Protein 4MW0 (pdb70)

GO terms:
  GO:0005737 cytoplasm (C, HTP)
  GO:0097014 ciliary plasm (C, IDA)
  GO:0005737 cytoplasm (C, IDA)

Sequence (1063 aa):
VEKVFFVTSPIYYVNAAPHIGHVYSTLITDVIGRYHRVKGERVFALTGTDEHGQKVAEAAKQKQVSPYDFTTAVAGEFKKCFEQMDYSIDYFIRTTNEQHKAVVKELWTKLEQKGDIYLGRYEGWYSISDESFLTPQNITDGVDKDGNPCKVSLESGHVVTWVSEENYMFRLSAFRERLLEWYHHANPGCIVPEFRRREVIRAVEKGLPDLSVSRARATLHNWAIPVPGNPDHVYVWLDALTNYLTGSRLRVDESGKEVSLVDDFNELERFPADVHVIGKDILKFHAIYWPAFLLSAGLPLPKKIVAHGWWTKDRKKISKSLGNVFDPVEKAEEFGYDALKYFLLRESGFSDDGDYSDKNMIARLNGELADTLGNLVMRCTSAKINVNGEWPSPAAYTEEDESLIQLIKDLPGTADHYYLIPDIQKAIIAVFDVLRAINAYVTDMAPWKLVKTDPERLRTVLYITLEGVRVTTLLLSPILPRKSVVIFDMLGVPEEVHRKGIENFEFGAVPPGTRLGPAVEGEVLFSKRRSTEGPGSMKVEKVFFVTSPIYYVNAAPHIGHVYSTLITDVIGRYHRVKGERVFALTGTDEHGQKVAEAAKQKQVSPYDFTTAVAGEFKKCFEQMDYSIDYFIRTTNEQHKAVVKELWTKLEEQKGDIYLGRYEGWYSISDESFLTPQNITDGVDKNPCKVSLESGHVVTWVSEENYMFRLSAFRERLLEWYHHANPGCIVPEFRRREVIRAVEKGLPDLSVSRARATLHNWAIPVPGNPDHVYVWLDALTNYLTGSRLRVDESGKEVSLVDDFNELERFPADVHVIGKDILKFHAIYWPAFLLSAGLPLPKKIVAHGWWTKDRKKISKSLGNVFDPVEKAEEFGYDALKYFLLRESGFSDDGDYSDKNMIARLNGELADTLGNLVMRCTSAKINVNGEWPSPAAYTEEDESLIQLIKDLPGTADHYYLIPDIQKAIIAVFDVLRAINAYVTDMAPWKLVKTDPERLRTVLYITLEGVRVTTLLLSPILPRKSVVIFDMLGVPEVHRKGIENFEFGAVPPGTRLGPAVEGEVLFSKRST

Structure (mmCIF, N/CA/C/O backbone):
data_4MW0
#
_entry.id   4MW0
#
_cell.length_a   88.665
_cell.length_b   105.884
_cell.length_c   206.480
_cell.angle_alpha   90.000
_cell.angle_beta   90.000
_cell.angle_gamma   90.000
#
_symmetry.space_group_name_H-M   'P 21 21 21'
#
loop_
_entity.id
_entity.type
_entity.pdbx_description
1 polymer 'Methionyl-tRNA synthetase'
2 non-polymer GLYCEROL
3 non-polymer 'DIMETHYL SULFOXIDE'
4 non-polymer METHIONINE
5 non-polymer 1-{3-[(3,5-dichlorobenzyl)amino]propyl}-3-(2-hydroxyphenyl)urea
6 water water
#
loop_
_atom_site.group_PDB
_atom_site.id
_atom_site.type_symbol
_atom_site.label_atom_id
_atom_site.label_alt_id
_atom_site.label_comp_id
_atom_site.label_asym_id
_atom_site.label_entity_id
_atom_site.label_seq_id
_atom_site.pdbx_PDB_ins_code
_atom_site.Cartn_x
_atom_site.Cartn_y
_atom_site.Cartn_z
_atom_site.occupancy
_atom_site.B_iso_or_equiv
_atom_site.auth_seq_id
_atom_site.auth_comp_id
_atom_site.auth_asym_id
_atom_site.auth_atom_id
_atom_site.pdbx_PDB_model_num
ATOM 1 N N . VAL A 1 7 ? 4.551 -10.356 40.105 1.00 63.37 238 VAL A N 1
ATOM 2 C CA . VAL A 1 7 ? 4.706 -9.878 41.518 1.00 62.21 238 VAL A CA 1
ATOM 3 C C . VAL A 1 7 ? 3.397 -10.094 42.293 1.00 58.01 238 VAL A C 1
ATOM 4 O O . VAL A 1 7 ? 2.484 -9.256 42.237 1.00 57.82 238 VAL A O 1
ATOM 8 N N . GLU A 1 8 ? 3.307 -11.230 42.992 1.00 53.49 239 GLU A N 1
ATOM 9 C CA . GLU A 1 8 ? 2.145 -11.533 43.822 1.00 49.53 239 GLU A CA 1
ATOM 10 C C . GLU A 1 8 ? 2.312 -10.806 45.156 1.00 43.39 239 GLU A C 1
ATOM 11 O O . GLU A 1 8 ? 3.370 -10.817 45.774 1.00 42.06 239 GLU A O 1
ATOM 17 N N . LYS A 1 9 ? 1.226 -10.197 45.593 1.00 37.88 240 LYS A N 1
ATOM 18 C CA . LYS A 1 9 ? 1.275 -9.122 46.529 1.00 35.48 240 LYS A CA 1
ATOM 19 C C . LYS A 1 9 ? -0.147 -8.952 47.027 1.00 32.67 240 LYS A C 1
ATOM 20 O O . LYS A 1 9 ? -1.063 -9.403 46.366 1.00 30.98 240 LYS A O 1
ATOM 26 N N . VAL A 1 10 ? -0.345 -8.298 48.168 1.00 30.22 241 VAL A N 1
ATOM 27 C CA . VAL A 1 10 ? -1.694 -7.953 48.583 1.00 28.94 241 VAL A CA 1
ATOM 28 C C . VAL A 1 10 ? -2.085 -6.709 47.794 1.00 28.07 241 VAL A C 1
ATOM 29 O O . VAL A 1 10 ? -1.358 -5.727 47.807 1.00 27.37 241 VAL A O 1
ATOM 33 N N . PHE A 1 11 ? -3.212 -6.753 47.092 1.00 27.50 242 PHE A N 1
ATOM 34 C CA . PHE A 1 11 ? -3.666 -5.578 46.358 1.00 26.81 242 PHE A CA 1
ATOM 35 C C . PHE A 1 11 ? -4.088 -4.523 47.369 1.00 25.85 242 PHE A C 1
ATOM 36 O O . PHE A 1 11 ? -4.998 -4.758 48.175 1.00 26.01 242 PHE A O 1
ATOM 44 N N . PHE A 1 12 ? -3.426 -3.373 47.335 1.00 24.88 243 PHE A N 1
ATOM 45 C CA . PHE A 1 12 ? -3.588 -2.355 48.372 1.00 24.09 243 PHE A CA 1
ATOM 46 C C . PHE A 1 12 ? -4.286 -1.129 47.782 1.00 23.27 243 PHE A C 1
ATOM 47 O O . PHE A 1 12 ? -3.753 -0.479 46.894 1.00 22.33 243 PHE A O 1
ATOM 55 N N . VAL A 1 13 ? -5.499 -0.846 48.260 1.00 22.96 244 VAL A N 1
ATOM 56 C CA . VAL A 1 13 ? -6.275 0.272 47.765 1.00 22.65 244 VAL A CA 1
ATOM 57 C C . VAL A 1 13 ? -6.691 1.164 48.931 1.00 22.79 244 VAL A C 1
ATOM 58 O O . VAL A 1 13 ? -7.102 0.663 49.983 1.00 23.12 244 VAL A O 1
ATOM 62 N N . THR A 1 14 ? -6.550 2.484 48.743 1.00 22.60 245 THR A N 1
ATOM 63 C CA . THR A 1 14 ? -6.807 3.468 49.804 1.00 22.57 245 THR A CA 1
ATOM 64 C C . THR A 1 14 ? -7.789 4.557 49.386 1.00 22.66 245 THR A C 1
ATOM 65 O O . THR A 1 14 ? -7.936 4.876 48.196 1.00 22.50 245 THR A O 1
ATOM 69 N N . SER A 1 15 ? -8.475 5.110 50.382 1.00 23.18 246 SER A N 1
ATOM 70 C CA . SER A 1 15 ? -9.218 6.360 50.237 1.00 23.13 246 SER A CA 1
ATOM 71 C C . SER A 1 15 ? -8.396 7.436 50.951 1.00 23.20 246 SER A C 1
ATOM 72 O O . SER A 1 15 ? -7.463 7.116 51.673 1.00 23.00 246 SER A O 1
ATOM 75 N N . PRO A 1 16 ? -8.738 8.719 50.753 1.00 23.71 247 PRO A N 1
ATOM 76 C CA . PRO A 1 16 ? -8.169 9.734 51.621 1.00 23.88 247 PRO A CA 1
ATOM 77 C C . PRO A 1 16 ? -8.574 9.474 53.067 1.00 24.21 247 PRO A C 1
ATOM 78 O O . PRO A 1 16 ? -9.578 8.782 53.317 1.00 24.66 247 PRO A O 1
ATOM 82 N N . ILE A 1 17 ? -7.817 10.030 54.005 1.00 23.66 248 ILE A N 1
ATOM 83 C CA . ILE A 1 17 ? -8.272 10.095 55.376 1.00 23.78 248 ILE A CA 1
ATOM 84 C C . ILE A 1 17 ? -8.844 11.499 55.579 1.00 24.14 248 ILE A C 1
ATOM 85 O O . ILE A 1 17 ? -8.214 12.480 55.231 1.00 24.24 248 ILE A O 1
ATOM 90 N N . TYR A 1 18 ? -10.055 11.576 56.124 1.00 24.43 249 TYR A N 1
ATOM 91 C CA . TYR A 1 18 ? -10.853 12.801 56.078 1.00 24.75 249 TYR A CA 1
ATOM 92 C C . TYR A 1 18 ? -10.669 13.664 57.304 1.00 25.71 249 TYR A C 1
ATOM 93 O O . TYR A 1 18 ? -10.561 13.151 58.420 1.00 26.10 249 TYR A O 1
ATOM 102 N N . TYR A 1 19 ? -10.634 14.979 57.103 1.00 26.71 250 TYR A N 1
ATOM 103 C CA . TYR A 1 19 ? -10.607 15.911 58.231 1.00 27.30 250 TYR A CA 1
ATOM 104 C C . TYR A 1 19 ? -11.842 15.699 59.075 1.00 28.07 250 TYR A C 1
ATOM 105 O O . TYR A 1 19 ? -12.918 15.437 58.545 1.00 28.00 250 TYR A O 1
ATOM 114 N N . VAL A 1 20 ? -11.685 15.802 60.393 1.00 28.92 251 VAL A N 1
ATOM 115 C CA . VAL A 1 20 ? -12.814 15.601 61.303 1.00 30.30 251 VAL A CA 1
ATOM 116 C C . VAL A 1 20 ? -13.323 16.910 61.910 1.00 31.82 251 VAL A C 1
ATOM 117 O O . VAL A 1 20 ? -13.761 16.931 63.068 1.00 31.79 251 VAL A O 1
ATOM 121 N N . ASN A 1 21 ? -13.274 17.986 61.115 1.00 32.37 252 ASN A N 1
ATOM 122 C CA . ASN A 1 21 ? -13.816 19.297 61.507 1.00 34.28 252 ASN A CA 1
ATOM 123 C C . ASN A 1 21 ? -15.342 19.312 61.508 1.00 36.04 252 ASN A C 1
ATOM 124 O O . ASN A 1 21 ? -15.953 20.188 62.123 1.00 36.68 252 ASN A O 1
ATOM 129 N N . ALA A 1 22 ? -15.948 18.374 60.783 1.00 35.95 253 ALA A N 1
ATOM 130 C CA . ALA A 1 22 ? -17.402 18.324 60.662 1.00 37.86 253 ALA A CA 1
ATOM 131 C C . ALA A 1 22 ? -17.850 16.919 60.316 1.00 37.06 253 ALA A C 1
ATOM 132 O O . ALA A 1 22 ? -17.031 16.055 60.011 1.00 35.93 253 ALA A O 1
ATOM 134 N N . ALA A 1 23 ? -19.161 16.719 60.361 1.00 38.10 254 ALA A N 1
ATOM 135 C CA . ALA A 1 23 ? -19.774 15.423 60.116 1.00 38.47 254 ALA A CA 1
ATOM 136 C C . ALA A 1 23 ? -19.464 14.899 58.714 1.00 37.70 254 ALA A C 1
ATOM 137 O O . ALA A 1 23 ? -19.180 15.672 57.798 1.00 36.83 254 ALA A O 1
ATOM 139 N N . PRO A 1 24 ? -19.522 13.571 58.541 1.00 38.38 255 PRO A N 1
ATOM 140 C CA . PRO A 1 24 ? -19.262 13.023 57.214 1.00 38.07 255 PRO A CA 1
ATOM 141 C C . PRO A 1 24 ? -20.387 13.380 56.241 1.00 38.76 255 PRO A C 1
ATOM 142 O O . PRO A 1 24 ? -21.529 13.504 56.651 1.00 40.43 255 PRO A O 1
ATOM 146 N N . HIS A 1 25 ? -20.048 13.575 54.976 1.00 38.74 256 HIS A N 1
ATOM 147 C CA . HIS A 1 25 ? -20.998 13.958 53.950 1.00 40.21 256 HIS A CA 1
ATOM 148 C C . HIS A 1 25 ? -20.672 13.228 52.636 1.00 39.57 256 HIS A C 1
ATOM 149 O O . HIS A 1 25 ? -19.744 12.406 52.575 1.00 37.95 256 HIS A O 1
ATOM 156 N N . ILE A 1 26 ? -21.436 13.541 51.597 1.00 39.82 257 ILE A N 1
ATOM 157 C CA . ILE A 1 26 ? -21.385 12.824 50.323 1.00 39.19 257 ILE A CA 1
ATOM 158 C C . ILE A 1 26 ? -19.985 12.619 49.737 1.00 37.18 257 ILE A C 1
ATOM 159 O O . ILE A 1 26 ? -19.684 11.544 49.242 1.00 37.95 257 ILE A O 1
ATOM 164 N N . GLY A 1 27 ? -19.142 13.638 49.780 1.00 35.95 258 GLY A N 1
ATOM 165 C CA . GLY A 1 27 ? -17.773 13.536 49.263 1.00 34.36 258 GLY A CA 1
ATOM 166 C C . GLY A 1 27 ? -16.937 12.426 49.888 1.00 33.42 258 GLY A C 1
ATOM 167 O O . GLY A 1 27 ? -16.190 11.719 49.192 1.00 33.29 258 GLY A O 1
ATOM 168 N N . HIS A 1 28 ? -17.058 12.275 51.201 1.00 32.32 259 HIS A N 1
ATOM 169 C CA . HIS A 1 28 ? -16.351 11.218 51.928 1.00 31.10 259 HIS A CA 1
ATOM 170 C C . HIS A 1 28 ? -16.920 9.847 51.571 1.00 29.84 259 HIS A C 1
ATOM 171 O O . HIS A 1 28 ? -16.183 8.879 51.350 1.00 28.66 259 HIS A O 1
ATOM 178 N N . VAL A 1 29 ? -18.244 9.776 51.529 1.00 29.63 260 VAL A N 1
ATOM 179 C CA . VAL A 1 29 ? -18.939 8.532 51.228 1.00 29.57 260 VAL A CA 1
ATOM 180 C C . VAL A 1 29 ? -18.588 8.066 49.810 1.00 28.56 260 VAL A C 1
ATOM 181 O O . VAL A 1 29 ? -18.346 6.889 49.584 1.00 27.52 260 VAL A O 1
ATOM 185 N N . TYR A 1 30 ? -18.531 9.013 48.875 1.00 28.00 261 TYR A N 1
ATOM 186 C CA . TYR A 1 30 ? -18.206 8.736 47.479 1.00 27.52 261 TYR A CA 1
ATOM 187 C C . TYR A 1 30 ? -16.771 8.242 47.308 1.00 26.63 261 TYR A C 1
ATOM 188 O O . TYR A 1 30 ? -16.535 7.249 46.642 1.00 25.40 261 TYR A O 1
ATOM 197 N N . SER A 1 31 ? -15.816 8.939 47.910 1.00 27.08 262 SER A N 1
ATOM 198 C CA . SER A 1 31 ? -14.415 8.517 47.828 1.00 26.81 262 SER A CA 1
ATOM 199 C C . SER A 1 31 ? -14.246 7.112 48.394 1.00 26.40 262 SER A C 1
ATOM 200 O O . SER A 1 31 ? -13.600 6.264 47.792 1.00 26.36 262 SER A O 1
ATOM 203 N N . THR A 1 32 ? -14.864 6.864 49.540 1.00 26.01 263 THR A N 1
ATOM 204 C CA . THR A 1 32 ? -14.725 5.574 50.192 1.00 25.46 263 THR A CA 1
ATOM 205 C C . THR A 1 32 ? -15.452 4.497 49.386 1.00 25.68 263 THR A C 1
ATOM 206 O O . THR A 1 32 ? -14.986 3.360 49.307 1.00 25.55 263 THR A O 1
ATOM 210 N N . LEU A 1 33 ? -16.565 4.859 48.759 1.00 25.52 264 LEU A N 1
ATOM 211 C CA . LEU A 1 33 ? -17.275 3.926 47.891 1.00 25.74 264 LEU A CA 1
ATOM 212 C C . LEU A 1 33 ? -16.396 3.433 46.742 1.00 24.89 264 LEU A C 1
ATOM 213 O O . LEU A 1 33 ? -16.353 2.236 46.445 1.00 24.75 264 LEU A O 1
ATOM 218 N N . ILE A 1 34 ? -15.723 4.363 46.082 1.00 24.47 265 ILE A N 1
ATOM 219 C CA . ILE A 1 34 ? -14.825 4.023 44.978 1.00 23.96 265 ILE A CA 1
ATOM 220 C C . ILE A 1 34 ? -13.727 3.087 45.460 1.00 23.61 265 ILE A C 1
ATOM 221 O O . ILE A 1 34 ? -13.426 2.073 44.826 1.00 22.80 265 ILE A O 1
ATOM 226 N N . THR A 1 35 ? -13.129 3.423 46.596 1.00 23.91 266 THR A N 1
ATOM 227 C CA . THR A 1 35 ? -12.136 2.550 47.207 1.00 23.79 266 THR A CA 1
ATOM 228 C C . THR A 1 35 ? -12.735 1.163 47.440 1.00 23.77 266 THR A C 1
ATOM 229 O O . THR A 1 35 ? -12.144 0.152 47.097 1.00 23.77 266 THR A O 1
ATOM 233 N N . ASP A 1 36 ? -13.937 1.132 47.992 1.00 24.07 267 ASP A N 1
ATOM 234 C CA . ASP A 1 36 ? -14.591 -0.120 48.324 1.00 24.74 267 ASP A CA 1
ATOM 235 C C . ASP A 1 36 ? -14.828 -1.005 47.093 1.00 24.91 267 ASP A C 1
ATOM 236 O O . ASP A 1 36 ? -14.560 -2.218 47.127 1.00 24.95 267 ASP A O 1
ATOM 241 N N . VAL A 1 37 ? -15.328 -0.387 46.023 1.00 24.22 268 VAL A N 1
ATOM 242 C CA . VAL A 1 37 ? -15.620 -1.079 44.780 1.00 24.43 268 VAL A CA 1
ATOM 243 C C . VAL A 1 37 ? -14.379 -1.705 44.142 1.00 24.06 268 VAL A C 1
ATOM 244 O O . VAL A 1 37 ? -14.412 -2.865 43.709 1.00 23.21 268 VAL A O 1
ATOM 248 N N . ILE A 1 38 ? -13.297 -0.930 44.083 1.00 23.62 269 ILE A N 1
ATOM 249 C CA . ILE A 1 38 ? -12.053 -1.429 43.528 1.00 23.42 269 ILE A CA 1
ATOM 250 C C . ILE A 1 38 ? -11.612 -2.626 44.365 1.00 23.56 269 ILE A C 1
ATOM 251 O O . ILE A 1 38 ? -11.295 -3.664 43.826 1.00 24.21 269 ILE A O 1
ATOM 256 N N . GLY A 1 39 ? -11.629 -2.489 45.685 1.00 23.36 270 GLY A N 1
ATOM 257 C CA . GLY A 1 39 ? -11.299 -3.604 46.560 1.00 23.49 270 GLY A CA 1
ATOM 258 C C . GLY A 1 39 ? -12.160 -4.826 46.306 1.00 23.68 270 GLY A C 1
ATOM 259 O O . GLY A 1 39 ? -11.662 -5.939 46.174 1.00 24.04 270 GLY A O 1
ATOM 260 N N . ARG A 1 40 ? -13.464 -4.621 46.216 1.00 23.59 271 ARG A N 1
ATOM 261 C CA . ARG A 1 40 ? -14.379 -5.735 46.000 1.00 23.49 271 ARG A CA 1
ATOM 262 C C . ARG A 1 40 ? -14.107 -6.443 44.687 1.00 23.11 271 ARG A C 1
ATOM 263 O O . ARG A 1 40 ? -14.187 -7.666 44.619 1.00 22.92 271 ARG A O 1
ATOM 271 N N . TYR A 1 41 ? -13.799 -5.693 43.632 1.00 22.66 272 TYR A N 1
ATOM 272 C CA . TYR A 1 41 ? -13.554 -6.335 42.341 1.00 22.69 272 TYR A CA 1
ATOM 273 C C . TYR A 1 41 ? -12.319 -7.253 42.437 1.00 23.29 272 TYR A C 1
ATOM 274 O O . TYR A 1 41 ? -12.347 -8.381 41.973 1.00 23.38 272 TYR A O 1
ATOM 283 N N . HIS A 1 42 ? -11.245 -6.780 43.063 1.00 23.37 273 HIS A N 1
ATOM 284 C CA . HIS A 1 42 ? -10.067 -7.624 43.189 1.00 24.23 273 HIS A CA 1
ATOM 285 C C . HIS A 1 42 ? -10.288 -8.847 44.084 1.00 24.35 273 HIS A C 1
ATOM 286 O O . HIS A 1 42 ? -9.716 -9.892 43.811 1.00 24.44 273 HIS A O 1
ATOM 293 N N . ARG A 1 43 ? -11.145 -8.743 45.098 1.00 24.58 274 ARG A N 1
ATOM 294 C CA . ARG A 1 43 ? -11.524 -9.932 45.878 1.00 25.80 274 ARG A CA 1
ATOM 295 C C . ARG A 1 43 ? -12.310 -10.921 45.019 1.00 26.59 274 ARG A C 1
ATOM 296 O O . ARG A 1 43 ? -12.109 -12.132 45.122 1.00 26.57 274 ARG A O 1
ATOM 304 N N . VAL A 1 44 ? -13.187 -10.398 44.161 1.00 26.93 275 VAL A N 1
ATOM 305 C CA . VAL A 1 44 ? -13.961 -11.240 43.251 1.00 27.71 275 VAL A CA 1
ATOM 306 C C . VAL A 1 44 ? -13.048 -12.022 42.301 1.00 27.75 275 VAL A C 1
ATOM 307 O O . VAL A 1 44 ? -13.322 -13.173 41.968 1.00 28.35 275 VAL A O 1
ATOM 311 N N . LYS A 1 45 ? -11.954 -11.409 41.883 1.00 27.22 276 LYS A N 1
ATOM 312 C CA . LYS A 1 45 ? -10.973 -12.117 41.080 1.00 27.97 276 LYS A CA 1
ATOM 313 C C . LYS A 1 45 ? -10.160 -13.147 41.870 1.00 28.30 276 LYS A C 1
ATOM 314 O O . LYS A 1 45 ? -9.318 -13.794 41.294 1.00 29.32 276 LYS A O 1
ATOM 320 N N . GLY A 1 46 ? -10.393 -13.273 43.173 1.00 28.35 277 GLY A N 1
ATOM 321 C CA . GLY A 1 46 ? -9.664 -14.207 44.018 1.00 29.00 277 GLY A CA 1
ATOM 322 C C . GLY A 1 46 ? -8.334 -13.689 44.545 1.00 28.86 277 GLY A C 1
ATOM 323 O O . GLY A 1 46 ? -7.524 -14.467 45.026 1.00 28.77 277 GLY A O 1
ATOM 324 N N . GLU A 1 47 ? -8.105 -12.380 44.475 1.00 28.62 278 GLU A N 1
ATOM 325 C CA . GLU A 1 47 ? -6.839 -11.802 44.951 1.00 28.63 278 GLU A CA 1
ATOM 326 C C . GLU A 1 47 ? -6.906 -11.447 46.439 1.00 28.37 278 GLU A C 1
ATOM 327 O O . GLU A 1 47 ? -7.984 -11.253 46.987 1.00 28.04 278 GLU A O 1
ATOM 333 N N . ARG A 1 48 ? -5.746 -11.370 47.084 1.00 28.31 279 ARG A N 1
ATOM 334 C CA . ARG A 1 48 ? -5.638 -10.803 48.412 1.00 28.34 279 ARG A CA 1
ATOM 335 C C . ARG A 1 48 ? -5.803 -9.290 48.322 1.00 27.90 279 ARG A C 1
ATOM 336 O O . ARG A 1 48 ? -5.149 -8.639 47.508 1.00 27.14 279 ARG A O 1
ATOM 344 N N . VAL A 1 49 ? -6.662 -8.731 49.173 1.00 27.48 280 VAL A N 1
ATOM 345 C CA . VAL A 1 49 ? -6.927 -7.305 49.154 1.00 26.54 280 VAL A CA 1
ATOM 346 C C . VAL A 1 49 ? -6.848 -6.717 50.560 1.00 26.19 280 VAL A C 1
ATOM 347 O O . VAL A 1 49 ? -7.299 -7.344 51.521 1.00 26.39 280 VAL A O 1
ATOM 351 N N . PHE A 1 50 ? -6.265 -5.518 50.654 1.00 25.26 281 PHE A N 1
ATOM 352 C CA . PHE A 1 50 ? -6.353 -4.690 51.840 1.00 25.06 281 PHE A CA 1
ATOM 353 C C . PHE A 1 50 ? -6.851 -3.306 51.449 1.00 24.57 281 PHE A C 1
ATOM 354 O O . PHE A 1 50 ? -6.159 -2.566 50.762 1.00 24.13 281 PHE A O 1
ATOM 362 N N . ALA A 1 51 ? -8.059 -2.965 51.899 1.00 24.80 282 ALA A N 1
ATOM 363 C CA . ALA A 1 51 ? -8.684 -1.684 51.605 1.00 24.24 282 ALA A CA 1
ATOM 364 C C . ALA A 1 51 ? -8.716 -0.828 52.860 1.00 24.23 282 ALA A C 1
ATOM 365 O O . ALA A 1 51 ? -9.162 -1.284 53.919 1.00 25.14 282 ALA A O 1
ATOM 367 N N . LEU A 1 52 ? -8.257 0.413 52.724 1.00 23.39 283 LEU A N 1
ATOM 368 C CA . LEU A 1 52 ? -7.980 1.289 53.850 1.00 23.13 283 LEU A CA 1
ATOM 369 C C . LEU A 1 52 ? -8.731 2.591 53.702 1.00 23.18 283 LEU A C 1
ATOM 370 O O . LEU A 1 52 ? -8.774 3.159 52.602 1.00 22.88 283 LEU A O 1
ATOM 375 N N . THR A 1 53 ? -9.310 3.059 54.812 1.00 23.51 284 THR A N 1
ATOM 376 C CA . THR A 1 53 ? -9.911 4.389 54.900 1.00 24.16 284 THR A CA 1
ATOM 377 C C . THR A 1 53 ? -9.619 4.964 56.283 1.00 24.60 284 THR A C 1
ATOM 378 O O . THR A 1 53 ? -8.977 4.304 57.089 1.00 24.64 284 THR A O 1
ATOM 382 N N . GLY A 1 54 ? -10.057 6.185 56.569 1.00 25.01 285 GLY A N 1
ATOM 383 C CA . GLY A 1 54 ? -9.801 6.743 57.901 1.00 25.61 285 GLY A CA 1
ATOM 384 C C . GLY A 1 54 ? -10.005 8.234 58.095 1.00 25.77 285 GLY A C 1
ATOM 385 O O . GLY A 1 54 ? -10.648 8.904 57.270 1.00 25.40 285 GLY A O 1
ATOM 386 N N . THR A 1 55 ? -9.460 8.745 59.204 1.00 25.87 286 THR A N 1
ATOM 387 C CA . THR A 1 55 ? -9.631 10.151 59.579 1.00 26.54 286 THR A CA 1
ATOM 388 C C . THR A 1 55 ? -8.295 10.854 59.858 1.00 26.29 286 THR A C 1
ATOM 389 O O . THR A 1 55 ? -7.371 10.261 60.393 1.00 26.36 286 THR A O 1
ATOM 393 N N . ASP A 1 56 ? -8.245 12.131 59.484 1.00 26.09 287 ASP A N 1
ATOM 394 C CA . ASP A 1 56 ? -7.075 12.993 59.552 1.00 26.10 287 ASP A CA 1
ATOM 395 C C . ASP A 1 56 ? -7.409 13.982 60.666 1.00 26.62 287 ASP A C 1
ATOM 396 O O . ASP A 1 56 ? -8.242 14.873 60.486 1.00 26.45 287 ASP A O 1
ATOM 401 N N . GLU A 1 57 ? -6.781 13.793 61.821 1.00 27.02 288 GLU A N 1
ATOM 402 C CA . GLU A 1 57 ? -7.288 14.322 63.085 1.00 27.92 288 GLU A CA 1
ATOM 403 C C . GLU A 1 57 ? -6.461 15.421 63.736 1.00 28.47 288 GLU A C 1
ATOM 404 O O . GLU A 1 57 ? -6.916 16.015 64.709 1.00 29.06 288 GLU A O 1
ATOM 410 N N . HIS A 1 58 ? -5.253 15.680 63.227 1.00 28.63 289 HIS A N 1
ATOM 411 C CA . HIS A 1 58 ? -4.415 16.768 63.738 1.00 28.99 289 HIS A CA 1
ATOM 412 C C . HIS A 1 58 ? -4.576 18.034 62.908 1.00 29.26 289 HIS A C 1
ATOM 413 O O . HIS A 1 58 ? -5.354 18.070 61.952 1.00 29.52 289 HIS A O 1
ATOM 420 N N . GLY A 1 59 ? -3.847 19.075 63.307 1.00 29.72 290 GLY A N 1
ATOM 421 C CA . GLY A 1 59 ? -3.765 20.314 62.547 1.00 30.47 290 GLY A CA 1
ATOM 422 C C . GLY A 1 59 ? -4.591 21.452 63.118 1.00 32.03 290 GLY A C 1
ATOM 423 O O . GLY A 1 59 ? -5.477 21.254 63.948 1.00 32.22 290 GLY A O 1
ATOM 424 N N . GLN A 1 60 ? -4.279 22.655 62.648 1.00 32.79 291 GLN A N 1
ATOM 425 C CA . GLN A 1 60 ? -4.964 23.867 63.060 1.00 33.47 291 GLN A CA 1
ATOM 426 C C . GLN A 1 60 ? -6.451 23.832 62.693 1.00 33.95 291 GLN A C 1
ATOM 427 O O . GLN A 1 60 ? -7.309 24.225 63.487 1.00 34.95 291 GLN A O 1
ATOM 433 N N . LYS A 1 61 ? -6.753 23.357 61.491 1.00 33.99 292 LYS A N 1
ATOM 434 C CA . LYS A 1 61 ? -8.144 23.271 61.028 1.00 34.61 292 LYS A CA 1
ATOM 435 C C . LYS A 1 61 ? -8.992 22.517 62.053 1.00 34.97 292 LYS A C 1
ATOM 436 O O . LYS A 1 61 ? -9.940 23.059 62.605 1.00 35.80 292 LYS A O 1
ATOM 442 N N . VAL A 1 62 ? -8.610 21.275 62.329 1.00 34.50 293 VAL A N 1
ATOM 443 C CA . VAL A 1 62 ? -9.338 20.433 63.279 1.00 34.59 293 VAL A CA 1
ATOM 444 C C . VAL A 1 62 ? -9.330 21.034 64.687 1.00 35.48 293 VAL A C 1
ATOM 445 O O . VAL A 1 62 ? -10.358 21.057 65.356 1.00 35.24 293 VAL A O 1
ATOM 449 N N . ALA A 1 63 ? -8.180 21.537 65.124 1.00 36.30 294 ALA A N 1
ATOM 450 C CA . ALA A 1 63 ? -8.065 22.132 66.463 1.00 38.15 294 ALA A CA 1
ATOM 451 C C . ALA A 1 63 ? -9.005 23.323 66.671 1.00 40.36 294 ALA A C 1
ATOM 452 O O . ALA A 1 63 ? -9.601 23.478 67.744 1.00 41.08 294 ALA A O 1
ATOM 454 N N . GLU A 1 64 ? -9.138 24.166 65.649 1.00 41.86 295 GLU A N 1
ATOM 455 C CA . GLU A 1 64 ? -10.018 25.331 65.750 1.00 44.15 295 GLU A CA 1
ATOM 456 C C . GLU A 1 64 ? -11.495 24.945 65.612 1.00 45.05 295 GLU A C 1
ATOM 457 O O . GLU A 1 64 ? -12.365 25.602 66.174 1.00 45.72 295 GLU A O 1
ATOM 463 N N . ALA A 1 65 ? -11.783 23.861 64.901 1.00 45.12 296 ALA A N 1
ATOM 464 C CA . ALA A 1 65 ? -13.160 23.369 64.845 1.00 46.37 296 ALA A CA 1
ATOM 465 C C . ALA A 1 65 ? -13.609 22.880 66.229 1.00 47.76 296 ALA A C 1
ATOM 466 O O . ALA A 1 65 ? -14.772 23.029 66.592 1.00 48.37 296 ALA A O 1
ATOM 468 N N . ALA A 1 66 ? -12.678 22.299 66.988 1.00 47.81 297 ALA A N 1
ATOM 469 C CA . ALA A 1 66 ? -12.955 21.808 68.340 1.00 49.82 297 ALA A CA 1
ATOM 470 C C . ALA A 1 66 ? -13.177 22.969 69.294 1.00 51.34 297 ALA A C 1
ATOM 471 O O . ALA A 1 66 ? -14.081 22.931 70.129 1.00 50.14 297 ALA A O 1
ATOM 473 N N . LYS A 1 67 ? -12.341 23.994 69.164 1.00 53.34 298 LYS A N 1
ATOM 474 C CA . LYS A 1 67 ? -12.445 25.177 70.009 1.00 57.23 298 LYS A CA 1
ATOM 475 C C . LYS A 1 67 ? -13.768 25.917 69.772 1.00 58.49 298 LYS A C 1
ATOM 476 O O . LYS A 1 67 ? -14.376 26.415 70.721 1.00 57.49 298 LYS A O 1
ATOM 482 N N . GLN A 1 68 ? -14.214 25.964 68.516 1.00 59.61 299 GLN A N 1
ATOM 483 C CA . GLN A 1 68 ? -15.483 26.609 68.168 1.00 62.53 299 GLN A CA 1
ATOM 484 C C . GLN A 1 68 ? -16.690 25.867 68.749 1.00 61.52 299 GLN A C 1
ATOM 485 O O . GLN A 1 68 ? -17.671 26.497 69.129 1.00 60.92 299 GLN A O 1
ATOM 491 N N . LYS A 1 69 ? -16.613 24.539 68.827 1.00 60.12 300 LYS A N 1
ATOM 492 C CA . LYS A 1 69 ? -17.616 23.748 69.558 1.00 59.91 300 LYS A CA 1
ATOM 493 C C . LYS A 1 69 ? -17.358 23.720 71.070 1.00 58.81 300 LYS A C 1
ATOM 494 O O . LYS A 1 69 ? -18.125 23.119 71.814 1.00 59.59 300 LYS A O 1
ATOM 500 N N . GLN A 1 70 ? -16.277 24.358 71.512 1.00 56.90 301 GLN A N 1
ATOM 501 C CA . GLN A 1 70 ? -15.908 24.427 72.925 1.00 58.48 301 GLN A CA 1
ATOM 502 C C . GLN A 1 70 ? -15.786 23.062 73.594 1.00 57.27 301 GLN A C 1
ATOM 503 O O . GLN A 1 70 ? -16.350 22.832 74.654 1.00 59.04 301 GLN A O 1
ATOM 509 N N . VAL A 1 71 ? -15.050 22.155 72.962 1.00 55.64 302 VAL A N 1
ATOM 510 C CA . VAL A 1 71 ? -14.660 20.901 73.606 1.00 53.78 302 VAL A CA 1
ATOM 511 C C . VAL A 1 71 ? -13.189 20.589 73.367 1.00 49.76 302 VAL A C 1
ATOM 512 O O . VAL A 1 71 ? -12.548 21.145 72.477 1.00 49.27 302 VAL A O 1
ATOM 516 N N . SER A 1 72 ? -12.675 19.698 74.199 1.00 47.73 303 SER A N 1
ATOM 517 C CA . SER A 1 72 ? -11.347 19.129 74.049 1.00 46.25 303 SER A CA 1
ATOM 518 C C . SER A 1 72 ? -11.130 18.538 72.645 1.00 43.54 303 SER A C 1
ATOM 519 O O . SER A 1 72 ? -12.016 17.869 72.107 1.00 41.78 303 SER A O 1
ATOM 522 N N . PRO A 1 73 ? -9.955 18.784 72.043 1.00 41.83 304 PRO A N 1
ATOM 523 C CA . PRO A 1 73 ? -9.661 18.162 70.746 1.00 40.09 304 PRO A CA 1
ATOM 524 C C . PRO A 1 73 ? -9.721 16.637 70.785 1.00 39.68 304 PRO A C 1
ATOM 525 O O . PRO A 1 73 ? -10.124 16.022 69.801 1.00 38.98 304 PRO A O 1
ATOM 529 N N . TYR A 1 74 ? -9.325 16.038 71.904 1.00 40.20 305 TYR A N 1
ATOM 530 C CA . TYR A 1 74 ? -9.402 14.580 72.058 1.00 41.41 305 TYR A CA 1
ATOM 531 C C . TYR A 1 74 ? -10.851 14.096 72.030 1.00 39.52 305 TYR A C 1
ATOM 532 O O . TYR A 1 74 ? -11.169 13.140 71.333 1.00 38.68 305 TYR A O 1
ATOM 541 N N . ASP A 1 75 ? -11.726 14.755 72.780 1.00 39.32 306 ASP A N 1
ATOM 542 C CA . ASP A 1 75 ? -13.141 14.384 72.796 1.00 39.50 306 ASP A CA 1
ATOM 543 C C . ASP A 1 75 ? -13.793 14.708 71.453 1.00 38.07 306 ASP A C 1
ATOM 544 O O . ASP A 1 75 ? -14.618 13.938 70.963 1.00 36.90 306 ASP A O 1
ATOM 549 N N . PHE A 1 76 ? -13.416 15.846 70.869 1.00 36.61 307 PHE A N 1
ATOM 550 C CA . PHE A 1 76 ? -13.970 16.264 69.592 1.00 36.18 307 PHE A CA 1
ATOM 551 C C . PHE A 1 76 ? -13.613 15.268 68.483 1.00 34.69 307 PHE A C 1
ATOM 552 O O . PHE A 1 76 ? -14.489 14.776 67.777 1.00 34.56 307 PHE A O 1
ATOM 560 N N . THR A 1 77 ? -12.330 14.965 68.336 1.00 33.43 308 THR A N 1
ATOM 561 C CA . THR A 1 77 ? -11.893 14.067 67.270 1.00 32.71 308 THR A CA 1
ATOM 562 C C . THR A 1 77 ? -12.461 12.662 67.473 1.00 33.45 308 THR A C 1
ATOM 563 O O . THR A 1 77 ? -12.891 12.017 66.523 1.00 34.29 308 THR A O 1
ATOM 567 N N . THR A 1 78 ? -12.473 12.192 68.711 1.00 34.55 309 THR A N 1
ATOM 568 C CA . THR A 1 78 ? -13.063 10.888 69.028 1.00 35.29 309 THR A CA 1
ATOM 569 C C . THR A 1 78 ? -14.535 10.838 68.600 1.00 35.42 309 THR A C 1
ATOM 570 O O . THR A 1 78 ? -14.960 9.891 67.942 1.00 35.72 309 THR A O 1
ATOM 574 N N . ALA A 1 79 ? -15.297 11.869 68.944 1.00 35.30 310 ALA A N 1
ATOM 575 C CA . ALA A 1 79 ? -16.716 11.909 68.608 1.00 36.18 310 ALA A CA 1
ATOM 576 C C . ALA A 1 79 ? -16.938 11.960 67.088 1.00 35.29 310 ALA A C 1
ATOM 577 O O . ALA A 1 79 ? -17.750 11.217 66.552 1.00 34.95 310 ALA A O 1
ATOM 579 N N . VAL A 1 80 ? -16.198 12.814 66.387 1.00 34.05 311 VAL A N 1
ATOM 580 C CA . VAL A 1 80 ? -16.410 12.936 64.948 1.00 33.11 311 VAL A CA 1
ATOM 581 C C . VAL A 1 80 ? -15.894 11.695 64.225 1.00 32.63 311 VAL A C 1
ATOM 582 O O . VAL A 1 80 ? -16.528 11.222 63.298 1.00 32.91 311 VAL A O 1
ATOM 586 N N . ALA A 1 81 ? -14.776 11.131 64.673 1.00 32.59 312 ALA A N 1
ATOM 587 C CA . ALA A 1 81 ? -14.295 9.875 64.096 1.00 32.32 312 ALA A CA 1
ATOM 588 C C . ALA A 1 81 ? -15.345 8.771 64.226 1.00 33.21 312 ALA A C 1
ATOM 589 O O . ALA A 1 81 ? -15.547 7.983 63.297 1.00 32.95 312 ALA A O 1
ATOM 591 N N . GLY A 1 82 ? -16.013 8.725 65.375 1.00 35.00 313 GLY A N 1
ATOM 592 C CA . GLY A 1 82 ? -17.126 7.798 65.590 1.00 36.60 313 GLY A CA 1
ATOM 593 C C . GLY A 1 82 ? -18.279 8.000 64.619 1.00 37.13 313 GLY A C 1
ATOM 594 O O . GLY A 1 82 ? -18.941 7.043 64.237 1.00 38.01 313 GLY A O 1
ATOM 595 N N . GLU A 1 83 ? -18.529 9.246 64.233 1.00 37.88 314 GLU A N 1
ATOM 596 C CA . GLU A 1 83 ? -19.573 9.552 63.258 1.00 39.18 314 GLU A CA 1
ATOM 597 C C . GLU A 1 83 ? -19.194 9.014 61.883 1.00 36.92 314 GLU A C 1
ATOM 598 O O . GLU A 1 83 ? -20.037 8.480 61.184 1.00 35.63 314 GLU A O 1
ATOM 604 N N . PHE A 1 84 ? -17.922 9.155 61.514 1.00 34.97 315 PHE A N 1
ATOM 605 C CA . PHE A 1 84 ? -17.416 8.587 60.264 1.00 33.94 315 PHE A CA 1
ATOM 606 C C . PHE A 1 84 ? -17.525 7.061 60.273 1.00 35.06 315 PHE A C 1
ATOM 607 O O . PHE A 1 84 ? -17.979 6.467 59.300 1.00 34.47 315 PHE A O 1
ATOM 615 N N . LYS A 1 85 ? -17.122 6.430 61.373 1.00 36.48 316 LYS A N 1
ATOM 616 C CA . LYS A 1 85 ? -17.189 4.972 61.466 1.00 37.95 316 LYS A CA 1
ATOM 617 C C . LYS A 1 85 ? -18.621 4.481 61.327 1.00 39.20 316 LYS A C 1
ATOM 618 O O . LYS A 1 85 ? -18.885 3.534 60.599 1.00 39.52 316 LYS A O 1
ATOM 624 N N . LYS A 1 86 ? -19.540 5.140 62.018 1.00 40.52 317 LYS A N 1
ATOM 625 C CA . LYS A 1 86 ? -20.951 4.761 61.982 1.00 42.53 317 LYS A CA 1
ATOM 626 C C . LYS A 1 86 ? -21.530 4.913 60.574 1.00 40.60 317 LYS A C 1
ATOM 627 O O . LYS A 1 86 ? -22.288 4.060 60.104 1.00 41.37 317 LYS A O 1
ATOM 633 N N . CYS A 1 87 ? -21.184 6.008 59.911 1.00 38.73 318 CYS A N 1
ATOM 634 C CA . CYS A 1 87 ? -21.675 6.277 58.568 1.00 37.97 318 CYS A CA 1
ATOM 635 C C . CYS A 1 87 ? -21.178 5.206 57.598 1.00 36.53 318 CYS A C 1
ATOM 636 O O . CYS A 1 87 ? -21.956 4.660 56.822 1.00 35.79 318 CYS A O 1
ATOM 639 N N . PHE A 1 88 ? -19.891 4.885 57.666 1.00 35.45 319 PHE A N 1
ATOM 640 C CA . PHE A 1 88 ? -19.324 3.863 56.796 1.00 35.15 319 PHE A CA 1
ATOM 641 C C . PHE A 1 88 ? -19.881 2.479 57.104 1.00 36.24 319 PHE A C 1
ATOM 642 O O . PHE A 1 88 ? -20.094 1.695 56.188 1.00 35.74 319 PHE A O 1
ATOM 650 N N . GLU A 1 89 ? -20.127 2.181 58.377 1.00 39.30 320 GLU A N 1
ATOM 651 C CA . GLU A 1 89 ? -20.794 0.930 58.752 1.00 41.83 320 GLU A CA 1
ATOM 652 C C . GLU A 1 89 ? -22.171 0.867 58.103 1.00 41.16 320 GLU A C 1
ATOM 653 O O . GLU A 1 89 ? -22.548 -0.134 57.484 1.00 39.70 320 GLU A O 1
ATOM 659 N N . GLN A 1 90 ? -22.915 1.955 58.236 1.00 40.78 321 GLN A N 1
ATOM 660 C CA . GLN A 1 90 ? -24.249 2.028 57.675 1.00 41.57 321 GLN A CA 1
ATOM 661 C C . GLN A 1 90 ? -24.224 1.890 56.150 1.00 39.75 321 GLN A C 1
ATOM 662 O O . GLN A 1 90 ? -25.141 1.315 55.577 1.00 39.30 321 GLN A O 1
ATOM 668 N N . MET A 1 91 ? -23.175 2.403 55.505 1.00 37.30 322 MET A N 1
ATOM 669 C CA . MET A 1 91 ? -23.071 2.354 54.047 1.00 36.78 322 MET A CA 1
ATOM 670 C C . MET A 1 91 ? -22.756 0.959 53.522 1.00 36.24 322 MET A C 1
ATOM 671 O O . MET A 1 91 ? -22.859 0.720 52.321 1.00 35.95 322 MET A O 1
ATOM 676 N N . ASP A 1 92 ? -22.354 0.052 54.406 1.00 35.77 323 ASP A N 1
ATOM 677 C CA . ASP A 1 92 ? -22.209 -1.356 54.045 1.00 35.85 323 ASP A CA 1
ATOM 678 C C . ASP A 1 92 ? -21.044 -1.550 53.067 1.00 34.04 323 ASP A C 1
ATOM 679 O O . ASP A 1 92 ? -21.168 -2.211 52.036 1.00 31.95 323 ASP A O 1
ATOM 684 N N . TYR A 1 93 ? -19.919 -0.939 53.415 1.00 33.31 324 TYR A N 1
ATOM 685 C CA . TYR A 1 93 ? -18.664 -1.158 52.726 1.00 32.85 324 TYR A CA 1
ATOM 686 C C . TYR A 1 93 ? -17.991 -2.415 53.242 1.00 33.56 324 TYR A C 1
ATOM 687 O O . TYR A 1 93 ? -18.416 -2.988 54.237 1.00 33.65 324 TYR A O 1
ATOM 696 N N . SER A 1 94 ? -16.953 -2.850 52.534 1.00 33.44 325 SER A N 1
ATOM 697 C CA . SER A 1 94 ? -16.114 -3.954 52.976 1.00 34.02 325 SER A CA 1
ATOM 698 C C . SER A 1 94 ? -14.675 -3.444 53.065 1.00 32.64 325 SER A C 1
ATOM 699 O O . SER A 1 94 ? -13.782 -3.928 52.375 1.00 33.62 325 SER A O 1
ATOM 702 N N . ILE A 1 95 ? -14.470 -2.441 53.905 1.00 31.36 326 ILE A N 1
ATOM 703 C CA . ILE A 1 95 ? -13.150 -1.853 54.128 1.00 31.17 326 ILE A CA 1
ATOM 704 C C . ILE A 1 95 ? -12.435 -2.654 55.218 1.00 30.11 326 ILE A C 1
ATOM 705 O O . ILE A 1 95 ? -13.030 -3.002 56.219 1.00 31.03 326 ILE A O 1
ATOM 710 N N . ASP A 1 96 ? -11.160 -2.948 55.030 1.00 29.25 327 ASP A N 1
ATOM 711 C CA . ASP A 1 96 ? -10.430 -3.819 55.962 1.00 28.87 327 ASP A CA 1
ATOM 712 C C . ASP A 1 96 ? -9.916 -3.120 57.221 1.00 29.28 327 ASP A C 1
ATOM 713 O O . ASP A 1 96 ? -9.731 -3.762 58.247 1.00 30.07 327 ASP A O 1
ATOM 718 N N . TYR A 1 97 ? -9.667 -1.818 57.156 1.00 28.29 328 TYR A N 1
ATOM 719 C CA . TYR A 1 97 ? -9.231 -1.099 58.337 1.00 28.27 328 TYR A CA 1
ATOM 720 C C . TYR A 1 97 ? -9.563 0.378 58.273 1.00 28.05 328 TYR A C 1
ATOM 721 O O . TYR A 1 97 ? -9.517 0.995 57.208 1.00 28.18 328 TYR A O 1
ATOM 730 N N . PHE A 1 98 ? -9.895 0.935 59.431 1.00 27.76 329 PHE A N 1
ATOM 731 C CA . PHE A 1 98 ? -10.201 2.346 59.565 1.00 27.39 329 PHE A CA 1
ATOM 732 C C . PHE A 1 98 ? -9.127 2.985 60.442 1.00 27.39 329 PHE A C 1
ATOM 733 O O . PHE A 1 98 ? -9.089 2.742 61.653 1.00 26.92 329 PHE A O 1
ATOM 741 N N . ILE A 1 99 ? -8.259 3.796 59.830 1.00 26.80 330 ILE A N 1
ATOM 742 C CA . ILE A 1 99 ? -7.112 4.361 60.533 1.00 26.67 330 ILE A CA 1
ATOM 743 C C . ILE A 1 99 ? -7.380 5.787 61.031 1.00 27.12 330 ILE A C 1
ATOM 744 O O . ILE A 1 99 ? -8.042 6.580 60.367 1.00 26.68 330 ILE A O 1
ATOM 749 N N . ARG A 1 100 ? -6.856 6.090 62.212 1.00 27.70 331 ARG A N 1
ATOM 750 C CA . ARG A 1 100 ? -6.971 7.419 62.811 1.00 28.34 331 ARG A CA 1
ATOM 751 C C . ARG A 1 100 ? -5.568 7.978 63.064 1.00 28.37 331 ARG A C 1
ATOM 752 O O . ARG A 1 100 ? -4.718 7.284 63.633 1.00 28.76 331 ARG A O 1
ATOM 760 N N . THR A 1 101 ? -5.298 9.214 62.652 1.00 27.98 332 THR A N 1
ATOM 761 C CA . THR A 1 101 ? -3.932 9.751 62.822 1.00 27.91 332 THR A CA 1
ATOM 762 C C . THR A 1 101 ? -3.522 10.025 64.281 1.00 28.45 332 THR A C 1
ATOM 763 O O . THR A 1 101 ? -2.358 10.267 64.549 1.00 28.16 332 THR A O 1
ATOM 767 N N . THR A 1 102 ? -4.468 9.983 65.214 1.00 29.78 333 THR A N 1
ATOM 768 C CA . THR A 1 102 ? -4.153 10.040 66.648 1.00 30.40 333 THR A CA 1
ATOM 769 C C . THR A 1 102 ? -3.640 8.703 67.177 1.00 31.20 333 THR A C 1
ATOM 770 O O . THR A 1 102 ? -3.224 8.608 68.324 1.00 31.81 333 THR A O 1
ATOM 774 N N . ASN A 1 103 ? -3.694 7.667 66.356 1.00 31.56 334 ASN A N 1
ATOM 775 C CA . ASN A 1 103 ? -3.151 6.371 66.728 1.00 32.61 334 ASN A CA 1
ATOM 776 C C . ASN A 1 103 ? -1.656 6.462 67.054 1.00 32.47 334 ASN A C 1
ATOM 777 O O . ASN A 1 103 ? -0.864 7.046 66.308 1.00 31.35 334 ASN A O 1
ATOM 782 N N . GLU A 1 104 ? -1.287 5.840 68.164 1.00 33.01 335 GLU A N 1
ATOM 783 C CA . GLU A 1 104 ? 0.061 5.919 68.701 1.00 33.59 335 GLU A CA 1
ATOM 784 C C . GLU A 1 104 ? 1.080 5.234 67.780 1.00 32.18 335 GLU A C 1
ATOM 785 O O . GLU A 1 104 ? 2.209 5.679 67.687 1.00 31.20 335 GLU A O 1
ATOM 791 N N . GLN A 1 105 ? 0.675 4.166 67.090 1.00 31.94 336 GLN A N 1
ATOM 792 C CA . GLN A 1 105 ? 1.563 3.487 66.127 1.00 31.26 336 GLN A CA 1
ATOM 793 C C . GLN A 1 105 ? 1.757 4.319 64.844 1.00 29.58 336 GLN A C 1
ATOM 794 O O . GLN A 1 105 ? 2.836 4.334 64.259 1.00 29.05 336 GLN A O 1
ATOM 800 N N . HIS A 1 106 ? 0.726 5.030 64.414 1.00 28.60 337 HIS A N 1
ATOM 801 C CA . HIS A 1 106 ? 0.882 5.986 63.309 1.00 27.80 337 HIS A CA 1
ATOM 802 C C . HIS A 1 106 ? 1.928 7.051 63.646 1.00 28.25 337 HIS A C 1
ATOM 803 O O . HIS A 1 106 ? 2.805 7.362 62.834 1.00 27.27 337 HIS A O 1
ATOM 810 N N . LYS A 1 107 ? 1.846 7.591 64.856 1.00 29.76 338 LYS A N 1
ATOM 811 C CA . LYS A 1 107 ? 2.803 8.589 65.295 1.00 30.96 338 LYS A CA 1
ATOM 812 C C . LYS A 1 107 ? 4.233 8.076 65.202 1.00 29.92 338 LYS A C 1
ATOM 813 O O . LYS A 1 107 ? 5.113 8.808 64.767 1.00 29.01 338 LYS A O 1
ATOM 819 N N . ALA A 1 108 ? 4.455 6.825 65.605 1.00 29.47 339 ALA A N 1
ATOM 820 C CA . ALA A 1 108 ? 5.792 6.224 65.514 1.00 29.44 339 ALA A CA 1
ATOM 821 C C . ALA A 1 108 ? 6.275 6.143 64.062 1.00 27.89 339 ALA A C 1
ATOM 822 O O . ALA A 1 108 ? 7.431 6.431 63.771 1.00 27.67 339 ALA A O 1
ATOM 824 N N . VAL A 1 109 ? 5.386 5.774 63.151 1.00 27.39 340 VAL A N 1
ATOM 825 C CA . VAL A 1 109 ? 5.762 5.682 61.727 1.00 26.94 340 VAL A CA 1
ATOM 826 C C . VAL A 1 109 ? 6.084 7.068 61.148 1.00 26.59 340 VAL A C 1
ATOM 827 O O . VAL A 1 109 ? 7.035 7.213 60.391 1.00 26.19 340 VAL A O 1
ATOM 831 N N . VAL A 1 110 ? 5.325 8.085 61.546 1.00 26.92 341 VAL A N 1
ATOM 832 C CA . VAL A 1 110 ? 5.602 9.464 61.130 1.00 27.25 341 VAL A CA 1
ATOM 833 C C . VAL A 1 110 ? 6.992 9.922 61.592 1.00 28.69 341 VAL A C 1
ATOM 834 O O . VAL A 1 110 ? 7.762 10.477 60.801 1.00 27.75 341 VAL A O 1
ATOM 838 N N . LYS A 1 111 ? 7.314 9.683 62.862 1.00 30.71 342 LYS A N 1
ATOM 839 C CA . LYS A 1 111 ? 8.625 10.061 63.400 1.00 33.09 342 LYS A CA 1
ATOM 840 C C . LYS A 1 111 ? 9.756 9.340 62.674 1.00 33.07 342 LYS A C 1
ATOM 841 O O . LYS A 1 111 ? 10.796 9.928 62.380 1.00 31.72 342 LYS A O 1
ATOM 847 N N . GLU A 1 112 ? 9.532 8.062 62.396 1.00 33.28 343 GLU A N 1
ATOM 848 C CA . GLU A 1 112 ? 10.468 7.239 61.639 1.00 34.23 343 GLU A CA 1
ATOM 849 C C . GLU A 1 112 ? 10.695 7.791 60.222 1.00 32.27 343 GLU A C 1
ATOM 850 O O . GLU A 1 112 ? 11.833 7.931 59.776 1.00 32.63 343 GLU A O 1
ATOM 856 N N . LEU A 1 113 ? 9.618 8.111 59.521 1.00 30.26 344 LEU A N 1
ATOM 857 C CA . LEU A 1 113 ? 9.730 8.662 58.169 1.00 29.48 344 LEU A CA 1
ATOM 858 C C . LEU A 1 113 ? 10.435 10.020 58.178 1.00 28.65 344 LEU A C 1
ATOM 859 O O . LEU A 1 113 ? 11.341 10.262 57.374 1.00 28.76 344 LEU A O 1
ATOM 864 N N . TRP A 1 114 ? 10.017 10.899 59.086 1.00 27.52 345 TRP A N 1
ATOM 865 C CA . TRP A 1 114 ? 10.681 12.183 59.259 1.00 27.60 345 TRP A CA 1
ATOM 866 C C . TRP A 1 114 ? 12.196 12.018 59.375 1.00 28.51 345 TRP A C 1
ATOM 867 O O . TRP A 1 114 ? 12.970 12.739 58.737 1.00 27.91 345 TRP A O 1
ATOM 878 N N . THR A 1 115 ? 12.606 11.066 60.207 1.00 29.98 346 THR A N 1
ATOM 879 C CA . THR A 1 115 ? 14.017 10.860 60.516 1.00 31.60 346 THR A CA 1
ATOM 880 C C . THR A 1 115 ? 14.778 10.352 59.295 1.00 32.08 346 THR A C 1
ATOM 881 O O . THR A 1 115 ? 15.919 10.762 59.069 1.00 32.56 346 THR A O 1
ATOM 885 N N . LYS A 1 116 ? 14.143 9.494 58.498 1.00 32.06 347 LYS A N 1
ATOM 886 C CA . LYS A 1 116 ? 14.707 9.093 57.210 1.00 33.49 347 LYS A CA 1
ATOM 887 C C . LYS A 1 116 ? 14.904 10.287 56.284 1.00 32.15 347 LYS A C 1
ATOM 888 O O . LYS A 1 116 ? 15.937 10.413 55.654 1.00 33.14 347 LYS A O 1
ATOM 894 N N . LEU A 1 117 ? 13.909 11.155 56.187 1.00 31.68 348 LEU A N 1
ATOM 895 C CA . LEU A 1 117 ? 14.030 12.329 55.323 1.00 31.62 348 LEU A CA 1
ATOM 896 C C . LEU A 1 117 ? 15.197 13.203 55.773 1.00 32.14 348 LEU A C 1
ATOM 897 O O . LEU A 1 117 ? 15.987 13.679 54.959 1.00 31.22 348 LEU A O 1
ATOM 902 N N . GLU A 1 118 ? 15.297 13.385 57.083 1.00 33.46 349 GLU A N 1
ATOM 903 C CA . GLU A 1 118 ? 16.323 14.226 57.668 1.00 35.44 349 GLU A CA 1
ATOM 904 C C . GLU A 1 118 ? 17.709 13.613 57.464 1.00 36.57 349 GLU A C 1
ATOM 905 O O . GLU A 1 118 ? 18.627 14.301 57.038 1.00 35.01 349 GLU A O 1
ATOM 911 N N . GLN A 1 119 ? 17.851 12.321 57.759 1.00 38.45 350 GLN A N 1
ATOM 912 C CA . GLN A 1 119 ? 19.129 11.614 57.583 1.00 40.87 350 GLN A CA 1
ATOM 913 C C . GLN A 1 119 ? 19.589 11.577 56.123 1.00 39.99 350 GLN A C 1
ATOM 914 O O . GLN A 1 119 ? 20.773 11.488 55.845 1.00 39.72 350 GLN A O 1
ATOM 920 N N . LYS A 1 120 ? 18.638 11.625 55.201 1.00 39.07 351 LYS A N 1
ATOM 921 C CA . LYS A 1 120 ? 18.940 11.681 53.783 1.00 39.42 351 LYS A CA 1
ATOM 922 C C . LYS A 1 120 ? 19.494 13.059 53.387 1.00 38.02 351 LYS A C 1
ATOM 923 O O . LYS A 1 120 ? 20.069 13.207 52.311 1.00 38.81 351 LYS A O 1
ATOM 929 N N . GLY A 1 121 ? 19.321 14.058 54.251 1.00 34.98 352 GLY A N 1
ATOM 930 C CA . GLY A 1 121 ? 19.791 15.406 53.967 1.00 34.48 352 GLY A CA 1
ATOM 931 C C . GLY A 1 121 ? 18.733 16.277 53.300 1.00 33.32 352 GLY A C 1
ATOM 932 O O . GLY A 1 121 ? 19.048 17.368 52.840 1.00 32.82 352 GLY A O 1
ATOM 933 N N . ASP A 1 122 ? 17.482 15.816 53.257 1.00 31.48 353 ASP A N 1
ATOM 934 C CA . ASP A 1 122 ? 16.431 16.559 52.554 1.00 31.27 353 ASP A CA 1
ATOM 935 C C . ASP A 1 122 ? 15.544 17.435 53.447 1.00 30.04 353 ASP A C 1
ATOM 936 O O . ASP A 1 122 ? 14.528 17.928 52.990 1.00 29.08 353 ASP A O 1
ATOM 941 N N . ILE A 1 123 ? 15.921 17.634 54.707 1.00 30.02 354 ILE A N 1
ATOM 942 C CA . ILE A 1 123 ? 15.192 18.557 55.572 1.00 29.74 354 ILE A CA 1
ATOM 943 C C . ILE A 1 123 ? 16.158 19.541 56.219 1.00 29.37 354 ILE A C 1
ATOM 944 O O . ILE A 1 123 ? 17.139 19.135 56.800 1.00 30.08 354 ILE A O 1
ATOM 949 N N . TYR A 1 124 ? 15.876 20.837 56.105 1.00 28.55 355 TYR A N 1
ATOM 950 C CA . TYR A 1 124 ? 16.746 21.871 56.665 1.00 28.63 355 TYR A CA 1
ATOM 951 C C . TYR A 1 124 ? 15.890 22.929 57.342 1.00 28.01 355 TYR A C 1
ATOM 952 O O . TYR A 1 124 ? 14.690 23.029 57.078 1.00 26.63 355 TYR A O 1
ATOM 961 N N . LEU A 1 125 ? 16.510 23.710 58.220 1.00 28.09 356 LEU A N 1
ATOM 962 C CA . LEU A 1 125 ? 15.794 24.755 58.925 1.00 27.94 356 LEU A CA 1
ATOM 963 C C . LEU A 1 125 ? 15.785 25.994 58.035 1.00 27.68 356 LEU A C 1
ATOM 964 O O . LEU A 1 125 ? 16.838 26.482 57.655 1.00 28.27 356 LEU A O 1
ATOM 969 N N . GLY A 1 126 ? 14.592 26.468 57.682 1.00 26.94 357 GLY A N 1
ATOM 970 C CA . GLY A 1 126 ? 14.429 27.650 56.839 1.00 27.25 357 GLY A CA 1
ATOM 971 C C . GLY A 1 126 ? 13.255 28.490 57.286 1.00 27.45 357 GLY A C 1
ATOM 972 O O . GLY A 1 126 ? 12.914 28.503 58.470 1.00 27.16 357 GLY A O 1
ATOM 973 N N . ARG A 1 127 ? 12.645 29.206 56.338 1.00 27.90 358 ARG A N 1
ATOM 974 C CA . ARG A 1 127 ? 11.490 30.076 56.610 1.00 28.20 358 ARG A CA 1
ATOM 975 C C . ARG A 1 127 ? 10.449 29.914 55.524 1.00 27.97 358 ARG A C 1
ATOM 976 O O . ARG A 1 127 ? 10.802 29.765 54.365 1.00 28.26 358 ARG A O 1
ATOM 984 N N . TYR A 1 128 ? 9.175 29.941 55.906 1.00 27.73 359 TYR A N 1
ATOM 985 C CA . TYR A 1 128 ? 8.102 30.169 54.961 1.00 27.61 359 TYR A CA 1
ATOM 986 C C . TYR A 1 128 ? 7.515 31.537 55.245 1.00 28.31 359 TYR A C 1
ATOM 987 O O . TYR A 1 128 ? 7.170 31.846 56.386 1.00 28.31 359 TYR A O 1
ATOM 996 N N . GLU A 1 129 ? 7.434 32.355 54.203 1.00 28.89 360 GLU A N 1
ATOM 997 C CA . GLU A 1 129 ? 6.740 33.630 54.252 1.00 29.42 360 GLU A CA 1
ATOM 998 C C . GLU A 1 129 ? 5.801 33.656 53.056 1.00 29.33 360 GLU A C 1
ATOM 999 O O . GLU A 1 129 ? 6.241 33.745 51.911 1.00 29.54 360 GLU A O 1
ATOM 1005 N N . GLY A 1 130 ? 4.506 33.558 53.310 1.00 28.82 361 GLY A N 1
ATOM 1006 C CA . GLY A 1 130 ? 3.557 33.456 52.224 1.00 28.54 361 GLY A CA 1
ATOM 1007 C C . GLY A 1 130 ? 2.159 33.100 52.671 1.00 28.55 361 GLY A C 1
ATOM 1008 O O . GLY A 1 130 ? 1.865 33.016 53.871 1.00 28.41 361 GLY A O 1
ATOM 1009 N N . TRP A 1 131 ? 1.297 32.885 51.682 1.00 28.29 362 TRP A N 1
ATOM 1010 C CA . TRP A 1 131 ? -0.092 32.595 51.929 1.00 28.01 362 TRP A CA 1
ATOM 1011 C C . TRP A 1 131 ? -0.284 31.137 52.320 1.00 27.36 362 TRP A C 1
ATOM 1012 O O . TRP A 1 131 ? 0.457 30.259 51.873 1.00 26.54 362 TRP A O 1
ATOM 1023 N N . TYR A 1 132 ? -1.274 30.916 53.182 1.00 27.36 363 TYR A N 1
ATOM 1024 C CA . TYR A 1 132 ? -1.657 29.602 53.646 1.00 26.95 363 TYR A CA 1
ATOM 1025 C C . TYR A 1 132 ? -3.170 29.546 53.792 1.00 27.61 363 TYR A C 1
ATOM 1026 O O . TYR A 1 132 ? -3.782 30.487 54.298 1.00 27.54 363 TYR A O 1
ATOM 1035 N N . SER A 1 133 ? -3.760 28.435 53.366 1.00 27.58 364 SER A N 1
ATOM 1036 C CA . SER A 1 133 ? -5.175 28.192 53.565 1.00 28.55 364 SER A CA 1
ATOM 1037 C C . SER A 1 133 ? -5.333 27.195 54.697 1.00 28.86 364 SER A C 1
ATOM 1038 O O . SER A 1 133 ? -5.015 26.016 54.542 1.00 27.85 364 SER A O 1
ATOM 1041 N N . ILE A 1 134 ? -5.829 27.662 55.837 1.00 30.42 365 ILE A N 1
ATOM 1042 C CA . ILE A 1 134 ? -5.981 26.787 57.000 1.00 30.69 365 ILE A CA 1
ATOM 1043 C C . ILE A 1 134 ? -6.980 25.670 56.677 1.00 30.73 365 ILE A C 1
ATOM 1044 O O . ILE A 1 134 ? -6.772 24.514 57.040 1.00 30.13 365 ILE A O 1
ATOM 1049 N N . SER A 1 135 ? -8.038 26.016 55.956 1.00 31.28 366 SER A N 1
ATOM 1050 C CA . SER A 1 135 ? -9.103 25.071 55.649 1.00 32.02 366 SER A CA 1
ATOM 1051 C C . SER A 1 135 ? -8.663 23.927 54.731 1.00 30.84 366 SER A C 1
ATOM 1052 O O . SER A 1 135 ? -9.193 22.813 54.826 1.00 30.77 366 SER A O 1
ATOM 1055 N N . ASP A 1 136 ? -7.697 24.213 53.862 1.00 29.36 367 ASP A N 1
ATOM 1056 C CA . ASP A 1 136 ? -7.097 23.219 52.970 1.00 28.16 367 ASP A CA 1
ATOM 1057 C C . ASP A 1 136 ? -5.743 22.720 53.488 1.00 27.11 367 ASP A C 1
ATOM 1058 O O . ASP A 1 136 ? -5.142 21.809 52.908 1.00 26.08 367 ASP A O 1
ATOM 1063 N N . GLU A 1 137 ? -5.282 23.313 54.587 1.00 26.62 368 GLU A N 1
ATOM 1064 C CA . GLU A 1 137 ? -3.934 23.112 55.117 1.00 26.57 368 GLU A CA 1
ATOM 1065 C C . GLU A 1 137 ? -2.903 23.166 53.996 1.00 25.98 368 GLU A C 1
ATOM 1066 O O . GLU A 1 137 ? -2.022 22.309 53.887 1.00 25.30 368 GLU A O 1
ATOM 1072 N N . SER A 1 138 ? -3.027 24.196 53.160 1.00 26.01 369 SER A N 1
ATOM 1073 C CA . SER A 1 138 ? -2.294 24.272 51.907 1.00 25.76 369 SER A CA 1
ATOM 1074 C C . SER A 1 138 ? -1.529 25.580 51.759 1.00 25.91 369 SER A C 1
ATOM 1075 O O . SER A 1 138 ? -2.064 26.657 51.992 1.00 25.80 369 SER A O 1
ATOM 1078 N N . PHE A 1 139 ? -0.266 25.466 51.363 1.00 26.21 370 PHE A N 1
ATOM 1079 C CA . PHE A 1 139 ? 0.560 26.621 51.035 1.00 26.57 370 PHE A CA 1
ATOM 1080 C C . PHE A 1 139 ? 0.211 27.100 49.644 1.00 27.03 370 PHE A C 1
ATOM 1081 O O . PHE A 1 139 ? 0.077 26.296 48.736 1.00 27.48 370 PHE A O 1
ATOM 1089 N N . LEU A 1 140 ? 0.059 28.408 49.475 1.00 28.48 371 LEU A N 1
ATOM 1090 C CA . LEU A 1 140 ? -0.341 28.984 48.187 1.00 29.41 371 LEU A CA 1
ATOM 1091 C C . LEU A 1 140 ? 0.573 30.134 47.759 1.00 30.11 371 LEU A C 1
ATOM 1092 O O . LEU A 1 140 ? 0.987 30.919 48.586 1.00 30.33 371 LEU A O 1
ATOM 1097 N N . THR A 1 141 ? 0.864 30.225 46.466 1.00 31.21 372 THR A N 1
ATOM 1098 C CA . THR A 1 141 ? 1.582 31.367 45.888 1.00 33.25 372 THR A CA 1
ATOM 1099 C C . THR A 1 141 ? 0.607 32.527 45.633 1.00 34.24 372 THR A C 1
ATOM 1100 O O . THR A 1 141 ? -0.610 32.318 45.583 1.00 33.52 372 THR A O 1
ATOM 1104 N N . PRO A 1 142 ? 1.127 33.755 45.447 1.00 35.66 373 PRO A N 1
ATOM 1105 C CA . PRO A 1 142 ? 0.230 34.883 45.165 1.00 37.85 373 PRO A CA 1
ATOM 1106 C C . PRO A 1 142 ? -0.660 34.714 43.924 1.00 39.59 373 PRO A C 1
ATOM 1107 O O . PRO A 1 142 ? -1.719 35.335 43.843 1.00 40.40 373 PRO A O 1
ATOM 1111 N N . GLN A 1 143 ? -0.257 33.857 42.988 1.00 41.07 374 GLN A N 1
ATOM 1112 C CA . GLN A 1 143 ? -1.046 33.608 41.778 1.00 42.87 374 GLN A CA 1
ATOM 1113 C C . GLN A 1 143 ? -2.260 32.741 42.088 1.00 42.13 374 GLN A C 1
ATOM 1114 O O . GLN A 1 143 ? -3.183 32.654 41.284 1.00 42.33 374 GLN A O 1
ATOM 1120 N N . ASN A 1 144 ? -2.258 32.088 43.251 1.00 41.41 375 ASN A N 1
ATOM 1121 C CA . ASN A 1 144 ? -3.344 31.190 43.620 1.00 39.73 375 ASN A CA 1
ATOM 1122 C C . ASN A 1 144 ? -4.295 31.732 44.675 1.00 38.06 375 ASN A C 1
ATOM 1123 O O . ASN A 1 144 ? -5.059 30.970 45.255 1.00 36.53 375 ASN A O 1
ATOM 1128 N N . ILE A 1 145 ? -4.261 33.049 44.891 1.00 37.70 376 ILE A N 1
ATOM 1129 C CA . ILE A 1 145 ? -5.232 33.738 45.740 1.00 37.79 376 ILE A CA 1
ATOM 1130 C C . ILE A 1 145 ? -5.860 34.904 44.990 1.00 39.06 376 ILE A C 1
ATOM 1131 O O . ILE A 1 145 ? -5.331 35.369 43.990 1.00 39.37 376 ILE A O 1
ATOM 1136 N N . THR A 1 146 ? -6.980 35.385 45.506 1.00 39.24 377 THR A N 1
ATOM 1137 C CA . THR A 1 146 ? -7.647 36.536 44.950 1.00 40.84 377 THR A CA 1
ATOM 1138 C C . THR A 1 146 ? -8.433 37.215 46.054 1.00 41.53 377 THR A C 1
ATOM 1139 O O . THR A 1 146 ? -8.401 36.776 47.203 1.00 40.66 377 THR A O 1
ATOM 1143 N N . ASP A 1 147 ? -9.123 38.289 45.704 1.00 43.45 378 ASP A N 1
ATOM 1144 C CA . ASP A 1 147 ? -9.905 39.042 46.667 1.00 45.81 378 ASP A CA 1
ATOM 1145 C C . ASP A 1 147 ? -11.236 38.368 46.934 1.00 46.78 378 ASP A C 1
ATOM 1146 O O . ASP A 1 147 ? -11.822 37.745 46.055 1.00 46.06 378 ASP A O 1
ATOM 1151 N N . GLY A 1 148 ? -11.706 38.506 48.161 1.00 48.75 379 GLY A N 1
ATOM 1152 C CA . GLY A 1 148 ? -13.003 37.987 48.536 1.00 50.52 379 GLY A CA 1
ATOM 1153 C C . GLY A 1 148 ? -13.440 38.588 49.847 1.00 53.44 379 GLY A C 1
ATOM 1154 O O . GLY A 1 148 ? -12.903 39.608 50.292 1.00 54.08 379 GLY A O 1
ATOM 1155 N N . VAL A 1 149 ? -14.410 37.938 50.472 1.00 57.25 380 VAL A N 1
ATOM 1156 C CA . VAL A 1 149 ? -15.046 38.463 51.665 1.00 62.71 380 VAL A CA 1
ATOM 1157 C C . VAL A 1 149 ? -14.942 37.431 52.788 1.00 64.79 380 VAL A C 1
ATOM 1158 O O . VAL A 1 149 ? -15.106 36.231 52.547 1.00 64.40 380 VAL A O 1
ATOM 1162 N N . ASP A 1 150 ? -14.642 37.895 54.001 1.00 68.12 381 ASP A N 1
ATOM 1163 C CA . ASP A 1 150 ? -14.607 37.006 55.172 1.00 71.07 381 ASP A CA 1
ATOM 1164 C C . ASP A 1 150 ? -16.009 36.876 55.776 1.00 74.82 381 ASP A C 1
ATOM 1165 O O . ASP A 1 150 ? -16.949 37.534 55.322 1.00 75.44 381 ASP A O 1
ATOM 1170 N N . LYS A 1 151 ? -16.141 36.037 56.802 1.00 78.45 382 LYS A N 1
ATOM 1171 C CA . LYS A 1 151 ? -17.452 35.728 57.390 1.00 82.05 382 LYS A CA 1
ATOM 1172 C C . LYS A 1 151 ? -18.119 36.899 58.123 1.00 82.21 382 LYS A C 1
ATOM 1173 O O . LYS A 1 151 ? -19.300 36.816 58.459 1.00 81.70 382 LYS A O 1
ATOM 1179 N N . ASP A 1 152 ? -17.368 37.976 58.364 1.00 83.17 383 ASP A N 1
ATOM 1180 C CA . ASP A 1 152 ? -17.933 39.239 58.869 1.00 84.72 383 ASP A CA 1
ATOM 1181 C C . ASP A 1 152 ? -18.307 40.219 57.747 1.00 85.28 383 ASP A C 1
ATOM 1182 O O . ASP A 1 152 ? -18.739 41.342 58.022 1.00 86.69 383 ASP A O 1
ATOM 1187 N N . GLY A 1 153 ? -18.139 39.800 56.491 1.00 83.24 384 GLY A N 1
ATOM 1188 C CA . GLY A 1 153 ? -18.434 40.658 55.343 1.00 82.12 384 GLY A CA 1
ATOM 1189 C C . GLY A 1 153 ? -17.307 41.607 54.947 1.00 80.17 384 GLY A C 1
ATOM 1190 O O . GLY A 1 153 ? -17.468 42.404 54.022 1.00 82.12 384 GLY A O 1
ATOM 1191 N N . ASN A 1 154 ? -16.169 41.528 55.634 1.00 75.96 385 ASN A N 1
ATOM 1192 C CA . ASN A 1 154 ? -15.035 42.410 55.357 1.00 73.28 385 ASN A CA 1
ATOM 1193 C C . ASN A 1 154 ? -14.155 41.872 54.230 1.00 68.51 385 ASN A C 1
ATOM 1194 O O . ASN A 1 154 ? -14.108 40.665 54.004 1.00 66.68 385 ASN A O 1
ATOM 1199 N N . PRO A 1 155 ? -13.443 42.773 53.525 1.00 65.56 386 PRO A N 1
ATOM 1200 C CA . PRO A 1 155 ? -12.547 42.351 52.447 1.00 62.10 386 PRO A CA 1
ATOM 1201 C C . PRO A 1 155 ? -11.345 41.567 52.965 1.00 57.15 386 PRO A C 1
ATOM 1202 O O . PRO A 1 155 ? -10.721 41.968 53.938 1.00 56.73 386 PRO A O 1
ATOM 1206 N N . CYS A 1 156 ? -11.036 40.457 52.304 1.00 52.63 387 CYS A N 1
ATOM 1207 C CA . CYS A 1 156 ? -9.919 39.596 52.686 1.00 48.55 387 CYS A CA 1
ATOM 1208 C C . CYS A 1 156 ? -9.360 38.948 51.427 1.00 45.44 387 CYS A C 1
ATOM 1209 O O . CYS A 1 156 ? -9.785 39.259 50.313 1.00 45.05 387 CYS A O 1
ATOM 1212 N N . LYS A 1 157 ? -8.401 38.048 51.604 1.00 42.23 388 LYS A N 1
ATOM 1213 C CA . LYS A 1 157 ? -7.929 37.234 50.504 1.00 39.93 388 LYS A CA 1
ATOM 1214 C C . LYS A 1 157 ? -8.483 35.830 50.644 1.00 38.33 388 LYS A C 1
ATOM 1215 O O . LYS A 1 157 ? -8.734 35.356 51.751 1.00 37.36 388 LYS A O 1
ATOM 1221 N N . VAL A 1 158 ? -8.693 35.174 49.507 1.00 37.76 389 VAL A N 1
ATOM 1222 C CA . VAL A 1 158 ? -9.199 33.808 49.485 1.00 36.97 389 VAL A CA 1
ATOM 1223 C C . VAL A 1 158 ? -8.452 32.966 48.458 1.00 36.44 389 VAL A C 1
ATOM 1224 O O . VAL A 1 158 ? -7.844 33.488 47.519 1.00 36.17 389 VAL A O 1
ATOM 1228 N N . SER A 1 159 ? -8.519 31.656 48.643 1.00 36.00 390 SER A N 1
ATOM 1229 C CA . SER A 1 159 ? -7.921 30.719 47.709 1.00 36.64 390 SER A CA 1
ATOM 1230 C C . SER A 1 159 ? -8.682 30.758 46.399 1.00 38.46 390 SER A C 1
ATOM 1231 O O . SER A 1 159 ? -9.899 30.766 46.414 1.00 38.63 390 SER A O 1
ATOM 1234 N N . LEU A 1 160 ? -7.978 30.790 45.270 1.00 41.70 391 LEU A N 1
ATOM 1235 C CA . LEU A 1 160 ? -8.649 30.626 43.962 1.00 45.61 391 LEU A CA 1
ATOM 1236 C C . LEU A 1 160 ? -9.163 29.190 43.782 1.00 45.52 391 LEU A C 1
ATOM 1237 O O . LEU A 1 160 ? -10.119 28.968 43.065 1.00 46.66 391 LEU A O 1
ATOM 1242 N N . GLU A 1 161 ? -8.531 28.232 44.447 1.00 45.86 392 GLU A N 1
ATOM 1243 C CA . GLU A 1 161 ? -8.906 26.822 44.318 1.00 46.33 392 GLU A CA 1
ATOM 1244 C C . GLU A 1 161 ? -10.178 26.506 45.092 1.00 45.40 392 GLU A C 1
ATOM 1245 O O . GLU A 1 161 ? -11.096 25.894 44.566 1.00 46.20 392 GLU A O 1
ATOM 1251 N N . SER A 1 162 ? -10.225 26.922 46.348 1.00 42.56 393 SER A N 1
ATOM 1252 C CA . SER A 1 162 ? -11.289 26.506 47.243 1.00 40.59 393 SER A CA 1
ATOM 1253 C C . SER A 1 162 ? -12.198 27.643 47.682 1.00 39.83 393 SER A C 1
ATOM 1254 O O . SER A 1 162 ? -13.273 27.401 48.220 1.00 39.40 393 SER A O 1
ATOM 1257 N N . GLY A 1 163 ? -11.758 28.882 47.506 1.00 39.72 394 GLY A N 1
ATOM 1258 C CA . GLY A 1 163 ? -12.526 30.031 47.997 1.00 39.64 394 GLY A CA 1
ATOM 1259 C C . GLY A 1 163 ? -12.464 30.274 49.500 1.00 38.97 394 GLY A C 1
ATOM 1260 O O . GLY A 1 163 ? -13.047 31.234 49.991 1.00 39.03 394 GLY A O 1
ATOM 1261 N N . HIS A 1 164 ? -11.761 29.427 50.247 1.00 38.54 395 HIS A N 1
ATOM 1262 C CA . HIS A 1 164 ? -11.613 29.654 51.692 1.00 38.77 395 HIS A CA 1
ATOM 1263 C C . HIS A 1 164 ? -10.623 30.785 51.969 1.00 37.17 395 HIS A C 1
ATOM 1264 O O . HIS A 1 164 ? -9.817 31.145 51.116 1.00 35.78 395 HIS A O 1
ATOM 1271 N N . VAL A 1 165 ? -10.692 31.332 53.175 1.00 36.60 396 VAL A N 1
ATOM 1272 C CA . VAL A 1 165 ? -9.899 32.490 53.541 1.00 36.52 396 VAL A CA 1
ATOM 1273 C C . VAL A 1 165 ? -8.423 32.098 53.670 1.00 35.21 396 VAL A C 1
ATOM 1274 O O . VAL A 1 165 ? -8.104 31.041 54.200 1.00 34.49 396 VAL A O 1
ATOM 1278 N N . VAL A 1 166 ? -7.528 32.939 53.169 1.00 34.62 397 VAL A N 1
ATOM 1279 C CA . VAL A 1 166 ? -6.089 32.693 53.342 1.00 34.34 397 VAL A CA 1
ATOM 1280 C C . VAL A 1 166 ? -5.482 33.700 54.298 1.00 34.50 397 VAL A C 1
ATOM 1281 O O . VAL A 1 166 ? -5.989 34.808 54.459 1.00 35.53 397 VAL A O 1
ATOM 1285 N N . THR A 1 167 ? -4.419 33.287 54.968 1.00 34.66 398 THR A N 1
ATOM 1286 C CA . THR A 1 167 ? -3.710 34.151 55.899 1.00 35.97 398 THR A CA 1
ATOM 1287 C C . THR A 1 167 ? -2.247 34.125 55.535 1.00 33.92 398 THR A C 1
ATOM 1288 O O . THR A 1 167 ? -1.757 33.145 54.973 1.00 32.73 398 THR A O 1
ATOM 1292 N N . TRP A 1 168 ? -1.560 35.214 55.846 1.00 33.06 399 TRP A N 1
ATOM 1293 C CA . TRP A 1 168 ? -0.155 35.327 55.561 1.00 32.12 399 TRP A CA 1
ATOM 1294 C C . TRP A 1 168 ? 0.619 34.739 56.737 1.00 31.38 399 TRP A C 1
ATOM 1295 O O . TRP A 1 168 ? 0.417 35.128 57.872 1.00 32.25 399 TRP A O 1
ATOM 1306 N N . VAL A 1 169 ? 1.511 33.807 56.443 1.00 30.26 400 VAL A N 1
ATOM 1307 C CA . VAL A 1 169 ? 2.309 33.130 57.452 1.00 29.92 400 VAL A CA 1
ATOM 1308 C C . VAL A 1 169 ? 3.766 33.553 57.298 1.00 29.70 400 VAL A C 1
ATOM 1309 O O . VAL A 1 169 ? 4.283 33.623 56.182 1.00 29.99 400 VAL A O 1
ATOM 1313 N N . SER A 1 170 ? 4.424 33.832 58.418 1.00 29.30 401 SER A N 1
ATOM 1314 C CA . SER A 1 170 ? 5.843 34.157 58.404 1.00 29.15 401 SER A CA 1
ATOM 1315 C C . SER A 1 170 ? 6.478 33.482 59.604 1.00 28.79 401 SER A C 1
ATOM 1316 O O . SER A 1 170 ? 6.330 33.951 60.730 1.00 28.44 401 SER A O 1
ATOM 1319 N N . GLU A 1 171 ? 7.165 32.370 59.353 1.00 28.67 402 GLU A N 1
ATOM 1320 C CA . GLU A 1 171 ? 7.607 31.465 60.410 1.00 28.82 402 GLU A CA 1
ATOM 1321 C C . GLU A 1 171 ? 8.876 30.751 60.022 1.00 28.31 402 GLU A C 1
ATOM 1322 O O . GLU A 1 171 ? 9.015 30.288 58.883 1.00 28.02 402 GLU A O 1
ATOM 1328 N N . GLU A 1 172 ? 9.767 30.599 60.993 1.00 27.98 403 GLU A N 1
ATOM 1329 C CA . GLU A 1 172 ? 10.901 29.690 60.863 1.00 27.77 403 GLU A CA 1
ATOM 1330 C C . GLU A 1 172 ? 10.355 28.255 60.896 1.00 26.72 403 GLU A C 1
ATOM 1331 O O . GLU A 1 172 ? 9.740 27.862 61.875 1.00 26.37 403 GLU A O 1
ATOM 1337 N N . ASN A 1 173 ? 10.538 27.511 59.803 1.00 25.93 404 ASN A N 1
ATOM 1338 C CA . ASN A 1 173 ? 9.989 26.162 59.639 1.00 25.25 404 ASN A CA 1
ATOM 1339 C C . ASN A 1 173 ? 11.067 25.230 59.119 1.00 25.07 404 ASN A C 1
ATOM 1340 O O . ASN A 1 173 ? 11.963 25.662 58.391 1.00 24.80 404 ASN A O 1
ATOM 1345 N N . TYR A 1 174 ? 10.953 23.944 59.450 1.00 24.58 405 TYR A N 1
ATOM 1346 C CA . TYR A 1 174 ? 11.714 22.917 58.746 1.00 24.61 405 TYR A CA 1
ATOM 1347 C C . TYR A 1 174 ? 11.167 22.806 57.324 1.00 24.53 405 TYR A C 1
ATOM 1348 O O . TYR A 1 174 ? 9.947 22.792 57.119 1.00 24.17 405 TYR A O 1
ATOM 1357 N N . MET A 1 175 ? 12.078 22.764 56.360 1.00 24.57 406 MET A N 1
ATOM 1358 C CA . MET A 1 175 ? 11.736 22.724 54.959 1.00 25.26 406 MET A CA 1
ATOM 1359 C C . MET A 1 175 ? 12.256 21.434 54.335 1.00 25.48 406 MET A C 1
ATOM 1360 O O . MET A 1 175 ? 13.376 20.985 54.619 1.00 25.60 406 MET A O 1
ATOM 1365 N N . PHE A 1 176 ? 11.424 20.842 53.487 1.00 25.57 407 PHE A N 1
ATOM 1366 C CA . PHE A 1 176 ? 11.785 19.661 52.717 1.00 25.79 407 PHE A CA 1
ATOM 1367 C C . PHE A 1 176 ? 12.214 20.128 51.328 1.00 26.18 407 PHE A C 1
ATOM 1368 O O . PHE A 1 176 ? 11.533 20.958 50.708 1.00 26.34 407 PHE A O 1
ATOM 1376 N N . ARG A 1 177 ? 13.322 19.578 50.836 1.00 26.48 408 ARG A N 1
ATOM 1377 C CA . ARG A 1 177 ? 13.920 20.000 49.559 1.00 27.05 408 ARG A CA 1
ATOM 1378 C C . ARG A 1 177 ? 13.149 19.538 48.320 1.00 26.92 408 ARG A C 1
ATOM 1379 O O . ARG A 1 177 ? 13.713 18.898 47.436 1.00 27.21 408 ARG A O 1
ATOM 1387 N N . LEU A 1 178 ? 11.869 19.886 48.237 1.00 26.58 409 LEU A N 1
ATOM 1388 C CA . LEU A 1 178 ? 11.032 19.477 47.113 1.00 26.57 409 LEU A CA 1
ATOM 1389 C C . LEU A 1 178 ? 11.599 19.909 45.751 1.00 28.01 409 LEU A C 1
ATOM 1390 O O . LEU A 1 178 ? 11.442 19.203 44.750 1.00 28.34 409 LEU A O 1
ATOM 1395 N N . SER A 1 179 ? 12.247 21.069 45.729 1.00 29.17 410 SER A N 1
ATOM 1396 C CA . SER A 1 179 ? 12.868 21.613 44.520 1.00 30.30 410 SER A CA 1
ATOM 1397 C C . SER A 1 179 ? 13.839 20.637 43.869 1.00 31.21 410 SER A C 1
ATOM 1398 O O . SER A 1 179 ? 13.987 20.642 42.662 1.00 33.26 410 SER A O 1
ATOM 1401 N N . ALA A 1 180 ? 14.470 19.782 44.664 1.00 31.61 411 ALA A N 1
ATOM 1402 C CA . ALA A 1 180 ? 15.479 18.839 44.161 1.00 32.03 411 ALA A CA 1
ATOM 1403 C C . ALA A 1 180 ? 14.893 17.573 43.513 1.00 31.96 411 ALA A C 1
ATOM 1404 O O . ALA A 1 180 ? 15.632 16.784 42.931 1.00 32.25 411 ALA A O 1
ATOM 1406 N N . PHE A 1 181 ? 13.581 17.370 43.620 1.00 31.27 412 PHE A N 1
ATOM 1407 C CA . PHE A 1 181 ? 12.936 16.163 43.089 1.00 31.40 412 PHE A CA 1
ATOM 1408 C C . PHE A 1 181 ? 12.214 16.370 41.757 1.00 31.87 412 PHE A C 1
ATOM 1409 O O . PHE A 1 181 ? 11.632 15.435 41.229 1.00 31.90 412 PHE A O 1
ATOM 1417 N N . ARG A 1 182 ? 12.260 17.584 41.221 1.00 33.01 413 ARG A N 1
ATOM 1418 C CA . ARG A 1 182 ? 11.609 17.908 39.956 1.00 34.69 413 ARG A CA 1
ATOM 1419 C C . ARG A 1 182 ? 11.867 16.870 38.875 1.00 35.05 413 ARG A C 1
ATOM 1420 O O . ARG A 1 182 ? 10.939 16.298 38.312 1.00 33.26 413 ARG A O 1
ATOM 1428 N N . GLU A 1 183 ? 13.141 16.626 38.611 1.00 36.42 414 GLU A N 1
ATOM 1429 C CA . GLU A 1 183 ? 13.556 15.768 37.506 1.00 38.77 414 GLU A CA 1
ATOM 1430 C C . GLU A 1 183 ? 13.114 14.316 37.713 1.00 37.07 414 GLU A C 1
ATOM 1431 O O . GLU A 1 183 ? 12.616 13.664 36.787 1.00 36.71 414 GLU A O 1
ATOM 1437 N N . ARG A 1 184 ? 13.287 13.819 38.934 1.00 35.55 415 ARG A N 1
ATOM 1438 C CA . ARG A 1 184 ? 12.905 12.453 39.257 1.00 35.09 415 ARG A CA 1
ATOM 1439 C C . ARG A 1 184 ? 11.393 12.272 39.179 1.00 33.05 415 ARG A C 1
ATOM 1440 O O . ARG A 1 184 ? 10.915 11.240 38.729 1.00 32.57 415 ARG A O 1
ATOM 1448 N N . LEU A 1 185 ? 10.646 13.288 39.586 1.00 31.38 416 LEU A N 1
ATOM 1449 C CA . LEU A 1 185 ? 9.198 13.246 39.464 1.00 31.03 416 LEU A CA 1
ATOM 1450 C C . LEU A 1 185 ? 8.777 13.202 38.000 1.00 31.41 416 LEU A C 1
ATOM 1451 O O . LEU A 1 185 ? 7.971 12.355 37.625 1.00 30.59 416 LEU A O 1
ATOM 1456 N N . LEU A 1 186 ? 9.331 14.087 37.169 1.00 32.55 417 LEU A N 1
ATOM 1457 C CA . LEU A 1 186 ? 8.998 14.063 35.732 1.00 33.72 417 LEU A CA 1
ATOM 1458 C C . LEU A 1 186 ? 9.332 12.709 35.101 1.00 34.70 417 LEU A C 1
ATOM 1459 O O . LEU A 1 186 ? 8.541 12.176 34.312 1.00 35.50 417 LEU A O 1
ATOM 1464 N N . GLU A 1 187 ? 10.484 12.152 35.463 1.00 35.70 418 GLU A N 1
ATOM 1465 C CA . GLU A 1 187 ? 10.876 10.834 34.973 1.00 37.18 418 GLU A CA 1
ATOM 1466 C C . GLU A 1 187 ? 9.878 9.767 35.390 1.00 34.56 418 GLU A C 1
ATOM 1467 O O . GLU A 1 187 ? 9.605 8.855 34.628 1.00 34.75 418 GLU A O 1
ATOM 1473 N N . TRP A 1 188 ? 9.338 9.886 36.597 1.00 32.31 419 TRP A N 1
ATOM 1474 C CA . TRP A 1 188 ? 8.346 8.948 37.084 1.00 31.10 419 TRP A CA 1
ATOM 1475 C C . TRP A 1 188 ? 7.021 9.052 36.299 1.00 30.50 419 TRP A C 1
ATOM 1476 O O . TRP A 1 188 ? 6.472 8.036 35.892 1.00 30.25 419 TRP A O 1
ATOM 1487 N N . TYR A 1 189 ? 6.527 10.269 36.079 1.00 29.77 420 TYR A N 1
ATOM 1488 C CA . TYR A 1 189 ? 5.292 10.462 35.299 1.00 29.53 420 TYR A CA 1
ATOM 1489 C C . TYR A 1 189 ? 5.439 9.922 33.880 1.00 30.57 420 TYR A C 1
ATOM 1490 O O . TYR A 1 189 ? 4.531 9.274 33.365 1.00 31.35 420 TYR A O 1
ATOM 1499 N N . HIS A 1 190 ? 6.588 10.178 33.258 1.00 31.63 421 HIS A N 1
ATOM 1500 C CA A HIS A 1 190 ? 6.776 9.775 31.871 0.50 32.50 421 HIS A CA 1
ATOM 1501 C CA B HIS A 1 190 ? 6.849 9.785 31.866 0.50 32.64 421 HIS A CA 1
ATOM 1502 C C . HIS A 1 190 ? 7.038 8.278 31.721 1.00 32.53 421 HIS A C 1
ATOM 1503 O O . HIS A 1 190 ? 6.652 7.692 30.721 1.00 32.78 421 HIS A O 1
ATOM 1516 N N . ALA A 1 191 ? 7.651 7.654 32.719 1.00 32.04 422 ALA A N 1
ATOM 1517 C CA . ALA A 1 191 ? 7.894 6.212 32.658 1.00 32.20 422 ALA A CA 1
ATOM 1518 C C . ALA A 1 191 ? 6.630 5.436 32.975 1.00 31.25 422 ALA A C 1
ATOM 1519 O O . ALA A 1 191 ? 6.515 4.272 32.602 1.00 31.58 422 ALA A O 1
ATOM 1521 N N . ASN A 1 192 ? 5.683 6.068 33.666 1.00 29.91 423 ASN A N 1
ATOM 1522 C CA . ASN A 1 192 ? 4.435 5.400 34.051 1.00 29.03 423 ASN A CA 1
ATOM 1523 C C . ASN A 1 192 ? 3.213 6.213 33.637 1.00 28.37 423 ASN A C 1
ATOM 1524 O O . ASN A 1 192 ? 2.514 6.773 34.473 1.00 27.72 423 ASN A O 1
ATOM 1529 N N . PRO A 1 193 ? 2.940 6.272 32.336 1.00 29.08 424 PRO A N 1
ATOM 1530 C CA . PRO A 1 193 ? 1.923 7.198 31.832 1.00 29.71 424 PRO A CA 1
ATOM 1531 C C . PRO A 1 193 ? 0.468 6.822 32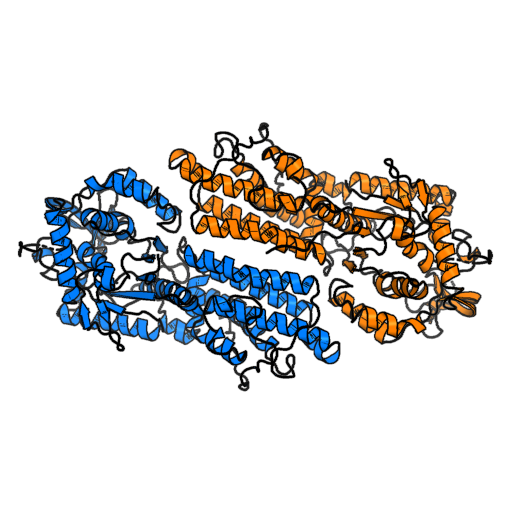.173 1.00 29.88 424 PRO A C 1
ATOM 1532 O O . PRO A 1 193 ? -0.463 7.514 31.735 1.00 30.37 424 PRO A O 1
ATOM 1536 N N . GLY A 1 194 ? 0.279 5.742 32.931 1.00 29.33 425 GLY A N 1
ATOM 1537 C CA . GLY A 1 194 ? -1.014 5.424 33.503 1.00 29.13 425 GLY A CA 1
ATOM 1538 C C . GLY A 1 194 ? -1.098 5.691 34.999 1.00 28.89 425 GLY A C 1
ATOM 1539 O O . GLY A 1 194 ? -2.124 5.396 35.609 1.00 28.31 425 GLY A O 1
ATOM 1540 N N . CYS A 1 195 ? -0.051 6.276 35.590 1.00 28.82 426 CYS A N 1
ATOM 1541 C CA . CYS A 1 195 ? 0.025 6.390 37.041 1.00 28.75 426 CYS A CA 1
ATOM 1542 C C . CYS A 1 195 ? -0.893 7.460 37.652 1.00 28.30 426 CYS A C 1
ATOM 1543 O O . CYS A 1 195 ? -1.092 7.482 38.871 1.00 28.29 426 CYS A O 1
ATOM 1546 N N . ILE A 1 196 ? -1.438 8.350 36.826 1.00 27.60 427 ILE A N 1
ATOM 1547 C CA . ILE A 1 196 ? -2.448 9.304 37.289 1.00 26.87 427 ILE A CA 1
ATOM 1548 C C . ILE A 1 196 ? -3.637 9.273 36.328 1.00 26.43 427 ILE A C 1
ATOM 1549 O O . ILE A 1 196 ? -3.461 9.350 35.126 1.00 26.62 427 ILE A O 1
ATOM 1554 N N . VAL A 1 197 ? -4.832 9.147 36.883 1.00 25.65 428 VAL A N 1
ATOM 1555 C CA . VAL A 1 197 ? -6.070 8.990 36.126 1.00 26.16 428 VAL A CA 1
ATOM 1556 C C . VAL A 1 197 ? -7.100 9.964 36.681 1.00 25.82 428 VAL A C 1
ATOM 1557 O O . VAL A 1 197 ? -7.164 10.133 37.901 1.00 25.51 428 VAL A O 1
ATOM 1561 N N . PRO A 1 198 ? -7.896 10.625 35.810 1.00 26.15 429 PRO A N 1
ATOM 1562 C CA . PRO A 1 198 ? -7.893 10.618 34.331 1.00 26.87 429 PRO A CA 1
ATOM 1563 C C . PRO A 1 198 ? -6.721 11.352 33.737 1.00 27.26 429 PRO A C 1
ATOM 1564 O O . PRO A 1 198 ? -6.017 12.078 34.435 1.00 26.86 429 PRO A O 1
ATOM 1568 N N . GLU A 1 199 ? -6.544 11.180 32.435 1.00 28.35 430 GLU A N 1
ATOM 1569 C CA . GLU A 1 199 ? -5.374 11.670 31.739 1.00 29.42 430 GLU A CA 1
ATOM 1570 C C . GLU A 1 199 ? -5.205 13.177 31.847 1.00 29.84 430 GLU A C 1
ATOM 1571 O O . GLU A 1 199 ? -4.086 13.656 31.989 1.00 29.05 430 GLU A O 1
ATOM 1577 N N . PHE A 1 200 ? -6.290 13.937 31.789 1.00 30.87 431 PHE A N 1
ATOM 1578 C CA . PHE A 1 200 ? -6.115 15.390 31.839 1.00 32.40 431 PHE A CA 1
ATOM 1579 C C . PHE A 1 200 ? -5.521 15.837 33.177 1.00 31.60 431 PHE A C 1
ATOM 1580 O O . PHE A 1 200 ? -4.740 16.775 33.206 1.00 31.16 431 PHE A O 1
ATOM 1588 N N . ARG A 1 201 ? -5.834 15.124 34.263 1.00 31.02 432 ARG A N 1
ATOM 1589 C CA . ARG A 1 201 ? -5.241 15.434 35.570 1.00 31.17 432 ARG A CA 1
ATOM 1590 C C . ARG A 1 201 ? -3.761 15.067 35.647 1.00 30.60 432 ARG A C 1
ATOM 1591 O O . ARG A 1 201 ? -2.982 15.749 36.295 1.00 30.60 432 ARG A O 1
ATOM 1599 N N . ARG A 1 202 ? -3.371 14.000 34.972 1.00 30.25 433 ARG A N 1
ATOM 1600 C CA . ARG A 1 202 ? -1.967 13.696 34.799 1.00 31.21 433 ARG A CA 1
ATOM 1601 C C . ARG A 1 202 ? -1.230 14.821 34.069 1.00 31.74 433 ARG A C 1
ATOM 1602 O O . ARG A 1 202 ? -0.135 15.226 34.471 1.00 30.19 433 ARG A O 1
ATOM 1610 N N . ARG A 1 203 ? -1.825 15.318 32.986 1.00 32.78 434 ARG A N 1
ATOM 1611 C CA . ARG A 1 203 ? -1.230 16.432 32.246 1.00 34.20 434 ARG A CA 1
ATOM 1612 C C . ARG A 1 203 ? -1.062 17.676 33.119 1.00 33.79 434 ARG A C 1
ATOM 1613 O O . ARG A 1 203 ? -0.022 18.327 33.059 1.00 33.93 434 ARG A O 1
ATOM 1621 N N . GLU A 1 204 ? -2.074 17.999 33.921 1.00 34.00 435 GLU A N 1
ATOM 1622 C CA . GLU A 1 204 ? -1.988 19.120 34.874 1.00 35.56 435 GLU A CA 1
ATOM 1623 C C . GLU A 1 204 ? -0.798 18.993 35.835 1.00 33.20 435 GLU A C 1
ATOM 1624 O O . GLU A 1 204 ? -0.080 19.956 36.066 1.00 33.18 435 GLU A O 1
ATOM 1630 N N . VAL A 1 205 ? -0.599 17.804 36.387 1.00 31.21 436 VAL A N 1
ATOM 1631 C CA . VAL A 1 205 ? 0.501 17.584 37.318 1.00 30.09 436 VAL A CA 1
ATOM 1632 C C . VAL A 1 205 ? 1.831 17.808 36.625 1.00 30.45 436 VAL A C 1
ATOM 1633 O O . VAL A 1 205 ? 2.672 18.542 37.126 1.00 30.69 436 VAL A O 1
ATOM 1637 N N . ILE A 1 206 ? 2.010 17.192 35.465 1.00 31.32 437 ILE A N 1
ATOM 1638 C CA . ILE A 1 206 ? 3.247 17.335 34.706 1.00 32.32 437 ILE A CA 1
ATOM 1639 C C . ILE A 1 206 ? 3.522 18.811 34.396 1.00 33.83 437 ILE A C 1
ATOM 1640 O O . ILE A 1 206 ? 4.638 19.277 34.611 1.00 33.59 437 ILE A O 1
ATOM 1645 N N . ARG A 1 207 ? 2.517 19.538 33.907 1.00 35.34 438 ARG A N 1
ATOM 1646 C CA . ARG A 1 207 ? 2.682 20.973 33.631 1.00 37.73 438 ARG A CA 1
ATOM 1647 C C . ARG A 1 207 ? 3.167 21.698 34.876 1.00 35.50 438 ARG A C 1
ATOM 1648 O O . ARG A 1 207 ? 4.111 22.461 34.813 1.00 34.74 438 ARG A O 1
ATOM 1656 N N . ALA A 1 208 ? 2.501 21.461 36.002 1.00 33.42 439 ALA A N 1
ATOM 1657 C CA . ALA A 1 208 ? 2.860 22.141 37.246 1.00 32.90 439 ALA A CA 1
ATOM 1658 C C . ALA A 1 208 ? 4.307 21.853 37.654 1.00 32.29 439 ALA A C 1
ATOM 1659 O O . ALA A 1 208 ? 5.034 22.765 38.023 1.00 33.59 439 ALA A O 1
ATOM 1661 N N . VAL A 1 209 ? 4.730 20.598 37.569 1.00 31.49 440 VAL A N 1
ATOM 1662 C CA . VAL A 1 209 ? 6.088 20.225 37.980 1.00 31.72 440 VAL A CA 1
ATOM 1663 C C . VAL A 1 209 ? 7.137 20.737 36.985 1.00 33.66 440 VAL A C 1
ATOM 1664 O O . VAL A 1 209 ? 8.248 21.114 37.388 1.00 33.72 440 VAL A O 1
ATOM 1668 N N . GLU A 1 210 ? 6.786 20.762 35.702 1.00 35.47 441 GLU A N 1
ATOM 1669 C CA . GLU A 1 210 ? 7.646 21.361 34.670 1.00 39.04 441 GLU A CA 1
ATOM 1670 C C . GLU A 1 210 ? 8.069 22.778 35.008 1.00 39.04 441 GLU A C 1
ATOM 1671 O O . GLU A 1 210 ? 9.219 23.144 34.804 1.00 37.02 441 GLU A O 1
ATOM 1677 N N . LYS A 1 211 ? 7.116 23.570 35.500 1.00 40.57 442 LYS A N 1
ATOM 1678 C CA . LYS A 1 211 ? 7.350 24.981 35.830 1.00 42.54 442 LYS A CA 1
ATOM 1679 C C . LYS A 1 211 ? 8.392 25.196 36.924 1.00 41.14 442 LYS A C 1
ATOM 1680 O O . LYS A 1 211 ? 8.990 26.252 36.993 1.00 42.85 442 LYS A O 1
ATOM 1686 N N . GLY A 1 212 ? 8.596 24.204 37.783 1.00 39.14 443 GLY A N 1
ATOM 1687 C CA . GLY A 1 212 ? 9.539 24.319 38.891 1.00 37.37 443 GLY A CA 1
ATOM 1688 C C . GLY A 1 212 ? 8.787 24.127 40.191 1.00 35.62 443 GLY A C 1
ATOM 1689 O O . GLY A 1 212 ? 7.600 24.418 40.264 1.00 35.19 443 GLY A O 1
ATOM 1690 N N . LEU A 1 213 ? 9.479 23.615 41.204 1.00 34.54 444 LEU A N 1
ATOM 1691 C CA . LEU A 1 213 ? 8.893 23.369 42.517 1.00 32.92 444 LEU A CA 1
ATOM 1692 C C . LEU A 1 213 ? 9.692 24.112 43.589 1.00 32.27 444 LEU A C 1
ATOM 1693 O O . LEU A 1 213 ? 10.901 23.989 43.637 1.00 32.43 444 LEU A O 1
ATOM 1698 N N . PRO A 1 214 ? 9.019 24.869 44.464 1.00 31.57 445 PRO A N 1
ATOM 1699 C CA . PRO A 1 214 ? 9.749 25.455 45.578 1.00 30.89 445 PRO A CA 1
ATOM 1700 C C . PRO A 1 214 ? 9.877 24.413 46.688 1.00 29.92 445 PRO A C 1
ATOM 1701 O O . PRO A 1 214 ? 9.189 23.393 46.657 1.00 29.59 445 PRO A O 1
ATOM 1705 N N . ASP A 1 215 ? 10.755 24.659 47.650 1.00 28.61 446 ASP A N 1
ATOM 1706 C CA . ASP A 1 215 ? 10.856 23.797 48.808 1.00 27.84 446 ASP A CA 1
ATOM 1707 C C . ASP A 1 215 ? 9.578 23.931 49.622 1.00 26.91 446 ASP A C 1
ATOM 1708 O O . ASP A 1 215 ? 8.852 24.899 49.465 1.00 27.55 446 ASP A O 1
ATOM 1713 N N . LEU A 1 216 ? 9.296 22.935 50.449 1.00 25.86 447 LEU A N 1
ATOM 1714 C CA . LEU A 1 216 ? 8.019 22.821 51.138 1.00 25.21 447 LEU A CA 1
ATOM 1715 C C . LEU A 1 216 ? 8.205 22.810 52.662 1.00 25.10 447 LEU A C 1
ATOM 1716 O O . LEU A 1 216 ? 9.036 22.053 53.200 1.00 24.73 447 LEU A O 1
ATOM 1721 N N . SER A 1 217 ? 7.416 23.631 53.352 1.00 24.49 448 SER A N 1
ATOM 1722 C CA . SER A 1 217 ? 7.455 23.683 54.799 1.00 24.45 448 SER A CA 1
ATOM 1723 C C . SER A 1 217 ? 6.824 22.416 55.339 1.00 24.03 448 SER A C 1
ATOM 1724 O O . SER A 1 217 ? 5.683 22.101 54.999 1.00 24.35 448 SER A O 1
ATOM 1727 N N . VAL A 1 218 ? 7.576 21.685 56.152 1.00 23.53 449 VAL A N 1
ATOM 1728 C CA . VAL A 1 218 ? 7.100 20.436 56.715 1.00 23.42 449 VAL A CA 1
ATOM 1729 C C . VAL A 1 218 ? 6.997 20.483 58.241 1.00 23.80 449 VAL A C 1
ATOM 1730 O O . VAL A 1 218 ? 6.720 19.470 58.873 1.00 24.17 449 VAL A O 1
ATOM 1734 N N . SER A 1 219 ? 7.178 21.665 58.828 1.00 24.68 450 SER A N 1
ATOM 1735 C CA . SER A 1 219 ? 6.850 21.883 60.231 1.00 24.95 450 SER A CA 1
ATOM 1736 C C . SER A 1 219 ? 6.213 23.253 60.427 1.00 25.41 450 SER A C 1
ATOM 1737 O O . SER A 1 219 ? 6.257 24.088 59.534 1.00 25.38 450 SER A O 1
ATOM 1740 N N . ARG A 1 220 ? 5.621 23.451 61.605 1.00 25.52 451 ARG A N 1
ATOM 1741 C CA . ARG A 1 220 ? 5.092 24.730 62.037 1.00 25.78 451 ARG A CA 1
ATOM 1742 C C . ARG A 1 220 ? 5.450 24.952 63.495 1.00 26.70 451 ARG A C 1
ATOM 1743 O O . ARG A 1 220 ? 5.696 23.989 64.234 1.00 26.97 451 ARG A O 1
ATOM 1751 N N . ALA A 1 221 ? 5.499 26.218 63.909 1.00 27.40 452 ALA A N 1
ATOM 1752 C CA . ALA A 1 221 ? 5.659 26.561 65.322 1.00 28.50 452 ALA A CA 1
ATOM 1753 C C . ALA A 1 221 ? 4.487 25.972 66.094 1.00 29.58 452 ALA A C 1
ATOM 1754 O O . ALA A 1 221 ? 3.345 26.029 65.629 1.00 29.19 452 ALA A O 1
ATOM 1756 N N . ARG A 1 222 ? 4.763 25.421 67.272 1.00 31.51 453 ARG A N 1
ATOM 1757 C CA . ARG A 1 222 ? 3.757 24.643 68.000 1.00 33.63 453 ARG A CA 1
ATOM 1758 C C . ARG A 1 222 ? 2.513 25.433 68.404 1.00 35.06 453 ARG A C 1
ATOM 1759 O O . ARG A 1 222 ? 1.406 24.894 68.367 1.00 35.52 453 ARG A O 1
ATOM 1767 N N . ALA A 1 223 ? 2.691 26.703 68.755 1.00 36.47 454 ALA A N 1
ATOM 1768 C CA . ALA A 1 223 ? 1.576 27.555 69.168 1.00 38.52 454 ALA A CA 1
ATOM 1769 C C . ALA A 1 223 ? 0.544 27.726 68.056 1.00 39.50 454 ALA A C 1
ATOM 1770 O O . ALA A 1 223 ? -0.659 27.703 68.306 1.00 39.70 454 ALA A O 1
ATOM 1772 N N . THR A 1 224 ? 1.014 27.873 66.822 1.00 40.85 455 THR A N 1
ATOM 1773 C CA . THR A 1 224 ? 0.117 28.071 65.694 1.00 42.00 455 THR A CA 1
ATOM 1774 C C . THR A 1 224 ? -0.883 26.940 65.574 1.00 43.08 455 THR A C 1
ATOM 1775 O O . THR A 1 224 ? -2.032 27.168 65.209 1.00 44.75 455 THR A O 1
ATOM 1779 N N . LEU A 1 225 ? -0.429 25.720 65.866 1.00 44.99 456 LEU A N 1
ATOM 1780 C CA . LEU A 1 225 ? -1.261 24.520 65.769 1.00 45.51 456 LEU A CA 1
ATOM 1781 C C . LEU A 1 225 ? -2.003 24.201 67.059 1.00 44.54 456 LEU A C 1
ATOM 1782 O O . LEU A 1 225 ? -2.677 23.169 67.140 1.00 44.10 456 LEU A O 1
ATOM 1787 N N . HIS A 1 226 ? -1.894 25.081 68.056 1.00 45.03 457 HIS A N 1
ATOM 1788 C CA . HIS A 1 226 ? -2.486 24.858 69.380 1.00 45.60 457 HIS A CA 1
ATOM 1789 C C . HIS A 1 226 ? -2.056 23.505 69.942 1.00 44.31 457 HIS A C 1
ATOM 1790 O O . HIS A 1 226 ? -2.843 22.787 70.568 1.00 44.09 457 HIS A O 1
ATOM 1797 N N . ASN A 1 227 ? -0.794 23.161 69.698 1.00 43.08 458 ASN A N 1
ATOM 1798 C CA . ASN A 1 227 ? -0.224 21.917 70.186 1.00 42.24 458 ASN A CA 1
ATOM 1799 C C . ASN A 1 227 ? -1.059 20.653 69.890 1.00 41.28 458 ASN A C 1
ATOM 1800 O O . ASN A 1 227 ? -1.101 19.706 70.683 1.00 43.27 458 ASN A O 1
ATOM 1805 N N . TRP A 1 228 ? -1.713 20.644 68.735 1.00 38.50 459 TRP A N 1
ATOM 1806 C CA . TRP A 1 228 ? -2.522 19.505 68.329 1.00 36.97 459 TRP A CA 1
ATOM 1807 C C . TRP A 1 228 ? -1.909 18.904 67.063 1.00 34.45 459 TRP A C 1
ATOM 1808 O O . TRP A 1 228 ? -2.391 19.113 65.960 1.00 33.60 459 TRP A O 1
ATOM 1819 N N . ALA A 1 229 ? -0.819 18.171 67.259 1.00 33.01 460 ALA A N 1
ATOM 1820 C CA . ALA A 1 229 ? 0.002 17.681 66.165 1.00 32.07 460 ALA A CA 1
ATOM 1821 C C . ALA A 1 229 ? 1.153 16.834 66.713 1.00 31.48 460 ALA A C 1
ATOM 1822 O O . ALA A 1 229 ? 1.316 16.711 67.922 1.00 32.63 460 ALA A O 1
ATOM 1824 N N . ILE A 1 230 ? 1.941 16.249 65.820 1.00 30.23 461 ILE A N 1
ATOM 1825 C CA . ILE A 1 230 ? 3.020 15.353 66.197 1.00 29.83 461 ILE A CA 1
ATOM 1826 C C . ILE A 1 230 ? 4.313 16.157 66.316 1.00 29.77 461 ILE A C 1
ATOM 1827 O O . ILE A 1 230 ? 4.701 16.827 65.370 1.00 29.35 461 ILE A O 1
ATOM 1832 N N . PRO A 1 231 ? 4.979 16.102 67.479 1.00 29.66 462 PRO A N 1
ATOM 1833 C CA . PRO A 1 231 ? 6.223 16.843 67.600 1.00 30.05 462 PRO A CA 1
ATOM 1834 C C . PRO A 1 231 ? 7.296 16.374 66.627 1.00 29.32 462 PRO A C 1
ATOM 1835 O O . PRO A 1 231 ? 7.388 15.180 66.346 1.00 29.58 462 PRO A O 1
ATOM 1839 N N . VAL A 1 232 ? 8.077 17.323 66.119 1.00 28.47 463 VAL A N 1
ATOM 1840 C CA . VAL A 1 232 ? 9.246 17.044 65.292 1.00 28.27 463 VAL A CA 1
ATOM 1841 C C . VAL A 1 232 ? 10.299 16.343 66.141 1.00 28.81 463 VAL A C 1
ATOM 1842 O O . VAL A 1 232 ? 10.678 16.869 67.185 1.00 29.23 463 VAL A O 1
ATOM 1846 N N . PRO A 1 233 ? 10.766 15.152 65.711 1.00 29.28 464 PRO A N 1
ATOM 1847 C CA . PRO A 1 233 ? 11.835 14.451 66.457 1.00 30.66 464 PRO A CA 1
ATOM 1848 C C . PRO A 1 233 ? 13.020 15.356 66.689 1.00 30.91 464 PRO A C 1
ATOM 1849 O O . PRO A 1 233 ? 13.503 15.980 65.746 1.00 30.88 464 PRO A O 1
ATOM 1853 N N . GLY A 1 234 ? 13.441 15.463 67.941 1.00 32.25 465 GLY A N 1
ATOM 1854 C CA . GLY A 1 234 ? 14.565 16.318 68.305 1.00 33.09 465 GLY A CA 1
ATOM 1855 C C . GLY A 1 234 ? 14.295 17.816 68.384 1.00 33.37 465 GLY A C 1
ATOM 1856 O O . GLY A 1 234 ? 15.217 18.583 68.674 1.00 33.18 465 GLY A O 1
ATOM 1857 N N . ASN A 1 235 ? 13.062 18.257 68.124 1.00 33.27 466 ASN A N 1
ATOM 1858 C CA . ASN A 1 235 ? 12.732 19.675 68.291 1.00 33.43 466 ASN A CA 1
ATOM 1859 C C . ASN A 1 235 ? 11.304 19.912 68.789 1.00 33.93 466 ASN A C 1
ATOM 1860 O O . ASN A 1 235 ? 10.379 20.075 67.987 1.00 33.61 466 ASN A O 1
ATOM 1865 N N . PRO A 1 236 ? 11.136 19.980 70.121 1.00 34.87 467 PRO A N 1
ATOM 1866 C CA . PRO A 1 236 ? 9.824 20.141 70.762 1.00 35.49 467 PRO A CA 1
ATOM 1867 C C . PRO A 1 236 ? 9.078 21.438 70.446 1.00 34.99 467 PRO A C 1
ATOM 1868 O O . PRO A 1 236 ? 7.899 21.530 70.754 1.00 35.87 467 PRO A O 1
ATOM 1872 N N . ASP A 1 237 ? 9.740 22.432 69.863 1.00 34.45 468 ASP A N 1
ATOM 1873 C CA . ASP A 1 237 ? 9.067 23.681 69.507 1.00 34.50 468 ASP A CA 1
ATOM 1874 C C . ASP A 1 237 ? 8.356 23.630 68.141 1.00 32.67 468 ASP A C 1
ATOM 1875 O O . ASP A 1 237 ? 7.632 24.562 67.780 1.00 32.31 468 ASP A O 1
ATOM 1880 N N . HIS A 1 238 ? 8.574 22.553 67.397 1.00 30.76 469 HIS A N 1
ATOM 1881 C CA . HIS A 1 238 ? 7.961 22.368 66.089 1.00 29.90 469 HIS A CA 1
ATOM 1882 C C . HIS A 1 238 ? 7.035 21.166 66.053 1.00 29.52 469 HIS A C 1
ATOM 1883 O O . HIS A 1 238 ? 7.266 20.171 66.748 1.00 29.88 469 HIS A O 1
ATOM 1899 N N . VAL A 1 240 ? 4.972 18.490 63.217 1.00 25.83 471 VAL A N 1
ATOM 1900 C CA . VAL A 1 240 ? 5.027 17.995 61.845 1.00 25.30 471 VAL A CA 1
ATOM 1901 C C . VAL A 1 240 ? 3.819 18.511 61.041 1.00 24.47 471 VAL A C 1
ATOM 1902 O O . VAL A 1 240 ? 2.685 18.439 61.499 1.00 24.43 471 VAL A O 1
ATOM 1906 N N . TYR A 1 241 ? 4.083 19.029 59.847 1.00 23.79 472 TYR A N 1
ATOM 1907 C CA . TYR A 1 241 ? 3.030 19.440 58.909 1.00 23.33 472 TYR A CA 1
ATOM 1908 C C . TYR A 1 241 ? 1.919 18.383 58.835 1.00 23.31 472 TYR A C 1
ATOM 1909 O O . TYR A 1 241 ? 2.183 17.212 58.575 1.00 22.89 472 TYR A O 1
ATOM 1918 N N . VAL A 1 242 ? 0.679 18.801 59.047 1.00 23.72 473 VAL A N 1
ATOM 1919 C CA . VAL A 1 242 ? -0.442 17.866 59.058 1.00 24.12 473 VAL A CA 1
ATOM 1920 C C . VAL A 1 242 ? -0.507 16.985 57.800 1.00 24.00 473 VAL A C 1
ATOM 1921 O O . VAL A 1 242 ? -0.871 15.812 57.891 1.00 24.02 473 VAL A O 1
ATOM 1925 N N . TRP A 1 243 ? -0.116 17.519 56.644 1.00 24.02 474 TRP A N 1
ATOM 1926 C CA . TRP A 1 243 ? -0.106 16.717 55.408 1.00 23.86 474 TRP A CA 1
ATOM 1927 C C . TRP A 1 243 ? 0.969 15.643 55.351 1.00 23.99 474 TRP A C 1
ATOM 1928 O O . TRP A 1 243 ? 0.751 14.597 54.742 1.00 23.68 474 TRP A O 1
ATOM 1939 N N . LEU A 1 244 ? 2.131 15.888 55.949 1.00 23.92 475 LEU A N 1
ATOM 1940 C CA . LEU A 1 244 ? 3.166 14.852 55.979 1.00 24.17 475 LEU A CA 1
ATOM 1941 C C . LEU A 1 244 ? 2.730 13.734 56.942 1.00 24.13 475 LEU A C 1
ATOM 1942 O O . LEU A 1 244 ? 2.830 12.542 56.633 1.00 24.57 475 LEU A O 1
ATOM 1947 N N . ASP A 1 245 ? 2.238 14.142 58.106 1.00 23.83 476 ASP A N 1
ATOM 1948 C CA . ASP A 1 245 ? 1.531 13.269 59.054 1.00 23.88 476 ASP A CA 1
ATOM 1949 C C . ASP A 1 245 ? 0.414 12.468 58.331 1.00 23.31 476 ASP A C 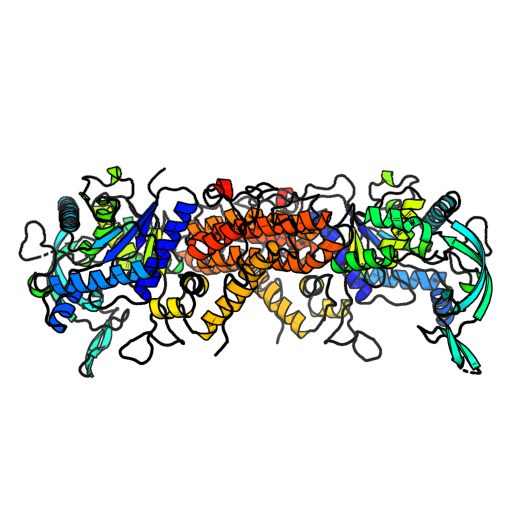1
ATOM 1950 O O . ASP A 1 245 ? 0.379 11.245 58.404 1.00 23.49 476 ASP A O 1
ATOM 1955 N N . ALA A 1 246 ? -0.452 13.147 57.586 1.00 22.59 477 ALA A N 1
ATOM 1956 C CA . ALA A 1 246 ? -1.604 12.498 56.963 1.00 22.25 477 ALA A CA 1
ATOM 1957 C C . ALA A 1 246 ? -1.222 11.507 55.855 1.00 22.16 477 ALA A C 1
ATOM 1958 O O . ALA A 1 246 ? -1.734 10.394 55.814 1.00 21.71 477 ALA A O 1
ATOM 1960 N N . LEU A 1 247 ? -0.311 11.900 54.972 1.00 21.84 478 LEU A N 1
ATOM 1961 C CA . LEU A 1 247 ? 0.061 11.036 53.861 1.00 22.45 478 LEU A CA 1
ATOM 1962 C C . LEU A 1 247 ? 0.680 9.747 54.378 1.00 23.02 478 LEU A C 1
ATOM 1963 O O . LEU A 1 247 ? 0.509 8.677 53.787 1.00 22.91 478 LEU A O 1
ATOM 1968 N N . THR A 1 248 ? 1.385 9.862 55.497 1.00 23.16 479 THR A N 1
ATOM 1969 C CA . THR A 1 248 ? 2.003 8.715 56.128 1.00 23.92 479 THR A CA 1
ATOM 1970 C C . THR A 1 248 ? 1.001 7.634 56.543 1.00 23.77 479 THR A C 1
ATOM 1971 O O . THR A 1 248 ? 1.401 6.488 56.725 1.00 25.37 479 THR A O 1
ATOM 1975 N N . ASN A 1 249 ? -0.285 7.964 56.668 1.00 23.57 480 ASN A N 1
ATOM 1976 C CA . ASN A 1 249 ? -1.289 6.958 57.034 1.00 23.73 480 ASN A CA 1
ATOM 1977 C C . ASN A 1 249 ? -1.234 5.747 56.100 1.00 23.72 480 ASN A C 1
ATOM 1978 O O . ASN A 1 249 ? -1.452 4.611 56.531 1.00 23.51 480 ASN A O 1
ATOM 1983 N N . TYR A 1 250 ? -0.934 5.993 54.822 1.00 23.35 481 TYR A N 1
ATOM 1984 C CA . TYR A 1 250 ? -0.856 4.907 53.844 1.00 23.01 481 TYR A CA 1
ATOM 1985 C C . TYR A 1 250 ? 0.240 3.897 54.200 1.00 23.27 481 TYR A C 1
ATOM 1986 O O . TYR A 1 250 ? 0.056 2.682 54.039 1.00 23.33 481 TYR A O 1
ATOM 1995 N N . LEU A 1 251 ? 1.363 4.403 54.689 1.00 23.22 482 LEU A N 1
ATOM 1996 C CA . LEU A 1 251 ? 2.483 3.557 55.120 1.00 23.79 482 LEU A CA 1
ATOM 1997 C C . LEU A 1 251 ? 2.149 2.841 56.439 1.00 24.13 482 LEU A C 1
ATOM 1998 O O . LEU A 1 251 ? 2.304 1.627 56.552 1.00 23.95 482 LEU A O 1
ATOM 2003 N N . THR A 1 252 ? 1.663 3.595 57.421 1.00 24.52 483 THR A N 1
ATOM 2004 C CA . THR A 1 252 ? 1.219 3.010 58.689 1.00 25.55 483 THR A CA 1
ATOM 2005 C C . THR A 1 252 ? 0.237 1.862 58.456 1.00 26.07 483 THR A C 1
ATOM 2006 O O . THR A 1 252 ? 0.442 0.743 58.943 1.00 27.27 483 THR A O 1
ATOM 2010 N N . GLY A 1 253 ? -0.810 2.128 57.687 1.00 25.85 484 GLY A N 1
ATOM 2011 C CA . GLY A 1 253 ? -1.820 1.108 57.395 1.00 26.36 484 GLY A CA 1
ATOM 2012 C C . GLY A 1 253 ? -1.249 -0.128 56.727 1.00 26.52 484 GLY A C 1
ATOM 2013 O O . GLY A 1 253 ? -1.676 -1.256 57.014 1.00 27.09 484 GLY A O 1
ATOM 2014 N N . SER A 1 254 ? -0.271 0.079 55.847 1.00 25.80 485 SER A N 1
ATOM 2015 C CA . SER A 1 254 ? 0.410 -1.031 55.202 1.00 25.97 485 SER A CA 1
ATOM 2016 C C . SER A 1 254 ? 1.208 -1.917 56.189 1.00 27.22 485 SER A C 1
ATOM 2017 O O . SER A 1 254 ? 1.604 -3.032 55.833 1.00 27.62 485 SER A O 1
ATOM 2020 N N . ARG A 1 255 ? 1.431 -1.419 57.406 1.00 27.71 486 ARG A N 1
ATOM 2021 C CA . ARG A 1 255 ? 2.238 -2.094 58.417 1.00 29.51 486 ARG A CA 1
ATOM 2022 C C . ARG A 1 255 ? 1.472 -2.496 59.686 1.00 30.35 486 ARG A C 1
ATOM 2023 O O . ARG A 1 255 ? 2.084 -2.900 60.658 1.00 31.22 486 ARG A O 1
ATOM 2031 N N . LEU A 1 256 ? 0.148 -2.382 59.678 1.00 30.62 487 LEU A N 1
ATOM 2032 C CA . LEU A 1 256 ? -0.655 -2.773 60.830 1.00 31.73 487 LEU A CA 1
ATOM 2033 C C . LEU A 1 256 ? -1.285 -4.146 60.658 1.00 33.49 487 LEU A C 1
ATOM 2034 O O . LEU A 1 256 ? -1.988 -4.396 59.673 1.00 32.48 487 LEU A O 1
ATOM 2039 N N . ARG A 1 257 ? -1.020 -5.032 61.620 1.00 37.24 488 ARG A N 1
ATOM 2040 C CA . ARG A 1 257 ? -1.733 -6.303 61.731 1.00 40.05 488 ARG A CA 1
ATOM 2041 C C . ARG A 1 257 ? -3.036 -6.066 62.458 1.00 42.15 488 ARG A C 1
ATOM 2042 O O . ARG A 1 257 ? -3.038 -5.541 63.580 1.00 42.32 488 ARG A O 1
ATOM 2050 N N . VAL A 1 258 ? -4.128 -6.490 61.827 1.00 43.60 489 VAL A N 1
ATOM 2051 C CA . VAL A 1 258 ? -5.488 -6.222 62.295 1.00 46.30 489 VAL A CA 1
ATOM 2052 C C . VAL A 1 258 ? -6.186 -7.535 62.658 1.00 49.15 489 VAL A C 1
ATOM 2053 O O . VAL A 1 258 ? -6.063 -8.522 61.926 1.00 48.38 489 VAL A O 1
ATOM 2057 N N . ASP A 1 259 ? -6.919 -7.531 63.778 1.00 53.26 490 ASP A N 1
ATOM 2058 C CA . ASP A 1 259 ? -7.664 -8.715 64.254 1.00 56.58 490 ASP A CA 1
ATOM 2059 C C . ASP A 1 259 ? -9.079 -8.765 63.660 1.00 58.64 490 ASP A C 1
ATOM 2060 O O . ASP A 1 259 ? -9.487 -7.855 62.931 1.00 59.98 490 ASP A O 1
ATOM 2065 N N . GLU A 1 260 ? -9.815 -9.828 63.983 1.00 61.34 491 GLU A N 1
ATOM 2066 C CA . GLU A 1 260 ? -11.141 -10.083 63.402 1.00 62.11 491 GLU A CA 1
ATOM 2067 C C . GLU A 1 260 ? -12.121 -8.925 63.612 1.00 60.97 491 GLU A C 1
ATOM 2068 O O . GLU A 1 260 ? -12.955 -8.655 62.752 1.00 60.39 491 GLU A O 1
ATOM 2070 N N . SER A 1 261 ? -12.005 -8.233 64.743 1.00 62.09 492 SER A N 1
ATOM 2071 C CA . SER A 1 261 ? -12.874 -7.093 65.049 1.00 61.23 492 SER A CA 1
ATOM 2072 C C . SER A 1 261 ? -12.467 -5.780 64.348 1.00 59.56 492 SER A C 1
ATOM 2073 O O . SER A 1 261 ? -13.088 -4.741 64.584 1.00 60.00 492 SER A O 1
ATOM 2076 N N . GLY A 1 262 ? -11.434 -5.813 63.506 1.00 57.06 493 GLY A N 1
ATOM 2077 C CA . GLY A 1 262 ? -10.967 -4.600 62.820 1.00 56.00 493 GLY A CA 1
ATOM 2078 C C . GLY A 1 262 ? -10.123 -3.692 63.700 1.00 55.26 493 GLY A C 1
ATOM 2079 O O . GLY A 1 262 ? -9.895 -2.534 63.369 1.00 53.48 493 GLY A O 1
ATOM 2080 N N . LYS A 1 263 ? -9.654 -4.226 64.823 1.00 56.45 494 LYS A N 1
ATOM 2081 C CA . LYS A 1 263 ? -8.821 -3.488 65.760 1.00 57.19 494 LYS A CA 1
ATOM 2082 C C . LYS A 1 263 ? -7.341 -3.785 65.477 1.00 55.21 494 LYS A C 1
ATOM 2083 O O . LYS A 1 263 ? -6.945 -4.943 65.305 1.00 54.24 494 LYS A O 1
ATOM 2089 N N . GLU A 1 264 ? -6.536 -2.728 65.422 1.00 52.76 495 GLU A N 1
ATOM 2090 C CA . GLU A 1 264 ? -5.096 -2.849 65.218 1.00 51.54 495 GLU A CA 1
ATOM 2091 C C . GLU A 1 264 ? -4.468 -3.495 66.443 1.00 51.12 495 GLU A C 1
ATOM 2092 O O . GLU A 1 264 ? -4.692 -3.040 67.563 1.00 50.53 495 GLU A O 1
ATOM 2098 N N . VAL A 1 265 ? -3.700 -4.560 66.230 1.00 50.46 496 VAL A N 1
ATOM 2099 C CA . VAL A 1 265 ? -3.039 -5.239 67.340 1.00 52.14 496 VAL A CA 1
ATOM 2100 C C . VAL A 1 265 ? -1.511 -5.184 67.280 1.00 49.96 496 VAL A C 1
ATOM 2101 O O . VAL A 1 265 ? -0.852 -5.588 68.243 1.00 50.83 496 VAL A O 1
ATOM 2105 N N . SER A 1 266 ? -0.935 -4.674 66.191 1.00 45.34 497 SER A N 1
ATOM 2106 C CA . SER A 1 266 ? 0.520 -4.707 66.074 1.00 43.65 497 SER A CA 1
ATOM 2107 C C . SER A 1 266 ? 1.037 -3.909 64.889 1.00 39.95 497 SER A C 1
ATOM 2108 O O . SER A 1 266 ? 0.468 -3.963 63.805 1.00 38.79 497 SER A O 1
ATOM 2111 N N . LEU A 1 267 ? 2.125 -3.178 65.107 1.00 37.92 498 LEU A N 1
ATOM 2112 C CA . LEU A 1 267 ? 2.826 -2.484 64.037 1.00 36.41 498 LEU A CA 1
ATOM 2113 C C . LEU A 1 267 ? 4.069 -3.267 63.670 1.00 36.45 498 LEU A C 1
ATOM 2114 O O . LEU A 1 267 ? 4.950 -3.422 64.497 1.00 36.71 498 LEU A O 1
ATOM 2119 N N . VAL A 1 268 ? 4.158 -3.754 62.434 1.00 35.81 499 VAL A N 1
ATOM 2120 C CA . VAL A 1 268 ? 5.373 -4.472 61.994 1.00 36.24 499 VAL A CA 1
ATOM 2121 C C . VAL A 1 268 ? 6.493 -3.482 61.653 1.00 36.15 499 VAL A C 1
ATOM 2122 O O . VAL A 1 268 ? 6.226 -2.321 61.346 1.00 34.12 499 VAL A O 1
ATOM 2126 N N . ASP A 1 269 ? 7.736 -3.959 61.690 1.00 38.28 500 ASP A N 1
ATOM 2127 C CA . ASP A 1 269 ? 8.933 -3.113 61.505 1.00 39.86 500 ASP A CA 1
ATOM 2128 C C . ASP A 1 269 ? 9.165 -2.627 60.083 1.00 39.12 500 ASP A C 1
ATOM 2129 O O . ASP A 1 269 ? 9.754 -1.578 59.871 1.00 37.79 500 ASP A O 1
ATOM 2134 N N . ASP A 1 270 ? 8.752 -3.422 59.113 1.00 39.94 501 ASP A N 1
ATOM 2135 C CA . ASP A 1 270 ? 9.090 -3.176 57.719 1.00 41.15 501 ASP A CA 1
ATOM 2136 C C . ASP A 1 270 ? 7.874 -3.545 56.856 1.00 39.39 501 ASP A C 1
ATOM 2137 O O . ASP A 1 270 ? 7.262 -4.590 57.076 1.00 39.58 501 ASP A O 1
ATOM 2142 N N . PHE A 1 271 ? 7.538 -2.694 55.883 1.00 37.14 502 PHE A N 1
ATOM 2143 C CA . PHE A 1 271 ? 6.350 -2.900 55.041 1.00 36.27 502 PHE A CA 1
ATOM 2144 C C . PHE A 1 271 ? 6.327 -4.250 54.298 1.00 36.65 502 PHE A C 1
ATOM 2145 O O . PHE A 1 271 ? 5.271 -4.821 54.124 1.00 36.72 502 PHE A O 1
ATOM 2153 N N . ASN A 1 272 ? 7.484 -4.762 53.890 1.00 37.15 503 ASN A N 1
ATOM 2154 C CA . ASN A 1 272 ? 7.554 -6.049 53.193 1.00 38.46 503 ASN A CA 1
ATOM 2155 C C . ASN A 1 272 ? 6.873 -7.176 53.940 1.00 38.12 503 ASN A C 1
ATOM 2156 O O . ASN A 1 272 ? 6.365 -8.093 53.329 1.00 38.53 503 ASN A O 1
ATOM 2161 N N . GLU A 1 273 ? 6.856 -7.106 55.264 1.00 38.10 504 GLU A N 1
ATOM 2162 C CA . GLU A 1 273 ? 6.268 -8.168 56.073 1.00 38.54 504 GLU A CA 1
ATOM 2163 C C . GLU A 1 273 ? 4.788 -8.433 55.761 1.00 36.22 504 GLU A C 1
ATOM 2164 O O . GLU A 1 273 ? 4.351 -9.576 55.825 1.00 36.37 504 GLU A O 1
ATOM 2170 N N . LEU A 1 274 ? 4.027 -7.395 55.428 1.00 33.28 505 LEU A N 1
ATOM 2171 C CA . LEU A 1 274 ? 2.599 -7.554 55.117 1.00 32.26 505 LEU A CA 1
ATOM 2172 C C . LEU A 1 274 ? 2.263 -7.482 53.618 1.00 31.38 505 LEU A C 1
ATOM 2173 O O . LEU A 1 274 ? 1.107 -7.729 53.229 1.00 29.98 505 LEU A O 1
ATOM 2178 N N . GLU A 1 275 ? 3.262 -7.151 52.788 1.00 30.82 506 GLU A N 1
ATOM 2179 C CA . GLU A 1 275 ? 3.139 -7.228 51.326 1.00 30.32 506 GLU A CA 1
ATOM 2180 C C . GLU A 1 275 ? 2.054 -6.312 50.746 1.00 29.00 506 GLU A C 1
ATOM 2181 O O . GLU A 1 275 ? 1.497 -6.598 49.688 1.00 28.39 506 GLU A O 1
ATOM 2187 N N . ARG A 1 276 ? 1.765 -5.208 51.431 1.00 28.25 507 ARG A N 1
ATOM 2188 C CA . ARG A 1 276 ? 0.763 -4.249 50.975 1.00 27.41 507 ARG A CA 1
ATOM 2189 C C . ARG A 1 276 ? 1.399 -3.049 50.295 1.00 27.05 507 ARG A C 1
ATOM 2190 O O . ARG A 1 276 ? 0.969 -2.650 49.216 1.00 26.57 507 ARG A O 1
ATOM 2198 N N . PHE A 1 277 ? 2.407 -2.449 50.936 1.00 27.48 508 PHE A N 1
ATOM 2199 C CA . PHE A 1 277 ? 3.004 -1.217 50.409 1.00 26.92 508 PHE A CA 1
ATOM 2200 C C . PHE A 1 277 ? 3.793 -1.528 49.143 1.00 27.30 508 PHE A C 1
ATOM 2201 O O . PHE A 1 277 ? 4.390 -2.584 49.061 1.00 29.35 508 PHE A O 1
ATOM 2209 N N . PRO A 1 278 ? 3.776 -0.632 48.138 1.00 26.81 509 PRO A N 1
ATOM 2210 C CA . PRO A 1 278 ? 3.044 0.630 48.007 1.00 25.98 509 PRO A CA 1
ATOM 2211 C C . PRO A 1 278 ? 1.616 0.424 47.499 1.00 25.89 509 PRO A C 1
ATOM 2212 O O . PRO A 1 278 ? 1.287 -0.642 46.953 1.00 25.78 509 PRO A O 1
ATOM 2216 N N . ALA A 1 279 ? 0.779 1.449 47.630 1.00 25.30 510 ALA A N 1
ATOM 2217 C CA . ALA A 1 279 ? -0.593 1.327 47.172 1.00 25.26 510 ALA A CA 1
ATOM 2218 C C . ALA A 1 279 ? -0.641 1.038 45.675 1.00 25.68 510 ALA A C 1
ATOM 2219 O O . ALA A 1 279 ? 0.131 1.598 44.897 1.00 25.59 510 ALA A O 1
ATOM 2221 N N . ASP A 1 280 ? -1.545 0.142 45.298 1.00 25.08 511 ASP A N 1
ATOM 2222 C CA . ASP A 1 280 ? -1.821 -0.135 43.912 1.00 25.59 511 ASP A CA 1
ATOM 2223 C C . ASP A 1 280 ? -2.737 0.962 43.356 1.00 25.21 511 ASP A C 1
ATOM 2224 O O . ASP A 1 280 ? -2.590 1.392 42.203 1.00 25.29 511 ASP A O 1
ATOM 2229 N N . VAL A 1 281 ? -3.663 1.420 44.192 1.00 23.97 512 VAL A N 1
ATOM 2230 C CA . VAL A 1 281 ? -4.507 2.558 43.873 1.00 23.78 512 VAL A CA 1
ATOM 2231 C C . VAL A 1 281 ? -4.748 3.442 45.099 1.00 22.70 512 VAL A C 1
ATOM 2232 O O . VAL A 1 281 ? -5.252 2.963 46.109 1.00 22.52 512 VAL A O 1
ATOM 2236 N N . HIS A 1 282 ? -4.403 4.721 44.986 1.00 22.36 513 HIS A N 1
ATOM 2237 C CA . HIS A 1 282 ? -4.857 5.766 45.918 1.00 21.95 513 HIS A CA 1
ATOM 2238 C C . HIS A 1 282 ? -6.051 6.466 45.292 1.00 22.04 513 HIS A C 1
ATOM 2239 O O . HIS A 1 282 ? -5.911 7.088 44.236 1.00 21.82 513 HIS A O 1
ATOM 2246 N N . VAL A 1 283 ? -7.217 6.366 45.928 1.00 22.03 514 VAL A N 1
ATOM 2247 C CA . VAL A 1 283 ? -8.410 7.086 45.486 1.00 22.23 514 VAL A CA 1
ATOM 2248 C C . VAL A 1 283 ? -8.445 8.433 46.201 1.00 22.96 514 VAL A C 1
ATOM 2249 O O . VAL A 1 283 ? -8.299 8.490 47.436 1.00 22.66 514 VAL A O 1
ATOM 2253 N N . ILE A 1 284 ? -8.608 9.510 45.425 1.00 23.27 515 ILE A N 1
ATOM 2254 C CA . ILE A 1 284 ? -8.665 10.864 45.967 1.00 23.89 515 ILE A CA 1
ATOM 2255 C C . ILE A 1 284 ? -9.592 11.753 45.175 1.00 24.66 515 ILE A C 1
ATOM 2256 O O . ILE A 1 284 ? -9.946 11.447 44.046 1.00 24.96 515 ILE A O 1
ATOM 2261 N N . GLY A 1 285 ? -9.984 12.858 45.789 1.00 25.68 516 GLY A N 1
ATOM 2262 C CA . GLY A 1 285 ? -10.659 13.937 45.085 1.00 26.30 516 GLY A CA 1
ATOM 2263 C C . GLY A 1 285 ? -9.649 14.853 44.423 1.00 26.98 516 GLY A C 1
ATOM 2264 O O . GLY A 1 285 ? -8.493 14.961 44.870 1.00 26.57 516 GLY A O 1
ATOM 2265 N N . LYS A 1 286 ? -10.094 15.530 43.366 1.00 28.65 517 LYS A N 1
ATOM 2266 C CA . LYS A 1 286 ? -9.231 16.413 42.575 1.00 30.10 517 LYS A CA 1
ATOM 2267 C C . LYS A 1 286 ? -8.598 17.518 43.418 1.00 30.31 517 LYS A C 1
ATOM 2268 O O . LYS A 1 286 ? -7.515 17.990 43.095 1.00 31.14 517 LYS A O 1
ATOM 2274 N N . ASP A 1 287 ? -9.259 17.899 44.509 1.00 30.83 518 ASP A N 1
ATOM 2275 C CA . ASP A 1 287 ? -8.742 18.943 45.407 1.00 31.80 518 ASP A CA 1
ATOM 2276 C C . ASP A 1 287 ? -7.419 18.600 46.102 1.00 30.22 518 ASP A C 1
ATOM 2277 O O . ASP A 1 287 ? -6.682 19.512 46.493 1.00 30.66 518 ASP A O 1
ATOM 2282 N N . ILE A 1 288 ? -7.102 17.314 46.258 1.00 27.05 519 ILE A N 1
ATOM 2283 C CA . ILE A 1 288 ? -5.881 16.939 46.983 1.00 25.46 519 ILE A CA 1
ATOM 2284 C C . ILE A 1 288 ? -4.850 16.239 46.095 1.00 24.60 519 ILE A C 1
ATOM 2285 O O . ILE A 1 288 ? -4.011 15.475 46.571 1.00 23.99 519 ILE A O 1
ATOM 2290 N N . LEU A 1 289 ? -4.890 16.559 44.812 1.00 24.65 520 LEU A N 1
ATOM 2291 C CA . LEU A 1 289 ? -3.992 15.963 43.833 1.00 25.23 520 LEU A CA 1
ATOM 2292 C C . LEU A 1 289 ? -2.513 16.317 44.038 1.00 24.71 520 LEU A C 1
ATOM 2293 O O . LEU A 1 289 ? -1.668 15.432 43.949 1.00 23.89 520 LEU A O 1
ATOM 2298 N N . LYS A 1 290 ? -2.185 17.583 44.301 1.00 24.59 521 LYS A N 1
ATOM 2299 C CA . LYS A 1 290 ? -0.769 17.955 44.468 1.00 25.18 521 LYS A CA 1
ATOM 2300 C C . LYS A 1 290 ? -0.103 17.211 45.618 1.00 24.28 521 LYS A C 1
ATOM 2301 O O . LYS A 1 290 ? 1.046 16.805 45.502 1.00 23.55 521 LYS A O 1
ATOM 2307 N N . PHE A 1 291 ? -0.839 17.006 46.710 1.00 24.12 522 PHE A N 1
ATOM 2308 C CA . PHE A 1 291 ? -0.299 16.289 47.886 1.00 23.72 522 PHE A CA 1
ATOM 2309 C C . PHE A 1 291 ? 0.082 14.851 47.536 1.00 23.79 522 PHE A C 1
ATOM 2310 O O . PHE A 1 291 ? 1.135 14.352 47.957 1.00 23.91 522 PHE A O 1
ATOM 2318 N N . HIS A 1 292 ? -0.762 14.211 46.730 1.00 23.90 523 HIS A N 1
ATOM 2319 C CA . HIS A 1 292 ? -0.604 12.797 46.388 1.00 24.09 523 HIS A CA 1
ATOM 2320 C C . HIS A 1 292 ? 0.296 12.509 45.193 1.00 24.63 523 HIS A C 1
ATOM 2321 O O . HIS A 1 292 ? 0.957 11.469 45.167 1.00 24.63 523 HIS A O 1
ATOM 2328 N N . ALA A 1 293 ? 0.299 13.416 44.214 1.00 24.72 524 ALA A N 1
ATOM 2329 C CA . ALA A 1 293 ? 1.013 13.237 42.955 1.00 24.99 524 ALA A CA 1
ATOM 2330 C C . ALA A 1 293 ? 2.351 13.980 42.892 1.00 25.17 524 ALA A C 1
ATOM 2331 O O . ALA A 1 293 ? 3.181 13.687 42.021 1.00 25.57 524 ALA A O 1
ATOM 2333 N N . ILE A 1 294 ? 2.571 14.924 43.807 1.00 25.25 525 ILE A N 1
ATOM 2334 C CA . ILE A 1 294 ? 3.834 15.664 43.872 1.00 25.56 525 ILE A CA 1
ATOM 2335 C C . ILE A 1 294 ? 4.559 15.446 45.210 1.00 25.58 525 ILE A C 1
ATOM 2336 O O . ILE A 1 294 ? 5.675 14.944 45.212 1.00 25.40 525 ILE A O 1
ATOM 2341 N N . TYR A 1 295 ? 3.948 15.820 46.336 1.00 25.17 526 TYR A N 1
ATOM 2342 C CA . TYR A 1 295 ? 4.647 15.744 47.631 1.00 25.38 526 TYR A CA 1
ATOM 2343 C C . TYR A 1 295 ? 4.964 14.297 48.045 1.00 24.81 526 TYR A C 1
ATOM 2344 O O . TYR A 1 295 ? 6.102 13.969 48.392 1.00 24.98 526 TYR A O 1
ATOM 2353 N N . TRP A 1 296 ? 3.935 13.465 48.018 1.00 23.76 527 TRP A N 1
ATOM 2354 C CA . TRP A 1 296 ? 4.009 12.067 48.439 1.00 24.07 527 TRP A CA 1
ATOM 2355 C C . TRP A 1 296 ? 5.098 11.297 47.694 1.00 24.58 527 TRP A C 1
ATOM 2356 O O . TRP A 1 296 ? 5.970 10.725 48.348 1.00 25.29 527 TRP A O 1
ATOM 2367 N N . PRO A 1 297 ? 5.103 11.325 46.345 1.00 24.59 528 PRO A N 1
ATOM 2368 C CA . PRO A 1 297 ? 6.174 10.583 45.682 1.00 25.03 528 PRO A CA 1
ATOM 2369 C C . PRO A 1 297 ? 7.551 11.150 46.011 1.00 25.40 528 PRO A C 1
ATOM 2370 O O . PRO A 1 297 ? 8.495 10.385 46.138 1.00 26.08 528 PRO A O 1
ATOM 2374 N N . ALA A 1 298 ? 7.649 12.462 46.206 1.00 25.12 529 ALA A N 1
ATOM 2375 C CA . ALA A 1 298 ? 8.933 13.080 46.572 1.00 25.73 529 ALA A CA 1
ATOM 2376 C C . ALA A 1 298 ? 9.432 12.609 47.937 1.00 25.59 529 ALA A C 1
ATOM 2377 O O . ALA A 1 298 ? 10.616 12.298 48.086 1.00 26.88 529 ALA A O 1
ATOM 2379 N N . PHE A 1 299 ? 8.536 12.580 48.923 1.00 25.24 530 PHE A N 1
ATOM 2380 C CA . PHE A 1 299 ? 8.841 12.038 50.255 1.00 25.38 530 PHE A CA 1
ATOM 2381 C C . PHE A 1 299 ? 9.303 10.585 50.156 1.00 25.65 530 PHE A C 1
ATOM 2382 O O . PHE A 1 299 ? 10.279 10.203 50.787 1.00 25.79 530 PHE A O 1
ATOM 2390 N N . LEU A 1 300 ? 8.589 9.786 49.367 1.00 25.46 531 LEU A N 1
ATOM 2391 C CA . LEU A 1 300 ? 8.925 8.384 49.182 1.00 26.04 531 LEU A CA 1
ATOM 2392 C C . LEU A 1 300 ? 10.289 8.219 48.494 1.00 26.92 531 LEU A C 1
ATOM 2393 O O . LEU A 1 300 ? 11.104 7.402 48.920 1.00 27.65 531 LEU A O 1
ATOM 2398 N N . LEU A 1 301 ? 10.559 9.014 47.462 1.00 27.06 532 LEU A N 1
ATOM 2399 C CA . LEU A 1 301 ? 11.855 8.952 46.795 1.00 27.78 532 LEU A CA 1
ATOM 2400 C C . LEU A 1 301 ? 12.969 9.320 47.762 1.00 27.95 532 LEU A C 1
ATOM 2401 O O . LEU A 1 301 ? 14.001 8.674 47.781 1.00 28.86 532 LEU A O 1
ATOM 2406 N N . SER A 1 302 ? 12.753 10.352 48.566 1.00 27.49 533 SER A N 1
ATOM 2407 C CA . SER A 1 302 ? 13.744 10.776 49.539 1.00 27.88 533 SER A CA 1
ATOM 2408 C C . SER A 1 302 ? 14.035 9.641 50.516 1.00 28.36 533 SER A C 1
ATOM 2409 O O . SER A 1 302 ? 15.193 9.333 50.801 1.00 28.63 533 SER A O 1
ATOM 2412 N N . ALA A 1 303 ? 12.975 9.019 51.019 1.00 27.80 534 ALA A N 1
ATOM 2413 C CA . ALA A 1 303 ? 13.107 7.980 52.028 1.00 28.17 534 ALA A CA 1
ATOM 2414 C C . ALA A 1 303 ? 13.527 6.623 51.458 1.00 28.85 534 ALA A C 1
ATOM 2415 O O . ALA A 1 303 ? 13.757 5.704 52.217 1.00 29.58 534 ALA A O 1
ATOM 2417 N N . GLY A 1 304 ? 13.618 6.489 50.139 1.00 28.79 535 GLY A N 1
ATOM 2418 C CA . GLY A 1 304 ? 13.945 5.210 49.527 1.00 29.63 535 GLY A CA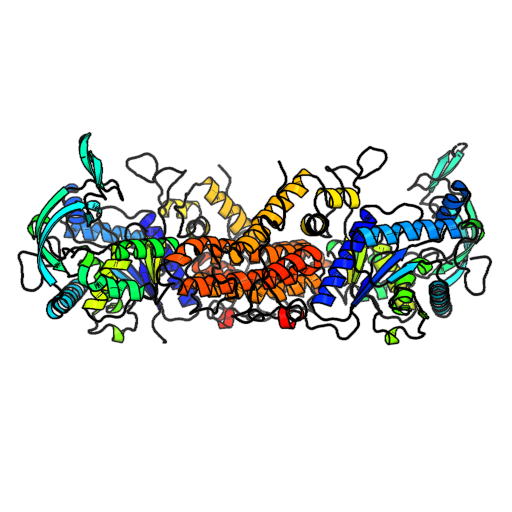 1
ATOM 2419 C C . GLY A 1 304 ? 12.801 4.200 49.536 1.00 29.60 535 GLY A C 1
ATOM 2420 O O . GLY A 1 304 ? 13.050 3.007 49.513 1.00 30.00 535 GLY A O 1
ATOM 2421 N N . LEU A 1 305 ? 11.552 4.667 49.575 1.00 28.76 536 LEU A N 1
ATOM 2422 C CA . LEU A 1 305 ? 10.388 3.771 49.602 1.00 28.49 536 LEU A CA 1
ATOM 2423 C C . LEU A 1 305 ? 9.802 3.667 48.206 1.00 28.48 536 LEU A C 1
ATOM 2424 O O . LEU A 1 305 ? 9.929 4.602 47.420 1.00 28.30 536 LEU A O 1
ATOM 2429 N N . PRO A 1 306 ? 9.149 2.537 47.885 1.00 28.64 537 PRO A N 1
ATOM 2430 C CA . PRO A 1 306 ? 8.578 2.393 46.541 1.00 29.05 537 PRO A CA 1
ATOM 2431 C C . PRO A 1 306 ? 7.368 3.310 46.322 1.00 28.63 537 PRO A C 1
ATOM 2432 O O . PRO A 1 306 ? 6.702 3.689 47.282 1.00 28.18 537 PRO A O 1
ATOM 2436 N N . LEU A 1 307 ? 7.107 3.666 45.070 1.00 28.78 538 LEU A N 1
ATOM 2437 C CA . LEU A 1 307 ? 6.056 4.621 44.744 1.00 28.70 538 LEU A CA 1
ATOM 2438 C C . LEU A 1 307 ? 4.731 3.935 44.422 1.00 27.45 538 LEU A C 1
ATOM 2439 O O . LEU A 1 307 ? 4.713 2.797 43.984 1.00 26.98 538 LEU A O 1
ATOM 2444 N N . PRO A 1 308 ? 3.611 4.639 44.626 1.00 26.64 539 PRO A N 1
ATOM 2445 C CA . PRO A 1 308 ? 2.315 4.028 44.325 1.00 26.93 539 PRO A CA 1
ATOM 2446 C C . PRO A 1 308 ? 2.160 3.764 42.830 1.00 27.75 539 PRO A C 1
ATOM 2447 O O . PRO A 1 308 ? 2.814 4.428 42.024 1.00 28.26 539 PRO A O 1
ATOM 2451 N N . LYS A 1 309 ? 1.317 2.804 42.468 1.00 28.47 540 LYS A N 1
ATOM 2452 C CA . LYS A 1 309 ? 1.135 2.430 41.059 1.00 29.60 540 LYS A CA 1
ATOM 2453 C C . LYS A 1 309 ? 0.206 3.373 40.317 1.00 28.43 540 LYS A C 1
ATOM 2454 O O . LYS A 1 309 ? 0.473 3.717 39.163 1.00 28.55 540 LYS A O 1
ATOM 2460 N N . LYS A 1 310 ? -0.909 3.727 40.956 1.00 26.90 541 LYS A N 1
ATOM 2461 C CA . LYS A 1 310 ? -1.908 4.604 40.365 1.00 26.91 541 LYS A CA 1
ATOM 2462 C C . LYS A 1 310 ? -2.547 5.535 41.409 1.00 25.91 541 LYS A C 1
ATOM 2463 O O . LYS A 1 310 ? -2.875 5.122 42.530 1.00 25.32 541 LYS A O 1
ATOM 2469 N N . ILE A 1 311 ? -2.738 6.783 41.004 1.00 25.28 542 ILE A N 1
ATOM 2470 C CA . ILE A 1 311 ? -3.573 7.729 41.71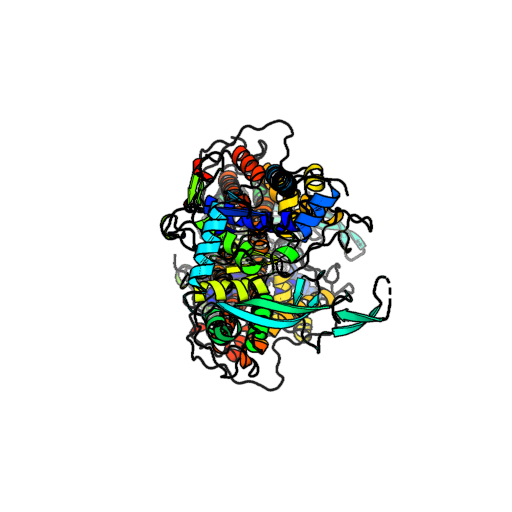9 1.00 24.95 542 ILE A CA 1
ATOM 2471 C C . ILE A 1 311 ? -4.770 8.062 40.823 1.00 24.36 542 ILE A C 1
ATOM 2472 O O . ILE A 1 311 ? -4.599 8.466 39.672 1.00 23.53 542 ILE A O 1
ATOM 2477 N N . VAL A 1 312 ? -5.974 7.886 41.352 1.00 24.01 543 VAL A N 1
ATOM 2478 C CA . VAL A 1 312 ? -7.188 8.207 40.613 1.00 24.59 543 VAL A CA 1
ATOM 2479 C C . VAL A 1 312 ? -7.908 9.334 41.346 1.00 25.31 543 VAL A C 1
ATOM 2480 O O . VAL A 1 312 ? -8.232 9.204 42.535 1.00 25.35 543 VAL A O 1
ATOM 2484 N N . ALA A 1 313 ? -8.121 10.447 40.637 1.00 25.40 544 ALA A N 1
ATOM 2485 C CA . ALA A 1 313 ? -8.713 11.643 41.198 1.00 25.81 544 ALA A CA 1
ATOM 2486 C C . ALA A 1 313 ? -10.059 11.949 40.561 1.00 27.23 544 ALA A C 1
ATOM 2487 O O . ALA A 1 313 ? -10.128 12.237 39.362 1.00 27.14 544 ALA A O 1
ATOM 2489 N N . HIS A 1 314 ? -11.122 11.916 41.368 1.00 27.62 545 HIS A N 1
ATOM 2490 C CA . HIS A 1 314 ? -12.484 12.160 40.875 1.00 28.93 545 HIS A CA 1
ATOM 2491 C C . HIS A 1 314 ? -12.917 13.607 41.072 1.00 30.27 545 HIS A C 1
ATOM 2492 O O . HIS A 1 314 ? -12.194 14.393 41.674 1.00 29.57 545 HIS A O 1
ATOM 2499 N N . GLY A 1 315 ? -14.119 13.937 40.595 1.00 32.29 546 GLY A N 1
ATOM 2500 C CA . GLY A 1 315 ? -14.680 15.291 40.729 1.00 34.42 546 GLY A CA 1
ATOM 2501 C C . GLY A 1 315 ? -15.511 15.475 41.989 1.00 36.01 546 GLY A C 1
ATOM 2502 O O . GLY A 1 315 ? -15.516 14.608 42.859 1.00 35.46 546 GLY A O 1
ATOM 2503 N N . TRP A 1 316 ? -16.201 16.611 42.076 1.00 43.60 547 TRP A N 1
ATOM 2504 C CA . TRP A 1 316 ? -17.064 16.956 43.217 1.00 46.62 547 TRP A CA 1
ATOM 2505 C C . TRP A 1 316 ? -18.536 16.941 42.813 1.00 45.57 547 TRP A C 1
ATOM 2506 O O . TRP A 1 316 ? -18.895 17.454 41.752 1.00 44.94 547 TRP A O 1
ATOM 2517 N N . TRP A 1 317 ? -19.387 16.426 43.696 1.00 44.58 548 TRP A N 1
ATOM 2518 C CA . TRP A 1 317 ? -20.828 16.358 43.451 1.00 44.62 548 TRP A CA 1
ATOM 2519 C C . TRP A 1 317 ? -21.583 17.673 43.712 1.00 45.89 548 TRP A C 1
ATOM 2520 O O . TRP A 1 317 ? -21.208 18.460 44.580 1.00 45.70 548 TRP A O 1
ATOM 2531 N N . THR A 1 318 ? -22.631 17.889 42.918 1.00 46.49 549 THR A N 1
ATOM 2532 C CA . THR A 1 318 ? -23.656 18.899 43.167 1.00 48.47 549 THR A CA 1
ATOM 2533 C C . THR A 1 318 ? -25.009 18.194 43.327 1.00 49.18 549 THR A C 1
ATOM 2534 O O . THR A 1 318 ? -25.121 16.999 43.051 1.00 47.70 549 THR A O 1
ATOM 2538 N N . LYS A 1 319 ? -26.020 18.926 43.791 1.00 51.04 550 LYS A N 1
ATOM 2539 C CA . LYS A 1 319 ? -27.389 18.417 43.845 1.00 52.78 550 LYS A CA 1
ATOM 2540 C C . LYS A 1 319 ? -28.343 19.441 43.229 1.00 55.02 550 LYS A C 1
ATOM 2541 O O . LYS A 1 319 ? -28.353 20.608 43.631 1.00 55.42 550 LYS A O 1
ATOM 2547 N N . ASP A 1 320 ? -29.137 18.990 42.257 1.00 56.32 551 ASP A N 1
ATOM 2548 C CA . ASP A 1 320 ? -30.000 19.866 41.469 1.00 58.93 551 ASP A CA 1
ATOM 2549 C C . ASP A 1 320 ? -29.208 21.042 40.896 1.00 60.87 551 ASP A C 1
ATOM 2550 O O . ASP A 1 320 ? -29.647 22.188 40.954 1.00 62.21 551 ASP A O 1
ATOM 2555 N N . ARG A 1 321 ? -28.025 20.731 40.366 1.00 61.47 552 ARG A N 1
ATOM 2556 C CA . ARG A 1 321 ? -27.130 21.701 39.724 1.00 64.20 552 ARG A CA 1
ATOM 2557 C C . ARG A 1 321 ? -26.616 22.820 40.642 1.00 64.27 552 ARG A C 1
ATOM 2558 O O . ARG A 1 321 ? -25.952 23.740 40.173 1.00 64.65 552 ARG A O 1
ATOM 2566 N N . LYS A 1 322 ? -26.889 22.727 41.943 1.00 63.89 553 LYS A N 1
ATOM 2567 C CA . LYS A 1 322 ? -26.417 23.719 42.911 1.00 64.67 553 LYS A CA 1
ATOM 2568 C C . LYS A 1 322 ? -25.453 23.075 43.903 1.00 62.06 553 LYS A C 1
ATOM 2569 O O . LYS A 1 322 ? -25.438 21.851 44.071 1.00 57.43 553 LYS A O 1
ATOM 2575 N N . LYS A 1 323 ? -24.653 23.905 44.564 1.00 63.11 554 LYS A N 1
ATOM 2576 C CA . LYS A 1 323 ? -23.695 23.398 45.541 1.00 65.00 554 LYS A CA 1
ATOM 2577 C C . LYS A 1 323 ? -24.421 22.748 46.709 1.00 65.19 554 LYS A C 1
ATOM 2578 O O . LYS A 1 323 ? -25.458 23.236 47.168 1.00 65.37 554 LYS A O 1
ATOM 2584 N N . ILE A 1 324 ? -23.869 21.639 47.180 1.00 64.15 555 ILE A N 1
ATOM 2585 C CA . ILE A 1 324 ? -24.395 20.970 48.354 1.00 65.35 555 ILE A CA 1
ATOM 2586 C C . ILE A 1 324 ? -23.904 21.739 49.578 1.00 68.77 555 ILE A C 1
ATOM 2587 O O . ILE A 1 324 ? -22.702 21.994 49.718 1.00 66.58 555 ILE A O 1
ATOM 2592 N N . SER A 1 325 ? -24.840 22.137 50.439 1.00 72.71 556 SER A N 1
ATOM 2593 C CA . SER A 1 325 ? -24.509 22.906 51.638 1.00 78.24 556 SER A CA 1
ATOM 2594 C C . SER A 1 325 ? -25.672 22.925 52.631 1.00 81.62 556 SER A C 1
ATOM 2595 O O . SER A 1 325 ? -26.835 23.055 52.237 1.00 81.42 556 SER A O 1
ATOM 2598 N N . LYS A 1 326 ? -25.342 22.796 53.916 1.00 84.56 557 LYS A N 1
ATOM 2599 C CA . LYS A 1 326 ? -26.324 22.895 54.996 1.00 86.65 557 LYS A CA 1
ATOM 2600 C C . LYS A 1 326 ? -26.701 24.356 55.246 1.00 87.33 557 LYS A C 1
ATOM 2601 O O . LYS A 1 326 ? -27.862 24.659 55.509 1.00 88.33 557 LYS A O 1
ATOM 2607 N N . SER A 1 327 ? -25.712 25.247 55.169 1.00 87.23 558 SER A N 1
ATOM 2608 C CA . SER A 1 327 ? -25.922 26.684 55.378 1.00 88.71 558 SER A CA 1
ATOM 2609 C C . SER A 1 327 ? -26.853 27.292 54.328 1.00 88.63 558 SER A C 1
ATOM 2610 O O . SER A 1 327 ? -27.616 28.209 54.630 1.00 89.99 558 SER A O 1
ATOM 2613 N N . LEU A 1 328 ? -26.773 26.783 53.098 1.00 86.48 559 LEU A N 1
ATOM 2614 C CA . LEU A 1 328 ? -27.743 27.107 52.047 1.00 85.12 559 LEU A CA 1
ATOM 2615 C C . LEU A 1 328 ? -28.848 26.050 52.072 1.00 81.92 559 LEU A C 1
ATOM 2616 O O . LEU A 1 328 ? -28.831 25.157 52.919 1.00 80.83 559 LEU A O 1
ATOM 2621 N N . GLY A 1 329 ? -29.811 26.145 51.160 1.00 79.91 560 GLY A N 1
ATOM 2622 C CA . GLY A 1 329 ? -30.952 25.228 51.163 1.00 78.66 560 GLY A CA 1
ATOM 2623 C C . GLY A 1 329 ? -30.796 24.034 50.238 1.00 75.46 560 GLY A C 1
ATOM 2624 O O . GLY A 1 329 ? -31.669 23.781 49.407 1.00 75.78 560 GLY A O 1
ATOM 2625 N N . ASN A 1 330 ? -29.701 23.289 50.379 1.00 72.46 561 ASN A N 1
ATOM 2626 C CA . ASN A 1 330 ? -29.438 22.160 49.479 1.00 69.62 561 ASN A CA 1
ATOM 2627 C C . ASN A 1 330 ? -28.568 21.060 50.096 1.00 67.25 561 ASN A C 1
ATOM 2628 O O . ASN A 1 330 ? -27.359 20.997 49.861 1.00 64.53 561 ASN A O 1
ATOM 2633 N N . VAL A 1 331 ? -29.204 20.184 50.872 1.00 67.10 562 VAL A N 1
ATOM 2634 C CA . VAL A 1 331 ? -28.509 19.083 51.531 1.00 65.93 562 VAL A CA 1
ATOM 2635 C C . VAL A 1 331 ? -28.611 17.827 50.683 1.00 63.79 562 VAL A C 1
ATOM 2636 O O . VAL A 1 331 ? -29.591 17.634 49.960 1.00 62.68 562 VAL A O 1
ATOM 2640 N N . PHE A 1 332 ? -27.586 16.982 50.778 1.00 62.04 563 PHE A N 1
ATOM 2641 C CA . PHE A 1 332 ? -27.584 15.682 50.120 1.00 60.30 563 PHE A CA 1
ATOM 2642 C C . PHE A 1 332 ? -27.028 14.623 51.069 1.00 58.04 563 PHE A C 1
ATOM 2643 O O . PHE A 1 332 ? -25.815 14.421 51.157 1.00 55.69 563 PHE A O 1
ATOM 2651 N N . ASP A 1 333 ? -27.939 13.965 51.782 1.00 56.95 564 ASP A N 1
ATOM 2652 C CA . ASP A 1 333 ? -27.589 12.972 52.782 1.00 55.85 564 ASP A CA 1
ATOM 2653 C C . ASP A 1 333 ? -27.641 11.560 52.174 1.00 53.37 564 ASP A C 1
ATOM 2654 O O . ASP A 1 333 ? -28.723 11.037 51.893 1.00 50.98 564 ASP A O 1
ATOM 2659 N N . PRO A 1 334 ? -26.465 10.935 51.978 1.00 51.35 565 PRO A N 1
ATOM 2660 C CA . PRO A 1 334 ? -26.438 9.622 51.336 1.00 49.62 565 PRO A CA 1
ATOM 2661 C C . PRO A 1 334 ? -27.222 8.533 52.079 1.00 48.85 565 PRO A C 1
ATOM 2662 O O . PRO A 1 334 ? -27.957 7.779 51.447 1.00 46.45 565 PRO A O 1
ATOM 2666 N N . VAL A 1 335 ? -27.080 8.460 53.398 1.00 49.82 566 VAL A N 1
ATOM 2667 C CA . VAL A 1 335 ? -27.795 7.447 54.183 1.00 51.30 566 VAL A CA 1
ATOM 2668 C C . VAL A 1 335 ? -29.309 7.585 54.007 1.00 52.70 566 VAL A C 1
ATOM 2669 O O . VAL A 1 335 ? -30.010 6.594 53.784 1.00 52.11 566 VAL A O 1
ATOM 2673 N N . GLU A 1 336 ? -29.798 8.817 54.119 1.00 53.45 567 GLU A N 1
ATOM 2674 C CA . GLU A 1 336 ? -31.214 9.110 53.948 1.00 55.44 567 GLU A CA 1
ATOM 2675 C C . GLU A 1 336 ? -31.684 8.676 52.563 1.00 52.97 567 GLU A C 1
ATOM 2676 O O . GLU A 1 336 ? -32.733 8.041 52.430 1.00 51.17 567 GLU A O 1
ATOM 2682 N N . LYS A 1 337 ? -30.913 9.026 51.536 1.00 49.77 568 LYS A N 1
ATOM 2683 C CA . LYS A 1 337 ? -31.285 8.667 50.168 1.00 48.89 568 LYS A CA 1
ATOM 2684 C C . LYS A 1 337 ? -31.192 7.163 49.932 1.00 46.84 568 LYS A C 1
ATOM 2685 O O . LYS A 1 337 ? -31.967 6.623 49.151 1.00 46.62 568 LYS A O 1
ATOM 2691 N N . ALA A 1 338 ? -30.259 6.494 50.613 1.00 45.42 569 ALA A N 1
ATOM 2692 C CA . ALA A 1 338 ? -30.153 5.035 50.543 1.00 44.86 569 ALA A CA 1
ATOM 2693 C C . ALA A 1 338 ? -31.351 4.344 51.209 1.00 45.89 569 ALA A C 1
ATOM 2694 O O . ALA A 1 338 ? -31.872 3.352 50.693 1.00 45.26 569 ALA A O 1
ATOM 2696 N N . GLU A 1 339 ? -31.784 4.870 52.351 1.00 47.15 570 GLU A N 1
ATOM 2697 C CA . GLU A 1 339 ? -33.011 4.396 52.988 1.00 48.98 570 GLU A CA 1
ATOM 2698 C C . GLU A 1 339 ? -34.214 4.588 52.055 1.00 49.24 570 GLU A C 1
ATOM 2699 O O . GLU A 1 339 ? -35.103 3.748 52.011 1.00 49.70 570 GLU A O 1
ATOM 2705 N N . GLU A 1 340 ? -34.217 5.684 51.299 1.00 49.77 571 GLU A N 1
ATOM 2706 C CA . GLU A 1 340 ? -35.317 6.021 50.389 1.00 50.78 571 GLU A CA 1
ATOM 2707 C C . GLU A 1 340 ? -35.324 5.141 49.137 1.00 48.97 571 GLU A C 1
ATOM 2708 O O . GLU A 1 340 ? -36.359 4.590 48.785 1.00 48.79 571 GLU A O 1
ATOM 2714 N N . PHE A 1 341 ? -34.174 5.006 48.472 1.00 45.85 572 PHE A N 1
ATOM 2715 C CA . PHE A 1 341 ? -34.118 4.319 47.175 1.00 44.31 572 PHE A CA 1
ATOM 2716 C C . PHE A 1 341 ? -33.391 2.966 47.183 1.00 41.72 572 PHE A C 1
ATOM 2717 O O . PHE A 1 341 ? -33.503 2.216 46.221 1.00 40.79 572 PHE A O 1
ATOM 2725 N N . GLY A 1 342 ? -32.650 2.663 48.248 1.00 40.66 573 GLY A N 1
ATOM 2726 C CA . GLY A 1 342 ? -31.870 1.425 48.345 1.00 39.17 573 GLY A CA 1
ATOM 2727 C C . GLY A 1 342 ? -30.376 1.713 48.360 1.00 38.21 573 GLY A C 1
ATOM 2728 O O . GLY A 1 342 ? -29.909 2.635 47.697 1.00 38.41 573 GLY A O 1
ATOM 2729 N N . TYR A 1 343 ? -29.621 0.921 49.113 1.00 37.69 574 TYR A N 1
ATOM 2730 C CA . TYR A 1 343 ? -28.179 1.114 49.215 1.00 36.85 574 TYR A CA 1
ATOM 2731 C C . TYR A 1 343 ? -27.462 0.773 47.911 1.00 35.53 574 TYR A C 1
ATOM 2732 O O . TYR A 1 343 ? -26.757 1.612 47.366 1.00 35.09 574 TYR A O 1
ATOM 2741 N N . ASP A 1 344 ? -27.653 -0.436 47.394 1.00 34.68 575 ASP A N 1
ATOM 2742 C CA . ASP A 1 344 ? -27.005 -0.814 46.136 1.00 33.89 575 ASP A CA 1
ATOM 2743 C C . ASP A 1 344 ? -27.428 0.121 44.996 1.00 33.15 575 ASP A C 1
ATOM 2744 O O . ASP A 1 344 ? -26.610 0.490 44.155 1.00 31.89 575 ASP A O 1
ATOM 2749 N N . ALA A 1 345 ? -28.695 0.518 44.987 1.00 32.74 576 ALA A N 1
ATOM 2750 C CA . ALA A 1 345 ? -29.207 1.413 43.947 1.00 32.95 576 ALA A CA 1
ATOM 2751 C C . ALA A 1 345 ? -28.534 2.777 43.997 1.00 33.45 576 ALA A C 1
ATOM 2752 O O . ALA A 1 345 ? -28.161 3.322 42.955 1.00 33.53 576 ALA A O 1
ATOM 2754 N N . LEU A 1 346 ? -28.376 3.332 45.203 1.00 33.69 577 LEU A N 1
ATOM 2755 C CA . LEU A 1 346 ? -27.703 4.623 45.348 1.00 33.59 577 LEU A CA 1
ATOM 2756 C C . LEU A 1 346 ? -26.231 4.527 44.942 1.00 31.51 577 LEU A C 1
ATOM 2757 O O . LEU A 1 346 ? -25.712 5.410 44.268 1.00 30.89 577 LEU A O 1
ATOM 2762 N N . LYS A 1 347 ? -25.568 3.452 45.347 1.00 30.51 578 LYS A N 1
ATOM 2763 C CA . LYS A 1 347 ? -24.188 3.213 44.935 1.00 29.36 578 LYS A CA 1
ATOM 2764 C C . LYS A 1 347 ? -24.071 3.136 43.418 1.00 29.18 578 LYS A C 1
ATOM 2765 O O . LYS A 1 347 ? -23.219 3.788 42.812 1.00 29.90 578 LYS A O 1
ATOM 2771 N N . TYR A 1 348 ? -24.932 2.336 42.808 1.00 29.48 579 TYR A N 1
ATOM 2772 C CA . TYR A 1 348 ? -24.983 2.233 41.358 1.00 29.59 579 TYR A CA 1
ATOM 2773 C C . TYR A 1 348 ? -25.079 3.616 40.731 1.00 30.11 579 TYR A C 1
ATOM 2774 O O . TYR A 1 348 ? -24.345 3.941 39.792 1.00 29.19 579 TYR A O 1
ATOM 2783 N N . PHE A 1 349 ? -26.001 4.425 41.242 1.00 30.88 580 PHE A N 1
ATOM 2784 C CA . PHE A 1 349 ? -26.241 5.721 40.628 1.00 31.67 580 PHE A CA 1
ATOM 2785 C C . PHE A 1 349 ? -24.988 6.584 40.694 1.00 31.31 580 PHE A C 1
ATOM 2786 O O . PHE A 1 349 ? -24.607 7.204 39.707 1.00 31.55 580 PHE A O 1
ATOM 2794 N N . LEU A 1 350 ? -24.352 6.623 41.859 1.00 31.21 581 LEU A N 1
ATOM 2795 C CA . LEU A 1 350 ? -23.173 7.458 42.048 1.00 30.98 581 LEU A CA 1
ATOM 2796 C C . LEU A 1 350 ? -22.030 7.014 41.144 1.00 29.94 581 LEU A C 1
ATOM 2797 O O . LEU A 1 350 ? -21.251 7.838 40.683 1.00 30.06 581 LEU A O 1
ATOM 2802 N N . LEU A 1 351 ? -21.932 5.713 40.890 1.00 29.08 582 LEU A N 1
ATOM 2803 C CA . LEU A 1 351 ? -20.841 5.171 40.070 1.00 28.51 582 LEU A CA 1
ATOM 2804 C C . LEU A 1 351 ? -21.142 5.182 38.573 1.00 28.63 582 LEU A C 1
ATOM 2805 O O . LEU A 1 351 ? -20.221 5.166 37.748 1.00 28.13 582 LEU A O 1
ATOM 2810 N N . ARG A 1 352 ? -22.427 5.209 38.229 1.00 29.33 583 ARG A N 1
ATOM 2811 C CA . ARG A 1 352 ? -22.858 5.214 36.837 1.00 29.89 583 ARG A CA 1
ATOM 2812 C C . ARG A 1 352 ? -23.051 6.634 36.312 1.00 31.01 583 ARG A C 1
ATOM 2813 O O . ARG A 1 352 ? -22.708 6.936 35.167 1.00 31.15 583 ARG A O 1
ATOM 2821 N N . GLU A 1 353 ? -23.620 7.499 37.140 1.00 31.93 584 GLU A N 1
ATOM 2822 C CA . GLU A 1 353 ? -24.037 8.826 36.681 1.00 33.89 584 GLU A CA 1
ATOM 2823 C C . GLU A 1 353 ? -22.882 9.682 36.171 1.00 35.07 584 GLU A C 1
ATOM 2824 O O . GLU A 1 353 ? -23.050 10.455 35.223 1.00 36.70 584 GLU A O 1
ATOM 2830 N N . SER A 1 354 ? -21.721 9.546 36.794 1.00 36.47 585 SER A N 1
ATOM 2831 C CA . SER A 1 354 ? -20.581 10.391 36.466 1.00 38.00 585 SER A CA 1
ATOM 2832 C C . SER A 1 354 ? -19.292 9.608 36.361 1.00 36.50 585 SER A C 1
ATOM 2833 O O . SER A 1 354 ? -19.115 8.607 37.045 1.00 35.30 585 SER A O 1
ATOM 2836 N N . GLY A 1 355 ? -18.391 10.079 35.502 1.00 36.77 586 GLY A N 1
ATOM 2837 C CA . GLY A 1 355 ? -17.039 9.542 35.430 1.00 36.41 586 GLY A CA 1
ATOM 2838 C C . GLY A 1 355 ? -16.128 10.341 36.339 1.00 37.53 586 GLY A C 1
ATOM 2839 O O . GLY A 1 355 ? -16.534 11.360 36.894 1.00 37.41 586 GLY A O 1
ATOM 2840 N N . PHE A 1 356 ? -14.885 9.887 36.485 1.00 38.24 587 PHE A N 1
ATOM 2841 C CA . PHE A 1 356 ? -13.941 10.543 37.392 1.00 38.97 587 PHE A CA 1
ATOM 2842 C C . PHE A 1 356 ? -13.478 11.894 36.854 1.00 41.14 587 PHE A C 1
ATOM 2843 O O . PHE A 1 356 ? -13.023 12.754 37.623 1.00 41.04 587 PHE A O 1
ATOM 2851 N N . SER A 1 357 ? -13.603 12.095 35.548 1.00 41.73 588 SER A N 1
ATOM 2852 C CA . SER A 1 357 ? -13.256 13.387 34.963 1.00 44.35 588 SER A CA 1
ATOM 2853 C C . SER A 1 357 ? -14.381 14.437 35.099 1.00 45.27 588 SER A C 1
ATOM 2854 O O . SER A 1 357 ? -14.193 15.586 34.714 1.00 48.46 588 SER A O 1
ATOM 2857 N N . ASP A 1 358 ? -15.535 14.060 35.649 1.00 45.29 589 ASP A N 1
ATOM 2858 C CA . ASP A 1 358 ? -16.691 14.971 35.723 1.00 46.30 589 ASP A CA 1
ATOM 2859 C C . ASP A 1 358 ? -17.087 15.309 37.165 1.00 44.98 589 ASP A C 1
ATOM 2860 O O . ASP A 1 358 ? -16.897 14.520 38.087 1.00 44.73 589 ASP A O 1
ATOM 2865 N N . ASP A 1 359 ? -17.681 16.480 37.330 1.00 45.46 590 ASP A N 1
ATOM 2866 C CA . ASP A 1 359 ? -18.390 16.842 38.545 1.00 45.68 590 ASP A CA 1
ATOM 2867 C C . ASP A 1 359 ? -19.846 16.402 38.400 1.00 45.70 590 ASP A C 1
ATOM 2868 O O . ASP A 1 359 ? -20.635 17.032 37.698 1.00 46.30 590 ASP A O 1
ATOM 2873 N N . GLY A 1 360 ? -20.187 15.305 39.062 1.00 45.19 591 GLY A N 1
ATOM 2874 C CA . GLY A 1 360 ? -21.503 14.702 38.924 1.00 46.02 591 GLY A CA 1
ATOM 2875 C C . GLY A 1 360 ? -22.602 15.549 39.539 1.00 47.36 591 GLY A C 1
ATOM 2876 O O . GLY A 1 360 ? -22.345 16.392 40.411 1.00 46.62 591 GLY A O 1
ATOM 2877 N N . ASP A 1 361 ? -23.829 15.315 39.083 1.00 47.75 592 ASP A N 1
ATOM 2878 C CA . ASP A 1 361 ? -25.003 15.986 39.633 1.00 49.95 592 ASP A CA 1
ATOM 2879 C C . ASP A 1 361 ? -26.095 14.991 40.020 1.00 49.56 592 ASP A C 1
ATOM 2880 O O . ASP A 1 361 ? -26.561 14.210 39.181 1.00 49.43 592 ASP A O 1
ATOM 2885 N N . TYR A 1 362 ? -26.502 15.032 41.288 1.00 49.62 593 TYR A N 1
ATOM 2886 C CA . TYR A 1 362 ? -27.648 14.251 41.753 1.00 50.68 593 TYR A CA 1
ATOM 2887 C C . TYR A 1 362 ? -28.971 15.014 41.611 1.00 50.99 593 TYR A C 1
ATOM 2888 O O . TYR A 1 362 ? -29.043 16.224 41.861 1.00 52.86 593 TYR A O 1
ATOM 2897 N N . SER A 1 363 ? -30.011 14.290 41.215 1.00 48.91 594 SER A N 1
ATOM 2898 C CA . SER A 1 363 ? -31.392 14.719 41.424 1.00 49.21 594 SER A CA 1
ATOM 2899 C C . SER A 1 363 ? -32.254 13.481 41.657 1.00 47.53 594 SER A C 1
ATOM 2900 O O . SER A 1 363 ? -31.938 12.398 41.164 1.00 44.40 594 SER A O 1
ATOM 2903 N N . ASP A 1 364 ? -33.325 13.637 42.422 1.00 47.97 595 ASP A N 1
ATOM 2904 C CA . ASP A 1 364 ? -34.299 12.557 42.607 1.00 48.85 595 ASP A CA 1
ATOM 2905 C C . ASP A 1 364 ? -34.836 12.065 41.264 1.00 48.44 595 ASP A C 1
ATOM 2906 O O . ASP A 1 364 ? -35.024 10.867 41.079 1.00 47.46 595 ASP A O 1
ATOM 2911 N N . LYS A 1 365 ? -35.052 12.988 40.330 1.00 49.58 596 LYS A N 1
ATOM 2912 C CA . LYS A 1 365 ? -35.549 12.652 38.994 1.00 50.49 596 LYS A CA 1
ATOM 2913 C C . LYS A 1 365 ? -34.617 11.683 38.270 1.00 48.46 596 LYS A C 1
ATOM 2914 O O . LYS A 1 365 ? -35.044 10.625 37.807 1.00 47.06 596 LYS A O 1
ATOM 2920 N N . ASN A 1 366 ? -33.341 12.043 38.183 1.00 47.45 597 ASN A N 1
ATOM 2921 C CA . ASN A 1 366 ? -32.376 11.217 37.462 1.00 46.71 597 ASN A CA 1
ATOM 2922 C C . ASN A 1 366 ? -32.105 9.909 38.207 1.00 43.91 597 ASN A C 1
ATOM 2923 O O . ASN A 1 366 ? -31.922 8.869 37.585 1.00 42.96 597 ASN A O 1
ATOM 2928 N N . MET A 1 367 ? -32.117 9.961 39.534 1.00 42.86 598 MET A N 1
ATOM 2929 C CA . MET A 1 367 ? -31.947 8.761 40.351 1.00 42.08 598 MET A CA 1
ATOM 2930 C C . MET A 1 367 ? -33.045 7.757 40.030 1.00 41.51 598 MET A C 1
ATOM 2931 O O . MET A 1 367 ? -32.767 6.585 39.803 1.00 39.99 598 MET A O 1
ATOM 2936 N N . ILE A 1 368 ? -34.287 8.235 39.998 1.00 41.84 599 ILE A N 1
ATOM 2937 C CA . ILE A 1 368 ? -35.444 7.391 39.734 1.00 41.83 599 ILE A CA 1
ATOM 2938 C C . ILE A 1 368 ? -35.419 6.833 38.312 1.00 40.93 599 ILE A C 1
ATOM 2939 O O . ILE A 1 368 ? -35.805 5.685 38.083 1.00 40.08 599 ILE A O 1
ATOM 2944 N N . ALA A 1 369 ? -34.980 7.647 37.359 1.00 40.67 600 ALA A N 1
ATOM 2945 C CA . ALA A 1 369 ? -34.913 7.215 35.966 1.00 40.08 600 ALA A CA 1
ATOM 2946 C C . ALA A 1 369 ? -33.893 6.101 35.764 1.00 38.42 600 ALA A C 1
ATOM 2947 O O . ALA A 1 369 ? -34.129 5.171 35.005 1.00 38.16 600 ALA A O 1
ATOM 2949 N N . ARG A 1 370 ? -32.753 6.189 36.435 1.00 38.07 601 ARG A N 1
ATOM 2950 C CA . ARG A 1 370 ? -31.761 5.112 36.362 1.00 37.51 601 ARG A CA 1
ATOM 2951 C C . ARG A 1 370 ? -32.219 3.842 37.088 1.00 37.39 601 ARG A C 1
ATOM 2952 O O . ARG A 1 370 ? -32.002 2.733 36.606 1.00 36.06 601 ARG A O 1
ATOM 2960 N N . LEU A 1 371 ? -32.827 4.011 38.255 1.00 37.87 602 LEU A N 1
ATOM 2961 C CA . LEU A 1 371 ? -33.337 2.888 39.023 1.00 38.70 602 LEU A CA 1
ATOM 2962 C C . LEU A 1 371 ? -34.444 2.151 38.246 1.00 38.34 602 LEU A C 1
ATOM 2963 O O . LEU A 1 371 ? -34.406 0.931 38.123 1.00 37.84 602 LEU A O 1
ATOM 2968 N N . ASN A 1 372 ? -35.402 2.892 37.700 1.00 38.37 603 ASN A N 1
ATOM 2969 C CA . ASN A 1 372 ? -36.476 2.294 36.891 1.00 38.75 603 ASN A CA 1
ATOM 2970 C C . ASN A 1 372 ? -36.006 1.727 35.555 1.00 38.52 603 ASN A C 1
ATOM 2971 O O . ASN A 1 372 ? -36.361 0.603 35.201 1.00 37.51 603 ASN A O 1
ATOM 2976 N N . GLY A 1 373 ? -35.215 2.515 34.823 1.00 38.88 604 GLY A N 1
ATOM 2977 C CA . GLY A 1 373 ? -34.745 2.152 33.486 1.00 38.46 604 GLY A CA 1
ATOM 2978 C C . GLY A 1 373 ? -33.697 1.052 33.471 1.00 38.30 604 GLY A C 1
ATOM 2979 O O . GLY A 1 373 ? -33.824 0.081 32.731 1.00 38.69 604 GLY A O 1
ATOM 2980 N N . GLU A 1 374 ? -32.662 1.187 34.293 1.00 37.36 605 GLU A N 1
ATOM 2981 C CA . GLU A 1 374 ? -31.549 0.245 34.258 1.00 36.69 605 GLU A CA 1
ATOM 2982 C C . GLU A 1 374 ? -31.709 -0.895 35.271 1.00 35.83 605 GLU A C 1
ATOM 2983 O O . GLU A 1 374 ? -31.641 -2.072 34.906 1.00 34.93 605 GLU A O 1
ATOM 2989 N N . LEU A 1 375 ? -31.945 -0.562 36.533 1.00 35.04 606 LEU A N 1
ATOM 2990 C CA . LEU A 1 375 ? -31.967 -1.585 37.561 1.00 34.38 606 LEU A CA 1
ATOM 2991 C C . LEU A 1 375 ? -33.246 -2.417 37.536 1.00 35.67 606 LEU A C 1
ATOM 2992 O O . LEU A 1 375 ? -33.169 -3.640 37.610 1.00 34.46 606 LEU A O 1
ATOM 2997 N N . ALA A 1 376 ? -34.409 -1.771 37.417 1.00 37.15 607 ALA A N 1
ATOM 2998 C CA . ALA A 1 376 ? -35.682 -2.499 37.356 1.00 38.87 607 ALA A CA 1
ATOM 2999 C C . ALA A 1 376 ? -36.010 -3.056 35.961 1.00 39.13 607 ALA A C 1
ATOM 3000 O O . ALA A 1 376 ? -36.256 -4.253 35.817 1.00 38.28 607 ALA A O 1
ATOM 3002 N N . ASP A 1 377 ? -36.032 -2.195 34.944 1.00 40.35 608 ASP A N 1
ATOM 3003 C CA . ASP A 1 377 ? -36.491 -2.612 33.612 1.00 40.89 608 ASP A CA 1
ATOM 3004 C C . ASP A 1 377 ? -35.472 -3.441 32.837 1.00 39.54 608 ASP A C 1
ATOM 3005 O O . ASP A 1 377 ? -35.860 -4.254 32.005 1.00 42.48 608 ASP A O 1
ATOM 3010 N N . THR A 1 378 ? -34.183 -3.225 33.061 1.00 36.92 609 THR A N 1
ATOM 3011 C CA . THR A 1 378 ? -33.173 -3.932 32.279 1.00 35.18 609 THR A CA 1
ATOM 3012 C C . THR A 1 378 ? -32.670 -5.145 33.040 1.00 35.25 609 THR A C 1
ATOM 3013 O O . THR A 1 378 ? -32.796 -6.268 32.550 1.00 36.72 609 THR A O 1
ATOM 3017 N N . LEU A 1 379 ? -32.126 -4.931 34.237 1.00 34.43 610 LEU A N 1
ATOM 3018 C CA . LEU A 1 379 ? -31.612 -6.028 35.056 1.00 33.18 610 LEU A CA 1
ATOM 3019 C C . LEU A 1 379 ? -32.721 -6.814 35.751 1.00 34.55 610 LEU A C 1
ATOM 3020 O O . LEU A 1 379 ? -32.827 -8.021 35.577 1.00 34.72 610 LEU A O 1
ATOM 3025 N N . GLY A 1 380 ? -33.542 -6.140 36.544 1.00 36.29 611 GLY A N 1
ATOM 3026 C CA . GLY A 1 380 ? -34.573 -6.821 37.329 1.00 38.10 611 GLY A CA 1
ATOM 3027 C C . GLY A 1 380 ? -35.541 -7.638 36.492 1.00 39.56 611 GLY A C 1
ATOM 3028 O O . GLY A 1 380 ? -35.792 -8.805 36.777 1.00 40.00 611 GLY A O 1
ATOM 3029 N N . ASN A 1 381 ? -36.076 -7.025 35.445 1.00 41.18 612 ASN A N 1
ATOM 3030 C CA . ASN A 1 381 ? -37.024 -7.692 34.548 1.00 42.37 612 ASN A CA 1
ATOM 3031 C C . ASN A 1 381 ? -36.447 -8.973 33.944 1.00 40.03 612 ASN A C 1
ATOM 3032 O O . ASN A 1 381 ? -37.131 -9.982 33.825 1.00 40.83 612 ASN A O 1
ATOM 3037 N N . LEU A 1 382 ? -35.180 -8.917 33.565 1.00 37.82 613 LEU A N 1
ATOM 3038 C CA . LEU A 1 382 ? -34.481 -10.057 32.986 1.00 36.83 613 LEU A CA 1
ATOM 3039 C C . LEU A 1 382 ? -34.318 -11.212 33.993 1.00 36.21 613 LEU A C 1
ATOM 3040 O O . LEU A 1 382 ? -34.517 -12.389 33.653 1.00 34.66 613 LEU A O 1
ATOM 3045 N N . VAL A 1 383 ? -33.964 -10.870 35.231 1.00 34.36 614 VAL A N 1
ATOM 3046 C CA . VAL A 1 383 ? -33.823 -11.868 36.276 1.00 34.59 614 VAL A CA 1
ATOM 3047 C C . VAL A 1 383 ? -35.161 -12.560 36.535 1.00 36.33 614 VAL A C 1
ATOM 3048 O O . VAL A 1 383 ? -35.215 -13.777 36.694 1.00 34.75 614 VAL A O 1
ATOM 3052 N N . MET A 1 384 ? -36.243 -11.790 36.551 1.00 39.10 615 MET A N 1
ATOM 3053 C CA . MET A 1 384 ? -37.554 -12.369 36.818 1.00 43.41 615 MET A CA 1
ATOM 3054 C C . MET A 1 384 ? -37.975 -13.282 35.664 1.00 42.32 615 MET A C 1
ATOM 3055 O O . MET A 1 384 ? -38.401 -14.396 35.900 1.00 41.92 615 MET A O 1
ATOM 3060 N N . ARG A 1 385 ? -37.786 -12.828 34.430 1.00 42.56 616 ARG A N 1
ATOM 3061 C CA . ARG A 1 385 ? -38.142 -13.611 33.240 1.00 43.59 616 ARG A CA 1
ATOM 3062 C C . ARG A 1 385 ? -37.483 -14.990 33.158 1.00 41.82 616 ARG A C 1
ATOM 3063 O O . ARG A 1 385 ? -38.167 -15.976 32.912 1.00 41.84 616 ARG A O 1
ATOM 3071 N N . CYS A 1 386 ? -36.166 -15.070 33.344 1.00 38.81 617 CYS A N 1
ATOM 3072 C CA . CYS A 1 386 ? -35.481 -16.351 33.198 1.00 37.54 617 CYS A CA 1
ATOM 3073 C C . CYS A 1 386 ? -35.657 -17.269 34.409 1.00 37.29 617 CYS A C 1
ATOM 3074 O O . CYS A 1 386 ? -35.343 -18.454 34.330 1.00 37.85 617 CYS A O 1
ATOM 3077 N N . THR A 1 387 ? -36.168 -16.741 35.515 1.00 36.58 618 THR A N 1
ATOM 3078 C CA . THR A 1 387 ? -36.474 -17.568 36.679 1.00 37.56 618 THR A CA 1
ATOM 3079 C C . THR A 1 387 ? -37.961 -17.896 36.874 1.00 38.84 618 THR A C 1
ATOM 3080 O O . THR A 1 387 ? -38.293 -18.654 37.779 1.00 39.96 618 THR A O 1
ATOM 3084 N N . SER A 1 388 ? -38.856 -17.338 36.060 1.00 39.29 619 SER A N 1
ATOM 3085 C CA . SER A 1 388 ? -40.296 -17.511 36.308 1.00 41.15 619 SER A CA 1
ATOM 3086 C C . SER A 1 388 ? -40.743 -18.923 35.962 1.00 41.53 619 SER A C 1
ATOM 3087 O O . SER A 1 388 ? -40.287 -19.495 34.982 1.00 39.24 619 SER A O 1
ATOM 3090 N N . ALA A 1 389 ? -41.645 -19.475 36.769 1.00 44.52 620 ALA A N 1
ATOM 3091 C CA . ALA A 1 389 ? -42.183 -20.820 36.537 1.00 46.97 620 ALA A CA 1
ATOM 3092 C C . ALA A 1 389 ? -42.951 -20.913 35.216 1.00 48.46 620 ALA A C 1
ATOM 3093 O O . ALA A 1 389 ? -43.081 -21.986 34.639 1.00 49.20 620 ALA A O 1
ATOM 3095 N N . LYS A 1 390 ? -43.452 -19.775 34.755 1.00 50.59 621 LYS A N 1
ATOM 3096 C CA . LYS A 1 390 ? -44.157 -19.660 33.481 1.00 52.94 621 LYS A CA 1
ATOM 3097 C C . LYS A 1 390 ? -43.236 -19.898 32.276 1.00 50.50 621 LYS A C 1
ATOM 3098 O O . LYS A 1 390 ? -43.661 -20.451 31.263 1.00 50.19 621 LYS A O 1
ATOM 3104 N N . ILE A 1 391 ? -41.983 -19.474 32.378 1.00 47.07 622 ILE A N 1
ATOM 3105 C CA . ILE A 1 391 ? -41.034 -19.641 31.283 1.00 46.02 622 ILE A CA 1
ATOM 3106 C C . ILE A 1 391 ? -40.086 -20.803 31.565 1.00 44.62 622 ILE A C 1
ATOM 3107 O O . ILE A 1 391 ? -39.876 -21.663 30.712 1.00 44.48 622 ILE A O 1
ATOM 3112 N N . ASN A 1 392 ? -39.519 -20.809 32.767 1.00 43.11 623 ASN A N 1
ATOM 3113 C CA . ASN A 1 392 ? -38.637 -21.868 33.224 1.00 42.25 623 ASN A CA 1
ATOM 3114 C C . ASN A 1 392 ? -39.459 -22.874 34.014 1.00 43.44 623 ASN A C 1
ATOM 3115 O O . ASN A 1 392 ? -39.450 -22.870 35.250 1.00 43.67 623 ASN A O 1
ATOM 3120 N N . VAL A 1 393 ? -40.165 -23.743 33.292 1.00 44.58 624 VAL A N 1
ATOM 3121 C CA . VAL A 1 393 ? -41.170 -24.605 33.909 1.00 46.22 624 VAL A CA 1
ATOM 3122 C C . VAL A 1 393 ? -40.565 -25.628 34.875 1.00 46.13 624 VAL A C 1
ATOM 3123 O O . VAL A 1 393 ? -41.164 -25.922 35.896 1.00 46.01 624 VAL A O 1
ATOM 3127 N N . ASN A 1 394 ? -39.376 -26.140 34.575 1.00 45.93 625 ASN A N 1
ATOM 3128 C CA . ASN A 1 394 ? -38.723 -27.109 35.462 1.00 46.90 625 ASN A CA 1
ATOM 3129 C C . ASN A 1 394 ? -37.932 -26.484 36.604 1.00 46.37 625 ASN A C 1
ATOM 3130 O O . ASN A 1 394 ? -37.386 -27.208 37.426 1.00 48.32 625 ASN A O 1
ATOM 3135 N N . GLY A 1 395 ? -37.850 -25.156 36.650 1.00 44.49 626 GLY A N 1
ATOM 3136 C CA . GLY A 1 395 ? -37.143 -24.468 37.734 1.00 43.53 626 GLY A CA 1
ATOM 3137 C C . GLY A 1 395 ? -35.659 -24.784 37.771 1.00 42.52 626 GLY A C 1
ATOM 3138 O O . GLY A 1 395 ? -35.090 -24.993 38.840 1.00 41.37 626 GLY A O 1
ATOM 3139 N N . GLU A 1 396 ? -35.017 -24.820 36.604 1.00 41.97 627 GLU A N 1
ATOM 3140 C CA . GLU A 1 396 ? -33.598 -25.158 36.553 1.00 41.87 627 GLU A CA 1
ATOM 3141 C C . GLU A 1 396 ? -32.886 -24.624 35.316 1.00 38.83 627 GLU A C 1
ATOM 3142 O O . GLU A 1 396 ? -33.494 -24.014 34.449 1.00 38.05 627 GLU A O 1
ATOM 3148 N N . TRP A 1 397 ? -31.581 -24.852 35.270 1.00 36.43 628 TRP A N 1
ATOM 3149 C CA . TRP A 1 397 ? -30.781 -24.537 34.106 1.00 34.80 628 TRP A CA 1
ATOM 3150 C C . TRP A 1 397 ? -30.960 -25.667 33.103 1.00 35.21 628 TRP A C 1
ATOM 3151 O O . TRP A 1 397 ? -30.517 -26.788 33.357 1.00 35.66 628 TRP A O 1
ATOM 3162 N N . PRO A 1 398 ? -31.590 -25.380 31.951 1.00 35.29 629 PRO A N 1
ATOM 3163 C CA . PRO A 1 398 ? -31.712 -26.451 30.981 1.00 35.59 629 PRO A CA 1
ATOM 3164 C C . PRO A 1 398 ? -30.406 -26.703 30.236 1.00 35.68 629 PRO A C 1
ATOM 3165 O O . PRO A 1 398 ? -29.507 -25.857 30.216 1.00 35.12 629 PRO A O 1
ATOM 3169 N N . SER A 1 399 ? -30.331 -27.877 29.633 1.00 36.04 630 SER A N 1
ATOM 3170 C CA . SER A 1 399 ? -29.253 -28.246 28.750 1.00 36.41 630 SER A CA 1
ATOM 3171 C C . SER A 1 399 ? -29.548 -27.672 27.357 1.00 35.21 630 SER A C 1
ATOM 3172 O O . SER A 1 399 ? -30.578 -27.986 26.767 1.00 34.98 630 SER A O 1
ATOM 3175 N N . PRO A 1 400 ? -28.654 -26.823 26.822 1.00 33.80 631 PRO A N 1
ATOM 3176 C CA . PRO A 1 400 ? -28.965 -26.180 25.538 1.00 33.24 631 PRO A CA 1
ATOM 3177 C C . PRO A 1 400 ? -28.906 -27.134 24.349 1.00 34.00 631 PRO A C 1
ATOM 3178 O O . PRO A 1 400 ? -28.120 -28.066 24.362 1.00 34.49 631 PRO A O 1
ATOM 3182 N N . ALA A 1 401 ? -29.729 -26.900 23.329 1.00 33.96 632 ALA A N 1
ATOM 3183 C CA . ALA A 1 401 ? -29.578 -27.621 22.061 1.00 34.53 632 ALA A CA 1
ATOM 3184 C C . ALA A 1 401 ? -28.678 -26.789 21.131 1.00 34.20 632 ALA A C 1
ATOM 3185 O O . ALA A 1 401 ? -27.967 -25.895 21.586 1.00 34.36 632 ALA A O 1
ATOM 3187 N N . ALA A 1 402 ? -28.689 -27.076 19.839 1.00 34.51 633 ALA A N 1
ATOM 3188 C CA . ALA A 1 402 ? -27.748 -26.419 18.925 1.00 33.99 633 ALA A CA 1
ATOM 3189 C C . ALA A 1 402 ? -28.009 -24.916 18.836 1.00 32.35 633 ALA A C 1
ATOM 3190 O O . ALA A 1 402 ? -29.161 -24.453 18.870 1.00 31.72 633 ALA A O 1
ATOM 3192 N N . TYR A 1 403 ? -26.920 -24.168 18.733 1.00 30.88 634 TYR A N 1
ATOM 3193 C CA . TYR A 1 403 ? -26.971 -22.721 18.737 1.00 30.19 634 TYR A CA 1
ATOM 3194 C C . TYR A 1 403 ? -27.103 -22.207 17.304 1.00 30.27 634 TYR A C 1
ATOM 3195 O O . TYR A 1 403 ? -26.393 -22.664 16.408 1.00 30.91 634 TYR A O 1
ATOM 3204 N N . THR A 1 404 ? -28.003 -21.250 17.101 1.00 29.26 635 THR A N 1
ATOM 3205 C CA . THR A 1 404 ? -28.089 -20.498 15.851 1.00 28.91 635 THR A CA 1
ATOM 3206 C C . THR A 1 404 ? -27.047 -19.401 15.829 1.00 29.08 635 THR A C 1
ATOM 3207 O O . THR A 1 404 ? -26.412 -19.128 16.858 1.00 27.91 635 THR A O 1
ATOM 3211 N N . GLU A 1 405 ? -26.895 -18.750 14.680 1.00 30.42 636 GLU A N 1
ATOM 3212 C CA . GLU A 1 405 ? -25.994 -17.596 14.571 1.00 32.31 636 GLU A CA 1
ATOM 3213 C C . GLU A 1 405 ? -26.387 -16.464 15.518 1.00 30.76 636 GLU A C 1
ATOM 3214 O O . GLU A 1 405 ? -25.525 -15.879 16.155 1.00 29.17 636 GLU A O 1
ATOM 3220 N N . GLU A 1 406 ? -27.681 -16.160 15.602 1.00 30.60 637 GLU A N 1
ATOM 3221 C CA . GLU A 1 406 ? -28.146 -15.157 16.543 1.00 30.93 637 GLU A CA 1
ATOM 3222 C C . GLU A 1 406 ? -27.746 -15.541 17.976 1.00 29.63 637 GLU A C 1
ATOM 3223 O O . GLU A 1 406 ? -27.193 -14.715 18.699 1.00 28.56 637 GLU A O 1
ATOM 3229 N N . ASP A 1 407 ? -27.991 -16.795 18.362 1.00 29.57 638 ASP A N 1
ATOM 3230 C CA . ASP A 1 407 ? -27.548 -17.301 19.673 1.00 29.62 638 ASP A CA 1
ATOM 3231 C C . ASP A 1 407 ? -26.071 -17.006 19.892 1.00 29.35 638 ASP A C 1
ATOM 3232 O O . ASP A 1 407 ? -25.691 -16.489 20.941 1.00 28.99 638 ASP A O 1
ATOM 3237 N N . GLU A 1 408 ? -25.249 -17.348 18.905 1.00 30.30 639 GLU A N 1
ATOM 3238 C CA . GLU A 1 408 ? -23.794 -17.233 19.039 1.00 31.41 639 GLU A CA 1
ATOM 3239 C C . GLU A 1 408 ? -23.313 -15.794 19.103 1.00 30.44 639 GLU A C 1
ATOM 3240 O O . GLU A 1 408 ? -22.340 -15.505 19.804 1.00 30.16 639 GLU A O 1
ATOM 3246 N N . SER A 1 409 ? -23.990 -14.895 18.392 1.00 29.86 640 SER A N 1
ATOM 3247 C CA . SER A 1 409 ? -23.631 -13.488 18.460 1.00 29.87 640 SER A CA 1
ATOM 3248 C C . SER A 1 409 ? -23.784 -12.973 19.895 1.00 28.69 640 SER A C 1
ATOM 3249 O O . SER A 1 409 ? -22.935 -12.220 20.366 1.00 27.58 640 SER A O 1
ATOM 3252 N N . LEU A 1 410 ? -24.831 -13.412 20.599 1.00 27.69 641 LEU A N 1
ATOM 3253 C CA . LEU A 1 410 ? -25.041 -12.989 21.985 1.00 27.76 641 LEU A CA 1
ATOM 3254 C C . LEU A 1 410 ? -24.023 -13.641 22.928 1.00 27.85 641 LEU A C 1
ATOM 3255 O O . LEU A 1 410 ? -23.452 -12.990 23.810 1.00 26.97 641 LEU A O 1
ATOM 3260 N N . ILE A 1 411 ? -23.806 -14.935 22.729 1.00 27.97 642 ILE A N 1
ATOM 3261 C CA . ILE A 1 411 ? -22.791 -15.663 23.457 1.00 27.77 642 ILE A CA 1
ATOM 3262 C C . ILE A 1 411 ? -21.430 -14.977 23.316 1.00 27.94 642 ILE A C 1
ATOM 3263 O O . ILE A 1 411 ? -20.673 -14.885 24.284 1.00 27.07 642 ILE A O 1
ATOM 3268 N N . GLN A 1 412 ? -21.128 -14.471 22.126 1.00 28.61 643 GLN A N 1
ATOM 3269 C CA . GLN A 1 412 ? -19.842 -13.809 21.912 1.00 28.95 643 GLN A CA 1
ATOM 3270 C C . GLN A 1 412 ? -19.717 -12.591 22.807 1.00 27.28 643 GLN A C 1
ATOM 3271 O O . GLN A 1 412 ? -18.658 -12.350 23.391 1.00 27.07 643 GLN A O 1
ATOM 3277 N N . LEU A 1 413 ? -20.793 -11.818 22.909 1.00 26.20 644 LEU A N 1
ATOM 3278 C CA . LEU A 1 413 ? -20.791 -10.639 23.773 1.00 25.54 644 LEU A CA 1
ATOM 3279 C C . LEU A 1 413 ? -20.572 -11.027 25.227 1.00 24.51 644 LEU A C 1
ATOM 3280 O O . LEU A 1 413 ? -19.818 -10.365 25.950 1.00 23.57 644 LEU A O 1
ATOM 3285 N N . ILE A 1 414 ? -21.231 -12.104 25.648 1.00 24.12 645 ILE A N 1
ATOM 3286 C CA . ILE A 1 414 ? -21.100 -12.577 27.016 1.00 24.23 645 ILE A CA 1
ATOM 3287 C C . ILE A 1 414 ? -19.662 -13.055 27.288 1.00 24.53 645 ILE A C 1
ATOM 3288 O O . ILE A 1 414 ? -19.113 -12.752 28.348 1.00 24.31 645 ILE A O 1
ATOM 3293 N N . LYS A 1 415 ? -19.049 -13.760 26.332 1.00 25.32 646 LYS A N 1
ATOM 3294 C CA . LYS A 1 415 ? -17.660 -14.239 26.486 1.00 26.17 646 LYS A CA 1
ATOM 3295 C C . LYS A 1 415 ? -16.641 -13.117 26.515 1.00 26.08 646 LYS A C 1
ATOM 3296 O O . LYS A 1 415 ? -15.606 -13.251 27.158 1.00 26.46 646 LYS A O 1
ATOM 3302 N N . ASP A 1 416 ? -16.891 -12.060 25.744 1.00 25.84 647 ASP A N 1
ATOM 3303 C CA . ASP A 1 416 ? -15.962 -10.936 25.624 1.00 26.02 647 ASP A CA 1
ATOM 3304 C C . ASP A 1 416 ? -16.049 -10.000 26.833 1.00 24.64 647 ASP A C 1
ATOM 3305 O O . ASP A 1 416 ? -15.106 -9.267 27.133 1.00 24.03 647 ASP A O 1
ATOM 3310 N N . LEU A 1 417 ? -17.188 -10.012 27.508 1.00 23.24 648 LEU A N 1
ATOM 3311 C CA . LEU A 1 417 ? -17.464 -9.030 28.540 1.00 22.80 648 LEU A CA 1
ATOM 3312 C C . LEU A 1 417 ? -16.439 -9.010 29.691 1.00 22.98 648 LEU A C 1
ATOM 3313 O O . LEU A 1 417 ? -15.967 -7.941 30.058 1.00 22.76 648 LEU A O 1
ATOM 3318 N N . PRO A 1 418 ? -16.089 -10.178 30.266 1.00 23.55 649 PRO A N 1
ATOM 3319 C CA . PRO A 1 418 ? -15.143 -10.151 31.397 1.00 23.81 649 PRO A CA 1
ATOM 3320 C C . PRO A 1 418 ? -13.837 -9.450 31.085 1.00 24.29 649 PRO A C 1
ATOM 3321 O O . PRO A 1 418 ? -13.380 -8.635 31.892 1.00 24.13 649 PRO A O 1
ATOM 3325 N N . GLY A 1 419 ? -13.256 -9.729 29.921 1.00 25.06 650 GLY A N 1
ATOM 3326 C CA . GLY A 1 419 ? -11.976 -9.105 29.538 1.00 25.90 650 GLY A CA 1
ATOM 3327 C C . GLY A 1 419 ? -12.100 -7.581 29.476 1.00 26.37 650 GLY A C 1
ATOM 3328 O O . GLY A 1 419 ? -11.209 -6.834 29.931 1.00 25.70 650 G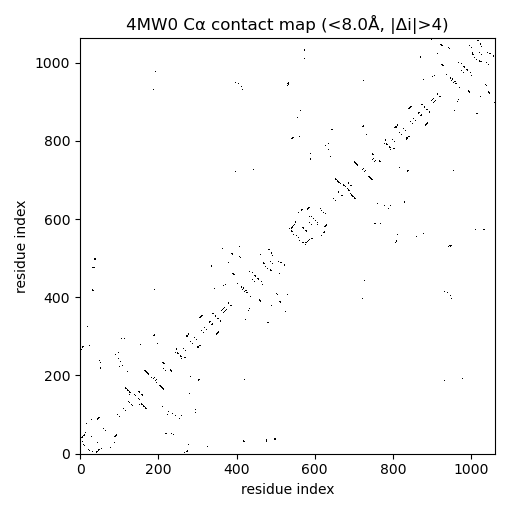LY A O 1
ATOM 3329 N N . THR A 1 420 ? -13.223 -7.131 28.926 1.00 26.06 651 THR A N 1
ATOM 3330 C CA . THR A 1 420 ? -13.491 -5.712 28.741 1.00 27.23 651 THR A CA 1
ATOM 3331 C C . THR A 1 420 ? -13.759 -5.028 30.070 1.00 25.65 651 THR A C 1
ATOM 3332 O O . THR A 1 420 ? -13.204 -3.973 30.331 1.00 25.68 651 THR A O 1
ATOM 3336 N N . ALA A 1 421 ? -14.617 -5.627 30.896 1.00 24.53 652 ALA A N 1
ATOM 3337 C CA . ALA A 1 421 ? -14.920 -5.069 32.217 1.00 24.11 652 ALA A CA 1
ATOM 3338 C C . ALA A 1 421 ? -13.663 -5.040 33.071 1.00 23.62 652 ALA A C 1
ATOM 3339 O O . ALA A 1 421 ? -13.410 -4.064 33.757 1.00 23.24 652 ALA A O 1
ATOM 3341 N N . ASP A 1 422 ? -12.869 -6.108 32.999 1.00 23.97 653 ASP A N 1
ATOM 3342 C CA . ASP A 1 422 ? -11.593 -6.175 33.718 1.00 24.08 653 ASP A CA 1
ATOM 3343 C C . ASP A 1 422 ? -10.700 -5.002 33.408 1.00 24.78 653 ASP A C 1
ATOM 3344 O O . ASP A 1 422 ? -10.213 -4.341 34.331 1.00 24.60 653 ASP A O 1
ATOM 3349 N N . HIS A 1 423 ? -10.468 -4.733 32.121 1.00 25.19 654 HIS A N 1
ATOM 3350 C CA . HIS A 1 423 ? -9.610 -3.610 31.753 1.00 25.85 654 HIS A CA 1
ATOM 3351 C C . HIS A 1 423 ? -10.116 -2.297 32.359 1.00 25.24 654 HIS A C 1
ATOM 3352 O O . HIS A 1 423 ? -9.333 -1.513 32.884 1.00 24.82 654 HIS A O 1
ATOM 3359 N N . TYR A 1 424 ? -11.425 -2.071 32.307 1.00 24.41 655 TYR A N 1
ATOM 3360 C CA . TYR A 1 424 ? -11.974 -0.832 32.832 1.00 24.50 655 TYR A CA 1
ATOM 3361 C C . TYR A 1 424 ? -11.836 -0.744 34.348 1.00 23.89 655 TYR A C 1
ATOM 3362 O O . TYR A 1 424 ? -11.533 0.310 34.867 1.00 23.81 655 TYR A O 1
ATOM 3371 N N . TYR A 1 425 ? -12.062 -1.843 35.059 1.00 23.02 656 TYR A N 1
ATOM 3372 C CA . TYR A 1 425 ? -11.845 -1.858 36.506 1.00 22.48 656 TYR A CA 1
ATOM 3373 C C . TYR A 1 425 ? -10.386 -1.568 36.871 1.00 22.96 656 TYR A C 1
ATOM 3374 O O . TYR A 1 425 ? -10.119 -1.018 37.930 1.00 23.16 656 TYR A O 1
ATOM 3383 N N . LEU A 1 426 ? -9.448 -1.934 36.001 1.00 23.25 657 LEU A N 1
ATOM 3384 C CA . LEU A 1 426 ? -8.034 -1.752 36.293 1.00 23.85 657 LEU A CA 1
ATOM 3385 C C . LEU A 1 426 ? -7.497 -0.361 35.994 1.00 23.93 657 LEU A C 1
ATOM 3386 O O . LEU A 1 426 ? -6.433 -0.020 36.484 1.00 24.14 657 LEU A O 1
ATOM 3391 N N . ILE A 1 427 ? -8.201 0.436 35.191 1.00 23.48 658 ILE A N 1
ATOM 3392 C CA . ILE A 1 427 ? -7.680 1.751 34.804 1.00 23.75 658 ILE A CA 1
ATOM 3393 C C . ILE A 1 427 ? -7.417 2.662 36.022 1.00 24.09 658 ILE A C 1
ATOM 3394 O O . ILE A 1 427 ? -6.343 3.229 36.136 1.00 24.73 658 ILE A O 1
ATOM 3399 N N . PRO A 1 428 ? -8.393 2.822 36.927 1.00 24.21 659 PRO A N 1
ATOM 3400 C CA . PRO A 1 428 ? -9.785 2.374 36.907 1.00 24.07 659 PRO A CA 1
ATOM 3401 C C . PRO A 1 428 ? -10.744 3.389 36.304 1.00 24.87 659 PRO A C 1
ATOM 3402 O O . PRO A 1 428 ? -10.543 4.604 36.426 1.00 25.30 659 PRO A O 1
ATOM 3406 N N . ASP A 1 429 ? -11.791 2.864 35.677 1.00 25.26 660 ASP A N 1
ATOM 3407 C CA . ASP A 1 429 ? -12.892 3.645 35.164 1.00 25.74 660 ASP A CA 1
ATOM 3408 C C . ASP A 1 429 ? -14.119 2.799 35.400 1.00 25.26 660 ASP A C 1
ATOM 3409 O O . ASP A 1 429 ? -14.495 1.978 34.557 1.00 25.23 660 ASP A O 1
ATOM 3414 N N . ILE A 1 430 ? -14.742 3.002 36.555 1.00 24.91 661 ILE A N 1
ATOM 3415 C CA . ILE A 1 430 ? -15.852 2.166 36.995 1.00 24.78 661 ILE A CA 1
ATOM 3416 C C . ILE A 1 430 ? -17.117 2.435 36.170 1.00 24.57 661 ILE A C 1
ATOM 3417 O O . ILE A 1 430 ? -17.870 1.516 35.856 1.00 23.69 661 ILE A O 1
ATOM 3422 N N . GLN A 1 431 ? -17.330 3.690 35.807 1.00 25.07 662 GLN A N 1
ATOM 3423 C CA . GLN A 1 431 ? -18.439 4.051 34.955 1.00 25.47 662 GLN A CA 1
ATOM 3424 C C . GLN A 1 431 ? -18.444 3.218 33.664 1.00 25.54 662 GLN A C 1
ATOM 3425 O O . GLN A 1 431 ? -19.464 2.624 33.291 1.00 24.33 662 GLN A O 1
ATOM 3431 N N . LYS A 1 432 ? -17.299 3.162 32.997 1.00 25.97 663 LYS A N 1
ATOM 3432 C CA . LYS A 1 432 ? -17.192 2.380 31.768 1.00 26.75 663 LYS A CA 1
ATOM 3433 C C . LYS A 1 432 ? -17.394 0.884 31.982 1.00 25.82 663 LYS A C 1
ATOM 3434 O O . LYS A 1 432 ? -18.026 0.225 31.143 1.00 25.81 663 LYS A O 1
ATOM 3440 N N . ALA A 1 433 ? -16.881 0.345 33.088 1.00 24.40 664 ALA A N 1
ATOM 3441 C CA . ALA A 1 433 ? -17.147 -1.055 33.424 1.00 24.00 664 ALA A CA 1
ATOM 3442 C C . ALA A 1 433 ? -18.655 -1.314 33.513 1.00 23.76 664 ALA A C 1
ATOM 3443 O O . ALA A 1 433 ? -19.166 -2.284 32.945 1.00 23.19 664 ALA A O 1
ATOM 3445 N N . ILE A 1 434 ? -19.360 -0.433 34.218 1.00 23.93 665 ILE A N 1
ATOM 3446 C CA . ILE A 1 434 ? -20.806 -0.565 34.389 1.00 24.10 665 ILE A CA 1
ATOM 3447 C C . ILE A 1 434 ? -21.531 -0.498 33.047 1.00 24.89 665 ILE A C 1
ATOM 3448 O O . ILE A 1 434 ? -22.423 -1.312 32.777 1.00 26.24 665 ILE A O 1
ATOM 3453 N N . ILE A 1 435 ? -21.153 0.466 32.216 1.00 25.15 666 ILE A N 1
ATOM 3454 C CA . ILE A 1 435 ? -21.772 0.642 30.907 1.00 25.69 666 ILE A CA 1
ATOM 3455 C C . ILE A 1 435 ? -21.514 -0.593 30.037 1.00 25.25 666 ILE A C 1
ATOM 3456 O O . ILE A 1 435 ? -22.420 -1.086 29.369 1.00 25.79 666 ILE A O 1
ATOM 3461 N N . ALA A 1 436 ? -20.297 -1.113 30.057 1.00 25.08 667 ALA A N 1
ATOM 3462 C CA . ALA A 1 436 ? -20.017 -2.332 29.300 1.00 24.98 667 ALA A CA 1
ATOM 3463 C C . ALA A 1 436 ? -20.964 -3.464 29.714 1.00 24.65 667 ALA A C 1
ATOM 3464 O O . ALA A 1 436 ? -21.516 -4.135 28.861 1.00 25.16 667 ALA A O 1
ATOM 3466 N N . VAL A 1 437 ? -21.165 -3.658 31.015 1.00 23.99 668 VAL A N 1
ATOM 3467 C CA . VAL A 1 437 ? -22.004 -4.745 31.494 1.00 23.63 668 VAL A CA 1
ATOM 3468 C C . VAL A 1 437 ? -23.438 -4.500 31.053 1.00 24.07 668 VAL A C 1
ATOM 3469 O O . VAL A 1 437 ? -24.095 -5.410 30.569 1.00 23.56 668 VAL A O 1
ATOM 3473 N N . PHE A 1 438 ? -23.917 -3.269 31.215 1.00 24.60 669 PHE A N 1
ATOM 3474 C CA . PHE A 1 438 ? -25.287 -2.955 30.833 1.00 25.09 669 PHE A CA 1
ATOM 3475 C C . PHE A 1 438 ? -25.517 -2.985 29.321 1.00 26.03 669 PHE A C 1
ATOM 3476 O O . PHE A 1 438 ? -26.633 -3.246 28.896 1.00 26.22 669 PHE A O 1
ATOM 3484 N N . ASP A 1 439 ? -24.481 -2.759 28.520 1.00 26.65 670 ASP A N 1
ATOM 3485 C CA . ASP A 1 439 ? -24.608 -2.978 27.069 1.00 28.44 670 ASP A CA 1
ATOM 3486 C C . ASP A 1 439 ? -24.929 -4.439 26.788 1.00 27.57 670 ASP A C 1
ATOM 3487 O O . ASP A 1 439 ? -25.741 -4.738 25.915 1.00 28.50 670 ASP A O 1
ATOM 3492 N N . VAL A 1 440 ? -24.303 -5.349 27.531 1.00 26.60 671 VAL A N 1
ATOM 3493 C CA . VAL A 1 440 ? -24.621 -6.771 27.391 1.00 26.24 671 VAL A CA 1
ATOM 3494 C C . VAL A 1 440 ? -26.021 -7.097 27.930 1.00 26.24 671 VAL A C 1
ATOM 3495 O O . VAL A 1 440 ? -26.775 -7.828 27.281 1.00 25.55 671 VAL A O 1
ATOM 3499 N N . LEU A 1 441 ? -26.394 -6.546 29.084 1.00 25.92 672 LEU A N 1
ATOM 3500 C CA . LEU A 1 441 ? -27.763 -6.762 29.580 1.00 26.50 672 LEU A CA 1
ATOM 3501 C C . LEU A 1 441 ? -28.829 -6.304 28.581 1.00 27.31 672 LEU A C 1
ATOM 3502 O O . LEU A 1 441 ? -29.833 -6.986 28.406 1.00 28.35 672 LEU A O 1
ATOM 3507 N N . ARG A 1 442 ? -28.619 -5.174 27.910 1.00 28.43 673 ARG A N 1
ATOM 3508 C CA . ARG A 1 442 ? -29.582 -4.722 26.891 1.00 29.88 673 ARG A CA 1
ATOM 3509 C C . ARG A 1 442 ? -29.639 -5.684 25.697 1.00 29.14 673 ARG A C 1
ATOM 3510 O O . ARG A 1 442 ? -30.708 -5.930 25.147 1.00 30.44 673 ARG A O 1
ATOM 3518 N N . ALA A 1 443 ? -28.490 -6.223 25.301 1.00 28.27 674 ALA A N 1
ATOM 3519 C CA . ALA A 1 443 ? -28.437 -7.207 24.221 1.00 28.01 674 ALA A CA 1
ATOM 3520 C C . ALA A 1 443 ? -29.155 -8.502 24.614 1.00 27.47 674 ALA A C 1
ATOM 3521 O O . ALA A 1 443 ? -29.885 -9.088 23.812 1.00 27.89 674 ALA A O 1
ATOM 3523 N N . ILE A 1 444 ? -28.980 -8.936 25.852 1.00 27.01 675 ILE A N 1
ATOM 3524 C CA . ILE A 1 444 ? -29.678 -10.134 26.313 1.00 27.76 675 ILE A CA 1
ATOM 3525 C C . ILE A 1 444 ? -31.182 -9.888 26.259 1.00 28.81 675 ILE A C 1
ATOM 3526 O O . ILE A 1 444 ? -31.927 -10.735 25.762 1.00 30.06 675 ILE A O 1
ATOM 3531 N N . ASN A 1 445 ? -31.625 -8.724 26.723 1.00 29.70 676 ASN A N 1
ATOM 3532 C CA . ASN A 1 445 ? -33.058 -8.381 26.683 1.00 31.18 676 ASN A CA 1
ATOM 3533 C C . ASN A 1 445 ? -33.663 -8.346 25.294 1.00 31.08 676 ASN A C 1
ATOM 3534 O O . ASN A 1 445 ? -34.793 -8.786 25.104 1.00 31.79 676 ASN A O 1
ATOM 3539 N N . ALA A 1 446 ? -32.940 -7.767 24.346 1.00 30.79 677 ALA A N 1
ATOM 3540 C CA . ALA A 1 446 ? -33.408 -7.717 22.965 1.00 31.42 677 ALA A CA 1
ATOM 3541 C C . ALA A 1 446 ? -33.430 -9.121 22.339 1.00 31.02 677 ALA A C 1
ATOM 3542 O O . ALA A 1 446 ? -34.312 -9.436 21.545 1.00 31.81 677 ALA A O 1
ATOM 3544 N N . TYR A 1 447 ? -32.476 -9.969 22.715 1.00 30.39 678 TYR A N 1
ATOM 3545 C CA . TYR A 1 447 ? -32.506 -11.387 22.318 1.00 29.88 678 TYR A CA 1
ATOM 3546 C C . TYR A 1 447 ? -33.753 -12.078 22.890 1.00 30.25 678 TYR A C 1
ATOM 3547 O O . TYR A 1 447 ? -34.496 -12.738 22.164 1.00 30.42 678 TYR A O 1
ATOM 3556 N N . VAL A 1 448 ? -34.014 -11.891 24.175 1.00 30.48 679 VAL A N 1
ATOM 3557 C CA . VAL A 1 448 ? -35.222 -12.478 24.791 1.00 31.48 679 VAL A CA 1
ATOM 3558 C C . VAL A 1 448 ? -36.498 -11.993 24.081 1.00 32.71 679 VAL A C 1
ATOM 3559 O O . VAL A 1 448 ? -37.371 -12.789 23.726 1.00 31.92 679 VAL A O 1
ATOM 3563 N N . THR A 1 449 ? -36.591 -10.688 23.863 1.00 33.80 680 THR A N 1
ATOM 3564 C CA . THR A 1 449 ? -37.750 -10.112 23.188 1.00 35.65 680 THR A CA 1
ATOM 3565 C C . THR A 1 449 ? -37.902 -10.698 21.789 1.00 36.55 680 THR A C 1
ATOM 3566 O O . THR A 1 449 ? -38.995 -11.017 21.350 1.00 36.66 680 THR A O 1
ATOM 3570 N N . ASP A 1 450 ? -36.788 -10.848 21.097 1.00 36.66 681 ASP A N 1
ATOM 3571 C CA . ASP A 1 450 ? -36.794 -11.395 19.756 1.00 37.76 681 ASP A CA 1
ATOM 3572 C C . ASP A 1 450 ? -37.185 -12.886 19.715 1.00 36.03 681 ASP A C 1
ATOM 3573 O O . ASP A 1 450 ? -37.831 -13.325 18.767 1.00 34.99 681 ASP A O 1
ATOM 3578 N N . MET A 1 451 ? -36.801 -13.655 20.739 1.00 34.23 682 MET A N 1
ATOM 3579 C CA . MET A 1 451 ? -37.107 -15.095 20.792 1.00 33.91 682 MET A CA 1
ATOM 3580 C C . MET A 1 451 ? -38.463 -15.446 21.426 1.00 34.04 682 MET A C 1
ATOM 3581 O O . MET A 1 451 ? -38.978 -16.540 21.207 1.00 33.29 682 MET A O 1
ATOM 3586 N N . ALA A 1 452 ? -39.029 -14.544 22.218 1.00 34.53 683 ALA A N 1
ATOM 3587 C CA . ALA A 1 452 ? -40.340 -14.773 22.860 1.00 36.03 683 ALA A CA 1
ATOM 3588 C C . ALA A 1 452 ? -40.448 -16.157 23.494 1.00 36.45 683 ALA A C 1
ATOM 3589 O O . ALA A 1 452 ? -41.246 -16.979 23.058 1.00 36.47 683 ALA A O 1
ATOM 3591 N N . PRO A 1 453 ? -39.627 -16.423 24.523 1.00 36.96 684 PRO A N 1
ATOM 3592 C CA . PRO A 1 453 ? -39.579 -17.757 25.125 1.00 37.71 684 PRO A CA 1
ATOM 3593 C C . PRO A 1 453 ? -40.908 -18.202 25.720 1.00 39.82 684 PRO A C 1
ATOM 3594 O O . PRO A 1 453 ? -41.152 -19.398 25.836 1.00 40.04 684 PRO A O 1
ATOM 3598 N N . TRP A 1 454 ? -41.745 -17.239 26.095 1.00 42.54 685 TRP A N 1
ATOM 3599 C CA . TRP A 1 454 ? -43.093 -17.518 26.595 1.00 45.70 685 TRP A CA 1
ATOM 3600 C C . TRP A 1 454 ? -43.957 -18.247 25.560 1.00 47.32 685 TRP A C 1
ATOM 3601 O O . TRP A 1 454 ? -44.721 -19.133 25.925 1.00 48.48 685 TRP A O 1
ATOM 3612 N N . LYS A 1 455 ? -43.828 -17.896 24.280 1.00 47.16 686 LYS A N 1
ATOM 3613 C CA . LYS A 1 455 ? -44.515 -18.642 23.217 1.00 47.36 686 LYS A CA 1
ATOM 3614 C C . LYS A 1 455 ? -43.870 -20.012 22.998 1.00 44.97 686 LYS A C 1
ATOM 3615 O O . LYS A 1 455 ? -44.566 -20.982 22.715 1.00 43.92 686 LYS A O 1
ATOM 3621 N N . LEU A 1 456 ? -42.542 -20.083 23.125 1.00 42.08 687 LEU A N 1
ATOM 3622 C CA . LEU A 1 456 ? -41.794 -21.334 22.891 1.00 41.19 687 LEU A CA 1
ATOM 3623 C C . LEU A 1 456 ? -42.128 -22.473 23.857 1.00 42.39 687 LEU A C 1
ATOM 3624 O O . LEU A 1 456 ? -41.899 -23.649 23.532 1.00 40.58 687 LEU A O 1
ATOM 3629 N N . VAL A 1 457 ? -42.638 -22.124 25.039 1.00 44.22 688 VAL A N 1
ATOM 3630 C CA . VAL A 1 457 ? -43.047 -23.129 26.025 1.00 46.80 688 VAL A CA 1
ATOM 3631 C C . VAL A 1 457 ? -44.010 -24.124 25.400 1.00 48.14 688 VAL A C 1
ATOM 3632 O O . VAL A 1 457 ? -43.830 -25.325 25.556 1.00 50.24 688 VAL A O 1
ATOM 3636 N N . LYS A 1 458 ? -45.022 -23.616 24.694 1.00 49.55 689 LYS A N 1
ATOM 3637 C CA . LYS A 1 458 ? -45.980 -24.464 23.970 1.00 50.61 689 LYS A CA 1
ATOM 3638 C C . LYS A 1 458 ? -45.395 -24.941 22.650 1.00 50.94 689 LYS A C 1
ATOM 3639 O O . LYS A 1 458 ? -45.492 -26.110 22.288 1.00 52.86 689 LYS A O 1
ATOM 3641 N N . THR A 1 459 ? -44.761 -24.017 21.951 1.00 49.68 690 THR A N 1
ATOM 3642 C CA . THR A 1 459 ? -44.441 -24.175 20.543 1.00 49.09 690 THR A CA 1
ATOM 3643 C C . THR A 1 459 ? -43.170 -24.995 20.238 1.00 46.56 690 THR A C 1
ATOM 3644 O O . THR A 1 459 ? -43.161 -25.792 19.298 1.00 44.79 690 THR A O 1
ATOM 3648 N N . ASP A 1 460 ? -42.096 -24.778 20.995 1.00 43.86 691 ASP A N 1
ATOM 3649 C CA . ASP A 1 460 ? -40.833 -25.469 20.736 1.00 42.46 691 ASP A CA 1
ATOM 3650 C C . ASP A 1 460 ? -39.991 -25.564 22.020 1.00 42.18 691 ASP A C 1
ATOM 3651 O O . ASP A 1 460 ? -39.063 -24.771 22.242 1.00 39.39 691 ASP A O 1
ATOM 3656 N N . PRO A 1 461 ? -40.322 -26.541 22.876 1.00 43.00 692 PRO A N 1
ATOM 3657 C CA . PRO A 1 461 ? -39.610 -26.704 24.143 1.00 42.29 692 PRO A CA 1
ATOM 3658 C C . PRO A 1 461 ? -38.108 -26.926 23.969 1.00 40.98 692 PRO A C 1
ATOM 3659 O O . PRO A 1 461 ? -37.327 -26.486 24.815 1.00 39.28 692 PRO A O 1
ATOM 3663 N N . GLU A 1 462 ? -37.697 -27.582 22.888 1.00 40.33 693 GLU A N 1
ATOM 3664 C CA . GLU A 1 462 ? -36.272 -27.796 22.657 1.00 41.30 693 GLU A CA 1
ATOM 3665 C C . GLU A 1 462 ? -35.561 -26.456 22.431 1.00 38.97 693 GLU A C 1
ATOM 3666 O O . GLU A 1 462 ? -34.496 -26.199 23.009 1.00 37.68 693 GLU A O 1
ATOM 3672 N N . ARG A 1 463 ? -36.161 -25.608 21.602 1.00 36.49 694 ARG A N 1
ATOM 3673 C CA . ARG A 1 463 ? -35.614 -24.281 21.344 1.00 35.23 694 ARG A CA 1
ATOM 3674 C C . ARG A 1 463 ? -35.548 -23.458 22.634 1.00 34.14 694 ARG A C 1
ATOM 3675 O O . ARG A 1 463 ? -34.562 -22.751 22.887 1.00 32.96 694 ARG A O 1
ATOM 3683 N N . LEU A 1 464 ? -36.586 -23.576 23.457 1.00 33.97 695 LEU A N 1
ATOM 3684 C CA . LEU A 1 464 ? -36.646 -22.864 24.719 1.00 33.61 695 LEU A CA 1
ATOM 3685 C C . LEU A 1 464 ? -35.459 -23.192 25.612 1.00 32.99 695 LEU A C 1
ATOM 3686 O O . LEU A 1 464 ? -34.921 -22.297 26.259 1.00 32.56 695 LEU A O 1
ATOM 3691 N N . ARG A 1 465 ? -35.028 -24.453 25.624 1.00 33.44 696 ARG A N 1
ATOM 3692 C CA . ARG A 1 465 ? -33.867 -24.865 26.427 1.00 33.52 696 ARG A CA 1
ATOM 3693 C C . ARG A 1 465 ? -32.626 -24.049 26.083 1.00 31.99 696 ARG A C 1
ATOM 3694 O O . ARG A 1 465 ? -31.851 -23.673 26.962 1.00 30.18 696 ARG A O 1
ATOM 3702 N N . THR A 1 466 ? -32.433 -23.804 24.795 1.00 31.17 697 THR A N 1
ATOM 3703 C CA . THR A 1 466 ? -31.286 -23.057 24.327 1.00 30.42 697 THR A CA 1
ATOM 3704 C C . THR A 1 466 ? -31.390 -21.590 24.749 1.00 29.88 697 THR A C 1
ATOM 3705 O O . THR A 1 466 ? -30.463 -21.033 25.367 1.00 29.64 697 THR A O 1
ATOM 3709 N N . VAL A 1 467 ? -32.536 -20.987 24.448 1.00 29.41 698 VAL A N 1
ATOM 3710 C CA . VAL A 1 467 ? -32.771 -19.580 24.737 1.00 29.57 698 VAL A CA 1
ATOM 3711 C C . VAL A 1 467 ? -32.647 -19.318 26.236 1.00 29.31 698 VAL A C 1
ATOM 3712 O O . VAL A 1 467 ? -32.040 -18.347 26.663 1.00 27.95 698 VAL A O 1
ATOM 3716 N N . LEU A 1 468 ? -33.205 -20.219 27.027 1.00 30.45 699 LEU A N 1
ATOM 3717 C CA . LEU A 1 468 ? -33.231 -20.065 28.467 1.00 31.03 699 LEU A CA 1
ATOM 3718 C C . LEU A 1 468 ? -31.834 -20.208 29.069 1.00 30.05 699 LEU A C 1
ATOM 3719 O O . LEU A 1 468 ? -31.442 -19.428 29.944 1.00 28.90 699 LEU A O 1
ATOM 3724 N N . TYR A 1 469 ? -31.071 -21.183 28.581 1.00 29.40 700 TYR A N 1
ATOM 3725 C CA . TYR A 1 469 ? -29.714 -21.382 29.067 1.00 28.86 700 TYR A CA 1
ATOM 3726 C C . TYR A 1 469 ? -28.834 -20.170 28.789 1.00 28.27 700 TYR A C 1
ATOM 3727 O O . TYR A 1 469 ? -28.080 -19.730 29.660 1.00 27.53 700 TYR A O 1
ATOM 3736 N N . ILE A 1 470 ? -28.912 -19.646 27.569 1.00 28.24 701 ILE A N 1
ATOM 3737 C CA . ILE A 1 470 ? -28.105 -18.487 27.187 1.00 27.80 701 ILE A CA 1
ATOM 3738 C C . ILE A 1 470 ? -28.448 -17.316 28.091 1.00 27.40 701 ILE A C 1
ATOM 3739 O O . ILE A 1 470 ? -27.548 -16.621 28.571 1.00 26.09 701 ILE A O 1
ATOM 3744 N N . THR A 1 471 ? -29.746 -17.128 28.342 1.00 27.11 702 THR A N 1
ATOM 3745 C CA . THR A 1 471 ? -30.205 -16.014 29.155 1.00 27.18 702 THR A CA 1
ATOM 3746 C C . THR A 1 471 ? -29.708 -16.117 30.600 1.00 27.09 702 THR A C 1
ATOM 3747 O O . THR A 1 471 ? -29.207 -15.133 31.167 1.00 26.55 702 THR A O 1
ATOM 3751 N N . LEU A 1 472 ? -29.836 -17.309 31.179 1.00 27.25 703 LEU A N 1
ATOM 3752 C CA . LEU A 1 472 ? -29.377 -17.552 32.545 1.00 27.37 703 LEU A CA 1
ATOM 3753 C C . LEU A 1 472 ? -27.902 -17.255 32.676 1.00 27.32 703 LEU A C 1
ATOM 3754 O O . LEU A 1 472 ? -27.475 -16.564 33.591 1.00 27.39 703 LEU A O 1
ATOM 3759 N N . GLU A 1 473 ? -27.129 -17.763 31.733 1.00 27.73 704 GLU A N 1
ATOM 3760 C CA . GLU A 1 473 ? -25.695 -17.631 31.788 1.00 28.04 704 GLU A CA 1
ATOM 3761 C C . GLU A 1 473 ? -25.281 -16.180 31.564 1.00 27.79 704 GLU A C 1
ATOM 3762 O O . GLU A 1 473 ? -24.347 -15.695 32.202 1.00 27.77 704 GLU A O 1
ATOM 3768 N N . GLY A 1 474 ? -25.979 -15.482 30.671 1.00 26.99 705 GLY A N 1
ATOM 3769 C CA . GLY A 1 474 ? -25.751 -14.057 30.500 1.00 26.04 705 GLY A CA 1
ATOM 3770 C C . GLY A 1 474 ? -26.023 -13.280 31.781 1.00 25.60 705 GLY A C 1
ATOM 3771 O O . GLY A 1 474 ? -25.250 -12.401 32.166 1.00 24.34 705 GLY A O 1
ATOM 3772 N N . VAL A 1 475 ? -27.137 -13.598 32.439 1.00 25.68 706 VAL A N 1
ATOM 3773 C CA . VAL A 1 475 ? -27.482 -12.935 33.699 1.00 25.39 706 VAL A CA 1
ATOM 3774 C C . VAL A 1 475 ? -26.439 -13.223 34.773 1.00 24.67 706 VAL A C 1
ATOM 3775 O O . VAL A 1 475 ? -26.062 -12.324 35.516 1.00 24.05 706 VAL A O 1
ATOM 3779 N N . ARG A 1 476 ? -25.958 -14.462 34.829 1.00 24.92 707 ARG A N 1
ATOM 3780 C CA . ARG A 1 476 ? -24.956 -14.851 35.815 1.00 24.66 707 ARG A CA 1
ATOM 3781 C C . ARG A 1 476 ? -23.638 -14.094 35.622 1.00 24.23 707 ARG A C 1
ATOM 3782 O O . ARG A 1 476 ? -23.083 -13.546 36.572 1.00 24.20 707 ARG A O 1
ATOM 3790 N N . VAL A 1 477 ? -23.129 -14.084 34.398 1.00 23.96 708 VAL A N 1
ATOM 3791 C CA . VAL A 1 477 ? -21.851 -13.438 34.120 1.00 23.68 708 VAL A CA 1
ATOM 3792 C C . VAL A 1 477 ? -21.918 -11.929 34.361 1.00 23.53 708 VAL A C 1
ATOM 3793 O O . VAL A 1 477 ? -21.014 -11.357 35.009 1.00 23.07 708 VAL A O 1
ATOM 3797 N N . THR A 1 478 ? -22.981 -11.289 33.865 1.00 23.55 709 THR A N 1
ATOM 3798 C CA . THR A 1 478 ? -23.167 -9.851 34.068 1.00 23.59 709 THR A CA 1
ATOM 3799 C C . THR A 1 478 ? -23.273 -9.524 35.559 1.00 23.75 709 THR A C 1
ATOM 3800 O O . THR A 1 478 ? -22.673 -8.560 36.030 1.00 23.89 709 THR A O 1
ATOM 3804 N N . THR A 1 479 ? -24.025 -10.333 36.297 1.00 23.95 710 THR A N 1
ATOM 3805 C CA . THR A 1 479 ? -24.212 -10.121 37.729 1.00 24.44 710 THR A CA 1
ATOM 3806 C C . THR A 1 479 ? -22.886 -10.284 38.495 1.00 24.81 710 THR A C 1
ATOM 3807 O O . THR A 1 479 ? -22.597 -9.542 39.439 1.00 24.77 710 THR A O 1
ATOM 3811 N N . LEU A 1 480 ? -22.069 -11.244 38.082 1.00 24.99 711 LEU A N 1
ATOM 3812 C CA . LEU A 1 480 ? -20.763 -11.434 38.707 1.00 25.57 711 LEU A CA 1
ATOM 3813 C C . LEU A 1 480 ? -19.903 -10.178 38.546 1.00 25.05 711 LEU A C 1
ATOM 3814 O O . LEU A 1 480 ? -19.310 -9.691 39.516 1.00 25.25 711 LEU A O 1
ATOM 3819 N N . LEU A 1 481 ? -19.875 -9.630 37.336 1.00 24.08 712 LEU A N 1
ATOM 3820 C CA . LEU A 1 481 ? -19.107 -8.430 37.064 1.00 24.29 712 LEU A CA 1
ATOM 3821 C C . LEU A 1 481 ? -19.693 -7.186 37.714 1.00 24.42 712 LEU A C 1
ATOM 3822 O O . LEU A 1 481 ? -18.971 -6.228 37.937 1.00 24.71 712 LEU A O 1
ATOM 3827 N N . LEU A 1 482 ? -20.986 -7.205 38.028 1.00 24.72 713 LEU A N 1
ATOM 3828 C CA . LEU A 1 482 ? -21.606 -6.111 38.753 1.00 25.57 713 LEU A CA 1
ATOM 3829 C C . LEU A 1 482 ? -21.556 -6.295 40.262 1.00 25.89 713 LEU A C 1
ATOM 3830 O O . LEU A 1 482 ? -21.963 -5.394 41.000 1.00 26.45 713 LEU A O 1
ATOM 3835 N N . SER A 1 483 ? -21.069 -7.445 40.731 1.00 25.31 714 SER A N 1
ATOM 3836 C CA . SER A 1 483 ? -21.143 -7.750 42.154 1.00 25.02 714 SER A CA 1
ATOM 3837 C C . SER A 1 483 ? -20.389 -6.744 43.029 1.00 25.49 714 SER A C 1
ATOM 3838 O O . SER A 1 483 ? -20.846 -6.467 44.142 1.00 26.32 714 SER A O 1
ATOM 3841 N N . PRO A 1 484 ? -19.285 -6.142 42.524 1.00 24.59 715 PRO A N 1
ATOM 3842 C CA . PRO A 1 484 ? -18.660 -5.061 43.285 1.00 25.22 715 PRO A CA 1
ATOM 3843 C C . PRO A 1 484 ? -19.505 -3.793 43.425 1.00 26.02 715 PRO A C 1
ATOM 3844 O O . PRO A 1 484 ? -19.286 -3.027 44.363 1.00 25.94 715 PRO A O 1
ATOM 3848 N N . ILE A 1 485 ? -20.439 -3.582 42.491 1.00 26.19 716 ILE A N 1
ATOM 3849 C CA . ILE A 1 485 ? -21.291 -2.394 42.434 1.00 26.48 716 ILE A CA 1
ATOM 3850 C C . ILE A 1 485 ? -22.576 -2.606 43.225 1.00 27.58 716 ILE A C 1
ATOM 3851 O O . ILE A 1 485 ? -23.026 -1.705 43.933 1.00 28.40 716 ILE A O 1
ATOM 3856 N N . LEU A 1 486 ? -23.163 -3.793 43.083 1.00 27.55 717 LEU A N 1
ATOM 3857 C CA . LEU A 1 486 ? -24.405 -4.154 43.742 1.00 28.75 717 LEU A CA 1
ATOM 3858 C C . LEU A 1 486 ? -24.155 -5.369 44.634 1.00 29.46 717 LEU A C 1
ATOM 3859 O O . LEU A 1 486 ? -24.628 -6.465 44.339 1.00 29.79 717 LEU A O 1
ATOM 3864 N N . PRO A 1 487 ? -23.414 -5.191 45.730 1.00 30.06 718 PRO A N 1
ATOM 3865 C CA . PRO A 1 487 ? -22.989 -6.360 46.487 1.00 30.68 718 PRO A CA 1
ATOM 3866 C C . PRO A 1 487 ? -24.100 -7.175 47.143 1.00 31.36 718 PRO A C 1
ATOM 3867 O O . PRO A 1 487 ? -23.988 -8.399 47.206 1.00 33.02 718 PRO A O 1
ATOM 3871 N N . ARG A 1 488 ? -25.152 -6.526 47.626 1.00 31.29 719 ARG A N 1
ATOM 3872 C CA . ARG A 1 488 ? -26.268 -7.256 48.241 1.00 31.83 719 ARG A CA 1
ATOM 3873 C C . ARG A 1 488 ? -27.217 -7.816 47.190 1.00 31.38 719 ARG A C 1
ATOM 3874 O O . ARG A 1 488 ? -27.667 -8.957 47.291 1.00 30.80 719 ARG A O 1
ATOM 3882 N N . LYS A 1 489 ? -27.533 -7.018 46.180 1.00 31.35 720 LYS A N 1
ATOM 3883 C CA . LYS A 1 489 ? -28.466 -7.465 45.147 1.00 31.56 720 LYS A CA 1
ATOM 3884 C C . LYS A 1 489 ? -27.898 -8.613 44.320 1.00 30.89 720 LYS A C 1
ATOM 3885 O O . LYS A 1 489 ? -28.641 -9.478 43.893 1.00 30.12 720 LYS A O 1
ATOM 3891 N N . SER A 1 490 ? -26.582 -8.639 44.122 1.00 30.70 721 SER A N 1
ATOM 3892 C CA . SER A 1 490 ? -25.981 -9.722 43.353 1.00 30.86 721 SER A CA 1
ATOM 3893 C C . SER A 1 490 ? -26.151 -11.071 44.069 1.00 30.95 721 SER A C 1
ATOM 3894 O O . SER A 1 490 ? -26.381 -12.096 43.419 1.00 29.85 721 SER A O 1
ATOM 3897 N N . VAL A 1 491 ? -26.070 -11.059 45.402 1.00 30.57 722 VAL A N 1
ATOM 3898 C CA . VAL A 1 491 ? -26.310 -12.267 46.195 1.00 31.05 722 VAL A CA 1
ATOM 3899 C C . VAL A 1 491 ? -27.740 -12.753 45.999 1.00 31.57 722 VAL A C 1
ATOM 3900 O O . VAL A 1 491 ? -27.965 -13.946 45.813 1.00 31.82 722 VAL A O 1
ATOM 3904 N N . VAL A 1 492 ? -28.698 -11.826 46.010 1.00 31.67 723 VAL A N 1
ATOM 3905 C CA . VAL A 1 492 ? -30.097 -12.174 45.788 1.00 31.55 723 VAL A CA 1
ATOM 3906 C C . VAL A 1 492 ? -30.281 -12.802 44.405 1.00 30.51 723 VAL A C 1
ATOM 3907 O O . VAL A 1 492 ? -31.034 -13.775 44.228 1.00 30.95 723 VAL A O 1
ATOM 3911 N N . ILE A 1 493 ? -29.602 -12.236 43.419 1.00 28.70 724 ILE A N 1
ATOM 3912 C CA . ILE A 1 493 ? -29.686 -12.744 42.066 1.00 28.04 724 ILE A CA 1
ATOM 3913 C C . ILE A 1 493 ? -29.109 -14.155 41.993 1.00 28.08 724 ILE A C 1
ATOM 3914 O O . ILE A 1 493 ? -29.754 -15.067 41.477 1.00 28.16 724 ILE A O 1
ATOM 3919 N N . PHE A 1 494 ? -27.911 -14.346 42.529 1.00 28.65 725 PHE A N 1
ATOM 3920 C CA . PHE A 1 494 ? -27.303 -15.668 42.503 1.00 29.17 725 PHE A CA 1
ATOM 3921 C C . PHE A 1 494 ? -28.167 -16.697 43.235 1.00 30.76 725 PHE A C 1
ATOM 3922 O O . PHE A 1 494 ? -28.281 -17.822 42.755 1.00 30.95 725 PHE A O 1
ATOM 3930 N N . ASP A 1 495 ? -28.784 -16.309 44.358 1.00 31.69 726 ASP A N 1
ATOM 3931 C CA . ASP A 1 495 ? -29.721 -17.193 45.078 1.00 33.99 726 ASP A CA 1
ATOM 3932 C C . ASP A 1 495 ? -30.931 -17.553 44.228 1.00 34.20 726 ASP A C 1
ATOM 3933 O O . ASP A 1 495 ? -31.313 -18.716 44.160 1.00 34.36 726 ASP A O 1
ATOM 3938 N N . MET A 1 496 ? -31.529 -16.557 43.578 1.00 34.39 727 MET A N 1
ATOM 3939 C CA . MET A 1 496 ? -32.660 -16.821 42.692 1.00 35.05 727 MET A CA 1
ATOM 3940 C C . MET A 1 496 ? -32.233 -17.781 41.601 1.00 33.60 727 MET A C 1
ATOM 3941 O O . MET A 1 496 ? -33.003 -18.636 41.198 1.00 34.47 727 MET A O 1
ATOM 3946 N N . LEU A 1 497 ? -31.009 -17.624 41.111 1.00 32.54 728 LEU A N 1
ATOM 3947 C CA . LEU A 1 497 ? -30.503 -18.471 40.028 1.00 31.99 728 LEU A CA 1
ATOM 3948 C C . LEU A 1 497 ? -30.017 -19.836 40.509 1.00 31.71 728 LEU A C 1
ATOM 3949 O O . LEU A 1 497 ? -29.861 -20.755 39.704 1.00 31.82 728 LEU A O 1
ATOM 3954 N N . GLY A 1 498 ? -29.793 -19.973 41.809 1.00 31.58 729 GLY A N 1
ATOM 3955 C CA . GLY A 1 498 ? -29.264 -21.210 42.366 1.00 31.94 729 GLY A CA 1
ATOM 3956 C C . GLY A 1 498 ? -27.799 -21.416 42.014 1.00 31.15 729 GLY A C 1
ATOM 3957 O O . GLY A 1 498 ? -27.339 -22.547 41.874 1.00 31.15 729 GLY A O 1
ATOM 3958 N N . VAL A 1 499 ? -27.058 -20.324 41.868 1.00 30.43 730 VAL A N 1
ATOM 3959 C CA . VAL A 1 499 ? -25.634 -20.426 41.584 1.00 29.89 730 VAL A CA 1
ATOM 3960 C C . VAL A 1 499 ? -24.894 -20.833 42.854 1.00 30.53 730 VAL A C 1
ATOM 3961 O O . VAL A 1 499 ? -24.978 -20.128 43.863 1.00 31.27 730 VAL A O 1
ATOM 3965 N N . PRO A 1 500 ? -24.177 -21.974 42.816 1.00 30.65 731 PRO A N 1
ATOM 3966 C CA . PRO A 1 500 ? -23.478 -22.399 44.029 1.00 31.38 731 PRO A CA 1
ATOM 3967 C C . PRO A 1 500 ? -22.425 -21.402 44.474 1.00 30.86 731 PRO A C 1
ATOM 3968 O O . PRO A 1 500 ? -21.852 -20.678 43.645 1.00 30.20 731 PRO A O 1
ATOM 3972 N N . GLU A 1 501 ? -22.187 -21.378 45.781 1.00 31.09 732 GLU A N 1
ATOM 3973 C CA A GLU A 1 501 ? -21.294 -20.404 46.401 0.50 30.77 732 GLU A CA 1
ATOM 3974 C CA B GLU A 1 501 ? -21.305 -20.400 46.390 0.50 31.01 732 GLU A CA 1
ATOM 3975 C C . GLU A 1 501 ? -19.951 -20.361 45.682 1.00 30.35 732 GLU A C 1
ATOM 3976 O O . GLU A 1 501 ? -19.442 -19.298 45.391 1.00 29.37 732 GLU A O 1
ATOM 3987 N N . VAL A 1 502 ? -19.382 -21.530 45.398 1.00 31.08 733 VAL A N 1
ATOM 3988 C CA . VAL A 1 502 ? -18.065 -21.612 44.758 1.00 30.91 733 VAL A CA 1
ATOM 3989 C C . VAL A 1 502 ? -18.005 -20.856 43.426 1.00 29.90 733 VAL A C 1
ATOM 3990 O O . VAL A 1 502 ? -16.964 -20.310 43.077 1.00 28.67 733 VAL A O 1
ATOM 3994 N N . HIS A 1 503 ? -19.121 -20.816 42.696 1.00 29.79 734 HIS A N 1
ATOM 3995 C CA . HIS A 1 503 ? -19.172 -20.134 41.397 1.00 29.43 734 HIS A CA 1
ATOM 3996 C C . HIS A 1 503 ? -19.472 -18.636 41.470 1.00 29.16 734 HIS A C 1
ATOM 3997 O O . HIS A 1 503 ? -19.638 -17.991 40.437 1.00 29.29 734 HIS A O 1
ATOM 4004 N N . ARG A 1 504 ? -19.521 -18.073 42.673 1.00 29.44 735 ARG A N 1
ATOM 4005 C CA . ARG A 1 504 ? -19.822 -16.647 42.843 1.00 29.05 735 ARG A CA 1
ATOM 4006 C C . ARG A 1 504 ? -18.575 -15.753 42.863 1.00 29.34 735 ARG A C 1
ATOM 4007 O O . ARG A 1 504 ? -18.682 -14.522 42.985 1.00 29.60 735 ARG A O 1
ATOM 4015 N N . LYS A 1 505 ? -17.396 -16.360 42.761 1.00 29.30 736 LYS A N 1
ATOM 4016 C CA . LYS A 1 505 ? -16.174 -15.590 42.598 1.00 29.18 736 LYS A CA 1
ATOM 4017 C C . LYS A 1 505 ? -15.109 -16.390 41.871 1.00 28.58 736 LYS A C 1
ATOM 4018 O O . LYS A 1 505 ? -15.312 -17.556 41.565 1.00 29.73 736 LYS A O 1
ATOM 4024 N N . GLY A 1 506 ? -13.986 -15.745 41.587 1.00 27.59 737 GLY A N 1
ATOM 4025 C CA . GLY A 1 506 ? -12.849 -16.394 40.951 1.00 27.80 737 GLY A CA 1
ATOM 4026 C C . GLY A 1 506 ? -12.896 -16.250 39.446 1.00 27.01 737 GLY A C 1
ATOM 4027 O O . GLY A 1 506 ? -13.973 -16.301 38.849 1.00 26.46 737 GLY A O 1
ATOM 4028 N N . ILE A 1 507 ? -11.732 -16.080 38.826 1.00 27.30 738 ILE A N 1
ATOM 4029 C CA . ILE A 1 507 ? -11.674 -15.870 37.379 1.00 27.53 738 ILE A CA 1
ATOM 4030 C C . ILE A 1 507 ? -12.122 -17.086 36.584 1.00 26.92 738 ILE A C 1
ATOM 4031 O O . ILE A 1 507 ? -12.591 -16.946 35.465 1.00 27.05 738 ILE A O 1
ATOM 4036 N N . GLU A 1 508 ? -12.018 -18.269 37.183 1.00 26.58 739 GLU A N 1
ATOM 4037 C CA . GLU A 1 508 ? -12.551 -19.484 36.589 1.00 26.57 739 GLU A CA 1
ATOM 4038 C C . GLU A 1 508 ? -14.010 -19.260 36.212 1.00 25.40 739 GLU A C 1
ATOM 4039 O O . GLU A 1 508 ? -14.476 -19.736 35.173 1.00 25.30 739 GLU A O 1
ATOM 4045 N N . ASN A 1 509 ? -14.718 -18.494 37.033 1.00 24.34 740 ASN A N 1
ATOM 4046 C CA . ASN A 1 509 ? -16.149 -18.263 36.800 1.00 24.03 740 ASN A CA 1
ATOM 4047 C C . ASN A 1 509 ? -16.522 -17.058 35.929 1.00 23.06 740 ASN A C 1
ATOM 4048 O O . ASN A 1 509 ? -17.691 -16.828 35.669 1.00 23.16 740 ASN A O 1
ATOM 4053 N N . PHE A 1 510 ? -15.520 -16.359 35.416 1.00 38.73 741 PHE A N 1
ATOM 4054 C CA . PHE A 1 510 ? -15.728 -15.426 34.308 1.00 38.22 741 PHE A CA 1
ATOM 4055 C C . PHE A 1 510 ? -16.049 -16.181 32.994 1.00 39.10 741 PHE A C 1
ATOM 4056 O O . PHE A 1 510 ? -16.543 -15.582 32.048 1.00 38.73 741 PHE A O 1
ATOM 4064 N N . GLU A 1 511 ? -15.747 -17.480 32.938 1.00 40.61 742 GLU A N 1
ATOM 4065 C CA . GLU A 1 511 ? -15.915 -18.267 31.718 1.00 42.22 742 GLU A CA 1
ATOM 4066 C C . GLU A 1 511 ? -17.379 -18.588 31.477 1.00 38.42 742 GLU A C 1
ATOM 4067 O O . GLU A 1 511 ? -18.126 -18.865 32.403 1.00 35.44 742 GLU A O 1
ATOM 4073 N N . PHE A 1 512 ? -17.772 -18.535 30.213 1.00 38.97 743 PHE A N 1
ATOM 4074 C CA . PHE A 1 512 ? -19.101 -18.927 29.790 1.00 37.04 743 PHE A CA 1
ATOM 4075 C C . PHE A 1 512 ? -19.250 -20.420 30.011 1.00 37.16 743 PHE A C 1
ATOM 4076 O O . PHE A 1 512 ? -18.409 -21.193 29.581 1.00 39.89 743 PHE A O 1
ATOM 4084 N N . GLY A 1 513 ? -20.305 -20.819 30.707 1.00 34.64 744 GLY A N 1
ATOM 4085 C CA . GLY A 1 513 ? -20.612 -22.236 30.907 1.00 35.41 744 GLY A CA 1
ATOM 4086 C C . GLY A 1 513 ? -20.189 -22.815 32.248 1.00 34.81 744 GLY A C 1
ATOM 4087 O O . GLY A 1 513 ? -20.157 -24.019 32.410 1.00 35.70 744 GLY A O 1
ATOM 4088 N N . ALA A 1 514 ? -19.892 -21.961 33.220 1.00 33.36 745 ALA A N 1
ATOM 4089 C CA . ALA A 1 514 ? -19.333 -22.425 34.499 1.00 33.89 745 ALA A CA 1
ATOM 4090 C C . ALA A 1 514 ? -20.361 -23.139 35.370 1.00 32.95 745 ALA A C 1
ATOM 4091 O O . ALA A 1 514 ? -20.012 -23.981 36.187 1.00 34.01 745 ALA A O 1
ATOM 4093 N N . VAL A 1 515 ? -21.632 -22.810 35.186 1.00 31.55 746 VAL A N 1
ATOM 4094 C CA . VAL A 1 515 ? -22.693 -23.447 35.946 1.00 31.41 746 VAL A CA 1
ATOM 4095 C C . VAL A 1 515 ? -23.370 -24.499 35.074 1.00 33.00 746 VAL A C 1
ATOM 4096 O O . VAL A 1 515 ? -23.886 -24.178 34.008 1.00 33.20 746 VAL A O 1
ATOM 4100 N N . PRO A 1 516 ? -23.363 -25.765 35.523 1.00 34.74 747 PRO A N 1
ATOM 4101 C CA . PRO A 1 516 ? -23.852 -26.841 34.661 1.00 36.71 747 PRO A CA 1
ATOM 4102 C C . PRO A 1 516 ? -25.383 -26.925 34.521 1.00 36.95 747 PRO A C 1
ATOM 4103 O O . PRO A 1 516 ? -26.117 -26.562 35.443 1.00 36.03 747 PRO A O 1
ATOM 4107 N N . PRO A 1 517 ? -25.861 -27.418 33.364 1.00 38.69 748 PRO A N 1
ATOM 4108 C CA . PRO A 1 517 ? -27.285 -27.719 33.216 1.00 39.86 748 PRO A CA 1
ATOM 4109 C C . PRO A 1 517 ? -27.747 -28.692 34.281 1.00 41.05 748 PRO A C 1
ATOM 4110 O O . PRO A 1 517 ? -26.989 -29.583 34.668 1.00 41.81 748 PRO A O 1
ATOM 4114 N N . GLY A 1 518 ? -28.981 -28.523 34.741 1.00 41.64 749 GLY A N 1
ATOM 4115 C CA . GLY A 1 518 ? -29.515 -29.350 35.815 1.00 43.50 749 GLY A CA 1
ATOM 4116 C C . GLY A 1 518 ? -29.369 -28.694 37.178 1.00 42.29 749 GLY A C 1
ATOM 4117 O O . GLY A 1 518 ? -29.932 -29.164 38.149 1.00 43.92 749 GLY A O 1
ATOM 4118 N N . THR A 1 519 ? -28.598 -27.616 37.260 1.00 40.36 750 THR A N 1
ATOM 4119 C CA . THR A 1 519 ? -28.549 -26.810 38.471 1.00 39.69 750 THR A CA 1
ATOM 4120 C C . THR A 1 519 ? -29.960 -26.278 38.763 1.00 40.93 750 THR A C 1
ATOM 4121 O O . THR A 1 519 ? -30.597 -25.687 37.890 1.00 40.31 750 THR A O 1
ATOM 4125 N N . ARG A 1 520 ? -30.449 -26.504 39.977 1.00 43.29 751 ARG A N 1
ATOM 4126 C CA . ARG A 1 520 ? -31.781 -26.047 40.357 1.00 45.74 751 ARG A CA 1
ATOM 4127 C C . ARG A 1 520 ? -31.780 -24.573 40.716 1.00 43.55 751 ARG A C 1
ATOM 4128 O O . ARG A 1 520 ? -30.835 -24.077 41.312 1.00 41.82 751 ARG A O 1
ATOM 4136 N N . LEU A 1 521 ? -32.842 -23.872 40.337 1.00 44.28 752 LEU A N 1
ATOM 4137 C CA . LEU A 1 521 ? -33.032 -22.488 40.750 1.00 43.34 752 LEU A CA 1
ATOM 4138 C C . LEU A 1 521 ? -33.332 -22.446 42.249 1.00 45.96 752 LEU A C 1
ATOM 4139 O O . LEU A 1 521 ? -33.764 -23.440 42.837 1.00 47.82 752 LEU A O 1
ATOM 4144 N N . GLY A 1 522 ? -33.107 -21.281 42.854 1.00 45.59 753 GLY A N 1
ATOM 4145 C CA . GLY A 1 522 ? -33.452 -21.073 44.251 1.00 49.42 753 GLY A CA 1
ATOM 4146 C C . GLY A 1 522 ? -34.958 -21.004 44.420 1.00 54.16 753 GLY A C 1
ATOM 4147 O O . GLY A 1 522 ? -35.677 -20.765 43.457 1.00 53.24 753 GLY A O 1
ATOM 4148 N N . PRO A 1 523 ? -35.451 -21.206 45.649 1.00 60.14 754 PRO A N 1
ATOM 4149 C CA . PRO A 1 523 ? -36.896 -21.123 45.831 1.00 66.11 754 PRO A CA 1
ATOM 4150 C C . PRO A 1 523 ? -37.461 -19.741 45.500 1.00 66.89 754 PRO A C 1
ATOM 4151 O O . PRO A 1 523 ? -36.731 -18.745 45.503 1.00 63.73 754 PRO A O 1
ATOM 4155 N N . ALA A 1 524 ? -38.752 -19.712 45.192 1.00 73.09 755 ALA A N 1
ATOM 4156 C CA . ALA A 1 524 ? -39.462 -18.483 44.862 1.00 75.42 755 ALA A CA 1
ATOM 4157 C C . ALA A 1 524 ? -40.174 -17.966 46.099 1.00 81.50 755 ALA A C 1
ATOM 4158 O O . ALA A 1 524 ? -40.736 -18.748 46.865 1.00 86.03 755 ALA A O 1
ATOM 4160 N N . VAL A 1 525 ? -40.147 -16.651 46.288 1.00 82.91 756 VAL A N 1
ATOM 4161 C CA . VAL A 1 525 ? -40.909 -16.000 47.352 1.00 89.64 756 VAL A CA 1
ATOM 4162 C C . VAL A 1 525 ? -42.015 -15.178 46.691 1.00 92.70 756 VAL A C 1
ATOM 4163 O O . VAL A 1 525 ? -41.733 -14.345 45.825 1.00 89.50 756 VAL A O 1
ATOM 4167 N N . GLU A 1 526 ? -43.261 -15.411 47.102 1.00 99.61 757 GLU A N 1
ATOM 4168 C CA . GLU A 1 526 ? -44.431 -14.795 46.462 1.00 103.92 757 GLU A CA 1
ATOM 4169 C C . GLU A 1 526 ? -44.342 -13.266 46.402 1.00 102.88 757 GLU A C 1
ATOM 4170 O O . GLU A 1 526 ? -44.230 -12.599 47.432 1.00 104.42 757 GLU A O 1
ATOM 4172 N N . GLY A 1 527 ? -44.369 -12.724 45.185 1.00 101.25 758 GLY A N 1
ATOM 4173 C CA . GLY A 1 527 ? -44.447 -11.278 44.968 1.00 100.74 758 GLY A CA 1
ATOM 4174 C C . GLY A 1 527 ? -43.178 -10.476 45.212 1.00 95.59 758 GLY A C 1
ATOM 4175 O O . GLY A 1 527 ? -43.203 -9.252 45.095 1.00 95.63 758 GLY A O 1
ATOM 4176 N N . GLU A 1 528 ? -42.070 -11.147 45.529 1.00 92.30 759 GLU A N 1
ATOM 4177 C CA . GLU A 1 528 ? -40.818 -10.463 45.881 1.00 87.63 759 GLU A CA 1
ATOM 4178 C C . GLU A 1 528 ? -39.999 -10.093 44.645 1.00 82.04 759 GLU A C 1
ATOM 4179 O O . GLU A 1 528 ? -39.308 -10.941 44.081 1.00 80.60 759 GLU A O 1
ATOM 4181 N N . VAL A 1 529 ? -40.076 -8.825 44.237 1.00 80.61 760 VAL A N 1
ATOM 4182 C CA . VAL A 1 529 ? -39.299 -8.323 43.093 1.00 75.08 760 VAL A CA 1
ATOM 4183 C C . VAL A 1 529 ? -37.919 -7.837 43.544 1.00 69.02 760 VAL A C 1
ATOM 4184 O O . VAL A 1 529 ? -37.689 -7.595 44.731 1.00 70.75 760 VAL A O 1
ATOM 4188 N N . LEU A 1 530 ? -37.013 -7.689 42.584 1.00 62.40 761 LEU A N 1
ATOM 4189 C CA . LEU A 1 530 ? -35.608 -7.402 42.875 1.00 56.49 761 LEU A CA 1
ATOM 4190 C C . LEU A 1 530 ? -35.347 -5.908 43.090 1.00 53.72 761 LEU A C 1
ATOM 4191 O O . LEU A 1 530 ? -34.706 -5.518 44.066 1.00 51.02 761 LEU A O 1
ATOM 4196 N N . PHE A 1 531 ? -35.822 -5.092 42.149 1.00 52.70 762 PHE A N 1
ATOM 4197 C CA . PHE A 1 531 ? -35.804 -3.631 42.250 1.00 51.60 762 PHE A CA 1
ATOM 4198 C C . PHE A 1 531 ? -37.212 -3.121 41.960 1.00 55.54 762 PHE A C 1
ATOM 4199 O O . PHE A 1 531 ? -37.689 -3.219 40.829 1.00 56.30 762 PHE A O 1
ATOM 4207 N N . SER A 1 532 ? -37.883 -2.574 42.965 1.00 58.61 763 SER A N 1
ATOM 4208 C CA . SER A 1 532 ? -39.244 -2.086 42.769 1.00 62.95 763 SER A CA 1
ATOM 4209 C C . SER A 1 532 ? -39.209 -0.681 42.164 1.00 62.70 763 SER A C 1
ATOM 4210 O O . SER A 1 532 ? -38.518 0.210 42.670 1.00 60.11 763 SER A O 1
ATOM 4213 N N . LYS A 1 533 ? -39.952 -0.501 41.073 1.00 65.09 764 LYS A N 1
ATOM 4214 C CA . LYS A 1 533 ? -40.016 0.781 40.385 1.00 66.19 764 LYS A CA 1
ATOM 4215 C C . LYS A 1 533 ? -40.685 1.796 41.293 1.00 69.64 764 LYS A C 1
ATOM 4216 O O . LYS A 1 533 ? -41.519 1.429 42.118 1.00 71.96 764 LYS A O 1
ATOM 4222 N N . ARG A 1 534 ? -40.289 3.060 41.157 1.00 69.33 765 ARG A N 1
ATOM 4223 C CA A ARG A 1 534 ? -40.799 4.128 42.011 0.50 73.48 765 ARG A CA 1
ATOM 4224 C CA B ARG A 1 534 ? -40.804 4.131 42.009 0.50 73.42 765 ARG A CA 1
ATOM 4225 C C . ARG A 1 534 ? -41.396 5.260 41.175 1.00 76.89 765 ARG A C 1
ATOM 4226 O O . ARG A 1 534 ? -40.864 5.615 40.124 1.00 74.82 765 ARG A O 1
ATOM 4241 N N . SER A 1 535 ? -42.505 5.816 41.653 1.00 83.24 766 SER A N 1
ATOM 4242 C CA . SER A 1 535 ? -43.210 6.873 40.938 1.00 88.47 766 SER A CA 1
ATOM 4243 C C . SER A 1 535 ? -42.323 8.092 40.691 1.00 87.06 766 SER A C 1
ATOM 4244 O O . SER A 1 535 ? -41.516 8.471 41.541 1.00 84.60 766 SER A O 1
ATOM 4247 N N . THR A 1 536 ? -42.494 8.699 39.520 1.00 90.09 767 THR A N 1
ATOM 4248 C CA . THR A 1 536 ? -41.764 9.907 39.146 1.00 89.74 767 THR A CA 1
ATOM 4249 C C . THR A 1 536 ? -42.504 11.143 39.681 1.00 95.78 767 THR A C 1
ATOM 4250 O O . THR A 1 536 ? -43.568 11.513 39.171 1.00 100.27 767 THR A O 1
ATOM 4254 N N . GLU A 1 537 ? -41.936 11.771 40.712 1.00 95.22 768 GLU A N 1
ATOM 4255 C CA . GLU A 1 537 ? -42.571 12.913 41.373 1.00 100.37 768 GLU A CA 1
ATOM 4256 C C . GLU A 1 537 ? -42.119 14.224 40.734 1.00 100.21 768 GLU A C 1
ATOM 4257 O O . GLU A 1 537 ? -42.518 15.305 41.164 1.00 103.79 768 GLU A O 1
ATOM 4263 N N . GLY B 1 1 ? -13.189 -12.701 20.722 1.00 32.23 -4 GLY B N 1
ATOM 4264 C CA . GLY B 1 1 ? -12.839 -14.073 20.268 1.00 32.00 -4 GLY B CA 1
ATOM 4265 C C . GLY B 1 1 ? -12.846 -14.195 18.755 1.00 31.90 -4 GLY B C 1
ATOM 4266 O O . GLY B 1 1 ? -13.117 -13.225 18.039 1.00 31.88 -4 GLY B O 1
ATOM 4267 N N . PRO B 1 2 ? -12.534 -15.394 18.249 1.00 32.22 -3 PRO B N 1
ATOM 4268 C CA . PRO B 1 2 ? -12.558 -15.608 16.805 1.00 31.61 -3 PRO B CA 1
ATOM 4269 C C . PRO B 1 2 ? -13.964 -15.596 16.243 1.00 30.92 -3 PRO B C 1
ATOM 4270 O O . PRO B 1 2 ? -14.925 -15.848 16.957 1.00 31.30 -3 PRO B O 1
ATOM 4274 N N . GLY B 1 3 ? -14.073 -15.305 14.961 1.00 30.68 -2 GLY B N 1
ATOM 4275 C CA . GLY B 1 3 ? -15.325 -15.449 14.265 1.00 30.12 -2 GLY B CA 1
ATOM 4276 C C . GLY B 1 3 ? -15.404 -16.821 13.640 1.00 30.32 -2 GLY B C 1
ATOM 4277 O O . GLY B 1 3 ? -14.583 -17.701 13.925 1.00 30.05 -2 GLY B O 1
ATOM 4278 N N . SER B 1 4 ? -16.404 -16.998 12.785 1.00 29.96 -1 SER B N 1
ATOM 4279 C CA . SER B 1 4 ? -16.586 -18.256 12.109 1.00 30.96 -1 SER B CA 1
ATOM 4280 C C . SER B 1 4 ? -15.476 -18.430 11.077 1.00 31.91 -1 SER B C 1
ATOM 4281 O O . SER B 1 4 ? -15.007 -17.474 10.459 1.00 30.93 -1 SER B O 1
ATOM 4284 N N . MET B 1 5 ? -15.065 -19.679 10.923 1.00 33.25 0 MET B N 1
ATOM 4285 C CA . MET B 1 5 ? -14.112 -20.087 9.909 1.00 34.26 0 MET B CA 1
ATOM 4286 C C . MET B 1 5 ? -14.681 -19.809 8.512 1.00 32.91 0 MET B C 1
ATOM 4287 O O . MET B 1 5 ? -15.902 -19.778 8.335 1.00 31.11 0 MET B O 1
ATOM 4292 N N . LYS B 1 6 ? -13.806 -19.619 7.528 1.00 32.39 237 LYS B N 1
ATOM 4293 C CA . LYS B 1 6 ? -14.254 -19.514 6.133 1.00 32.61 237 LYS B CA 1
ATOM 4294 C C . LYS B 1 6 ? -15.069 -20.739 5.715 1.00 31.63 237 LYS B C 1
ATOM 4295 O O . LYS B 1 6 ? -14.790 -21.849 6.148 1.00 31.84 237 LYS B O 1
ATOM 4301 N N . VAL B 1 7 ? -16.072 -20.535 4.872 1.00 31.04 238 VAL B N 1
ATOM 4302 C CA . VAL B 1 7 ? -16.762 -21.665 4.252 1.00 31.26 238 VAL B CA 1
ATOM 4303 C C . VAL B 1 7 ? -15.794 -22.336 3.280 1.00 32.80 238 VAL B C 1
ATOM 4304 O O . VAL B 1 7 ? -14.888 -21.679 2.765 1.00 33.13 238 VAL B O 1
ATOM 4308 N N . GLU B 1 8 ? -15.981 -23.636 3.052 1.00 34.59 239 GLU B N 1
ATOM 4309 C CA . GLU B 1 8 ? -15.163 -24.393 2.088 1.00 36.85 239 GLU B CA 1
ATOM 4310 C C . GLU B 1 8 ? -15.719 -24.252 0.656 1.00 33.99 239 GLU B C 1
ATOM 4311 O O . GLU B 1 8 ? -14.978 -24.226 -0.316 1.00 34.88 239 GLU B O 1
ATOM 4317 N N . LYS B 1 9 ? -17.030 -24.124 0.538 1.00 30.78 240 LYS B N 1
ATOM 4318 C CA . LYS B 1 9 ? -17.683 -23.985 -0.761 1.00 29.09 240 LYS B CA 1
ATOM 4319 C C . LYS B 1 9 ? -17.572 -22.560 -1.292 1.00 27.69 240 LYS B C 1
ATOM 4320 O O . LYS B 1 9 ? -16.890 -21.731 -0.716 1.00 26.79 240 LYS B O 1
ATOM 4326 N N . VAL B 1 10 ? -18.237 -22.283 -2.406 1.00 27.25 241 VAL B N 1
ATOM 4327 C CA . VAL B 1 10 ? -18.380 -20.915 -2.888 1.00 26.60 241 VAL B CA 1
ATOM 4328 C C . VAL B 1 10 ? -19.599 -20.339 -2.194 1.00 25.90 241 VAL B C 1
ATOM 4329 O O . VAL B 1 10 ? -20.688 -20.901 -2.297 1.00 25.88 241 VAL B O 1
ATOM 4333 N N . PHE B 1 11 ? -19.416 -19.224 -1.489 1.00 25.53 242 PHE B N 1
ATOM 4334 C CA . PHE B 1 11 ? -20.502 -18.598 -0.747 1.00 24.47 242 PHE B CA 1
ATOM 4335 C C . PHE B 1 11 ? -21.509 -18.048 -1.751 1.00 23.95 242 PHE B C 1
ATOM 4336 O O . PHE B 1 11 ? -21.166 -17.200 -2.580 1.00 24.13 242 PHE B O 1
ATOM 4344 N N . PHE B 1 12 ? -22.742 -18.542 -1.665 1.00 22.82 243 PHE B N 1
ATOM 4345 C CA . PHE B 1 12 ? -23.767 -18.307 -2.681 1.00 22.30 243 PHE B CA 1
ATOM 4346 C C . PHE B 1 12 ? -24.882 -17.460 -2.064 1.00 22.07 243 PHE B C 1
ATOM 4347 O O . PHE B 1 12 ? -25.565 -17.895 -1.129 1.00 21.71 243 PHE B O 1
ATOM 4355 N N . VAL B 1 13 ? -25.007 -16.227 -2.556 1.00 22.22 244 VAL B N 1
ATOM 4356 C CA . VAL B 1 13 ? -25.986 -15.277 -2.057 1.00 22.34 244 VAL B CA 1
ATOM 4357 C C . VAL B 1 13 ? -26.775 -14.720 -3.231 1.00 22.71 244 VAL B C 1
ATOM 4358 O O . VAL B 1 13 ? -26.212 -14.425 -4.291 1.00 23.29 244 VAL B O 1
ATOM 4362 N N . THR B 1 14 ? -28.081 -14.600 -3.038 1.00 22.51 245 THR B N 1
ATOM 4363 C CA . THR B 1 14 ? -28.998 -14.206 -4.098 1.00 22.81 245 THR B CA 1
ATOM 4364 C C . THR B 1 14 ? -29.915 -13.073 -3.669 1.00 22.60 245 THR B C 1
ATOM 4365 O O . THR B 1 14 ? -30.157 -12.861 -2.472 1.00 22.96 245 THR B O 1
ATOM 4369 N N . SER B 1 15 ? -30.398 -12.334 -4.656 1.00 22.32 246 SER B N 1
ATOM 4370 C CA . SER B 1 15 ? -31.543 -11.437 -4.485 1.00 22.37 246 SER B CA 1
ATOM 4371 C C . SER B 1 15 ? -32.716 -12.112 -5.183 1.00 22.50 246 SER B C 1
ATOM 4372 O O . SER B 1 15 ? -32.517 -13.077 -5.920 1.00 22.66 246 SER B O 1
ATOM 4375 N N . PRO B 1 16 ? -33.938 -11.597 -4.989 1.00 23.05 247 PRO B N 1
ATOM 4376 C CA . PRO B 1 16 ? -35.034 -12.088 -5.815 1.00 23.03 247 PRO B CA 1
ATOM 4377 C C . PRO B 1 16 ? -34.777 -11.682 -7.240 1.00 23.32 247 PRO B C 1
ATOM 4378 O O . PRO B 1 16 ? -33.939 -10.805 -7.479 1.00 23.53 247 PRO B O 1
ATOM 4382 N N . ILE B 1 17 ? -35.490 -12.291 -8.182 1.00 23.54 248 ILE B N 1
ATOM 4383 C CA . ILE B 1 17 ? -35.523 -11.760 -9.535 1.00 23.80 248 ILE B CA 1
ATOM 4384 C C . ILE B 1 17 ? -36.750 -10.868 -9.669 1.00 24.09 248 ILE B C 1
ATOM 4385 O O . ILE B 1 17 ? -37.802 -11.136 -9.088 1.00 23.60 248 ILE B O 1
ATOM 4390 N N . TYR B 1 18 ? -36.594 -9.788 -10.426 1.00 24.61 249 TYR B N 1
ATOM 4391 C CA . TYR B 1 18 ? -37.553 -8.701 -10.407 1.00 24.42 249 TYR B CA 1
ATOM 4392 C C . TYR B 1 18 ? -38.426 -8.720 -11.640 1.00 24.96 249 TYR B C 1
ATOM 4393 O O . TYR B 1 18 ? -37.943 -8.982 -12.746 1.00 24.81 249 TYR B O 1
ATOM 4402 N N . TYR B 1 19 ? -39.709 -8.409 -11.453 1.00 25.39 250 TYR B N 1
ATOM 4403 C CA . TYR B 1 19 ? -40.673 -8.480 -12.543 1.00 25.82 250 TYR B CA 1
ATOM 4404 C C . TYR B 1 19 ? -40.575 -7.272 -13.461 1.00 26.84 250 TYR B C 1
ATOM 4405 O O . TYR B 1 19 ? -40.569 -6.119 -13.010 1.00 27.08 250 TYR B O 1
ATOM 4414 N N . VAL B 1 20 ? -40.556 -7.538 -14.764 1.00 27.54 251 VAL B N 1
ATOM 4415 C CA . VAL B 1 20 ? -40.258 -6.494 -15.747 1.00 28.43 251 VAL B CA 1
ATOM 4416 C C . VAL B 1 20 ? -41.470 -5.697 -16.218 1.00 29.72 251 VAL B C 1
ATOM 4417 O O . VAL B 1 20 ? -41.358 -4.905 -17.157 1.00 29.81 251 VAL B O 1
ATOM 4421 N N . ASN B 1 21 ? -42.614 -5.864 -15.556 1.00 30.81 252 ASN B N 1
ATOM 4422 C CA . ASN B 1 21 ? -43.739 -4.970 -15.804 1.00 32.60 252 ASN B CA 1
ATOM 4423 C C . ASN B 1 21 ? -43.600 -3.668 -15.004 1.00 33.91 252 ASN B C 1
ATOM 4424 O O . ASN B 1 21 ? -44.536 -2.888 -14.924 1.00 34.60 252 ASN B O 1
ATOM 4429 N N . ALA B 1 22 ? -42.435 -3.446 -14.398 1.00 34.66 253 ALA B N 1
ATOM 4430 C CA . ALA B 1 22 ? -42.134 -2.174 -13.755 1.00 35.72 253 ALA B CA 1
ATOM 4431 C C . ALA B 1 22 ? -40.661 -1.834 -13.880 1.00 35.37 253 ALA B C 1
ATOM 4432 O O . ALA B 1 22 ? -39.812 -2.708 -14.035 1.00 34.42 253 ALA B O 1
ATOM 4434 N N . ALA B 1 23 ? -40.376 -0.540 -13.829 1.00 36.26 254 ALA B N 1
ATOM 4435 C CA . ALA B 1 23 ? -39.018 -0.042 -13.888 1.00 36.82 254 ALA B CA 1
ATOM 4436 C C . ALA B 1 23 ? -38.375 -0.247 -12.519 1.00 36.39 254 ALA B C 1
ATOM 4437 O O . ALA B 1 23 ? -39.077 -0.350 -11.515 1.00 35.87 254 ALA B O 1
ATOM 4439 N N . PRO B 1 24 ? -37.036 -0.303 -12.473 1.00 36.31 255 PRO B N 1
ATOM 4440 C CA . PRO B 1 24 ? -36.352 -0.440 -11.191 1.00 36.70 255 PRO B CA 1
ATOM 4441 C C . PRO B 1 24 ? -36.769 0.663 -10.210 1.00 37.35 255 PRO B C 1
ATOM 4442 O O . PRO B 1 24 ? -36.880 1.811 -10.609 1.00 38.66 255 PRO B O 1
ATOM 4446 N N . HIS B 1 25 ? -37.006 0.299 -8.955 1.00 37.42 256 HIS B N 1
ATOM 4447 C CA . HIS B 1 25 ? -37.390 1.238 -7.902 1.00 38.15 256 HIS B CA 1
ATOM 4448 C C . HIS B 1 25 ? -36.678 0.851 -6.596 1.00 36.20 256 HIS B C 1
ATOM 4449 O O . HIS B 1 25 ? -35.930 -0.124 -6.550 1.00 34.53 256 HIS B O 1
ATOM 4456 N N . ILE B 1 26 ? -36.924 1.621 -5.546 1.00 35.32 257 ILE B N 1
ATOM 4457 C CA . ILE B 1 26 ? -36.247 1.457 -4.258 1.00 34.58 257 ILE B CA 1
ATOM 4458 C C . ILE B 1 26 ? -36.259 0.023 -3.703 1.00 32.89 257 ILE B C 1
ATOM 4459 O O . ILE B 1 26 ? -35.237 -0.460 -3.212 1.00 32.34 257 ILE B O 1
ATOM 4464 N N . GLY B 1 27 ? -37.407 -0.646 -3.765 1.00 31.90 258 GLY B N 1
ATOM 4465 C CA . GLY B 1 27 ? -37.533 -2.048 -3.349 1.00 30.77 258 GLY B CA 1
ATOM 4466 C C . GLY B 1 27 ? -36.476 -2.951 -3.964 1.00 29.81 258 GLY B C 1
ATOM 4467 O O . GLY B 1 27 ? -35.730 -3.628 -3.250 1.00 28.99 258 GLY B O 1
ATOM 4468 N N . HIS B 1 28 ? -36.389 -2.935 -5.290 1.00 29.26 259 HIS B N 1
ATOM 4469 C CA . HIS B 1 28 ? -35.385 -3.736 -6.002 1.00 29.16 259 HIS B CA 1
ATOM 4470 C C . HIS B 1 28 ? -33.961 -3.334 -5.599 1.00 28.12 259 HIS B C 1
ATOM 4471 O O . HIS B 1 28 ? -33.097 -4.182 -5.349 1.00 26.87 259 HIS B O 1
ATOM 4478 N N . VAL B 1 29 ? -33.727 -2.031 -5.554 1.00 27.78 260 VAL B N 1
ATOM 4479 C CA . VAL B 1 29 ? -32.411 -1.496 -5.208 1.00 27.50 260 VAL B CA 1
ATOM 4480 C C . VAL B 1 29 ? -31.993 -1.932 -3.799 1.00 26.92 260 VAL B C 1
ATOM 4481 O O . VAL B 1 29 ? -30.832 -2.297 -3.568 1.00 26.23 260 VAL B O 1
ATOM 4485 N N . TYR B 1 30 ? -32.955 -1.928 -2.877 1.00 26.58 261 TYR B N 1
ATOM 4486 C CA . TYR B 1 30 ? -32.710 -2.288 -1.483 1.00 26.32 261 TYR B CA 1
ATOM 4487 C C . TYR B 1 30 ? -32.355 -3.765 -1.324 1.00 25.40 261 TYR B C 1
ATOM 4488 O O . TYR B 1 30 ? -31.381 -4.091 -0.654 1.00 24.84 261 TYR B O 1
ATOM 4497 N N . SER B 1 31 ? -33.127 -4.650 -1.952 1.00 25.15 262 SER B N 1
ATOM 4498 C CA . SER B 1 31 ? -32.834 -6.083 -1.895 1.00 24.59 262 SER B CA 1
ATOM 4499 C C . SER B 1 31 ? -31.462 -6.397 -2.462 1.00 24.36 262 SER B C 1
ATOM 4500 O O . SER B 1 31 ? -30.687 -7.114 -1.844 1.00 23.66 262 SER B O 1
ATOM 4503 N N . THR B 1 32 ? -31.154 -5.826 -3.620 1.00 24.60 263 THR B N 1
ATOM 4504 C CA . THR B 1 32 ? -29.862 -6.059 -4.268 1.00 24.55 263 THR B CA 1
ATOM 4505 C C . THR B 1 32 ? -28.677 -5.488 -3.479 1.00 24.50 263 THR B C 1
ATOM 4506 O O . THR B 1 32 ? -27.595 -6.084 -3.473 1.00 24.52 263 THR B O 1
ATOM 4510 N N . LEU B 1 33 ? -28.879 -4.359 -2.799 1.00 24.32 264 LEU B N 1
ATOM 4511 C CA . LEU B 1 33 ? -27.872 -3.820 -1.885 1.00 24.05 264 LEU B CA 1
ATOM 4512 C C . LEU B 1 33 ? -27.519 -4.827 -0.774 1.00 23.54 264 LEU B C 1
ATOM 4513 O O . LEU B 1 33 ? -26.346 -5.082 -0.500 1.00 23.21 264 LEU B O 1
ATOM 4518 N N . ILE B 1 34 ? -28.535 -5.398 -0.135 1.00 23.46 265 ILE B N 1
ATOM 4519 C CA . ILE B 1 34 ? -28.304 -6.361 0.954 1.00 22.88 265 ILE B CA 1
ATOM 4520 C C . ILE B 1 34 ? -27.537 -7.573 0.408 1.00 22.74 265 ILE B C 1
ATOM 4521 O O . ILE B 1 34 ? -26.573 -8.023 1.004 1.00 22.67 265 ILE B O 1
ATOM 4526 N N . THR B 1 35 ? -27.972 -8.080 -0.740 1.00 22.40 266 THR B N 1
ATOM 4527 C CA . THR B 1 35 ? -27.263 -9.136 -1.443 1.00 22.42 266 THR B CA 1
ATOM 4528 C C . THR B 1 35 ? -25.814 -8.739 -1.715 1.00 22.80 266 THR B C 1
ATOM 4529 O O . THR B 1 35 ? -24.897 -9.503 -1.447 1.00 23.03 266 THR B O 1
ATOM 4533 N N . ASP B 1 36 ? -25.624 -7.532 -2.229 1.00 23.27 267 ASP B N 1
ATOM 4534 C CA . ASP B 1 36 ? -24.308 -7.028 -2.563 1.00 24.48 267 ASP B CA 1
ATOM 4535 C C . ASP B 1 36 ? -23.403 -6.944 -1.346 1.00 24.88 267 ASP B C 1
ATOM 4536 O O . ASP B 1 36 ? -22.228 -7.312 -1.410 1.00 25.44 267 ASP B O 1
ATOM 4541 N N . VAL B 1 37 ? -23.948 -6.448 -0.241 1.00 24.97 268 VAL B N 1
ATOM 4542 C CA . VAL B 1 37 ? -23.161 -6.269 0.983 1.00 25.34 268 VAL B CA 1
ATOM 4543 C C . VAL B 1 37 ? -22.671 -7.608 1.544 1.00 24.79 268 VAL B C 1
ATOM 4544 O O . VAL B 1 37 ? -21.503 -7.752 1.906 1.00 24.12 268 VAL B O 1
ATOM 4548 N N . ILE B 1 38 ? -23.585 -8.569 1.616 1.00 24.10 269 ILE B N 1
ATOM 4549 C CA . ILE B 1 38 ? -23.270 -9.895 2.101 1.00 23.82 269 ILE B CA 1
ATOM 4550 C C . ILE B 1 38 ? -22.187 -10.500 1.205 1.00 23.74 269 ILE B C 1
ATOM 4551 O O . ILE B 1 38 ? -21.194 -11.053 1.684 1.00 23.79 269 ILE B O 1
ATOM 4556 N N . GLY B 1 39 ? -22.364 -10.356 -0.100 1.00 23.42 270 GLY B N 1
ATOM 4557 C CA . GLY B 1 39 ? -21.359 -10.783 -1.047 1.00 23.43 270 GLY B CA 1
ATOM 4558 C C . GLY B 1 39 ? -20.000 -10.167 -0.750 1.00 23.64 270 GLY B C 1
ATOM 4559 O O . GLY B 1 39 ? -19.011 -10.880 -0.682 1.00 23.76 270 GLY B O 1
ATOM 4560 N N . ARG B 1 40 ? -19.967 -8.851 -0.555 1.00 23.31 271 ARG B N 1
ATOM 4561 C CA . ARG B 1 40 ? -18.713 -8.148 -0.306 1.00 23.84 271 ARG B CA 1
ATOM 4562 C C . ARG B 1 40 ? -18.065 -8.545 1.008 1.00 23.80 271 ARG B C 1
ATOM 4563 O O . ARG B 1 40 ? -16.839 -8.656 1.085 1.00 23.73 271 ARG B O 1
ATOM 4571 N N . TYR B 1 41 ? -18.864 -8.768 2.048 1.00 23.52 272 TYR B N 1
ATOM 4572 C CA . TYR B 1 41 ? -18.268 -9.169 3.310 1.00 23.67 272 TYR B CA 1
ATOM 4573 C C . TYR B 1 41 ? -17.504 -10.482 3.126 1.00 23.93 272 TYR B C 1
ATOM 4574 O O . TYR B 1 41 ? -16.339 -10.612 3.525 1.00 24.15 272 TYR B O 1
ATOM 4583 N N . HIS B 1 42 ? -18.138 -11.445 2.480 1.00 23.45 273 HIS B N 1
ATOM 4584 C CA . HIS B 1 42 ? -17.498 -12.727 2.300 1.00 23.87 273 HIS B CA 1
ATOM 4585 C C . HIS B 1 42 ? -16.264 -12.679 1.379 1.00 24.57 273 HIS B C 1
ATOM 4586 O O . HIS B 1 42 ? -15.298 -13.402 1.631 1.00 24.42 273 HIS B O 1
ATOM 4593 N N . ARG B 1 43 ? -16.250 -11.789 0.384 1.00 24.96 274 ARG B N 1
ATOM 4594 C CA . ARG B 1 43 ? -15.038 -11.609 -0.429 1.00 25.93 274 ARG B CA 1
ATOM 4595 C C . ARG B 1 43 ? -13.905 -11.020 0.414 1.00 26.60 274 ARG B C 1
ATOM 4596 O O . ARG B 1 43 ? -12.775 -11.474 0.341 1.00 27.28 274 ARG B O 1
ATOM 4604 N N . VAL B 1 44 ? -14.220 -10.008 1.211 1.00 26.81 275 VAL B N 1
ATOM 4605 C CA . VAL B 1 44 ? -13.239 -9.362 2.076 1.00 27.86 275 VAL B CA 1
ATOM 4606 C C . VAL B 1 44 ? -12.705 -10.340 3.130 1.00 27.29 275 VAL B C 1
ATOM 4607 O O . VAL B 1 44 ? -11.538 -10.278 3.524 1.00 27.64 275 VAL B O 1
ATOM 4611 N N . LYS B 1 45 ? -13.565 -11.243 3.575 1.00 26.12 276 LYS B N 1
ATOM 4612 C CA . LYS B 1 45 ? -13.166 -12.287 4.496 1.00 26.16 276 LYS B CA 1
ATOM 4613 C C . LYS B 1 45 ? -12.208 -13.283 3.842 1.00 26.46 276 LYS B C 1
ATOM 4614 O O . LYS B 1 45 ? -11.484 -13.994 4.532 1.00 26.87 276 LYS B O 1
ATOM 4620 N N . GLY B 1 46 ? -12.208 -13.326 2.512 1.00 26.80 277 GLY B N 1
ATOM 4621 C CA . GLY B 1 46 ? -11.284 -14.167 1.753 1.00 27.59 277 GLY B CA 1
ATOM 4622 C C . GLY B 1 46 ? -11.914 -15.445 1.229 1.00 27.71 277 GLY B C 1
ATOM 4623 O O . GLY B 1 46 ? -11.209 -16.396 0.924 1.00 28.48 277 GLY B O 1
ATOM 4624 N N . GLU B 1 47 ? -13.239 -15.478 1.145 1.00 27.15 278 GLU B N 1
ATOM 4625 C CA . GLU B 1 47 ? -13.960 -16.614 0.583 1.00 27.28 278 GLU B CA 1
ATOM 4626 C C . GLU B 1 47 ? -14.224 -16.383 -0.897 1.00 26.99 278 GLU B C 1
ATOM 4627 O O . GLU B 1 47 ? -14.234 -15.241 -1.360 1.00 26.68 278 GLU B O 1
ATOM 4633 N N . ARG B 1 48 ? -14.444 -17.475 -1.623 1.00 26.95 279 ARG B N 1
ATOM 4634 C CA . ARG B 1 48 ? -14.999 -17.415 -2.962 1.00 26.91 279 ARG B CA 1
ATOM 4635 C C . ARG B 1 48 ? -16.479 -17.127 -2.816 1.00 25.60 279 ARG B C 1
ATOM 4636 O O . ARG B 1 48 ? -17.138 -17.701 -1.951 1.00 24.57 279 ARG B O 1
ATOM 4644 N N . VAL B 1 49 ? -16.980 -16.238 -3.675 1.00 25.09 280 VAL B N 1
ATOM 4645 C CA . VAL B 1 49 ? -18.342 -15.745 -3.624 1.00 24.13 280 VAL B CA 1
ATOM 4646 C C . VAL B 1 49 ? -18.964 -15.749 -5.016 1.00 24.16 280 VAL B C 1
ATOM 4647 O O . VAL B 1 49 ? -18.307 -15.406 -6.006 1.00 24.97 280 VAL B O 1
ATOM 4651 N N . PHE B 1 50 ? -20.237 -16.133 -5.071 1.00 23.14 281 PHE B N 1
ATOM 4652 C CA . PHE B 1 50 ? -21.062 -15.949 -6.244 1.00 22.89 281 PHE B CA 1
ATOM 4653 C C . PHE B 1 50 ? -22.368 -15.271 -5.823 1.00 22.59 281 PHE B C 1
ATOM 4654 O O . PHE B 1 50 ? -23.165 -15.852 -5.101 1.00 21.92 281 PHE B O 1
ATOM 4662 N N . ALA B 1 51 ? -22.562 -14.037 -6.278 1.00 22.99 282 ALA B N 1
ATOM 4663 C CA . ALA B 1 51 ? -23.741 -13.249 -5.953 1.00 22.94 282 ALA B CA 1
ATOM 4664 C C . ALA B 1 51 ? -24.586 -13.104 -7.215 1.00 23.19 282 ALA B C 1
ATOM 4665 O O . ALA B 1 51 ? -24.060 -12.809 -8.301 1.00 23.30 282 ALA B O 1
ATOM 4667 N N . LEU B 1 52 ? -25.886 -13.315 -7.053 1.00 23.16 283 LEU B N 1
ATOM 4668 C CA . LEU B 1 52 ? -26.819 -13.456 -8.154 1.00 23.73 283 LEU B CA 1
ATOM 4669 C C . LEU B 1 52 ? -28.025 -12.537 -7.984 1.00 23.78 283 LEU B C 1
ATOM 4670 O O . LEU B 1 52 ? -28.584 -12.411 -6.893 1.00 22.99 283 LEU B O 1
ATOM 4675 N N . THR B 1 53 ? -28.432 -11.919 -9.087 1.00 24.24 284 THR B N 1
ATOM 4676 C CA . THR B 1 53 ? -29.664 -11.139 -9.147 1.00 24.17 284 THR B CA 1
ATOM 4677 C C . THR B 1 53 ? -30.214 -11.349 -10.545 1.00 24.51 284 THR B C 1
ATOM 4678 O O . THR B 1 53 ? -29.586 -12.045 -11.352 1.00 24.62 284 THR B O 1
ATOM 4682 N N . GLY B 1 54 ? -31.369 -10.771 -10.848 1.00 24.35 285 GLY B N 1
ATOM 4683 C CA . GLY B 1 54 ? -31.921 -10.930 -12.187 1.00 24.74 285 GLY B CA 1
ATOM 4684 C C . GLY B 1 54 ? -33.352 -10.486 -12.394 1.00 24.27 285 GLY B C 1
ATOM 4685 O O . GLY B 1 54 ? -33.922 -9.793 -11.550 1.00 24.24 285 GLY B O 1
ATOM 4686 N N . THR B 1 55 ? -33.930 -10.921 -13.515 1.00 24.22 286 THR B N 1
ATOM 4687 C CA . THR B 1 55 ? -35.293 -10.533 -13.897 1.00 24.36 286 THR B CA 1
ATOM 4688 C C . THR B 1 55 ? -36.210 -11.707 -14.252 1.00 24.51 286 THR B C 1
ATOM 4689 O O . THR B 1 55 ? -35.780 -12.699 -14.851 1.00 24.33 286 THR B O 1
ATOM 4693 N N . ASP B 1 56 ? -37.478 -11.539 -13.862 1.00 24.67 287 ASP B N 1
ATOM 4694 C CA . ASP B 1 56 ? -38.602 -12.464 -14.084 1.00 24.67 287 ASP B CA 1
ATOM 4695 C C . ASP B 1 56 ? -39.367 -11.869 -15.283 1.00 25.11 287 ASP B C 1
ATOM 4696 O O . ASP B 1 56 ? -39.926 -10.781 -15.187 1.00 25.07 287 ASP B O 1
ATOM 4701 N N . GLU B 1 57 ? -39.350 -12.564 -16.416 1.00 25.11 288 GLU B N 1
ATOM 4702 C CA . GLU B 1 57 ? -39.704 -11.962 -17.696 1.00 25.95 288 GLU B CA 1
ATOM 4703 C C . GLU B 1 57 ? -40.946 -12.544 -18.388 1.00 26.39 288 GLU B C 1
ATOM 4704 O O . GLU B 1 57 ? -41.392 -11.980 -19.381 1.00 26.90 288 GLU B O 1
ATOM 4710 N N . HIS B 1 58 ? -41.503 -13.631 -17.856 1.00 25.67 289 HIS B N 1
ATOM 4711 C CA . HIS B 1 58 ? -42.666 -14.296 -18.450 1.00 26.03 289 HIS B CA 1
ATOM 4712 C C . HIS B 1 58 ? -44.015 -13.874 -17.850 1.00 26.14 289 HIS B C 1
ATOM 4713 O O . HIS B 1 58 ? -4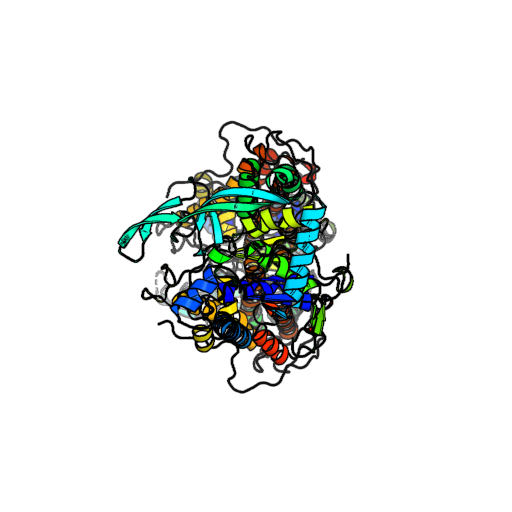4.073 -13.221 -16.798 1.00 25.79 289 HIS B O 1
ATOM 4720 N N . GLY B 1 59 ? -45.093 -14.245 -18.535 1.00 26.22 290 GLY B N 1
ATOM 4721 C CA . GLY B 1 59 ? -46.439 -14.060 -18.007 1.00 26.98 290 GLY B CA 1
ATOM 4722 C C . GLY B 1 59 ? -47.293 -13.079 -18.775 1.00 28.27 290 GLY B C 1
ATOM 4723 O O . GLY B 1 59 ? -46.788 -12.274 -19.590 1.00 28.39 290 GLY B O 1
ATOM 4724 N N . GLN B 1 60 ? -48.594 -13.152 -18.504 1.00 29.11 291 GLN B N 1
ATOM 4725 C CA . GLN B 1 60 ? -49.591 -12.367 -19.218 1.00 30.47 291 GLN B CA 1
ATOM 4726 C C . GLN B 1 60 ? -49.354 -10.866 -19.100 1.00 30.16 291 GLN B C 1
ATOM 4727 O O . GLN B 1 60 ? -49.526 -10.135 -20.078 1.00 30.57 291 GLN B O 1
ATOM 4733 N N . LYS B 1 61 ? -48.960 -10.396 -17.923 1.00 29.76 292 LYS B N 1
ATOM 4734 C CA . LYS B 1 61 ? -48.823 -8.947 -17.711 1.00 30.49 292 LYS B CA 1
ATOM 4735 C C . LYS B 1 61 ? -47.670 -8.342 -18.521 1.00 30.10 292 LYS B C 1
ATOM 4736 O O . LYS B 1 61 ? -47.760 -7.198 -19.000 1.00 29.62 292 LYS B O 1
ATOM 4742 N N . VAL B 1 62 ? -46.595 -9.112 -18.677 1.00 29.08 293 VAL B N 1
ATOM 4743 C CA . VAL B 1 62 ? -45.467 -8.695 -19.507 1.00 29.17 293 VAL B CA 1
ATOM 4744 C C . VAL B 1 62 ? -45.890 -8.605 -20.970 1.00 30.15 293 VAL B C 1
ATOM 4745 O O . VAL B 1 62 ? -45.639 -7.606 -21.638 1.00 31.11 293 VAL B O 1
ATOM 4749 N N . ALA B 1 63 ? -46.536 -9.653 -21.460 1.00 31.12 294 ALA B N 1
ATOM 4750 C CA . ALA B 1 63 ? -47.096 -9.656 -22.811 1.00 32.26 294 ALA B CA 1
ATOM 4751 C C . ALA B 1 63 ? -48.052 -8.484 -23.027 1.00 33.11 294 ALA B C 1
ATOM 4752 O O . ALA B 1 63 ? -48.057 -7.882 -24.088 1.00 33.36 294 ALA B O 1
ATOM 4754 N N . GLU B 1 64 ? -48.857 -8.172 -22.017 1.00 34.27 295 GLU B N 1
ATOM 4755 C CA . GLU B 1 64 ? -49.816 -7.067 -22.107 1.00 35.97 295 GLU B CA 1
ATOM 4756 C C . GLU B 1 64 ? -49.092 -5.718 -22.141 1.00 36.24 295 GLU B C 1
ATOM 4757 O O . GLU B 1 64 ? -49.470 -4.835 -22.908 1.00 36.87 295 GLU B O 1
ATOM 4763 N N . ALA B 1 65 ? -48.031 -5.574 -21.346 1.00 35.70 296 ALA B N 1
ATOM 4764 C CA . ALA B 1 65 ? -47.227 -4.345 -21.349 1.00 36.17 296 ALA B CA 1
ATOM 4765 C C . ALA B 1 65 ? -46.512 -4.129 -22.692 1.00 36.68 296 ALA B C 1
ATOM 4766 O O . ALA B 1 65 ? -46.435 -3.001 -23.175 1.00 37.10 296 ALA B O 1
ATOM 4768 N N . ALA B 1 66 ? -46.002 -5.208 -23.290 1.00 36.32 297 ALA B N 1
ATOM 4769 C CA . ALA B 1 66 ? -45.345 -5.120 -24.602 1.00 37.11 297 ALA B CA 1
ATOM 4770 C C . ALA B 1 66 ? -46.343 -4.680 -25.680 1.00 38.22 297 ALA B C 1
ATOM 4771 O O . ALA B 1 66 ? -46.047 -3.801 -26.486 1.00 36.94 297 ALA B O 1
ATOM 4773 N N . LYS B 1 67 ? -47.531 -5.275 -25.653 1.00 40.70 298 LYS B N 1
ATOM 4774 C CA . LYS B 1 67 ? -48.615 -4.916 -26.568 1.00 44.87 298 LYS B CA 1
ATOM 4775 C C . LYS B 1 67 ? -48.964 -3.426 -26.505 1.00 46.27 298 LYS B C 1
ATOM 4776 O O . LYS B 1 67 ? -49.173 -2.800 -27.545 1.00 46.60 298 LYS B O 1
ATOM 4782 N N . GLN B 1 68 ? -49.002 -2.857 -25.300 1.00 47.37 299 GLN B N 1
ATOM 4783 C CA . GLN B 1 68 ? -49.296 -1.428 -25.136 1.00 50.01 299 GLN B CA 1
ATOM 4784 C C . GLN B 1 68 ? -48.176 -0.543 -25.687 1.00 49.52 299 GLN B C 1
ATOM 4785 O O . GLN B 1 68 ? -48.456 0.501 -26.265 1.00 50.33 299 GLN B O 1
ATOM 4791 N N . LYS B 1 69 ? -46.923 -0.956 -25.519 1.00 48.16 300 LYS B N 1
ATOM 4792 C CA . LYS B 1 69 ? -45.796 -0.268 -26.170 1.00 48.87 300 LYS B CA 1
ATOM 4793 C C . LYS B 1 69 ? -45.672 -0.619 -27.665 1.00 46.81 300 LYS B C 1
ATOM 4794 O O . LYS B 1 69 ? -44.784 -0.119 -28.355 1.00 45.89 300 LYS B O 1
ATOM 4800 N N . GLN B 1 70 ? -46.547 -1.491 -28.158 1.00 44.98 301 GLN B N 1
ATOM 4801 C CA . GLN B 1 70 ? -46.512 -1.921 -29.553 1.00 44.88 301 GLN B CA 1
ATOM 4802 C C . GLN B 1 70 ? -45.139 -2.452 -29.977 1.00 42.61 301 GLN B C 1
ATOM 4803 O O . GLN B 1 70 ? -44.674 -2.172 -31.084 1.00 42.60 301 GLN B O 1
ATOM 4809 N N . VAL B 1 71 ? -44.501 -3.204 -29.079 1.00 39.61 302 VAL B N 1
ATOM 4810 C CA . VAL B 1 71 ? -43.250 -3.904 -29.367 1.00 38.20 302 VAL B CA 1
ATOM 4811 C C . VAL B 1 71 ? -43.448 -5.381 -29.043 1.00 36.47 302 VAL B C 1
ATOM 4812 O O . VAL B 1 71 ? -44.381 -5.741 -28.331 1.00 35.37 302 VAL B O 1
ATOM 4816 N N . SER B 1 72 ? -42.575 -6.234 -29.562 1.00 35.54 303 SER B N 1
ATOM 4817 C CA . SER B 1 72 ? -42.632 -7.657 -29.241 1.00 35.26 303 SER B CA 1
ATOM 4818 C C . SER B 1 72 ? -42.291 -7.864 -27.756 1.00 34.24 303 SER B C 1
ATOM 4819 O O . SER B 1 72 ? -41.587 -7.051 -27.164 1.00 34.08 303 SER B O 1
ATOM 4822 N N . PRO B 1 73 ? -42.797 -8.946 -27.153 1.00 34.08 304 PRO B N 1
ATOM 4823 C CA . PRO B 1 73 ? -42.395 -9.240 -25.780 1.00 33.78 304 PRO B CA 1
ATOM 4824 C C . PRO B 1 73 ? -40.885 -9.468 -25.647 1.00 33.74 304 PRO B C 1
ATOM 4825 O O . PRO B 1 73 ? -40.309 -9.118 -24.618 1.00 32.54 304 PRO B O 1
ATOM 4829 N N . TYR B 1 74 ? -40.257 -10.018 -26.685 1.00 35.30 305 TYR B N 1
ATOM 4830 C CA . TYR B 1 74 ? -38.803 -10.233 -26.698 1.00 37.15 305 TYR B CA 1
ATOM 4831 C C . TYR B 1 74 ? -38.061 -8.912 -26.534 1.00 36.15 305 TYR B C 1
ATOM 4832 O O . TYR B 1 74 ? -37.179 -8.793 -25.691 1.00 35.28 305 TYR B O 1
ATOM 4841 N N . ASP B 1 75 ? -38.416 -7.922 -27.347 1.00 35.92 306 ASP B N 1
ATOM 4842 C CA . ASP B 1 75 ? -37.771 -6.613 -27.259 1.00 36.24 306 ASP B CA 1
ATOM 4843 C C . ASP B 1 75 ? -38.125 -5.894 -25.961 1.00 34.64 306 ASP B C 1
ATOM 4844 O O . ASP B 1 75 ? -37.284 -5.206 -25.392 1.00 33.88 306 ASP B O 1
ATOM 4849 N N . PHE B 1 76 ? -39.364 -6.053 -25.497 1.00 33.56 307 PHE B N 1
ATOM 4850 C CA . PHE B 1 76 ? -39.794 -5.418 -24.250 1.00 32.97 307 PHE B CA 1
ATOM 4851 C C . PHE B 1 76 ? -38.950 -5.917 -23.081 1.00 31.73 307 PHE B C 1
ATOM 4852 O O . PHE B 1 76 ? -38.422 -5.118 -22.301 1.00 31.16 307 PHE B O 1
ATOM 4860 N N . THR B 1 77 ? -38.797 -7.232 -22.965 1.00 30.98 308 THR B N 1
ATOM 4861 C CA . THR B 1 77 ? -38.069 -7.782 -21.826 1.00 30.55 308 THR B CA 1
ATOM 4862 C C . THR B 1 77 ? -36.579 -7.485 -21.905 1.00 30.48 308 THR B C 1
ATOM 4863 O O . THR B 1 77 ? -35.949 -7.244 -20.874 1.00 29.61 308 THR B O 1
ATOM 4867 N N . THR B 1 78 ? -36.019 -7.487 -23.114 1.00 30.71 309 THR B N 1
ATOM 4868 C CA . THR B 1 78 ? -34.612 -7.166 -23.272 1.00 31.15 309 THR B CA 1
ATOM 4869 C C . THR B 1 78 ? -34.394 -5.731 -22.817 1.00 31.42 309 THR B C 1
ATOM 4870 O O . THR B 1 78 ? -33.476 -5.451 -22.059 1.00 31.92 309 THR B O 1
ATOM 4874 N N . ALA B 1 79 ? -35.262 -4.827 -23.246 1.00 31.37 310 ALA B N 1
ATOM 4875 C CA . ALA B 1 79 ? -35.143 -3.429 -22.846 1.00 31.93 310 ALA B CA 1
ATOM 4876 C C . ALA B 1 79 ? -35.219 -3.252 -21.320 1.00 31.33 310 ALA B C 1
ATOM 4877 O O . ALA B 1 79 ? -34.369 -2.598 -20.729 1.00 31.67 310 ALA B O 1
ATOM 4879 N N . VAL B 1 80 ? -36.220 -3.841 -20.682 1.00 30.72 311 VAL B N 1
ATOM 4880 C CA . VAL B 1 80 ? -36.429 -3.617 -19.258 1.00 30.33 311 VAL B CA 1
ATOM 4881 C C . VAL B 1 80 ? -35.303 -4.276 -18.453 1.00 30.13 311 VAL B C 1
ATOM 4882 O O . VAL B 1 80 ? -34.812 -3.701 -17.488 1.00 29.53 311 VAL B O 1
ATOM 4886 N N . ALA B 1 81 ? -34.867 -5.460 -18.869 1.00 30.32 312 ALA B N 1
ATOM 4887 C CA . ALA B 1 81 ? -33.697 -6.072 -18.255 1.00 30.70 312 ALA B CA 1
ATOM 4888 C C . ALA B 1 81 ? -32.467 -5.148 -18.364 1.00 31.51 312 ALA B C 1
ATOM 4889 O O . ALA B 1 81 ? -31.683 -5.033 -17.419 1.00 32.20 312 ALA B O 1
ATOM 4891 N N . GLY B 1 82 ? -32.322 -4.474 -19.501 1.00 32.04 313 GLY B N 1
ATOM 4892 C CA . GLY B 1 82 ? -31.292 -3.451 -19.683 1.00 32.41 313 GLY B CA 1
ATOM 4893 C C . GLY B 1 82 ? -31.361 -2.332 -18.651 1.00 33.09 313 GLY B C 1
ATOM 4894 O O . GLY B 1 82 ? -30.325 -1.894 -18.134 1.00 32.09 313 GLY B O 1
ATOM 4895 N N . GLU B 1 83 ? -32.575 -1.875 -18.346 1.00 33.42 314 GLU B N 1
ATOM 4896 C CA . GLU B 1 83 ? -32.779 -0.833 -17.337 1.00 34.39 314 GLU B CA 1
ATOM 4897 C C . GLU B 1 83 ? -32.344 -1.319 -15.945 1.00 32.84 314 GLU B C 1
ATOM 4898 O O . GLU B 1 83 ? -31.772 -0.553 -15.184 1.00 32.38 314 GLU B O 1
ATOM 4904 N N . PHE B 1 84 ? -32.632 -2.578 -15.609 1.00 31.72 315 PHE B N 1
ATOM 4905 C CA . PHE B 1 84 ? -32.215 -3.128 -14.306 1.00 30.99 315 PHE B CA 1
ATOM 4906 C C . PHE B 1 84 ? -30.687 -3.222 -14.238 1.00 31.65 315 PHE B C 1
ATOM 4907 O O . PHE B 1 84 ? -30.089 -2.745 -13.275 1.00 31.16 315 PHE B O 1
ATOM 4915 N N . LYS B 1 85 ? -30.070 -3.796 -15.273 1.00 32.16 316 LYS B N 1
ATOM 4916 C CA . LYS B 1 85 ? -28.614 -3.879 -15.354 1.00 33.36 316 LYS B CA 1
ATOM 4917 C C . LYS B 1 85 ? -27.986 -2.509 -15.166 1.00 33.76 316 LYS B C 1
ATOM 4918 O O . LYS B 1 85 ? -27.107 -2.341 -14.328 1.00 33.71 316 LYS B O 1
ATOM 4924 N N . LYS B 1 86 ? -28.463 -1.528 -15.919 1.00 34.56 317 LYS B N 1
ATOM 4925 C CA . LYS B 1 86 ? -27.938 -0.171 -15.819 1.00 35.96 317 LYS B CA 1
ATOM 4926 C C . LYS B 1 86 ? -28.113 0.415 -14.419 1.00 34.80 317 LYS B C 1
ATOM 4927 O O . LYS B 1 86 ? -27.213 1.053 -13.909 1.00 34.46 317 LYS B O 1
ATOM 4933 N N . CYS B 1 87 ? -29.270 0.200 -13.812 1.00 33.84 318 CYS B N 1
ATOM 4934 C CA . CYS B 1 87 ? -29.516 0.703 -12.470 1.00 33.75 318 CYS B CA 1
ATOM 4935 C C . CYS B 1 87 ? -28.496 0.129 -11.487 1.00 32.56 318 CYS B C 1
ATOM 4936 O O . CYS B 1 87 ? -27.910 0.867 -10.692 1.00 32.89 318 CYS B O 1
ATOM 4939 N N . PHE B 1 88 ? -28.247 -1.170 -11.570 1.00 31.32 319 PHE B N 1
ATOM 4940 C CA . PHE B 1 88 ? -27.319 -1.811 -10.642 1.00 31.37 319 PHE B CA 1
ATOM 4941 C C . PHE B 1 88 ? -25.852 -1.447 -10.925 1.00 32.44 319 PHE B C 1
ATOM 4942 O O . PHE B 1 88 ? -25.045 -1.404 -10.001 1.00 31.14 319 PHE B O 1
ATOM 4950 N N . GLU B 1 89 ? -25.520 -1.163 -12.183 1.00 34.59 320 GLU B N 1
ATOM 4951 C CA . GLU B 1 89 ? -24.203 -0.596 -12.516 1.00 37.17 320 GLU B CA 1
ATOM 4952 C C . GLU B 1 89 ? -24.066 0.802 -11.907 1.00 36.73 320 GLU B C 1
ATOM 4953 O O . GLU B 1 89 ? -23.060 1.097 -11.268 1.00 35.89 320 GLU B O 1
ATOM 4959 N N . GLN B 1 90 ? -25.085 1.644 -12.092 1.00 36.42 321 GLN B N 1
ATOM 4960 C CA . GLN B 1 90 ? -25.123 2.974 -11.474 1.00 37.69 321 GLN B CA 1
ATOM 4961 C C . GLN B 1 90 ? -24.973 2.936 -9.960 1.00 35.47 321 GLN B C 1
ATOM 4962 O O . GLN B 1 90 ? -24.251 3.747 -9.393 1.00 34.52 321 GLN B O 1
ATOM 4968 N N . MET B 1 91 ? -25.703 2.028 -9.313 1.00 33.38 322 MET B N 1
ATOM 4969 C CA . MET B 1 91 ? -25.625 1.878 -7.857 1.00 32.10 322 MET B CA 1
ATOM 4970 C C . MET B 1 91 ? -24.286 1.295 -7.400 1.00 31.47 322 MET B C 1
ATOM 4971 O O . MET B 1 91 ? -24.029 1.239 -6.200 1.00 31.15 322 MET B O 1
ATOM 4976 N N . ASP B 1 92 ? -23.468 0.833 -8.348 1.00 31.18 323 ASP B N 1
ATOM 4977 C CA . ASP B 1 92 ? -22.096 0.391 -8.083 1.00 31.66 323 ASP B CA 1
ATOM 4978 C C . ASP B 1 92 ? -22.064 -0.890 -7.235 1.00 30.38 323 ASP B C 1
ATOM 4979 O O . ASP B 1 92 ? -21.279 -1.026 -6.292 1.00 29.40 323 ASP B O 1
ATOM 4984 N N . TYR B 1 93 ? -22.939 -1.819 -7.586 1.00 29.09 324 TYR B N 1
ATOM 4985 C CA . TYR B 1 93 ? -22.969 -3.114 -6.955 1.00 28.67 324 TYR B CA 1
ATOM 4986 C C . TYR B 1 93 ? -21.927 -3.988 -7.621 1.00 28.98 324 TYR B C 1
ATOM 4987 O O . TYR B 1 93 ? -21.424 -3.645 -8.673 1.00 28.84 324 TYR B O 1
ATOM 4996 N N . SER B 1 94 ? -21.615 -5.120 -7.003 1.00 29.44 325 SER B N 1
ATOM 4997 C CA . SER B 1 94 ? -20.657 -6.073 -7.548 1.00 30.33 325 SER B CA 1
ATOM 4998 C C . SER B 1 94 ? -21.296 -7.466 -7.575 1.00 30.34 325 SER B C 1
ATOM 4999 O O . SER B 1 94 ? -20.861 -8.397 -6.886 1.00 30.69 325 SER B O 1
ATOM 5002 N N . ILE B 1 95 ? -22.362 -7.590 -8.349 1.00 30.37 326 ILE B N 1
ATOM 5003 C CA . ILE B 1 95 ? -23.076 -8.840 -8.480 1.00 29.89 326 ILE B CA 1
ATOM 5004 C C . ILE B 1 95 ? -22.383 -9.632 -9.580 1.00 29.07 326 ILE B C 1
ATOM 5005 O O . ILE B 1 95 ? -22.001 -9.074 -10.597 1.00 29.54 326 ILE B O 1
ATOM 5010 N N . ASP B 1 96 ? -22.207 -10.930 -9.366 1.00 27.42 327 ASP B N 1
ATOM 5011 C CA . ASP B 1 96 ? -21.426 -11.763 -10.281 1.00 26.89 327 ASP B CA 1
ATOM 5012 C C . ASP B 1 96 ? -22.195 -12.182 -11.531 1.00 26.82 327 ASP B C 1
ATOM 5013 O O . ASP B 1 96 ? -21.607 -12.347 -12.582 1.00 28.46 327 ASP B O 1
ATOM 5018 N N . TYR B 1 97 ? -23.502 -12.366 -11.429 1.00 26.14 328 TYR B N 1
ATOM 5019 C CA . TYR B 1 97 ? -24.276 -12.745 -12.587 1.00 25.97 328 TYR B CA 1
ATOM 5020 C C . TYR B 1 97 ? -25.683 -12.166 -12.514 1.00 25.60 328 TYR B C 1
ATOM 5021 O O . TYR B 1 97 ? -26.278 -12.063 -11.442 1.00 24.71 328 TYR B O 1
ATOM 5030 N N . PHE B 1 98 ? -26.180 -11.762 -13.676 1.00 26.00 329 PHE B N 1
ATOM 5031 C CA . PHE B 1 98 ? -27.520 -11.219 -13.826 1.00 25.99 329 PHE B CA 1
ATOM 5032 C C . PHE B 1 98 ? -28.327 -12.201 -14.696 1.00 26.03 329 PHE B C 1
ATOM 5033 O O . PHE B 1 98 ? -28.061 -12.344 -15.890 1.00 26.31 329 PHE B O 1
ATOM 5041 N N . ILE B 1 99 ? -29.288 -12.891 -14.089 1.00 25.57 330 ILE B N 1
ATOM 5042 C CA . ILE B 1 99 ? -30.011 -13.965 -14.760 1.00 25.88 330 ILE B CA 1
ATOM 5043 C C . ILE B 1 99 ? -31.364 -13.470 -15.284 1.00 25.99 330 ILE B C 1
ATOM 5044 O O . ILE B 1 99 ? -32.052 -12.687 -14.621 1.00 26.30 330 ILE B O 1
ATOM 5049 N N . ARG B 1 100 ? -31.725 -13.914 -16.479 1.00 25.89 331 ARG B N 1
ATOM 5050 C CA . ARG B 1 100 ? -33.000 -13.553 -17.117 1.00 25.99 331 ARG B CA 1
ATOM 5051 C C . ARG B 1 100 ? -33.739 -14.855 -17.393 1.00 25.76 331 ARG B C 1
ATOM 5052 O O . ARG B 1 100 ? -33.118 -15.805 -17.895 1.00 25.66 331 ARG B O 1
ATOM 5060 N N . THR B 1 101 ? -35.035 -14.931 -17.057 1.00 25.58 332 THR B N 1
ATOM 5061 C CA . THR B 1 101 ? -35.759 -16.208 -17.182 1.00 25.33 332 THR B CA 1
ATOM 5062 C C . THR B 1 101 ? -36.056 -16.604 -18.629 1.00 26.11 332 THR B C 1
ATOM 5063 O O . THR B 1 101 ? -36.413 -17.754 -18.889 1.00 26.08 332 THR B O 1
ATOM 5067 N N . THR B 1 102 ? -35.905 -15.663 -19.558 1.00 27.06 333 THR B N 1
ATOM 5068 C CA . THR B 1 102 ? -35.944 -15.968 -20.996 1.00 28.13 333 THR B CA 1
ATOM 5069 C C . THR B 1 102 ? -34.711 -16.740 -21.485 1.00 28.97 333 THR B C 1
ATOM 5070 O O . THR B 1 102 ? -34.684 -17.218 -22.608 1.00 29.58 333 THR B O 1
ATOM 5074 N N . ASN B 1 103 ? -33.690 -16.855 -20.646 1.00 29.88 334 ASN B N 1
ATOM 5075 C CA . ASN B 1 103 ? -32.469 -17.555 -21.026 1.00 30.55 334 ASN B CA 1
ATOM 5076 C C . ASN B 1 103 ? -32.707 -19.047 -21.287 1.00 30.31 334 ASN B C 1
ATOM 5077 O O . ASN B 1 103 ? -33.388 -19.711 -20.512 1.00 28.71 334 ASN B O 1
ATOM 5082 N N . GLU B 1 104 ? -32.133 -19.559 -22.371 1.00 31.32 335 GLU B N 1
ATOM 5083 C CA . GLU B 1 104 ? -32.325 -20.956 -22.781 1.00 33.41 335 GLU B CA 1
ATOM 5084 C C . GLU B 1 104 ? -31.829 -21.957 -21.756 1.00 32.15 335 GLU B C 1
ATOM 5085 O O . GLU B 1 104 ? -32.437 -23.014 -21.582 1.00 31.53 335 GLU B O 1
ATOM 5091 N N . GLN B 1 105 ? -30.717 -21.642 -21.103 1.00 31.92 336 GLN B N 1
ATOM 5092 C CA . GLN B 1 105 ? -30.174 -22.524 -20.064 1.00 31.85 336 GLN B CA 1
ATOM 5093 C C . GLN B 1 105 ? -31.118 -22.643 -18.867 1.00 29.60 336 GLN B C 1
ATOM 5094 O O . GLN B 1 105 ? -31.262 -23.728 -18.288 1.00 27.94 336 GLN B O 1
ATOM 5100 N N . HIS B 1 106 ? -31.735 -21.522 -18.494 1.00 27.75 337 HIS B N 1
ATOM 5101 C CA . HIS B 1 106 ? -32.736 -21.508 -17.432 1.00 27.00 337 HIS B CA 1
ATOM 5102 C C . HIS B 1 106 ? -33.927 -22.372 -17.820 1.00 27.41 337 HIS B C 1
ATOM 5103 O O . HIS B 1 106 ? -34.435 -23.143 -17.015 1.00 26.95 337 HIS B O 1
ATOM 5110 N N . LYS B 1 107 ? -34.364 -22.261 -19.066 1.00 28.25 338 LYS B N 1
ATOM 5111 C CA . LYS B 1 107 ? -35.497 -23.052 -19.510 1.00 29.10 338 LYS B CA 1
ATOM 5112 C C . LYS B 1 107 ? -35.187 -24.543 -19.458 1.00 27.97 338 LYS B C 1
ATOM 5113 O O . LYS B 1 107 ? -36.040 -25.332 -19.084 1.00 27.26 338 LYS B O 1
ATOM 5119 N N . ALA B 1 108 ? -33.960 -24.919 -19.817 1.00 27.44 339 ALA B N 1
ATOM 5120 C CA . ALA B 1 108 ? -33.532 -26.316 -19.702 1.00 27.41 339 ALA B CA 1
ATOM 5121 C C . ALA B 1 108 ? -33.585 -26.802 -18.248 1.00 26.87 339 ALA B C 1
ATOM 5122 O O . ALA B 1 108 ? -34.026 -27.932 -17.967 1.00 26.61 339 ALA B O 1
ATOM 5124 N N . VAL B 1 109 ? -33.148 -25.947 -17.328 1.00 26.35 340 VAL B N 1
ATOM 5125 C CA . VAL B 1 109 ? -33.135 -26.301 -15.916 1.00 26.18 340 VAL B CA 1
ATOM 5126 C C . VAL B 1 109 ? -34.578 -26.399 -15.406 1.00 25.81 340 VAL B C 1
ATOM 5127 O O . VAL B 1 109 ? -34.915 -27.333 -14.676 1.00 25.39 340 VAL B O 1
ATOM 5131 N N . VAL B 1 110 ? -35.436 -25.466 -15.812 1.00 25.70 341 VAL B N 1
ATOM 5132 C CA . VAL B 1 110 ? -36.854 -25.533 -15.437 1.00 26.07 341 VAL B CA 1
ATOM 5133 C C . VAL B 1 110 ? -37.476 -26.845 -15.897 1.00 27.34 341 VAL B C 1
ATOM 5134 O O . VAL B 1 110 ? -38.163 -27.485 -15.120 1.00 27.02 341 VAL B O 1
ATOM 5138 N N . LYS B 1 111 ? -37.224 -27.252 -17.141 1.00 29.45 342 LYS B N 1
ATOM 5139 C CA . LYS B 1 111 ? -37.784 -28.511 -17.664 1.00 31.56 342 LYS B CA 1
ATOM 5140 C C . LYS B 1 111 ? -37.281 -29.720 -16.903 1.00 30.91 342 LYS B C 1
ATOM 5141 O O . LYS B 1 111 ? -38.033 -30.630 -16.592 1.00 30.02 342 LYS B O 1
ATOM 5147 N N . GLU B 1 112 ? -35.999 -29.696 -16.599 1.00 30.96 343 GLU B N 1
ATOM 5148 C CA . GLU B 1 112 ? -35.348 -30.759 -15.857 1.00 32.37 343 GLU B CA 1
ATOM 5149 C C . GLU B 1 112 ? -35.962 -30.905 -14.457 1.00 30.30 343 GLU B C 1
ATOM 5150 O O . GLU B 1 112 ? -36.298 -32.002 -14.021 1.00 30.32 343 GLU B O 1
ATOM 5156 N N . LEU B 1 113 ? -36.153 -29.794 -13.771 1.00 28.45 344 LEU B N 1
ATOM 5157 C CA . LEU B 1 113 ? -36.771 -29.823 -12.450 1.00 27.81 344 LEU B CA 1
ATOM 5158 C C . LEU B 1 113 ? -38.239 -30.280 -12.524 1.00 27.19 344 LEU B C 1
ATOM 5159 O O . LEU B 1 113 ? -38.676 -31.128 -11.743 1.00 26.95 344 LEU B O 1
ATOM 5164 N N . TRP B 1 114 ? -38.984 -29.724 -13.470 1.00 26.34 345 TRP B N 1
ATOM 5165 C CA . TRP B 1 114 ? -40.374 -30.098 -13.655 1.00 26.49 345 TRP B CA 1
ATOM 5166 C C . TRP B 1 114 ? -40.490 -31.607 -13.825 1.00 27.07 345 TRP B C 1
ATOM 5167 O O . TRP B 1 114 ? -41.299 -32.261 -13.155 1.00 26.75 345 TRP B O 1
ATOM 5178 N N . THR B 1 115 ? -39.675 -32.152 -14.721 1.00 27.87 346 THR B N 1
ATOM 5179 C CA . THR B 1 115 ? -39.750 -33.575 -15.084 1.00 29.00 346 THR B CA 1
ATOM 5180 C C . THR B 1 115 ? -39.417 -34.456 -13.896 1.00 29.89 346 THR B C 1
ATOM 5181 O O . THR B 1 115 ? -40.032 -35.496 -13.703 1.00 30.25 346 THR B O 1
ATOM 5185 N N . LYS B 1 116 ? -38.441 -34.037 -13.098 1.00 30.86 347 LYS B N 1
ATOM 5186 C CA . LYS B 1 116 ? -38.103 -34.772 -11.884 1.00 32.53 347 LYS B CA 1
ATOM 5187 C C . LYS B 1 116 ? -39.312 -34.806 -10.929 1.00 30.91 347 LYS B C 1
ATOM 5188 O O . LYS B 1 116 ? -39.679 -35.860 -10.436 1.00 30.21 347 LYS B O 1
ATOM 5194 N N . LEU B 1 117 ? -39.933 -33.660 -10.688 1.00 29.81 348 LEU B N 1
ATOM 5195 C CA . LEU B 1 117 ? -41.098 -33.612 -9.805 1.00 29.65 348 LEU B CA 1
ATOM 5196 C C . LEU B 1 117 ? -42.252 -34.481 -10.329 1.00 30.74 348 LEU B C 1
ATOM 5197 O O . LEU B 1 117 ? -42.893 -35.196 -9.552 1.00 29.48 348 LEU B O 1
ATOM 5202 N N . GLU B 1 118 ? -42.487 -34.436 -11.639 1.00 31.74 349 GLU B N 1
ATOM 5203 C CA A GLU B 1 118 ? -43.547 -35.224 -12.245 0.50 33.55 349 GLU B CA 1
ATOM 5204 C CA B GLU B 1 118 ? -43.540 -35.235 -12.268 0.50 33.33 349 GLU B CA 1
ATOM 5205 C C . GLU B 1 118 ? -43.232 -36.714 -12.121 1.00 34.57 349 GLU B C 1
ATOM 5206 O O . GLU B 1 118 ? -44.093 -37.499 -11.740 1.00 33.86 349 GLU B O 1
ATOM 5217 N N . GLN B 1 119 ? -41.992 -37.091 -12.418 1.00 36.79 350 GLN B N 1
ATOM 5218 C CA . GLN B 1 119 ? -41.564 -38.498 -12.301 1.00 39.27 350 GLN B CA 1
ATOM 5219 C C . GLN B 1 119 ? -41.667 -39.013 -10.871 1.00 38.53 350 GLN B C 1
ATOM 5220 O O . GLN B 1 119 ? -42.020 -40.155 -10.637 1.00 38.79 350 GLN B O 1
ATOM 5226 N N . LYS B 1 120 ? -41.377 -38.146 -9.917 1.00 38.08 351 LYS B N 1
ATOM 5227 C CA . LYS B 1 120 ? -41.539 -38.455 -8.505 1.00 38.10 351 LYS B CA 1
ATOM 5228 C C . LYS B 1 120 ? -43.003 -38.677 -8.092 1.00 36.66 351 LYS B C 1
ATOM 5229 O O . LYS B 1 120 ? -43.260 -39.236 -7.033 1.00 37.46 351 LYS B O 1
ATOM 5235 N N . GLY B 1 121 ? -43.949 -38.226 -8.911 1.00 34.35 352 GLY B N 1
ATOM 5236 C CA . GLY B 1 121 ? -45.366 -38.275 -8.571 1.00 33.37 352 GLY B CA 1
ATOM 5237 C C . GLY B 1 121 ? -45.835 -37.091 -7.741 1.00 31.63 352 GLY B C 1
ATOM 5238 O O . GLY B 1 121 ? -46.926 -37.118 -7.183 1.00 32.17 352 GLY B O 1
ATOM 5239 N N . ASP B 1 122 ? -45.018 -36.047 -7.660 1.00 30.07 353 ASP B N 1
ATOM 5240 C CA . ASP B 1 122 ? -45.364 -34.842 -6.898 1.00 29.31 353 ASP B CA 1
ATOM 5241 C C . ASP B 1 122 ? -46.036 -33.751 -7.735 1.00 28.21 353 ASP B C 1
ATOM 5242 O O . ASP B 1 122 ? -46.596 -32.817 -7.178 1.00 27.54 353 ASP B O 1
ATOM 5247 N N . ILE B 1 123 ? -45.970 -33.876 -9.062 1.00 27.43 354 ILE B N 1
ATOM 5248 C CA . ILE B 1 123 ? -46.831 -33.129 -9.959 1.00 27.30 354 ILE B CA 1
ATOM 5249 C C . ILE B 1 123 ? -47.747 -34.112 -10.675 1.00 27.87 354 ILE B C 1
ATOM 5250 O O . ILE B 1 123 ? -47.291 -35.147 -11.155 1.00 28.36 354 ILE B O 1
ATOM 5255 N N . TYR B 1 124 ? -49.029 -33.781 -10.753 1.00 27.82 355 TYR B N 1
ATOM 5256 C CA . TYR B 1 124 ? -49.992 -34.601 -11.478 1.00 28.66 355 TYR B CA 1
ATOM 5257 C C . TYR B 1 124 ? -50.932 -33.722 -12.303 1.00 28.63 355 TYR B C 1
ATOM 5258 O O . TYR B 1 124 ? -51.101 -32.535 -12.016 1.00 28.25 355 TYR B O 1
ATOM 5267 N N . LEU B 1 125 ? -51.509 -34.311 -13.343 1.00 29.30 356 LEU B N 1
ATOM 5268 C CA . LEU B 1 125 ? -52.416 -33.605 -14.244 1.00 30.08 356 LEU B CA 1
ATOM 5269 C C . LEU B 1 125 ? -53.857 -33.975 -13.905 1.00 30.36 356 LEU B C 1
ATOM 5270 O O . LEU B 1 125 ? -54.177 -35.145 -13.800 1.00 30.53 356 LEU B O 1
ATOM 5275 N N . GLY B 1 126 ? -54.713 -32.977 -13.733 1.00 30.69 357 GLY B N 1
ATOM 5276 C CA . GLY B 1 126 ? -56.129 -33.204 -13.441 1.00 31.78 357 GLY B CA 1
ATOM 5277 C C . GLY B 1 126 ? -56.985 -32.136 -14.088 1.00 32.50 357 GLY B C 1
ATOM 5278 O O . GLY B 1 126 ? -56.477 -31.070 -14.459 1.00 32.35 357 GLY B O 1
ATOM 5279 N N . ARG B 1 127 ? -58.273 -32.422 -14.250 1.00 33.46 358 ARG B N 1
ATOM 5280 C CA . ARG B 1 127 ? -59.207 -31.438 -14.789 1.00 34.80 358 ARG B CA 1
ATOM 5281 C C . ARG B 1 127 ? -59.803 -30.621 -13.656 1.00 34.93 358 ARG B C 1
ATOM 5282 O O . ARG B 1 127 ? -60.498 -31.170 -12.795 1.00 34.50 358 ARG B O 1
ATOM 5290 N N . TYR B 1 128 ? -59.540 -29.317 -13.671 1.00 34.63 359 TYR B N 1
ATOM 5291 C CA . TYR B 1 128 ? -60.091 -28.407 -12.669 1.00 35.75 359 TYR B CA 1
ATOM 5292 C C . TYR B 1 128 ? -61.415 -27.843 -13.140 1.00 36.62 359 TYR B C 1
ATOM 5293 O O . TYR B 1 128 ? -61.545 -27.447 -14.292 1.00 36.71 359 TYR B O 1
ATOM 5302 N N . GLU B 1 129 ? -62.386 -27.778 -12.241 1.00 38.39 360 GLU B N 1
ATOM 5303 C CA . GLU B 1 129 ? -63.652 -27.109 -12.536 1.00 40.04 360 GLU B CA 1
ATOM 5304 C C . GLU B 1 129 ? -64.044 -26.187 -11.400 1.00 40.27 360 GLU B C 1
ATOM 5305 O O . GLU B 1 129 ? -64.218 -26.633 -10.267 1.00 40.61 360 GLU B O 1
ATOM 5311 N N . GLY B 1 130 ? -64.164 -24.899 -11.714 1.00 41.02 361 GLY B N 1
ATOM 5312 C CA . GLY B 1 130 ? -64.461 -23.889 -10.708 1.00 41.71 361 GLY B CA 1
ATOM 5313 C C . GLY B 1 130 ? -64.033 -22.485 -11.086 1.00 41.70 361 GLY B C 1
ATOM 5314 O O . GLY B 1 130 ? -63.758 -22.190 -12.247 1.00 40.57 361 GLY B O 1
ATOM 5315 N N . TRP B 1 131 ? -63.952 -21.626 -10.081 1.00 42.72 362 TRP B N 1
ATOM 5316 C CA . TRP B 1 131 ? -63.739 -20.206 -10.307 1.00 44.16 362 TRP B CA 1
ATOM 5317 C C . TRP B 1 131 ? -62.270 -19.893 -10.537 1.00 42.93 362 TRP B C 1
ATOM 5318 O O . TRP B 1 131 ? -61.388 -20.525 -9.947 1.00 42.88 362 TRP B O 1
ATOM 5329 N N . TYR B 1 132 ? -62.028 -18.915 -11.407 1.00 43.28 363 TYR B N 1
ATOM 5330 C CA . TYR B 1 132 ? -60.686 -18.421 -11.708 1.00 42.77 363 TYR B CA 1
ATOM 5331 C C . TYR B 1 132 ? -60.752 -16.904 -11.924 1.00 43.37 363 TYR B C 1
ATOM 5332 O O . TYR B 1 132 ? -61.631 -16.422 -12.640 1.00 43.72 363 TYR B O 1
ATOM 5341 N N . SER B 1 133 ? -59.834 -16.169 -11.288 1.00 42.42 364 SER B N 1
ATOM 5342 C CA . SER B 1 133 ? -59.669 -14.727 -11.509 1.00 42.35 364 SER B CA 1
ATOM 5343 C C . SER B 1 133 ? -58.535 -14.476 -12.501 1.00 42.24 364 SER B C 1
ATOM 5344 O O . SER B 1 133 ? -57.361 -14.754 -12.204 1.00 40.59 364 SER B O 1
ATOM 5347 N N . ILE B 1 134 ? -58.882 -13.938 -13.666 1.00 42.44 365 ILE B N 1
ATOM 5348 C CA . ILE B 1 134 ? -57.899 -13.706 -14.716 1.00 42.25 365 ILE B CA 1
ATOM 5349 C C . ILE B 1 134 ? -56.880 -12.654 -14.275 1.00 42.30 365 ILE B C 1
ATOM 5350 O O . ILE B 1 134 ? -55.672 -12.886 -14.383 1.00 39.60 365 ILE B O 1
ATOM 5355 N N . SER B 1 135 ? -57.375 -11.528 -13.753 1.00 42.69 366 SER B N 1
ATOM 5356 C CA . SER B 1 135 ? -56.529 -10.432 -13.267 1.00 42.62 366 SER B CA 1
ATOM 5357 C C . SER B 1 135 ? -55.615 -10.860 -12.131 1.00 42.00 366 SER B C 1
ATOM 5358 O O . SER B 1 135 ? -54.445 -10.478 -12.108 1.00 39.38 366 SER B O 1
ATOM 5361 N N . ASP B 1 136 ? -56.152 -11.628 -11.181 1.00 41.63 367 ASP B N 1
ATOM 5362 C CA . ASP B 1 136 ? -55.362 -12.083 -10.025 1.00 41.79 367 ASP B CA 1
ATOM 5363 C C . ASP B 1 136 ? -54.551 -13.337 -10.351 1.00 39.41 367 ASP B C 1
ATOM 5364 O O . ASP B 1 136 ? -53.691 -13.734 -9.567 1.00 38.56 367 ASP B O 1
ATOM 5369 N N . GLU B 1 137 ? -54.848 -13.954 -11.497 1.00 38.66 368 GLU B N 1
ATOM 5370 C CA . GLU B 1 137 ? -54.179 -15.173 -11.964 1.00 37.45 368 GLU B CA 1
ATOM 5371 C C . GLU B 1 137 ? -54.297 -16.305 -10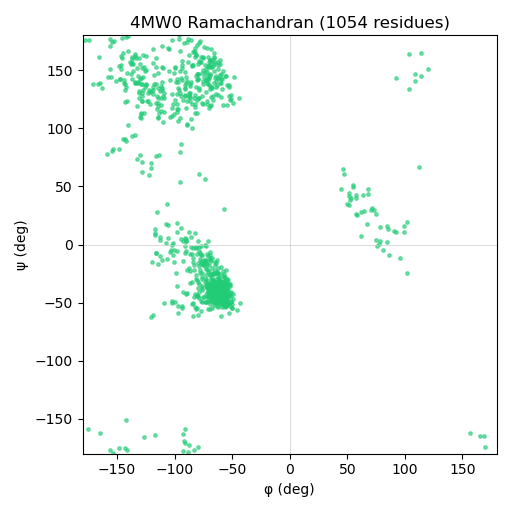.948 1.00 37.15 368 GLU B C 1
ATOM 5372 O O . GLU B 1 137 ? -53.336 -17.032 -10.712 1.00 36.76 368 GLU B O 1
ATOM 5378 N N . SER B 1 138 ? -55.489 -16.452 -10.368 1.00 37.71 369 SER B N 1
ATOM 5379 C CA . SER B 1 138 ? -55.724 -17.352 -9.232 1.00 38.14 369 SER B CA 1
ATOM 5380 C C . SER B 1 138 ? -56.970 -18.191 -9.410 1.00 36.90 369 SER B C 1
ATOM 5381 O O . SER B 1 138 ? -58.004 -17.687 -9.840 1.00 35.68 369 SER B O 1
ATOM 5384 N N . PHE B 1 139 ? -56.865 -19.465 -9.036 1.00 36.67 370 PHE B N 1
ATOM 5385 C CA . PHE B 1 139 ? -58.037 -20.310 -8.836 1.00 36.23 370 PHE B CA 1
ATOM 5386 C C . PHE B 1 139 ? -58.603 -19.973 -7.467 1.00 38.47 370 PHE B C 1
ATOM 5387 O O . PHE B 1 139 ? -57.842 -19.707 -6.537 1.00 38.78 370 PHE B O 1
ATOM 5395 N N . LEU B 1 140 ? -59.930 -19.965 -7.360 1.00 40.00 371 LEU B N 1
ATOM 5396 C CA . LEU B 1 140 ? -60.613 -19.576 -6.136 1.00 43.88 371 LEU B CA 1
ATOM 5397 C C . LEU B 1 140 ? -61.717 -20.574 -5.778 1.00 45.14 371 LEU B C 1
ATOM 5398 O O . LEU B 1 140 ? -62.456 -21.028 -6.651 1.00 43.83 371 LEU B O 1
ATOM 5403 N N . THR B 1 141 ? -61.828 -20.898 -4.491 1.00 46.79 372 THR B N 1
ATOM 5404 C CA . THR B 1 141 ? -62.891 -21.775 -4.000 1.00 50.22 372 THR B CA 1
ATOM 5405 C C . THR B 1 141 ? -64.213 -21.012 -3.951 1.00 53.19 372 THR B C 1
ATOM 5406 O O . THR B 1 141 ? -64.215 -19.778 -3.936 1.00 52.20 372 THR B O 1
ATOM 5410 N N . PRO B 1 142 ? -65.344 -21.739 -3.921 1.00 57.98 373 PRO B N 1
ATOM 5411 C CA . PRO B 1 142 ? -66.641 -21.071 -3.796 1.00 61.99 373 PRO B CA 1
ATOM 5412 C C . PRO B 1 142 ? -66.716 -20.091 -2.620 1.00 65.52 373 PRO B C 1
ATOM 5413 O O . PRO B 1 142 ? -67.251 -18.999 -2.777 1.00 66.42 373 PRO B O 1
ATOM 5417 N N . GLN B 1 143 ? -66.167 -20.462 -1.465 1.00 68.44 374 GLN B N 1
ATOM 5418 C CA . GLN B 1 143 ? -66.219 -19.583 -0.284 1.00 73.50 374 GLN B CA 1
ATOM 5419 C C . GLN B 1 143 ? -65.304 -18.350 -0.371 1.00 71.87 374 GLN B C 1
ATOM 5420 O O . GLN B 1 143 ? -65.394 -17.461 0.475 1.00 73.64 374 GLN B O 1
ATOM 5426 N N . ASN B 1 144 ? -64.443 -18.277 -1.387 1.00 67.22 375 ASN B N 1
ATOM 5427 C CA . ASN B 1 144 ? -63.622 -17.081 -1.601 1.00 65.88 375 ASN B CA 1
ATOM 5428 C C . ASN B 1 144 ? -64.182 -16.112 -2.656 1.00 64.58 375 ASN B C 1
ATOM 5429 O O . ASN B 1 144 ? -63.456 -15.255 -3.162 1.00 61.47 375 ASN B O 1
ATOM 5434 N N . ILE B 1 145 ? -65.472 -16.229 -2.970 1.00 66.01 376 ILE B N 1
ATOM 5435 C CA . ILE B 1 145 ? -66.112 -15.323 -3.929 1.00 66.35 376 ILE B CA 1
ATOM 5436 C C . ILE B 1 145 ? -67.464 -14.807 -3.427 1.00 70.62 376 ILE B C 1
ATOM 5437 O O . ILE B 1 145 ? -68.040 -15.355 -2.487 1.00 73.92 376 ILE B O 1
ATOM 5442 N N . THR B 1 146 ? -67.954 -13.745 -4.062 1.00 71.13 377 THR B N 1
ATOM 5443 C CA . THR B 1 146 ? -69.303 -13.226 -3.810 1.00 75.55 377 THR B CA 1
ATOM 5444 C C . THR B 1 146 ? -69.799 -12.436 -5.023 1.00 74.56 377 THR B C 1
ATOM 5445 O O . THR B 1 146 ? -69.121 -12.366 -6.051 1.00 69.51 377 THR B O 1
ATOM 5449 N N . ASP B 1 147 ? -70.990 -11.858 -4.898 1.00 77.46 378 ASP B N 1
ATOM 5450 C CA . ASP B 1 147 ? -71.622 -11.126 -5.992 1.00 78.60 378 ASP B CA 1
ATOM 5451 C C . ASP B 1 147 ? -71.075 -9.710 -6.155 1.00 78.23 378 ASP B C 1
ATOM 5452 O O . ASP B 1 147 ? -70.556 -9.110 -5.215 1.00 76.60 378 ASP B O 1
ATOM 5457 N N . GLY B 1 148 ? -71.203 -9.193 -7.371 1.00 79.82 379 GLY B N 1
ATOM 5458 C CA . GLY B 1 148 ? -70.741 -7.853 -7.712 1.00 80.95 379 GLY B CA 1
ATOM 5459 C C . GLY B 1 148 ? -71.137 -7.502 -9.133 1.00 83.32 379 GLY B C 1
ATOM 5460 O O . GLY B 1 148 ? -72.059 -8.099 -9.691 1.00 84.45 379 GLY B O 1
ATOM 5461 N N . VAL B 1 149 ? -70.434 -6.538 -9.719 1.00 84.86 380 VAL B N 1
ATOM 5462 C CA . VAL B 1 149 ? -70.732 -6.061 -11.068 1.00 89.12 380 VAL B CA 1
ATOM 5463 C C . VAL B 1 149 ? -69.423 -5.867 -11.840 1.00 89.27 380 VAL B C 1
ATOM 5464 O O . VAL B 1 149 ? -68.393 -5.539 -11.246 1.00 86.61 380 VAL B O 1
ATOM 5468 N N . ASP B 1 150 ? -69.461 -6.105 -13.153 1.00 92.33 381 ASP B N 1
ATOM 5469 C CA . ASP B 1 150 ? -68.324 -5.798 -14.036 1.00 92.88 381 ASP B CA 1
ATOM 5470 C C . ASP B 1 150 ? -68.446 -4.362 -14.569 1.00 98.20 381 ASP B C 1
ATOM 5471 O O . ASP B 1 150 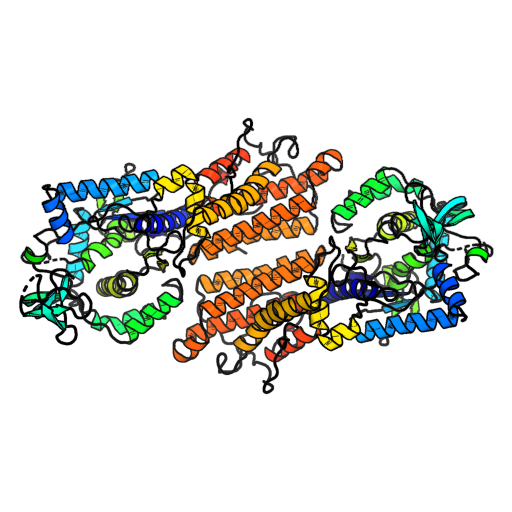? -69.456 -3.695 -14.337 1.00 102.82 381 ASP B O 1
ATOM 5476 N N . LYS B 1 151 ? -67.424 -3.899 -15.288 1.00 99.51 382 LYS B N 1
ATOM 5477 C CA . LYS B 1 151 ? -67.280 -2.470 -15.634 1.00 104.84 382 LYS B CA 1
ATOM 5478 C C . LYS B 1 151 ? -68.469 -1.853 -16.389 1.00 108.97 382 LYS B C 1
ATOM 5479 O O . LYS B 1 151 ? -69.194 -2.534 -17.114 1.00 110.17 382 LYS B O 1
ATOM 5485 N N . ASN B 1 154 ? -74.433 -4.957 -14.528 1.00 105.16 385 ASN B N 1
ATOM 5486 C CA . ASN B 1 154 ? -73.839 -6.171 -15.083 1.00 102.14 385 ASN B CA 1
ATOM 5487 C C . ASN B 1 154 ? -73.533 -7.205 -13.990 1.00 98.56 385 ASN B C 1
ATOM 5488 O O . ASN B 1 154 ? -72.365 -7.513 -13.734 1.00 95.25 385 ASN B O 1
ATOM 5493 N N . PRO B 1 155 ? -74.584 -7.753 -13.347 1.00 100.43 386 PRO B N 1
ATOM 5494 C CA . PRO B 1 155 ? -74.399 -8.635 -12.186 1.00 97.34 386 PRO B CA 1
ATOM 5495 C C . PRO B 1 155 ? -73.532 -9.862 -12.476 1.00 93.10 386 PRO B C 1
ATOM 5496 O O . PRO B 1 155 ? -73.871 -10.671 -13.338 1.00 94.67 386 PRO B O 1
ATOM 5500 N N . CYS B 1 156 ? -72.426 -9.981 -11.748 1.00 88.16 387 CYS B N 1
ATOM 5501 C CA . CYS B 1 156 ? -71.487 -11.087 -11.919 1.00 84.52 387 CYS B CA 1
ATOM 5502 C C . CYS B 1 156 ? -70.910 -11.527 -10.569 1.00 79.69 387 CYS B C 1
ATOM 5503 O O . CYS B 1 156 ? -71.325 -11.035 -9.518 1.00 81.02 387 CYS B O 1
ATOM 5506 N N . LYS B 1 157 ? -69.965 -12.465 -10.610 1.00 73.90 388 LYS B N 1
ATOM 5507 C CA . LYS B 1 157 ? -69.235 -12.900 -9.419 1.00 70.41 388 LYS B CA 1
ATOM 5508 C C . LYS B 1 157 ? -67.864 -12.230 -9.375 1.00 65.83 388 LYS B C 1
ATOM 5509 O O . LYS B 1 157 ? -67.263 -11.964 -10.418 1.00 62.71 388 LYS B O 1
ATOM 5515 N N . VAL B 1 158 ? -67.372 -11.970 -8.165 1.00 64.53 389 VAL B N 1
ATOM 5516 C CA . VAL B 1 158 ? -66.058 -11.350 -7.975 1.00 61.97 389 VAL B CA 1
ATOM 5517 C C . VAL B 1 158 ? -65.284 -11.990 -6.824 1.00 60.39 389 VAL B C 1
ATOM 5518 O O . VAL B 1 158 ? -65.865 -12.592 -5.913 1.00 59.16 389 VAL B O 1
ATOM 5522 N N . SER B 1 159 ? -63.964 -11.844 -6.876 1.00 58.29 390 SER B N 1
ATOM 5523 C CA . SER B 1 159 ? -63.106 -12.254 -5.775 1.00 58.38 390 SER B CA 1
ATOM 5524 C C . SER B 1 159 ? -63.408 -11.431 -4.533 1.00 60.93 390 SER B C 1
ATOM 5525 O O . SER B 1 159 ? -63.428 -10.200 -4.582 1.00 60.95 390 SER B O 1
ATOM 5528 N N . LEU B 1 160 ? -63.625 -12.127 -3.423 1.00 63.42 391 LEU B N 1
ATOM 5529 C CA . LEU B 1 160 ? -63.895 -11.491 -2.142 1.00 68.72 391 LEU B CA 1
ATOM 5530 C C . LEU B 1 160 ? -62.714 -10.611 -1.722 1.00 69.39 391 LEU B C 1
ATOM 5531 O O . LEU B 1 160 ? -62.907 -9.513 -1.202 1.00 71.56 391 LEU B O 1
ATOM 5536 N N . GLU B 1 161 ? -61.500 -11.094 -1.974 1.00 67.29 392 GLU B N 1
ATOM 5537 C CA . GLU B 1 161 ? -60.282 -10.373 -1.617 1.00 68.93 392 GLU B CA 1
ATOM 5538 C C . GLU B 1 161 ? -60.032 -9.136 -2.487 1.00 66.70 392 GLU B C 1
ATOM 5539 O O . GLU B 1 161 ? -59.873 -8.035 -1.966 1.00 68.51 392 GLU B O 1
ATOM 5545 N N . SER B 1 162 ? -59.984 -9.324 -3.804 1.00 62.64 393 SER B N 1
ATOM 5546 C CA . SER B 1 162 ? -59.525 -8.276 -4.732 1.00 61.55 393 SER B CA 1
ATOM 5547 C C . SER B 1 162 ? -60.648 -7.483 -5.408 1.00 61.23 393 SER B C 1
ATOM 5548 O O . SER B 1 162 ? -60.428 -6.358 -5.863 1.00 60.72 393 SER B O 1
ATOM 5551 N N . GLY B 1 163 ? -61.832 -8.084 -5.507 1.00 60.97 394 GLY B N 1
ATOM 5552 C CA . GLY B 1 163 ? -62.966 -7.452 -6.184 1.00 62.98 394 GLY B CA 1
ATOM 5553 C C . GLY B 1 163 ? -63.014 -7.688 -7.687 1.00 62.23 394 GLY B C 1
ATOM 5554 O O . GLY B 1 163 ? -64.011 -7.359 -8.327 1.00 62.78 394 GLY B O 1
ATOM 5555 N N . HIS B 1 164 ? -61.957 -8.271 -8.257 1.00 61.10 395 HIS B N 1
ATOM 5556 C CA . HIS B 1 164 ? -61.906 -8.520 -9.703 1.00 60.94 395 HIS B CA 1
ATOM 5557 C C . HIS B 1 164 ? -62.882 -9.626 -10.096 1.00 58.76 395 HIS B C 1
ATOM 5558 O O . HIS B 1 164 ? -63.204 -10.486 -9.277 1.00 57.67 395 HIS B O 1
ATOM 5565 N N . VAL B 1 165 ? -63.351 -9.601 -11.342 1.00 59.55 396 VAL B N 1
ATOM 5566 C CA . VAL B 1 165 ? -64.359 -10.572 -11.801 1.00 59.79 396 VAL B CA 1
ATOM 5567 C C . VAL B 1 165 ? -63.772 -11.971 -11.933 1.00 57.24 396 VAL B C 1
ATOM 5568 O O . VAL B 1 165 ? -62.625 -12.135 -12.368 1.00 54.94 396 VAL B O 1
ATOM 5572 N N . VAL B 1 166 ? -64.568 -12.969 -11.554 1.00 55.70 397 VAL B N 1
ATOM 5573 C CA . VAL B 1 166 ? -64.161 -14.373 -11.644 1.00 54.10 397 VAL B CA 1
ATOM 5574 C C . VAL B 1 166 ? -65.024 -15.126 -12.655 1.00 54.59 397 VAL B C 1
ATOM 5575 O O . VAL B 1 166 ? -66.203 -14.821 -12.829 1.00 57.57 397 VAL B O 1
ATOM 5579 N N . THR B 1 167 ? -64.420 -16.111 -13.309 1.00 52.71 398 THR B N 1
ATOM 5580 C CA . THR B 1 167 ? -65.091 -16.941 -14.303 1.00 54.19 398 THR B CA 1
ATOM 5581 C C . THR B 1 167 ? -65.104 -18.385 -13.831 1.00 51.34 398 THR B C 1
ATOM 5582 O O . THR B 1 167 ? -64.154 -18.835 -13.179 1.00 47.15 398 THR B O 1
ATOM 5586 N N . TRP B 1 168 ? -66.169 -19.111 -14.165 1.00 51.30 399 TRP B N 1
ATOM 5587 C CA . TRP B 1 168 ? -66.175 -20.564 -13.996 1.00 50.30 399 TRP B CA 1
ATOM 5588 C C . TRP B 1 168 ? -65.475 -21.206 -15.187 1.00 48.78 399 TRP B C 1
ATOM 5589 O O . TRP B 1 168 ? -65.939 -21.070 -16.315 1.00 51.95 399 TRP B O 1
ATOM 5600 N N . VAL B 1 169 ? -64.380 -21.920 -14.937 1.00 46.03 400 VAL B N 1
ATOM 5601 C CA . VAL B 1 169 ? -63.613 -22.567 -16.010 1.00 44.78 400 VAL B CA 1
ATOM 5602 C C . VAL B 1 169 ? -63.559 -24.083 -15.862 1.00 44.15 400 VAL B C 1
ATOM 5603 O O . VAL B 1 169 ? -63.733 -24.623 -14.763 1.00 43.94 400 VAL B O 1
ATOM 5607 N N . SER B 1 170 ? -63.333 -24.754 -16.988 1.00 42.82 401 SER B N 1
ATOM 5608 C CA . SER B 1 170 ? -63.077 -26.181 -17.015 1.00 42.28 401 SER B CA 1
ATOM 5609 C C . SER B 1 170 ? -61.825 -26.437 -17.853 1.00 41.57 401 SER B C 1
ATOM 5610 O O . SER B 1 170 ? -61.859 -26.279 -19.068 1.00 42.34 401 SER B O 1
ATOM 5613 N N . GLU B 1 171 ? -60.736 -26.832 -17.196 1.00 39.62 402 GLU B N 1
ATOM 5614 C CA . GLU B 1 171 ? -59.414 -26.941 -17.830 1.00 39.37 402 GLU B CA 1
ATOM 5615 C C . GLU B 1 171 ? -58.618 -28.069 -17.214 1.00 35.40 402 GLU B C 1
ATOM 5616 O O . GLU B 1 171 ? -58.651 -28.245 -16.001 1.00 32.74 402 GLU B O 1
ATOM 5622 N N . GLU B 1 172 ? -57.855 -28.790 -18.028 1.00 34.29 403 GLU B N 1
ATOM 5623 C CA . GLU B 1 172 ? -56.748 -29.581 -17.499 1.00 32.61 403 GLU B CA 1
ATOM 5624 C C . GLU B 1 172 ? -55.710 -28.628 -16.885 1.00 30.11 403 GLU B C 1
ATOM 5625 O O . GLU B 1 172 ? -55.492 -27.516 -17.388 1.00 30.09 403 GLU B O 1
ATOM 5631 N N . ASN B 1 173 ? -55.075 -29.075 -15.808 1.00 28.18 404 ASN B N 1
ATOM 5632 C CA . ASN B 1 173 ? -54.138 -28.245 -15.048 1.00 26.98 404 ASN B CA 1
ATOM 5633 C C . ASN B 1 173 ? -53.182 -29.123 -14.252 1.00 26.64 404 ASN B C 1
ATOM 5634 O O . ASN B 1 173 ? -53.580 -30.174 -13.753 1.00 26.56 404 ASN B O 1
ATOM 5639 N N . TYR B 1 174 ? -51.926 -28.685 -14.131 1.00 25.94 405 TYR B N 1
ATOM 5640 C CA . TYR B 1 174 ? -50.927 -29.415 -13.364 1.00 26.86 405 TYR B CA 1
ATOM 5641 C C . TYR B 1 174 ? -50.812 -28.882 -11.937 1.00 26.53 405 TYR B C 1
ATOM 5642 O O . TYR B 1 174 ? -50.651 -27.680 -11.730 1.00 27.02 405 TYR B O 1
ATOM 5651 N N . MET B 1 175 ? -50.852 -29.795 -10.970 1.00 27.45 406 MET B N 1
ATOM 5652 C CA . MET B 1 175 ? -50.816 -29.459 -9.554 1.00 28.25 406 MET B CA 1
ATOM 5653 C C . MET B 1 175 ? -49.606 -30.073 -8.894 1.00 28.36 406 MET B C 1
ATOM 5654 O O . MET B 1 175 ? -49.290 -31.233 -9.131 1.00 29.24 406 MET B O 1
ATOM 5659 N N . PHE B 1 176 ? -48.933 -29.288 -8.063 1.00 26.71 407 PHE B N 1
ATOM 5660 C CA . PHE B 1 176 ? -47.868 -29.800 -7.206 1.00 25.87 407 PHE B CA 1
ATOM 5661 C C . PHE B 1 176 ? -48.488 -30.130 -5.844 1.00 26.12 407 PHE B C 1
ATOM 5662 O O . PHE B 1 176 ? -49.167 -29.283 -5.249 1.00 26.12 407 PHE B O 1
ATOM 5670 N N . ARG B 1 177 ? -48.265 -31.356 -5.364 1.00 25.93 408 ARG B N 1
ATOM 5671 C CA . ARG B 1 177 ? -48.938 -31.864 -4.163 1.00 26.48 408 ARG B CA 1
ATOM 5672 C C . ARG B 1 177 ? -48.282 -31.307 -2.893 1.00 25.99 408 ARG B C 1
ATOM 5673 O O . ARG B 1 177 ? -47.773 -32.058 -2.048 1.00 25.80 408 ARG B O 1
ATOM 5681 N N . LEU B 1 178 ? -48.314 -29.983 -2.764 1.00 24.99 409 LEU B N 1
ATOM 5682 C CA . LEU B 1 178 ? -47.741 -29.310 -1.623 1.00 24.61 409 LEU B CA 1
ATOM 5683 C C . LEU B 1 178 ? -48.300 -29.811 -0.283 1.00 25.44 409 LEU B C 1
ATOM 5684 O O . LEU B 1 178 ? -47.585 -29.818 0.712 1.00 24.95 409 LEU B O 1
ATOM 5689 N N . SER B 1 179 ? -49.561 -30.240 -0.255 1.00 26.43 410 SER B N 1
ATOM 5690 C CA . SER B 1 179 ? -50.165 -30.732 0.982 1.00 27.48 410 SER B CA 1
ATOM 5691 C C . SER B 1 179 ? -49.370 -31.868 1.606 1.00 28.04 410 SER B C 1
ATOM 5692 O O . SER B 1 179 ? -49.336 -31.988 2.820 1.00 28.91 410 SER B O 1
ATOM 5695 N N . ALA B 1 180 ? -48.702 -32.672 0.784 1.00 27.86 411 ALA B N 1
ATOM 5696 C CA . ALA B 1 180 ? -47.955 -33.823 1.282 1.00 28.25 411 ALA B CA 1
ATOM 5697 C C . ALA B 1 180 ? -46.577 -33.490 1.892 1.00 28.11 411 ALA B C 1
ATOM 5698 O O . ALA B 1 180 ? -45.894 -34.402 2.367 1.00 28.10 411 ALA B O 1
ATOM 5700 N N . PHE B 1 181 ? -46.178 -32.214 1.875 1.00 27.54 412 PHE B N 1
ATOM 5701 C CA . PHE B 1 181 ? -44.862 -31.779 2.369 1.00 27.25 412 PHE B CA 1
ATOM 5702 C C . PHE B 1 181 ? -44.867 -31.117 3.751 1.00 28.43 412 PHE B C 1
ATOM 5703 O O . PHE B 1 181 ? -43.812 -30.736 4.260 1.00 27.31 412 PHE B O 1
ATOM 5711 N N . ARG B 1 182 ? -46.048 -31.003 4.355 1.00 30.50 413 ARG B N 1
ATOM 5712 C CA . ARG B 1 182 ? -46.209 -30.369 5.661 1.00 32.10 413 ARG B CA 1
ATOM 5713 C C . ARG B 1 182 ? -45.243 -30.893 6.729 1.00 32.74 413 ARG B C 1
ATOM 5714 O O . ARG B 1 182 ? -44.521 -30.107 7.330 1.00 31.41 413 ARG B O 1
ATOM 5722 N N . GLU B 1 183 ? -45.222 -32.204 6.959 1.00 34.81 414 GLU B N 1
ATOM 5723 C CA . GLU B 1 183 ? -44.320 -32.783 7.968 1.00 36.95 414 GLU B CA 1
ATOM 5724 C C . GLU B 1 183 ? -42.841 -32.556 7.649 1.00 34.06 414 GLU B C 1
ATOM 5725 O O . GLU B 1 183 ? -42.072 -32.211 8.529 1.00 33.70 414 GLU B O 1
ATOM 5731 N N . ARG B 1 184 ? -42.435 -32.767 6.402 1.00 32.08 415 ARG B N 1
ATOM 5732 C CA . ARG B 1 184 ? -41.026 -32.565 6.044 1.00 31.29 415 ARG B CA 1
ATOM 5733 C C . ARG B 1 184 ? -40.623 -31.093 6.200 1.00 29.35 415 ARG B C 1
ATOM 5734 O O . ARG B 1 184 ? -39.545 -30.802 6.701 1.00 29.38 415 ARG B O 1
ATOM 5742 N N . LEU B 1 185 ? -41.504 -30.166 5.834 1.00 28.33 416 LEU B N 1
ATOM 5743 C CA . LEU B 1 185 ? -41.201 -28.745 6.015 1.00 27.48 416 LEU B CA 1
ATOM 5744 C C . LEU B 1 185 ? -41.059 -28.411 7.499 1.00 28.26 416 LEU B C 1
ATOM 5745 O O . LEU B 1 185 ? -40.095 -27.756 7.891 1.00 27.30 416 LEU B O 1
ATOM 5750 N N . LEU B 1 186 ? -42.004 -28.876 8.315 1.00 29.19 417 LEU B N 1
ATOM 5751 C CA . LEU B 1 186 ? -41.949 -28.621 9.753 1.00 30.43 417 LEU B CA 1
ATOM 5752 C C . LEU B 1 186 ? -40.695 -29.203 10.390 1.00 31.27 417 LEU B C 1
ATOM 5753 O O . LEU B 1 186 ? -40.121 -28.576 11.276 1.00 31.64 417 LEU B O 1
ATOM 5758 N N . GLU B 1 187 ? -40.252 -30.373 9.928 1.00 32.33 418 GLU B N 1
ATOM 5759 C CA . GLU B 1 187 ? -38.998 -30.974 10.418 1.00 33.28 418 GLU B CA 1
ATOM 5760 C C . GLU B 1 187 ? -37.775 -30.120 10.061 1.00 31.22 418 GLU B C 1
ATOM 5761 O O . GLU B 1 187 ? -36.865 -29.943 10.876 1.00 30.41 418 GLU B O 1
ATOM 5767 N N . TRP B 1 188 ? -37.769 -29.562 8.856 1.00 29.49 419 TRP B N 1
ATOM 5768 C CA . TRP B 1 188 ? -36.678 -28.683 8.424 1.00 27.73 419 TRP B CA 1
ATOM 5769 C C . TRP B 1 188 ? -36.593 -27.407 9.281 1.00 27.51 419 TRP B C 1
ATOM 5770 O O . TRP B 1 188 ? -35.507 -27.033 9.725 1.00 27.03 419 TRP B O 1
ATOM 5781 N N . TYR B 1 189 ? -37.733 -26.764 9.538 1.00 27.44 420 TYR B N 1
ATOM 5782 C CA . TYR B 1 189 ? -37.748 -25.542 10.356 1.00 27.44 420 TYR B CA 1
ATOM 5783 C C . TYR B 1 189 ? -37.226 -25.816 11.767 1.00 28.51 420 TYR B C 1
ATOM 5784 O O . TYR B 1 189 ? -36.463 -25.016 12.311 1.00 28.69 420 TYR B O 1
ATOM 5793 N N . HIS B 1 190 ? -37.639 -26.936 12.350 1.00 29.03 421 HIS B N 1
ATOM 5794 C CA A HIS B 1 190 ? -37.279 -27.290 13.729 0.50 30.34 421 HIS B CA 1
ATOM 5795 C CA B HIS B 1 190 ? -37.262 -27.229 13.721 0.50 29.91 421 HIS B CA 1
ATOM 5796 C C . HIS B 1 190 ? -35.814 -27.706 13.842 1.00 29.91 421 HIS B C 1
ATOM 5797 O O . HIS B 1 190 ? -35.146 -27.379 14.808 1.00 30.48 421 HIS B O 1
ATOM 5810 N N . ALA B 1 191 ? -35.319 -28.435 12.852 1.00 29.13 422 ALA B N 1
ATOM 5811 C CA . ALA B 1 191 ? -33.924 -28.863 12.867 1.00 28.79 422 ALA B CA 1
ATOM 5812 C C . ALA B 1 191 ? -32.948 -27.720 12.510 1.00 28.28 422 ALA B C 1
ATOM 5813 O O . ALA B 1 191 ? -31.764 -27.833 12.769 1.00 28.06 422 ALA B O 1
ATOM 5815 N N . ASN B 1 192 ? -33.438 -26.634 11.909 1.00 27.65 423 ASN B N 1
ATOM 5816 C CA . ASN B 1 192 ? -32.581 -25.508 11.535 1.00 27.52 423 ASN B CA 1
ATOM 5817 C C . ASN B 1 192 ? -33.230 -24.200 11.984 1.00 27.51 423 ASN B C 1
ATOM 5818 O O . ASN B 1 192 ? -33.745 -23.439 11.174 1.00 26.41 423 ASN B O 1
ATOM 5823 N N . PRO B 1 193 ? -33.205 -23.933 13.294 1.00 28.36 424 PRO B N 1
ATOM 5824 C CA . PRO B 1 193 ? -34.016 -22.826 13.814 1.00 28.82 424 PRO B CA 1
ATOM 5825 C C . PRO B 1 193 ? -33.490 -21.420 13.484 1.00 28.70 424 PRO B C 1
ATOM 5826 O O . PRO B 1 193 ? -34.118 -20.432 13.887 1.00 29.49 424 PRO B O 1
ATOM 5830 N N . GLY B 1 194 ? -32.365 -21.335 12.773 1.00 27.59 425 GLY B N 1
ATOM 5831 C CA . GLY B 1 194 ? -31.878 -20.077 12.231 1.00 27.40 425 GLY B CA 1
ATOM 5832 C C . GLY B 1 194 ? -32.021 -19.951 10.710 1.00 27.29 425 GLY B C 1
ATOM 5833 O O . GLY B 1 194 ? -31.361 -19.096 10.103 1.00 26.82 425 GLY B O 1
ATOM 5834 N N . CYS B 1 195 ? -32.865 -20.781 10.084 1.00 26.38 426 CYS B N 1
ATOM 5835 C CA . CYS B 1 195 ? -32.903 -20.844 8.614 1.00 26.30 426 CYS B CA 1
ATOM 5836 C C . CYS B 1 195 ? -33.787 -19.748 7.995 1.00 25.77 426 CYS B C 1
ATOM 5837 O O . CYS B 1 195 ? -33.719 -19.523 6.786 1.00 25.58 426 CYS B O 1
ATOM 5840 N N . ILE B 1 196 ? -34.620 -19.104 8.814 1.00 25.37 427 ILE B N 1
ATOM 5841 C CA . ILE B 1 196 ? -35.408 -17.941 8.403 1.00 25.28 427 ILE B CA 1
ATOM 5842 C C . ILE B 1 196 ? -35.192 -16.798 9.388 1.00 25.45 427 ILE B C 1
ATOM 5843 O O . ILE B 1 196 ? -35.317 -16.974 10.589 1.00 25.64 427 ILE B O 1
ATOM 5848 N N . VAL B 1 197 ? -34.891 -15.625 8.857 1.00 25.44 428 VAL B N 1
ATOM 5849 C CA . VAL B 1 197 ? -34.589 -14.454 9.639 1.00 25.96 428 VAL B CA 1
ATOM 5850 C C . VAL B 1 197 ? -35.420 -13.315 9.074 1.00 26.01 428 VAL B C 1
ATOM 5851 O O . VAL B 1 197 ? -35.639 -13.261 7.865 1.00 24.86 428 VAL B O 1
ATOM 5855 N N . PRO B 1 198 ? -35.897 -12.403 9.931 1.00 27.09 429 PRO B N 1
ATOM 5856 C CA . PRO B 1 198 ? -35.840 -12.382 11.389 1.00 28.26 429 PRO B CA 1
ATOM 5857 C C . PRO B 1 198 ? -36.811 -13.371 12.030 1.00 28.58 429 PRO B C 1
ATOM 5858 O O . PRO B 1 198 ? -37.675 -13.940 11.354 1.00 27.49 429 PRO B O 1
ATOM 5862 N N . GLU B 1 199 ? -36.653 -13.544 13.336 1.00 29.21 430 GLU B N 1
ATOM 5863 C CA . GLU B 1 199 ? -37.292 -14.628 14.076 1.00 30.09 430 GLU B CA 1
ATOM 5864 C C . GLU B 1 199 ? -38.808 -14.595 13.999 1.00 30.19 430 GLU B C 1
ATOM 5865 O O . GLU B 1 199 ? -39.433 -15.636 13.842 1.00 30.33 430 GLU B O 1
ATOM 5871 N N . PHE B 1 200 ? -39.403 -13.414 14.078 1.00 30.48 431 PHE B N 1
ATOM 5872 C CA . PHE B 1 200 ? -40.850 -13.322 14.053 1.00 31.34 431 PHE B CA 1
ATOM 5873 C C . PHE B 1 200 ? -41.433 -13.761 12.696 1.00 31.26 431 PHE B C 1
ATOM 5874 O O . PHE B 1 200 ? -42.566 -14.236 12.631 1.00 30.81 431 PHE B O 1
ATOM 5882 N N . ARG B 1 201 ? -40.652 -13.650 11.625 1.00 30.91 432 ARG B N 1
ATOM 5883 C CA . ARG B 1 201 ? -41.114 -14.127 10.325 1.00 30.99 432 ARG B CA 1
ATOM 5884 C C . ARG B 1 201 ? -40.980 -15.633 10.227 1.00 30.48 432 ARG B C 1
ATOM 5885 O O . ARG B 1 201 ? -41.808 -16.311 9.607 1.00 29.97 432 ARG B O 1
ATOM 5893 N N . ARG B 1 202 ? -39.947 -16.159 10.858 1.00 29.89 433 ARG B N 1
ATOM 5894 C CA . ARG B 1 202 ? -39.805 -17.599 10.974 1.00 30.27 433 ARG B CA 1
ATOM 5895 C C . ARG B 1 202 ? -41.008 -18.215 11.674 1.00 30.21 433 ARG B C 1
ATOM 5896 O O . ARG B 1 202 ? -41.542 -19.221 11.224 1.00 28.16 433 ARG B O 1
ATOM 5904 N N . ARG B 1 203 ? -41.405 -17.614 12.793 1.00 31.24 434 ARG B N 1
ATOM 5905 C CA . ARG B 1 203 ? -42.564 -18.089 13.536 1.00 33.22 434 ARG B CA 1
ATOM 5906 C C . ARG B 1 203 ? -43.837 -18.027 12.673 1.00 31.90 434 ARG B C 1
ATOM 5907 O O . ARG B 1 203 ? -44.634 -18.939 12.729 1.00 31.65 434 ARG B O 1
ATOM 5915 N N . GLU B 1 204 ? -44.006 -16.976 11.867 1.00 30.94 435 GLU B N 1
ATOM 5916 C CA . GLU B 1 204 ? -45.166 -16.882 10.962 1.00 31.59 435 GLU B CA 1
ATOM 5917 C C . GLU B 1 204 ? -45.205 -18.036 9.945 1.00 30.06 435 GLU B C 1
ATOM 5918 O O . GLU B 1 204 ? -46.250 -18.614 9.684 1.00 30.39 435 GLU B O 1
ATOM 5924 N N . VAL B 1 205 ? -44.063 -18.373 9.373 1.00 28.83 436 VAL B N 1
ATOM 5925 C CA . VAL B 1 205 ? -44.013 -19.450 8.406 1.00 28.25 436 VAL B CA 1
ATOM 5926 C C . VAL B 1 205 ? -44.420 -20.754 9.088 1.00 28.86 436 VAL B C 1
ATOM 5927 O O . VAL B 1 205 ? -45.239 -21.504 8.560 1.00 28.74 436 VAL B O 1
ATOM 5931 N N . ILE B 1 206 ? -43.893 -20.993 10.282 1.00 29.01 437 ILE B N 1
ATOM 5932 C CA . ILE B 1 206 ? -44.180 -22.226 10.988 1.00 30.25 437 ILE B CA 1
ATOM 5933 C C . ILE B 1 206 ? -45.670 -22.336 11.329 1.00 31.88 437 ILE B C 1
ATOM 5934 O O . ILE B 1 206 ? -46.260 -23.389 11.116 1.00 31.12 437 ILE B O 1
ATOM 5939 N N . ARG B 1 207 ? -46.283 -21.264 11.825 1.00 33.87 438 ARG B N 1
ATOM 5940 C CA . ARG B 1 207 ? -47.709 -21.331 12.175 1.00 37.43 438 ARG B CA 1
ATOM 5941 C C . ARG B 1 207 ? -48.535 -21.650 10.934 1.00 36.20 438 ARG B C 1
ATOM 5942 O O . ARG B 1 207 ? -49.442 -22.471 10.982 1.00 36.55 438 ARG B O 1
ATOM 5950 N N . ALA B 1 208 ? -48.189 -21.012 9.823 1.00 34.50 439 ALA B N 1
ATOM 5951 C CA . ALA B 1 208 ? -48.906 -21.197 8.567 1.00 34.35 439 ALA B CA 1
ATOM 5952 C C . ALA B 1 208 ? -48.838 -22.639 8.075 1.00 33.63 439 ALA B C 1
ATOM 5953 O O . ALA B 1 208 ? -49.848 -23.189 7.651 1.00 35.13 439 ALA B O 1
ATOM 5955 N N . VAL B 1 209 ? -47.657 -23.248 8.128 1.00 32.28 440 VAL B N 1
ATOM 5956 C CA . VAL B 1 209 ? -47.487 -24.635 7.675 1.00 31.77 440 VAL B CA 1
ATOM 5957 C C . VAL B 1 209 ? -48.171 -25.625 8.625 1.00 32.93 440 VAL B C 1
ATOM 5958 O O . VAL B 1 209 ? -48.743 -26.624 8.180 1.00 32.38 440 VAL B O 1
ATOM 5962 N N . GLU B 1 210 ? -48.101 -25.354 9.926 1.00 34.56 441 GLU B N 1
ATOM 5963 C CA . GLU B 1 210 ? -48.802 -26.178 10.923 1.00 37.99 441 GLU B CA 1
ATOM 5964 C C . GLU B 1 210 ? -50.293 -26.300 10.641 1.00 38.83 441 GLU B C 1
ATOM 5965 O O . GLU B 1 210 ? -50.878 -27.339 10.896 1.00 38.63 441 GLU B O 1
ATOM 5971 N N . LYS B 1 211 ? -50.898 -25.245 10.103 1.00 40.26 442 LYS B N 1
ATOM 5972 C CA . LYS B 1 211 ? -52.337 -25.243 9.857 1.00 42.80 442 LYS B CA 1
ATOM 5973 C C . LYS B 1 211 ? -52.761 -26.065 8.646 1.00 41.25 442 LYS B C 1
ATOM 5974 O O . LYS B 1 211 ? -53.945 -26.267 8.451 1.00 41.73 442 LYS B O 1
ATOM 5980 N N . GLY B 1 212 ? -51.807 -26.537 7.844 1.00 39.61 443 GLY B N 1
ATOM 5981 C CA . GLY B 1 212 ? -52.114 -27.339 6.657 1.00 38.23 443 GLY B CA 1
ATOM 5982 C C . GLY B 1 212 ? -51.848 -26.549 5.396 1.00 36.72 443 GLY B C 1
ATOM 5983 O O . GLY B 1 212 ? -52.005 -25.330 5.379 1.00 37.73 443 GLY B O 1
ATOM 5984 N N . LEU B 1 213 ? -51.425 -27.237 4.341 1.00 34.65 444 LEU B N 1
ATOM 5985 C CA . LEU B 1 213 ? -51.108 -26.587 3.077 1.00 32.86 444 LEU B CA 1
ATOM 5986 C C . LEU B 1 213 ? -52.008 -27.117 1.980 1.00 32.42 444 LEU B C 1
ATOM 5987 O O . LEU B 1 213 ? -52.142 -28.322 1.835 1.00 33.29 444 LEU B O 1
ATOM 5992 N N . PRO B 1 214 ? -52.594 -26.221 1.178 1.00 31.57 445 PRO B N 1
ATOM 5993 C CA . PRO B 1 214 ? -53.288 -26.672 -0.005 1.00 31.32 445 PRO B CA 1
ATOM 5994 C C . PRO B 1 214 ? -52.283 -27.003 -1.108 1.00 30.23 445 PRO B C 1
ATOM 5995 O O . PRO B 1 214 ? -51.148 -26.516 -1.090 1.00 29.62 445 PRO B O 1
ATOM 5999 N N . ASP B 1 215 ? -52.695 -27.848 -2.046 1.00 30.02 446 ASP B N 1
ATOM 6000 C CA . ASP B 1 215 ? -51.882 -28.138 -3.225 1.00 29.36 446 ASP B CA 1
ATOM 6001 C C . ASP B 1 215 ? -51.746 -26.888 -4.093 1.00 28.51 446 ASP B C 1
ATOM 6002 O O . ASP B 1 215 ? -52.525 -25.951 -3.971 1.00 28.83 446 ASP B O 1
ATOM 6007 N N . LEU B 1 216 ? -50.746 -26.880 -4.962 1.00 28.01 447 LEU B N 1
ATOM 6008 C CA . LEU B 1 216 ? -50.337 -25.670 -5.667 1.00 27.00 447 LEU B CA 1
ATOM 6009 C C . LEU B 1 216 ? -50.352 -25.837 -7.179 1.00 26.50 447 LEU B C 1
ATOM 6010 O O . LEU B 1 216 ? -49.651 -26.695 -7.702 1.00 26.18 447 LEU B O 1
ATOM 6015 N N . SER B 1 217 ? -51.104 -24.985 -7.877 1.00 26.47 448 SER B N 1
ATOM 6016 C CA . SER B 1 217 ? -51.196 -25.055 -9.331 1.00 26.73 448 SER B CA 1
ATOM 6017 C C . SER B 1 217 ? -49.931 -24.475 -9.946 1.00 26.04 448 SER B C 1
ATOM 6018 O O . SER B 1 217 ? -49.591 -23.334 -9.693 1.00 26.53 448 SER B O 1
ATOM 6021 N N . VAL B 1 218 ? -49.239 -25.282 -10.748 1.00 25.72 449 VAL B N 1
ATOM 6022 C CA . VAL B 1 218 ? -47.940 -24.907 -11.315 1.00 24.59 449 VAL B CA 1
ATOM 6023 C C . VAL B 1 218 ? -47.963 -24.721 -12.834 1.00 24.31 449 VAL B C 1
ATOM 6024 O O . VAL B 1 218 ? -46.923 -24.466 -13.434 1.00 24.43 449 VAL B O 1
ATOM 6028 N N . SER B 1 219 ? -49.134 -24.832 -13.444 1.00 24.55 450 SER B N 1
ATOM 6029 C CA . SER B 1 219 ? -49.287 -24.535 -14.869 1.00 24.82 450 SER B CA 1
ATOM 6030 C C . SER B 1 219 ? -50.464 -23.606 -15.131 1.00 25.37 450 SER B C 1
ATOM 6031 O O . SER B 1 219 ? -51.350 -23.449 -14.284 1.00 25.39 450 SER B O 1
ATOM 6034 N N . ARG B 1 220 ? -50.446 -22.967 -16.296 1.00 25.79 451 ARG B N 1
ATOM 6035 C CA . ARG B 1 220 ? -51.641 -22.308 -16.842 1.00 26.78 451 ARG B CA 1
ATOM 6036 C C . ARG B 1 220 ? -51.725 -22.647 -18.313 1.00 27.28 451 ARG B C 1
ATOM 6037 O O . ARG B 1 220 ? -50.706 -22.957 -18.926 1.00 27.13 451 ARG B O 1
ATOM 6045 N N . ALA B 1 221 ? -52.934 -22.600 -18.873 1.00 28.26 452 ALA B N 1
ATOM 6046 C CA . ALA B 1 221 ? -53.135 -22.820 -20.303 1.00 29.26 452 ALA B CA 1
ATOM 6047 C C . ALA B 1 221 ? -52.373 -21.765 -21.105 1.00 29.62 452 ALA B C 1
ATOM 6048 O O . ALA B 1 221 ? -52.286 -20.613 -20.680 1.00 28.92 452 ALA B O 1
ATOM 6050 N N . ARG B 1 222 ? -51.849 -22.137 -22.275 1.00 30.88 453 ARG B N 1
ATOM 6051 C CA . ARG B 1 222 ? -50.984 -21.205 -23.023 1.00 31.34 453 ARG B CA 1
ATOM 6052 C C . ARG B 1 222 ? -51.677 -19.897 -23.409 1.00 31.65 453 ARG B C 1
ATOM 6053 O O . ARG B 1 222 ? -51.065 -18.826 -23.338 1.00 30.85 453 ARG B O 1
ATOM 6061 N N . ALA B 1 223 ? -52.954 -19.975 -23.765 1.00 32.36 454 ALA B N 1
ATOM 6062 C CA . ALA B 1 223 ? -53.716 -18.778 -24.124 1.00 33.85 454 ALA B CA 1
ATOM 6063 C C . ALA B 1 223 ? -53.841 -17.809 -22.943 1.00 34.66 454 ALA B C 1
ATOM 6064 O O . ALA B 1 223 ? -53.815 -16.600 -23.136 1.00 35.68 454 ALA B O 1
ATOM 6066 N N . THR B 1 224 ? -53.936 -18.340 -21.725 1.00 35.36 455 THR B N 1
ATOM 6067 C CA . THR B 1 224 ? -54.030 -17.514 -20.509 1.00 35.50 455 THR B CA 1
ATOM 6068 C C . THR B 1 224 ? -52.809 -16.613 -20.351 1.00 35.51 455 THR B C 1
ATOM 6069 O O . THR B 1 224 ? -52.928 -15.456 -19.928 1.00 35.27 455 THR B O 1
ATOM 6073 N N . LEU B 1 225 ? -51.635 -17.157 -20.687 1.00 35.12 456 LEU B N 1
ATOM 6074 C CA . LEU B 1 225 ? -50.378 -16.417 -20.589 1.00 34.43 456 LEU B CA 1
ATOM 6075 C C . LEU B 1 225 ? -49.972 -15.736 -21.890 1.00 34.62 456 LEU B C 1
ATOM 6076 O O . LEU B 1 225 ? -48.829 -15.316 -22.035 1.00 34.22 456 LEU B O 1
ATOM 6081 N N . HIS B 1 226 ? -50.896 -15.628 -22.840 1.00 35.96 457 HIS B N 1
ATOM 6082 C CA . HIS B 1 226 ? -50.604 -15.052 -24.149 1.00 36.87 457 HIS B CA 1
ATOM 6083 C C . HIS B 1 226 ? -49.382 -15.709 -24.787 1.00 35.54 457 HIS B C 1
ATOM 6084 O O . HIS B 1 226 ? -48.611 -15.056 -25.485 1.00 34.31 457 HIS B O 1
ATOM 6091 N N . ASN B 1 227 ? -49.203 -17.000 -24.524 1.00 34.89 458 ASN B N 1
ATOM 6092 C CA . ASN B 1 227 ? -48.085 -17.762 -25.056 1.00 35.16 458 ASN B CA 1
ATOM 6093 C C . ASN B 1 227 ? -46.716 -17.222 -24.696 1.00 34.24 458 ASN B C 1
ATOM 6094 O O . ASN B 1 227 ? -45.760 -17.484 -25.413 1.00 35.11 458 ASN B O 1
ATOM 6099 N N . TRP B 1 228 ? -46.611 -16.496 -23.586 1.00 32.50 459 TRP B N 1
ATOM 6100 C CA . TRP B 1 228 ? -45.350 -15.902 -23.189 1.00 31.46 459 TRP B CA 1
ATOM 6101 C C . TRP B 1 228 ? -44.851 -16.547 -21.885 1.00 30.68 459 TRP B C 1
ATOM 6102 O O . TRP B 1 228 ? -44.961 -15.976 -20.799 1.00 30.18 459 TRP B O 1
ATOM 6113 N N . ALA B 1 229 ? -44.304 -17.751 -22.021 1.00 30.14 460 ALA B N 1
ATOM 6114 C CA . ALA B 1 229 ? -43.889 -18.566 -20.888 1.00 29.10 460 ALA B CA 1
ATOM 6115 C C . ALA B 1 229 ? -43.180 -19.814 -21.403 1.00 29.18 460 ALA B C 1
ATOM 6116 O O . ALA B 1 229 ? -43.116 -20.035 -22.620 1.00 29.40 460 ALA B O 1
ATOM 6118 N N . ILE B 1 230 ? -42.655 -20.626 -20.480 1.00 28.22 461 ILE B N 1
ATOM 6119 C CA . ILE B 1 230 ? -41.947 -21.868 -20.817 1.00 27.98 461 ILE B CA 1
ATOM 6120 C C . ILE B 1 230 ? -42.933 -23.031 -20.948 1.00 27.73 461 ILE B C 1
ATOM 6121 O O . ILE B 1 230 ? -43.719 -23.239 -20.022 1.00 26.80 461 ILE B O 1
ATOM 6126 N N . PRO B 1 231 ? -42.923 -23.776 -22.086 1.00 27.94 462 PRO B N 1
ATOM 6127 C CA . PRO B 1 231 ? -43.855 -24.910 -22.230 1.00 28.54 462 PRO B CA 1
ATOM 6128 C C . PRO B 1 231 ? -43.637 -26.007 -21.186 1.00 28.32 462 PRO B C 1
ATOM 6129 O O . PRO B 1 231 ? -42.499 -26.277 -20.796 1.00 27.05 462 PRO B O 1
ATOM 6133 N N . VAL B 1 232 ? -44.728 -26.611 -20.731 1.00 28.50 463 VAL B N 1
ATOM 6134 C CA . VAL B 1 232 ? -44.633 -27.824 -19.926 1.00 28.97 463 VAL B CA 1
ATOM 6135 C C . VAL B 1 232 ? -43.981 -28.929 -20.781 1.00 29.50 463 VAL B C 1
ATOM 6136 O O . VAL B 1 232 ? -44.426 -29.170 -21.891 1.00 29.74 463 VAL B O 1
ATOM 6140 N N . PRO B 1 233 ? -42.928 -29.597 -20.269 1.00 29.80 464 PRO B N 1
ATOM 6141 C CA . PRO B 1 233 ? -42.322 -30.720 -20.990 1.00 31.00 464 PRO B CA 1
ATOM 6142 C C . PRO B 1 233 ? -43.346 -31.764 -21.425 1.00 31.78 464 PRO B C 1
ATOM 6143 O O . PRO B 1 233 ? -44.110 -32.263 -20.596 1.00 32.26 464 PRO B O 1
ATOM 6147 N N . GLY B 1 234 ? -43.373 -32.065 -22.716 1.00 32.26 465 GLY B N 1
ATOM 6148 C CA . GLY B 1 234 ? -44.268 -33.066 -23.247 1.00 32.97 465 GLY B CA 1
ATOM 6149 C C . GLY B 1 234 ? -45.700 -32.594 -23.412 1.00 34.01 465 GLY B C 1
ATOM 6150 O O . GLY B 1 234 ? -46.557 -33.386 -23.802 1.00 34.16 465 GLY B O 1
ATOM 6151 N N . ASN B 1 235 ? -45.985 -31.320 -23.126 1.00 33.74 466 ASN B N 1
ATOM 6152 C CA . ASN B 1 235 ? -47.361 -30.829 -23.254 1.00 34.26 466 ASN B CA 1
ATOM 6153 C C . ASN B 1 235 ? -47.441 -29.355 -23.649 1.00 34.35 466 ASN B C 1
ATOM 6154 O O . ASN B 1 235 ? -47.650 -28.477 -22.806 1.00 34.34 466 ASN B O 1
ATOM 6159 N N . PRO B 1 236 ? -47.316 -29.082 -24.957 1.00 34.76 467 PRO B N 1
ATOM 6160 C CA . PRO B 1 236 ? -47.234 -27.696 -25.419 1.00 34.68 467 PRO B CA 1
ATOM 6161 C C . PRO B 1 236 ? -48.524 -26.868 -25.276 1.00 34.65 467 PRO B C 1
ATOM 6162 O O . PRO B 1 236 ? -48.494 -25.667 -25.513 1.00 35.71 467 PRO B O 1
ATOM 6166 N N . ASP B 1 237 ? -49.636 -27.478 -24.886 1.00 34.11 468 ASP B N 1
ATOM 6167 C CA . ASP B 1 237 ? -50.847 -26.708 -24.596 1.00 33.58 468 ASP B CA 1
ATOM 6168 C C . ASP B 1 237 ? -50.782 -25.961 -23.271 1.00 32.14 468 ASP B C 1
ATOM 6169 O O . ASP B 1 237 ? -51.596 -25.096 -23.033 1.00 31.93 468 ASP B O 1
ATOM 6174 N N . HIS B 1 238 ? -49.809 -26.287 -22.421 1.00 31.17 469 HIS B N 1
ATOM 6175 C CA . HIS B 1 238 ? -49.688 -25.688 -21.094 1.00 30.47 469 HIS B CA 1
ATOM 6176 C C . HIS B 1 238 ? -48.301 -25.101 -20.862 1.00 29.78 469 HIS B C 1
ATOM 6177 O O . HIS B 1 238 ? -47.315 -25.503 -21.505 1.00 28.84 469 HIS B O 1
ATOM 6193 N N . VAL B 1 240 ? -45.423 -23.513 -17.866 1.00 26.92 471 VAL B N 1
ATOM 6194 C CA . VAL B 1 240 ? -44.960 -23.488 -16.490 1.00 26.25 471 VAL B CA 1
ATOM 6195 C C . VAL B 1 240 ? -45.331 -22.109 -15.916 1.00 25.96 471 VAL B C 1
ATOM 6196 O O . VAL B 1 240 ? -45.024 -21.073 -16.521 1.00 25.55 471 VAL B O 1
ATOM 6200 N N . TYR B 1 241 ? -46.038 -22.091 -14.786 1.00 25.49 472 TYR B N 1
ATOM 6201 C CA . TYR B 1 241 ? -46.426 -20.822 -14.164 1.00 25.70 472 TYR B CA 1
ATOM 6202 C C . TYR B 1 241 ? -45.258 -20.299 -13.313 1.00 25.40 472 TYR B C 1
ATOM 6203 O O . TYR B 1 241 ? -44.161 -20.889 -13.316 1.00 24.84 472 TYR B O 1
ATOM 6212 N N . VAL B 1 242 ? -45.465 -19.180 -12.621 1.00 25.46 473 VAL B N 1
ATOM 6213 C CA . VAL B 1 242 ? -44.372 -18.490 -11.925 1.00 25.04 473 VAL B CA 1
ATOM 6214 C C . VAL B 1 242 ? -43.552 -19.349 -10.967 1.00 24.25 473 VAL B C 1
ATOM 6215 O O . VAL B 1 242 ? -42.327 -19.252 -10.935 1.00 23.33 473 VAL B O 1
ATOM 6219 N N . TRP B 1 243 ? -44.213 -20.209 -10.199 1.00 24.52 474 TRP B N 1
ATOM 6220 C CA . TRP B 1 243 ? -43.545 -20.874 -9.074 1.00 23.72 474 TRP B CA 1
ATOM 6221 C C . TRP B 1 243 ? -42.305 -21.662 -9.506 1.00 23.74 474 TRP B C 1
ATOM 6222 O O . TRP B 1 243 ? -41.239 -21.470 -8.958 1.00 22.87 474 TRP B O 1
ATOM 6233 N N . LEU B 1 244 ? -42.441 -22.550 -10.481 1.00 24.62 475 LEU B N 1
ATOM 6234 C CA . LEU B 1 244 ? -41.308 -23.368 -10.933 1.00 24.98 475 LEU B CA 1
ATOM 6235 C C . LEU B 1 244 ? -40.438 -22.696 -12.007 1.00 25.19 475 LEU B C 1
ATOM 6236 O O . LEU B 1 244 ? -39.373 -23.214 -12.370 1.00 25.57 475 LEU B O 1
ATOM 6241 N N . ASP B 1 245 ? -40.890 -21.558 -12.519 1.00 25.02 476 ASP B N 1
ATOM 6242 C CA . ASP B 1 245 ? -40.068 -20.749 -13.417 1.00 25.07 476 ASP B CA 1
ATOM 6243 C C . ASP B 1 245 ? -39.138 -19.838 -12.594 1.00 24.97 476 ASP B C 1
ATOM 6244 O O . ASP B 1 245 ? -37.915 -19.952 -12.675 1.00 25.40 476 ASP B O 1
ATOM 6249 N N . ALA B 1 246 ? -39.720 -18.953 -11.795 1.00 24.80 477 ALA B N 1
ATOM 6250 C CA . ALA B 1 246 ? -38.955 -17.921 -11.108 1.00 24.98 477 ALA B CA 1
ATOM 6251 C C . ALA B 1 246 ? -38.041 -18.470 -10.013 1.00 25.11 477 ALA B C 1
ATOM 6252 O O . ALA B 1 246 ? -36.867 -18.115 -9.962 1.00 24.89 477 ALA B O 1
ATOM 6254 N N . LEU B 1 247 ? -38.567 -19.324 -9.137 1.00 25.07 478 LEU B N 1
ATOM 6255 C CA . LEU B 1 247 ? -37.763 -19.811 -8.009 1.00 25.04 478 LEU B CA 1
ATOM 6256 C C . LEU B 1 247 ? -36.549 -20.604 -8.489 1.00 24.75 478 LEU B C 1
ATOM 6257 O O . LEU B 1 247 ? -35.469 -20.533 -7.901 1.00 24.74 478 LEU B O 1
ATOM 6262 N N . THR B 1 248 ? -36.727 -21.301 -9.605 1.00 24.01 479 THR B N 1
ATOM 6263 C CA . THR B 1 248 ? -35.686 -22.120 -10.193 1.00 23.75 479 THR B CA 1
ATOM 6264 C C . THR B 1 248 ? -34.464 -21.309 -10.662 1.00 23.52 479 THR B C 1
ATOM 6265 O O . THR B 1 248 ? -33.410 -21.880 -10.893 1.00 24.03 479 THR B O 1
ATOM 6269 N N . ASN B 1 249 ? -34.594 -19.990 -10.802 1.00 23.43 480 ASN B N 1
ATOM 6270 C CA . ASN B 1 249 ? -33.460 -19.170 -11.220 1.00 23.89 480 ASN B CA 1
ATOM 6271 C C . ASN B 1 249 ? -32.217 -19.409 -10.360 1.00 23.92 480 ASN B C 1
ATOM 6272 O O . ASN B 1 249 ? -31.104 -19.326 -10.852 1.00 24.86 480 ASN B O 1
ATOM 6277 N N . TYR B 1 250 ? -32.420 -19.689 -9.075 1.00 23.78 481 TYR B N 1
ATOM 6278 C CA . TYR B 1 250 ? -31.319 -19.915 -8.149 1.00 23.36 481 TYR B CA 1
ATOM 6279 C C . TYR B 1 250 ? -30.567 -21.202 -8.489 1.00 23.67 481 TYR B C 1
ATOM 6280 O O . TYR B 1 250 ? -29.343 -21.274 -8.367 1.00 23.41 481 TYR B O 1
ATOM 6289 N N . LEU B 1 251 ? -31.302 -22.224 -8.922 1.00 23.61 482 LEU B N 1
ATOM 6290 C CA . LEU B 1 251 ? -30.682 -23.477 -9.337 1.00 23.94 482 LEU B CA 1
ATOM 6291 C C . LEU B 1 251 ? -29.924 -23.260 -10.646 1.00 24.25 482 LEU B C 1
ATOM 6292 O O . LEU B 1 251 ? -28.781 -23.701 -10.794 1.00 24.21 482 LEU B O 1
ATOM 6297 N N . THR B 1 252 ? -30.550 -22.553 -11.587 1.00 24.27 483 THR B N 1
ATOM 6298 C CA . THR B 1 252 ? -29.901 -22.275 -12.856 1.00 24.73 483 THR B CA 1
ATOM 6299 C C . THR B 1 252 ? -28.605 -21.519 -12.626 1.00 24.97 483 THR B C 1
ATOM 6300 O O . THR B 1 252 ? -27.556 -21.906 -13.133 1.00 25.62 483 THR B O 1
ATOM 6304 N N . GLY B 1 253 ? -28.683 -20.434 -11.862 1.00 24.87 484 GLY B N 1
ATOM 6305 C CA . GLY B 1 253 ? -27.515 -19.596 -11.600 1.00 25.24 484 GLY B CA 1
ATOM 6306 C C . GLY B 1 253 ? -26.386 -20.378 -10.964 1.00 25.50 484 GLY B C 1
ATOM 6307 O O . GLY B 1 253 ? -25.220 -20.151 -11.265 1.00 26.28 484 GLY B O 1
ATOM 6308 N N . SER B 1 254 ? -26.742 -21.333 -10.109 1.00 25.21 485 SER B N 1
ATOM 6309 C CA . SER B 1 254 ? -25.755 -22.154 -9.409 1.00 25.45 485 SER B CA 1
ATOM 6310 C C . SER B 1 254 ? -25.003 -23.095 -10.342 1.00 26.31 485 SER B C 1
ATOM 6311 O O . SER B 1 254 ? -23.970 -23.644 -9.959 1.00 26.67 485 SER B O 1
ATOM 6314 N N . ARG B 1 255 ? -25.525 -23.268 -11.557 1.00 26.58 486 ARG B N 1
ATOM 6315 C CA . ARG B 1 255 ? -24.955 -24.178 -12.547 1.00 27.76 486 ARG B CA 1
ATOM 6316 C C . ARG B 1 255 ? -24.358 -23.499 -13.790 1.00 28.65 486 ARG B C 1
ATOM 6317 O O . ARG B 1 255 ? -23.955 -24.183 -14.730 1.00 29.59 486 ARG B O 1
ATOM 6325 N N . LEU B 1 256 ? -24.284 -22.173 -13.794 1.00 29.01 487 LEU B N 1
ATOM 6326 C CA . LEU B 1 256 ? -23.786 -21.441 -14.957 1.00 30.30 487 LEU B CA 1
ATOM 6327 C C . LEU B 1 256 ? -22.314 -21.051 -14.819 1.00 32.00 487 LEU B C 1
ATOM 6328 O O . LEU B 1 256 ? -21.938 -20.349 -13.889 1.00 31.35 487 LEU B O 1
ATOM 6333 N N . ARG B 1 257 ? -21.488 -21.509 -15.749 1.00 34.80 488 ARG B N 1
ATOM 6334 C CA . ARG B 1 257 ? -20.137 -20.972 -15.897 1.00 38.46 488 ARG B CA 1
ATOM 6335 C C . ARG B 1 257 ? -20.222 -19.611 -16.584 1.00 39.63 488 ARG B C 1
ATOM 6336 O O . ARG B 1 257 ? -20.849 -19.479 -17.645 1.00 39.57 488 ARG B O 1
ATOM 6344 N N . VAL B 1 258 ? -19.600 -18.607 -15.976 1.00 40.31 489 VAL B N 1
ATOM 6345 C CA . VAL B 1 258 ? -19.729 -17.225 -16.428 1.00 42.13 489 VAL B CA 1
ATOM 6346 C C . VAL B 1 258 ? -18.362 -16.701 -16.833 1.00 44.64 489 VAL B C 1
ATOM 6347 O O . VAL B 1 258 ? -17.415 -16.821 -16.068 1.00 44.40 489 VAL B O 1
ATOM 6351 N N . ASP B 1 259 ? -18.268 -16.123 -18.030 1.00 48.11 490 ASP B N 1
ATOM 6352 C CA . ASP B 1 259 ? -17.007 -15.558 -18.511 1.00 52.86 490 ASP B CA 1
ATOM 6353 C C . ASP B 1 259 ? -16.734 -14.187 -17.870 1.00 55.49 490 ASP B C 1
ATOM 6354 O O . ASP B 1 259 ? -17.569 -13.655 -17.119 1.00 55.10 490 ASP B O 1
ATOM 6359 N N . GLU B 1 260 ? -15.563 -13.631 -18.165 1.00 59.08 491 GLU B N 1
ATOM 6360 C CA . GLU B 1 260 ? -15.139 -12.350 -17.597 1.00 61.06 491 GLU B CA 1
ATOM 6361 C C . GLU B 1 260 ? -16.074 -11.196 -17.956 1.00 59.44 491 GLU B C 1
ATOM 6362 O O . GLU B 1 260 ? -16.235 -10.263 -17.177 1.00 59.07 491 GLU B O 1
ATOM 6368 N N . SER B 1 261 ? -16.690 -11.264 -19.130 1.00 59.32 492 SER B N 1
ATOM 6369 C CA . SER B 1 261 ? -17.686 -10.269 -19.541 1.00 59.81 492 SER B CA 1
ATOM 6370 C C . SER B 1 261 ? -19.012 -10.336 -18.741 1.00 58.04 492 SER B C 1
ATOM 6371 O O . SER B 1 261 ? -19.825 -9.415 -18.823 1.00 57.89 492 SER B O 1
ATOM 6374 N N . GLY B 1 262 ? -19.230 -11.411 -17.981 1.00 55.67 493 GLY B N 1
ATOM 6375 C CA . GLY B 1 262 ? -20.496 -11.618 -17.259 1.00 54.25 493 GLY B CA 1
ATOM 6376 C C . GLY B 1 262 ? -21.533 -12.384 -18.075 1.00 53.31 493 GLY B C 1
ATOM 6377 O O . GLY B 1 262 ? -22.706 -12.450 -17.703 1.00 50.57 493 GLY B O 1
ATOM 6378 N N . LYS B 1 263 ? -21.093 -12.960 -19.192 1.00 54.64 494 LYS B N 1
ATOM 6379 C CA . LYS B 1 263 ? -21.938 -13.773 -20.047 1.00 55.50 494 LYS B CA 1
ATOM 6380 C C . LYS B 1 263 ? -21.828 -15.229 -19.608 1.00 52.99 494 LYS B C 1
ATOM 6381 O O . LYS B 1 263 ? -20.716 -15.726 -19.382 1.00 51.89 494 LYS B O 1
ATOM 6387 N N . GLU B 1 264 ? -22.970 -15.907 -19.484 1.00 49.11 495 GLU B N 1
ATOM 6388 C CA . GLU B 1 264 ? -22.965 -17.345 -19.212 1.00 48.32 495 GLU B CA 1
ATOM 6389 C C . GLU B 1 264 ? -22.465 -18.057 -20.456 1.00 48.04 495 GLU B C 1
ATOM 6390 O O . GLU B 1 264 ? -22.838 -17.713 -21.572 1.00 48.12 495 GLU B O 1
ATOM 6396 N N . VAL B 1 265 ? -21.604 -19.034 -20.249 1.00 47.92 496 VAL B N 1
ATOM 6397 C CA . VAL B 1 265 ? -20.936 -19.712 -21.342 1.00 50.50 496 VAL B CA 1
ATOM 6398 C C . VAL B 1 265 ? -21.273 -21.203 -21.330 1.00 48.73 496 VAL B C 1
ATOM 6399 O O . VAL B 1 265 ? -21.061 -21.900 -22.327 1.00 48.04 496 VAL B O 1
ATOM 6403 N N . SER B 1 266 ? -21.821 -21.691 -20.220 1.00 44.26 497 SER B N 1
ATOM 6404 C CA . SER B 1 266 ? -22.032 -23.120 -20.083 1.00 42.39 497 SER B CA 1
ATOM 6405 C C . SER B 1 266 ? -22.964 -23.434 -18.910 1.00 38.70 497 SER B C 1
ATOM 6406 O O . SER B 1 266 ? -22.865 -22.823 -17.850 1.00 36.26 497 SER B O 1
ATOM 6409 N N . LEU B 1 267 ? -23.871 -24.378 -19.130 1.00 36.79 498 LEU B N 1
ATOM 6410 C CA . LEU B 1 267 ? -24.678 -24.959 -18.069 1.00 35.90 498 LEU B CA 1
ATOM 6411 C C . LEU B 1 267 ? -24.116 -26.341 -17.712 1.00 35.81 498 LEU B C 1
ATOM 6412 O O . LEU B 1 267 ? -24.212 -27.276 -18.502 1.00 35.44 498 LEU B O 1
ATOM 6417 N N . VAL B 1 268 ? -23.530 -26.472 -16.525 1.00 35.76 499 VAL B N 1
ATOM 6418 C CA . VAL B 1 268 ? -23.038 -27.779 -16.074 1.00 35.78 499 VAL B CA 1
ATOM 6419 C C . VAL B 1 268 ? -24.216 -28.672 -15.691 1.00 35.80 499 VAL B C 1
ATOM 6420 O O . VAL B 1 268 ? -25.288 -28.174 -15.310 1.00 34.12 499 VAL B O 1
ATOM 6424 N N . ASP B 1 269 ? -24.005 -29.984 -15.780 1.00 37.17 500 ASP B N 1
ATOM 6425 C CA . ASP B 1 269 ? -25.026 -30.971 -15.416 1.00 38.53 500 ASP B CA 1
ATOM 6426 C C . ASP B 1 269 ? -25.232 -31.069 -13.905 1.00 38.09 500 ASP B C 1
ATOM 6427 O O . ASP B 1 269 ? -26.357 -31.187 -13.430 1.00 37.12 500 ASP B O 1
ATOM 6432 N N . ASP B 1 270 ? -24.133 -31.055 -13.165 1.00 38.32 501 ASP B N 1
ATOM 6433 C CA . ASP B 1 270 ? -24.136 -31.348 -11.728 1.00 39.59 501 ASP B CA 1
ATOM 6434 C C . ASP B 1 270 ? -23.861 -30.060 -10.944 1.00 38.40 501 ASP B C 1
ATOM 6435 O O . ASP B 1 270 ? -22.764 -29.522 -11.028 1.00 38.30 501 ASP B O 1
ATOM 6440 N N . PHE B 1 271 ? -24.839 -29.583 -10.176 1.00 38.41 502 PHE B N 1
ATOM 6441 C CA . PHE B 1 271 ? -24.648 -28.360 -9.372 1.00 39.40 502 PHE B CA 1
ATOM 6442 C C . PHE B 1 271 ? -23.375 -28.405 -8.523 1.00 40.54 502 PHE B C 1
ATOM 6443 O O . PHE B 1 271 ? -22.639 -27.418 -8.465 1.00 43.28 502 PHE B O 1
ATOM 6451 N N . ASN B 1 272 ? -23.070 -29.555 -7.927 1.00 39.56 503 ASN B N 1
ATOM 6452 C CA . ASN B 1 272 ? -21.850 -29.672 -7.126 1.00 39.82 503 ASN B CA 1
ATOM 6453 C C . ASN B 1 272 ? -20.572 -29.296 -7.848 1.00 39.83 503 ASN B C 1
ATOM 6454 O O . ASN B 1 272 ? -19.579 -28.950 -7.209 1.00 39.94 503 ASN B O 1
ATOM 6459 N N . GLU B 1 273 ? -20.591 -29.339 -9.174 1.00 39.66 504 GLU B N 1
ATOM 6460 C CA . GLU B 1 273 ? -19.426 -28.947 -9.957 1.00 40.20 504 GLU B CA 1
ATOM 6461 C C . GLU B 1 273 ? -18.902 -27.550 -9.580 1.00 36.90 504 GLU B C 1
ATOM 6462 O O . GLU B 1 273 ? -17.708 -27.346 -9.456 1.00 36.13 504 GLU B O 1
ATOM 6468 N N . LEU B 1 274 ? -19.807 -26.592 -9.416 1.00 33.80 505 LEU B N 1
ATOM 6469 C CA . LEU B 1 274 ? -19.423 -25.213 -9.163 1.00 32.77 505 LEU B CA 1
ATOM 6470 C C . LEU B 1 274 ? -19.468 -24.812 -7.674 1.00 31.61 505 LEU B C 1
ATOM 6471 O O . LEU B 1 274 ? -19.072 -23.706 -7.325 1.00 31.09 505 LEU B O 1
ATOM 6476 N N . GLU B 1 275 ? -19.957 -25.712 -6.818 1.00 30.91 506 GLU B N 1
ATOM 6477 C CA . GLU B 1 275 ? -19.883 -25.566 -5.356 1.00 30.28 506 GLU B CA 1
ATOM 6478 C C . GLU B 1 275 ? -20.692 -24.378 -4.823 1.00 28.80 506 GLU B C 1
ATOM 6479 O O . GLU B 1 275 ? -20.350 -23.820 -3.781 1.00 28.31 506 GLU B O 1
ATOM 6485 N N . ARG B 1 276 ? -21.767 -24.011 -5.526 1.00 27.30 507 ARG B N 1
ATOM 6486 C CA . ARG B 1 276 ? -22.611 -22.890 -5.122 1.00 26.02 507 ARG B CA 1
ATOM 6487 C C . ARG B 1 276 ? -23.899 -23.342 -4.457 1.00 25.33 507 ARG B C 1
ATOM 6488 O O . ARG B 1 276 ? -24.238 -22.865 -3.378 1.00 25.16 507 ARG B O 1
ATOM 6496 N N . PHE B 1 277 ? -24.617 -24.261 -5.097 1.00 25.01 508 PHE B N 1
ATOM 6497 C CA . PHE B 1 277 ? -25.924 -24.689 -4.592 1.00 24.38 508 PHE B CA 1
ATOM 6498 C C . PHE B 1 277 ? -25.704 -25.547 -3.353 1.00 24.44 508 PHE B C 1
ATOM 6499 O O . PHE B 1 277 ? -24.725 -26.296 -3.310 1.00 25.16 508 PHE B O 1
ATOM 6507 N N . PRO B 1 278 ? -26.563 -25.409 -2.323 1.00 23.64 509 PRO B N 1
ATOM 6508 C CA . PRO B 1 278 ? -27.676 -24.477 -2.179 1.00 23.53 509 PRO B CA 1
ATOM 6509 C C . PRO B 1 278 ? -27.208 -23.105 -1.699 1.00 23.58 509 PRO B C 1
ATOM 6510 O O . PRO B 1 278 ? -26.129 -22.991 -1.140 1.00 23.43 509 PRO B O 1
ATOM 6514 N N . ALA B 1 279 ? -28.042 -22.089 -1.900 1.00 23.55 510 ALA B N 1
ATOM 6515 C CA . ALA B 1 279 ? -27.757 -20.748 -1.408 1.00 23.96 510 ALA B CA 1
ATOM 6516 C C . ALA B 1 279 ? -27.435 -20.744 0.083 1.00 24.02 510 ALA B C 1
ATOM 6517 O O . ALA B 1 279 ? -28.098 -21.388 0.893 1.00 24.43 510 ALA B O 1
ATOM 6519 N N . ASP B 1 280 ? -26.401 -20.007 0.425 1.00 24.52 511 ASP B N 1
ATOM 6520 C CA . ASP B 1 280 ? -26.072 -19.746 1.812 1.00 24.77 511 ASP B CA 1
ATOM 6521 C C . ASP B 1 280 ? -27.027 -18.698 2.399 1.00 23.91 511 ASP B C 1
ATOM 6522 O O . ASP B 1 280 ? -27.450 -18.807 3.559 1.00 23.11 511 ASP B O 1
ATOM 6527 N N . VAL B 1 281 ? -27.382 -17.712 1.579 1.00 23.74 512 VAL B N 1
ATOM 6528 C CA . VAL B 1 281 ? -28.396 -16.705 1.932 1.00 23.60 512 VAL B CA 1
ATOM 6529 C C . VAL B 1 281 ? -29.248 -16.329 0.727 1.00 22.97 512 VAL B C 1
ATOM 6530 O O . VAL B 1 281 ? -28.709 -15.901 -0.295 1.00 23.43 512 VAL B O 1
ATOM 6534 N N . HIS B 1 282 ? -30.562 -16.497 0.837 1.00 22.51 513 HIS B N 1
ATOM 6535 C CA . HIS B 1 282 ? -31.502 -15.888 -0.096 1.00 22.27 513 HIS B CA 1
ATOM 6536 C C . HIS B 1 282 ? -32.014 -14.597 0.536 1.00 22.34 513 HIS B C 1
ATOM 6537 O O . HIS B 1 282 ? -32.674 -14.641 1.570 1.00 22.72 513 HIS B O 1
ATOM 6544 N N . VAL B 1 283 ? -31.725 -13.459 -0.082 1.00 22.20 514 VAL B N 1
ATOM 6545 C CA . VAL B 1 283 ? -32.289 -12.183 0.347 1.00 22.60 514 VAL B CA 1
ATOM 6546 C C . VAL B 1 283 ? -33.643 -11.975 -0.346 1.00 22.75 514 VAL B C 1
ATOM 6547 O O . VAL B 1 283 ? -33.750 -12.113 -1.559 1.00 22.52 514 VAL B O 1
ATOM 6551 N N . ILE B 1 284 ? -34.678 -11.675 0.431 1.00 23.16 515 ILE B N 1
ATOM 6552 C CA . ILE B 1 284 ? -36.005 -11.382 -0.123 1.00 23.51 515 ILE B CA 1
ATOM 6553 C C . ILE B 1 284 ? -36.765 -10.315 0.680 1.00 24.21 515 ILE B C 1
ATOM 6554 O O . ILE B 1 284 ? -36.404 -9.996 1.812 1.00 23.78 515 ILE B O 1
ATOM 6559 N N . GLY B 1 285 ? -37.820 -9.778 0.074 1.00 24.84 516 GLY B N 1
ATOM 6560 C CA . GLY B 1 285 ? -38.780 -8.933 0.784 1.00 25.62 516 GLY B CA 1
ATOM 6561 C C . GLY B 1 285 ? -39.831 -9.810 1.459 1.00 26.22 516 GLY B C 1
ATOM 6562 O O . GLY B 1 285 ? -40.106 -10.930 1.021 1.00 25.42 516 GLY B O 1
ATOM 6563 N N . LYS B 1 286 ? -40.428 -9.289 2.518 1.00 27.55 517 LYS B N 1
ATOM 6564 C CA . LYS B 1 286 ? -41.413 -10.025 3.317 1.00 28.78 517 LYS B CA 1
ATOM 6565 C C . LYS B 1 286 ? -42.614 -10.537 2.515 1.00 29.48 517 LYS B C 1
ATOM 6566 O O . LYS B 1 286 ? -43.250 -11.508 2.910 1.00 29.89 517 LYS B O 1
ATOM 6572 N N . ASP B 1 287 ? -42.926 -9.872 1.408 1.00 30.38 518 ASP B N 1
ATOM 6573 C CA . ASP B 1 287 ? -44.053 -10.243 0.542 1.00 32.10 518 ASP B CA 1
ATOM 6574 C C . ASP B 1 287 ? -43.910 -11.613 -0.156 1.00 30.52 518 ASP B C 1
ATOM 6575 O O . ASP B 1 287 ? -44.907 -12.206 -0.543 1.00 31.14 518 ASP B O 1
ATOM 6580 N N . ILE B 1 288 ? -42.687 -12.116 -0.292 1.00 28.22 519 ILE B N 1
ATOM 6581 C CA . ILE B 1 288 ? -42.439 -13.384 -0.979 1.00 27.14 519 ILE B CA 1
ATOM 6582 C C . ILE B 1 288 ? -41.846 -14.465 -0.058 1.00 26.73 519 ILE B C 1
ATOM 6583 O O . ILE B 1 288 ? -41.390 -15.516 -0.519 1.00 25.12 519 ILE B O 1
ATOM 6588 N N . LEU B 1 289 ? -41.896 -14.221 1.247 1.00 27.36 520 LEU B N 1
ATOM 6589 C CA . LEU B 1 289 ? -41.378 -15.179 2.236 1.00 27.37 520 LEU B CA 1
ATOM 6590 C C . LEU B 1 289 ? -42.064 -16.540 2.129 1.00 27.51 520 LEU B C 1
ATOM 6591 O O . LEU B 1 289 ? -41.401 -17.565 2.121 1.00 26.71 520 LEU B O 1
ATOM 6596 N N . LYS B 1 290 ? -43.382 -16.544 2.020 1.00 28.46 521 LYS B N 1
ATOM 6597 C CA . LYS B 1 290 ? -44.115 -17.800 1.857 1.00 30.64 521 LYS B CA 1
ATOM 6598 C C . LYS B 1 290 ? -43.616 -18.580 0.659 1.00 28.80 521 LYS B C 1
ATOM 6599 O O . LYS B 1 290 ? -43.454 -19.793 0.736 1.00 28.95 521 LYS B O 1
ATOM 6605 N N . PHE B 1 291 ? -43.355 -17.896 -0.447 1.00 27.38 522 PHE B N 1
ATOM 6606 C CA . PHE B 1 291 ? -42.972 -18.601 -1.657 1.00 26.64 522 PHE B CA 1
ATOM 6607 C C . PHE B 1 291 ? -41.589 -19.203 -1.477 1.00 25.84 522 PHE B C 1
ATOM 6608 O O . PHE B 1 291 ? -41.324 -20.314 -1.939 1.00 26.35 522 PHE B O 1
ATOM 6616 N N . HIS B 1 292 ? -40.704 -18.482 -0.798 1.00 25.22 523 HIS B N 1
ATOM 6617 C CA . HIS B 1 292 ? -39.321 -18.951 -0.610 1.00 24.08 523 HIS B CA 1
ATOM 6618 C C . HIS B 1 292 ? -39.123 -19.951 0.520 1.00 23.72 523 HIS B C 1
ATOM 6619 O O . HIS B 1 292 ? -38.212 -20.762 0.462 1.00 23.91 523 HIS B O 1
ATOM 6626 N N . ALA B 1 293 ? -39.944 -19.875 1.562 1.00 23.72 524 ALA B N 1
ATOM 6627 C CA . ALA B 1 293 ? -39.746 -20.714 2.750 1.00 23.86 524 ALA B CA 1
ATOM 6628 C C . ALA B 1 293 ? -40.698 -21.918 2.792 1.00 23.48 524 ALA B C 1
ATOM 6629 O O . ALA B 1 293 ? -40.537 -22.807 3.624 1.00 23.78 524 ALA B O 1
ATOM 6631 N N . ILE B 1 294 ? -41.669 -21.951 1.886 1.00 23.05 525 ILE B N 1
ATOM 6632 C CA . ILE B 1 294 ? -42.627 -23.050 1.803 1.00 23.26 525 ILE B CA 1
ATOM 6633 C C . ILE B 1 294 ? -42.580 -23.736 0.432 1.00 23.08 525 ILE B C 1
ATOM 6634 O O . ILE B 1 294 ? -42.260 -24.915 0.360 1.00 23.52 525 ILE B O 1
ATOM 6639 N N . TYR B 1 295 ? -42.895 -23.016 -0.647 1.00 22.67 526 TYR B N 1
ATOM 6640 C CA . TYR B 1 295 ? -42.886 -23.632 -1.987 1.00 22.43 526 TYR B CA 1
ATOM 6641 C C . TYR B 1 295 ? -41.506 -24.126 -2.397 1.00 22.16 526 TYR B C 1
ATOM 6642 O O . TYR B 1 295 ? -41.338 -25.285 -2.761 1.00 22.17 526 TYR B O 1
ATOM 6651 N N . TRP B 1 296 ? -40.526 -23.233 -2.337 1.00 22.14 527 TRP B N 1
ATOM 6652 C CA . TRP B 1 296 ? -39.165 -23.522 -2.820 1.00 22.78 527 TRP B CA 1
ATOM 6653 C C . TRP B 1 296 ? -38.586 -24.760 -2.140 1.00 22.99 527 TRP B C 1
ATOM 6654 O O . TRP B 1 296 ? -38.197 -25.692 -2.818 1.00 23.86 527 TRP B O 1
ATOM 6665 N N . PRO B 1 297 ? -38.575 -24.798 -0.806 1.00 23.35 528 PRO B N 1
ATOM 6666 C CA . PRO B 1 297 ? -38.031 -26.004 -0.195 1.00 24.13 528 PRO B CA 1
ATOM 6667 C C . PRO B 1 297 ? -38.832 -27.291 -0.481 1.00 24.38 528 PRO B C 1
ATOM 6668 O O . PRO B 1 297 ? -38.233 -28.361 -0.508 1.00 24.33 528 PRO B O 1
ATOM 6672 N N . ALA B 1 298 ? -40.154 -27.189 -0.691 1.00 23.77 529 ALA B N 1
ATOM 6673 C CA . ALA B 1 298 ? -40.930 -28.349 -1.066 1.00 23.99 529 ALA B CA 1
ATOM 6674 C C . ALA B 1 298 ? -40.459 -28.856 -2.425 1.00 24.06 529 ALA B C 1
ATOM 6675 O O . ALA B 1 298 ? -40.323 -30.057 -2.613 1.00 24.36 529 ALA B O 1
ATOM 6677 N N . PHE B 1 299 ? -40.202 -27.953 -3.372 1.00 24.08 530 PHE B N 1
ATOM 6678 C CA . PHE B 1 299 ? -39.721 -28.385 -4.687 1.00 24.06 530 PHE B CA 1
ATOM 6679 C C . PHE B 1 299 ? -38.375 -29.094 -4.529 1.00 24.43 530 PHE B C 1
ATOM 6680 O O . PHE B 1 299 ? -38.112 -30.117 -5.162 1.00 24.93 530 PHE B O 1
ATOM 6688 N N . LEU B 1 300 ? -37.520 -28.537 -3.690 1.00 24.82 531 LEU B N 1
ATOM 6689 C CA . LEU B 1 300 ? -36.171 -29.084 -3.492 1.00 25.09 531 LEU B CA 1
ATOM 6690 C C . LEU B 1 300 ? -36.244 -30.449 -2.802 1.00 25.70 531 LEU B C 1
ATOM 6691 O O . LEU B 1 300 ? -35.537 -31.394 -3.187 1.00 25.90 531 LEU B O 1
ATOM 6696 N N . LEU B 1 301 ? -37.106 -30.555 -1.797 1.00 25.92 532 LEU B N 1
ATOM 6697 C CA . LEU B 1 301 ? -37.347 -31.841 -1.147 1.00 26.94 532 LEU B CA 1
ATOM 6698 C C . LEU B 1 301 ? -37.872 -32.878 -2.153 1.00 26.97 532 LEU B C 1
ATOM 6699 O O . LEU B 1 301 ? -37.436 -34.015 -2.152 1.00 27.54 532 LEU B O 1
ATOM 6704 N N . SER B 1 302 ? -38.799 -32.487 -3.018 1.00 26.86 533 SER B N 1
ATOM 6705 C CA . SER B 1 302 ? -39.313 -33.417 -4.021 1.00 27.37 533 SER B CA 1
ATOM 6706 C C . SER B 1 302 ? -38.177 -33.915 -4.896 1.00 27.54 533 SER B C 1
ATOM 6707 O O . SER B 1 302 ? -38.074 -35.108 -5.178 1.00 28.65 533 SER B O 1
ATOM 6710 N N . ALA B 1 303 ? -37.341 -32.984 -5.336 1.00 26.96 534 ALA B N 1
ATOM 6711 C CA . ALA B 1 303 ? -36.263 -33.292 -6.259 1.00 27.17 534 ALA B CA 1
ATOM 6712 C C . ALA B 1 303 ? -35.059 -33.966 -5.607 1.00 27.41 534 ALA B C 1
ATOM 6713 O O . ALA B 1 303 ? -34.170 -34.403 -6.311 1.00 29.04 534 ALA B O 1
ATOM 6715 N N . GLY B 1 304 ? -35.016 -34.038 -4.281 1.00 27.21 535 GLY B N 1
ATOM 6716 C CA . GLY B 1 304 ? -33.858 -34.587 -3.583 1.00 27.68 535 GLY B CA 1
ATOM 6717 C C . GLY B 1 304 ? -32.653 -33.659 -3.616 1.00 27.68 535 GLY B C 1
ATOM 6718 O O . GLY B 1 304 ? -31.524 -34.126 -3.570 1.00 28.39 535 GLY B O 1
ATOM 6719 N N . LEU B 1 305 ? -32.895 -32.346 -3.681 1.00 26.95 536 LEU B N 1
ATOM 6720 C CA . LEU B 1 305 ? -31.829 -31.350 -3.710 1.00 26.73 536 LEU B CA 1
ATOM 6721 C C . LEU B 1 305 ? -31.626 -30.738 -2.329 1.00 26.37 536 LEU B C 1
ATOM 6722 O O . LEU B 1 305 ? -32.557 -30.687 -1.536 1.00 26.69 536 LEU B O 1
ATOM 6727 N N . PRO B 1 306 ? -30.408 -30.262 -2.032 1.00 25.95 537 PRO B N 1
ATOM 6728 C CA . PRO B 1 306 ? -30.192 -29.655 -0.721 1.00 26.04 537 PRO B CA 1
ATOM 6729 C C . PRO B 1 306 ? -30.943 -28.332 -0.545 1.00 25.25 537 PRO B C 1
ATOM 6730 O O . PRO B 1 306 ? -31.212 -27.626 -1.512 1.00 24.45 537 PRO B O 1
ATOM 6734 N N . LEU B 1 307 ? -31.275 -28.010 0.697 1.00 25.64 538 LEU B N 1
ATOM 6735 C CA . LEU B 1 307 ? -32.059 -26.815 0.990 1.00 25.53 538 LEU B CA 1
ATOM 6736 C C . LEU B 1 307 ? -31.160 -25.622 1.307 1.00 25.05 538 LEU B C 1
ATOM 6737 O O . LEU B 1 307 ? -30.045 -25.795 1.801 1.00 24.69 538 LEU B O 1
ATOM 6742 N N . PRO B 1 308 ? -31.649 -24.401 1.029 1.00 24.70 539 PRO B N 1
ATOM 6743 C CA . PRO B 1 308 ? -30.906 -23.200 1.391 1.00 24.96 539 PRO B CA 1
ATOM 6744 C C . PRO B 1 308 ? -30.620 -23.136 2.886 1.00 25.62 539 PRO B C 1
ATOM 6745 O O . PRO B 1 308 ? -31.419 -23.615 3.701 1.00 25.62 539 PRO B O 1
ATOM 6749 N N . LYS B 1 309 ? -29.504 -22.527 3.242 1.00 26.92 540 LYS B N 1
ATOM 6750 C CA . LYS B 1 309 ? -29.115 -22.444 4.640 1.00 28.68 540 LYS B CA 1
ATOM 6751 C C . LYS B 1 309 ? -29.903 -21.353 5.347 1.00 27.10 540 LYS B C 1
ATOM 6752 O O . LYS B 1 309 ? -30.341 -21.559 6.459 1.00 26.59 540 LYS B O 1
ATOM 6758 N N . LYS B 1 310 ? -30.100 -20.211 4.687 1.00 25.83 541 LYS B N 1
ATOM 6759 C CA . LYS B 1 310 ? -30.808 -19.086 5.280 1.00 25.54 541 LYS B CA 1
ATOM 6760 C C . LYS B 1 310 ? -31.665 -18.310 4.277 1.00 24.53 541 LYS B C 1
ATOM 6761 O O . LYS B 1 310 ? -31.283 -18.092 3.136 1.00 24.42 541 LYS B O 1
ATOM 6767 N N . ILE B 1 311 ? -32.823 -17.880 4.739 1.00 24.02 542 ILE B N 1
ATOM 6768 C CA . ILE B 1 311 ? -33.692 -16.975 4.003 1.00 23.80 542 ILE B CA 1
ATOM 6769 C C . ILE B 1 311 ? -33.865 -15.754 4.886 1.00 23.40 542 ILE B C 1
ATOM 6770 O O . ILE B 1 311 ? -34.290 -15.885 6.022 1.00 23.68 542 ILE B O 1
ATOM 6775 N N . VAL B 1 312 ? -33.477 -14.585 4.394 1.00 22.93 543 VAL B N 1
ATOM 6776 C CA . VAL B 1 312 ? -33.624 -13.345 5.158 1.00 23.11 543 VAL B CA 1
ATOM 6777 C C . VAL B 1 312 ? -34.626 -12.453 4.451 1.00 23.10 543 VAL B C 1
ATOM 6778 O O . VAL B 1 312 ? -34.438 -12.117 3.280 1.00 22.62 543 VAL B O 1
ATOM 6782 N N . ALA B 1 313 ? -35.695 -12.096 5.173 1.00 23.78 544 ALA B N 1
ATOM 6783 C CA . ALA B 1 313 ? -36.812 -11.327 4.635 1.00 23.96 544 ALA B CA 1
ATOM 6784 C C . ALA B 1 313 ? -36.900 -9.954 5.294 1.00 24.72 544 ALA B C 1
ATOM 6785 O O . ALA B 1 313 ? -37.110 -9.851 6.496 1.00 24.83 544 ALA B O 1
ATOM 6787 N N . HIS B 1 314 ? -36.777 -8.900 4.493 1.00 25.19 545 HIS B N 1
ATOM 6788 C CA . HIS B 1 314 ? -36.753 -7.526 5.009 1.00 25.82 545 HIS B CA 1
ATOM 6789 C C . HIS B 1 314 ? -38.080 -6.803 4.806 1.00 27.08 545 HIS B C 1
ATOM 6790 O O . HIS B 1 314 ? -38.979 -7.330 4.163 1.00 26.98 545 HIS B O 1
ATOM 6797 N N . GLY B 1 315 ? -38.164 -5.581 5.328 1.00 29.03 546 GLY B N 1
ATOM 6798 C CA . GLY B 1 315 ? -39.353 -4.746 5.230 1.00 31.39 546 GLY B CA 1
ATOM 6799 C C . GLY B 1 315 ? -39.417 -3.889 3.978 1.00 33.15 546 GLY B C 1
ATOM 6800 O O . GLY B 1 315 ? -38.605 -4.042 3.063 1.00 32.72 546 GLY B O 1
ATOM 6801 N N . TRP B 1 316 ? -40.409 -3.001 3.947 1.00 35.40 547 TRP B N 1
ATOM 6802 C CA . TRP B 1 316 ? -40.685 -2.111 2.820 1.00 37.69 547 TRP B CA 1
ATOM 6803 C C . TRP B 1 316 ? -40.478 -0.659 3.239 1.00 38.06 547 TRP B C 1
ATOM 6804 O O . TRP B 1 316 ? -41.083 -0.209 4.216 1.00 38.62 547 TRP B O 1
ATOM 6815 N N . TRP B 1 317 ? -39.675 0.082 2.482 1.00 36.21 548 TRP B N 1
ATOM 6816 C CA . TRP B 1 317 ? -39.436 1.497 2.785 1.00 35.75 548 TRP B CA 1
ATOM 6817 C C . TRP B 1 317 ? -40.625 2.412 2.549 1.00 36.39 548 TRP B C 1
ATOM 6818 O O . TRP B 1 317 ? -41.389 2.218 1.610 1.00 36.46 548 TRP B O 1
ATOM 6829 N N . THR B 1 318 ? -40.751 3.413 3.422 1.00 36.52 549 THR B N 1
ATOM 6830 C CA . THR B 1 318 ? -41.562 4.597 3.181 1.00 37.52 549 THR B CA 1
ATOM 6831 C C . THR B 1 318 ? -40.650 5.820 3.010 1.00 38.36 549 THR B C 1
ATOM 6832 O O . THR B 1 318 ? -39.433 5.743 3.242 1.00 38.34 549 THR B O 1
ATOM 6836 N N . LYS B 1 319 ? -41.238 6.942 2.597 1.00 40.02 550 LYS B N 1
ATOM 6837 C CA . LYS B 1 319 ? -40.555 8.239 2.614 1.00 40.81 550 LYS B CA 1
ATOM 6838 C C . LYS B 1 319 ? -41.433 9.304 3.267 1.00 42.95 550 LYS B C 1
ATOM 6839 O O . LYS B 1 319 ? -42.622 9.426 2.953 1.00 42.98 550 LYS B O 1
ATOM 6845 N N . ASP B 1 320 ? -40.837 10.066 4.186 1.00 45.25 551 ASP B N 1
ATOM 6846 C CA . ASP B 1 320 ? -41.559 11.085 4.958 1.00 47.78 551 ASP B CA 1
ATOM 6847 C C . ASP B 1 320 ? -42.807 10.488 5.604 1.00 50.18 551 ASP B C 1
ATOM 6848 O O . ASP B 1 320 ? -43.873 11.098 5.594 1.00 52.22 551 ASP B O 1
ATOM 6853 N N . ARG B 1 321 ? -42.661 9.275 6.140 1.00 51.32 552 ARG B N 1
ATOM 6854 C CA . ARG B 1 321 ? -43.750 8.550 6.804 1.00 53.80 552 ARG B CA 1
ATOM 6855 C C . ARG B 1 321 ? -44.971 8.324 5.899 1.00 54.28 552 ARG B C 1
ATOM 6856 O O . ARG B 1 321 ? -46.078 8.167 6.390 1.00 54.83 552 ARG B O 1
ATOM 6864 N N . LYS B 1 322 ? -44.760 8.287 4.583 1.00 53.95 553 LYS B N 1
ATOM 6865 C CA . LYS B 1 322 ? -45.841 8.058 3.621 1.00 54.70 553 LYS B CA 1
ATOM 6866 C C . LYS B 1 322 ? -45.419 7.019 2.600 1.00 52.85 553 LYS B C 1
ATOM 6867 O O . LYS B 1 322 ? -44.226 6.772 2.409 1.00 51.57 553 LYS B O 1
ATOM 6873 N N . LYS B 1 323 ? -46.399 6.421 1.933 1.00 53.42 554 LYS B N 1
ATOM 6874 C CA . LYS B 1 323 ? -46.126 5.431 0.894 1.00 53.31 554 LYS B CA 1
ATOM 6875 C C . LYS B 1 323 ? -45.370 6.063 -0.268 1.00 51.43 554 LYS B C 1
ATOM 6876 O O . LYS B 1 323 ? -45.677 7.166 -0.696 1.00 50.27 554 LYS B O 1
ATOM 6882 N N . ILE B 1 324 ? -44.376 5.350 -0.773 1.00 50.47 555 ILE B N 1
ATOM 6883 C CA . ILE B 1 324 ? -43.610 5.816 -1.911 1.00 51.26 555 ILE B CA 1
ATOM 6884 C C . ILE B 1 324 ? -44.422 5.502 -3.156 1.00 54.14 555 ILE B C 1
ATOM 6885 O O . ILE B 1 324 ? -44.798 4.354 -3.373 1.00 53.78 555 ILE B O 1
ATOM 6890 N N . SER B 1 325 ? -44.692 6.528 -3.961 1.00 57.96 556 SER B N 1
ATOM 6891 C CA . SER B 1 325 ? -45.552 6.385 -5.140 1.00 61.66 556 SER B CA 1
ATOM 6892 C C . SER B 1 325 ? -45.367 7.562 -6.103 1.00 63.18 556 SER B C 1
ATOM 6893 O O . SER B 1 325 ? -45.333 8.716 -5.679 1.00 60.49 556 SER B O 1
ATOM 6896 N N . LYS B 1 326 ? -45.253 7.252 -7.393 1.00 68.39 557 LYS B N 1
ATOM 6897 C CA . LYS B 1 326 ? -45.099 8.266 -8.445 1.00 72.79 557 LYS B CA 1
ATOM 6898 C C . LYS B 1 326 ? -46.304 9.200 -8.430 1.00 74.33 557 LYS B C 1
ATOM 6899 O O . LYS B 1 326 ? -46.162 10.402 -8.193 1.00 74.32 557 LYS B O 1
ATOM 6905 N N . SER B 1 327 ? -47.488 8.637 -8.676 1.00 74.76 558 SER B N 1
ATOM 6906 C CA . SER B 1 327 ? -48.742 9.324 -8.367 1.00 76.25 558 SER B CA 1
ATOM 6907 C C . SER B 1 327 ? -48.855 9.326 -6.847 1.00 75.89 558 SER B C 1
ATOM 6908 O O . SER B 1 327 ? -48.314 8.442 -6.192 1.00 78.05 558 SER B O 1
ATOM 6911 N N . LEU B 1 328 ? -49.552 10.315 -6.297 1.00 75.05 559 LEU B N 1
ATOM 6912 C CA . LEU B 1 328 ? -49.496 10.652 -4.860 1.00 71.76 559 LEU B CA 1
ATOM 6913 C C . LEU B 1 328 ? -48.263 11.500 -4.529 1.00 68.48 559 LEU B C 1
ATOM 6914 O O . LEU B 1 328 ? -48.107 11.947 -3.393 1.00 69.28 559 LEU B O 1
ATOM 6919 N N . GLY B 1 329 ? -47.393 11.722 -5.514 1.00 64.73 560 GLY B N 1
ATOM 6920 C CA . GLY B 1 329 ? -46.304 12.691 -5.387 1.00 63.33 560 GLY B CA 1
ATOM 6921 C C . GLY B 1 329 ? -45.358 12.451 -4.225 1.00 60.26 560 GLY B C 1
ATOM 6922 O O . GLY B 1 329 ? -44.949 13.391 -3.549 1.00 60.28 560 GLY B O 1
ATOM 6923 N N . ASN B 1 330 ? -45.020 11.190 -3.978 1.00 57.67 561 ASN B N 1
ATOM 6924 C CA . ASN B 1 330 ? -43.999 10.860 -2.984 1.00 55.60 561 ASN B CA 1
ATOM 6925 C C . ASN B 1 330 ? -42.998 9.895 -3.608 1.00 52.94 561 ASN B C 1
ATOM 6926 O O . ASN B 1 330 ? -43.035 8.684 -3.385 1.00 51.58 561 ASN B O 1
ATOM 6931 N N . VAL B 1 331 ? -42.124 10.474 -4.423 1.00 52.50 562 VAL B N 1
ATOM 6932 C CA . VAL B 1 331 ? -41.106 9.749 -5.172 1.00 51.50 562 VAL B CA 1
ATOM 6933 C C . VAL B 1 331 ? -39.866 9.567 -4.302 1.00 49.15 562 VAL B C 1
ATOM 6934 O O . VAL B 1 331 ? -39.485 10.475 -3.575 1.00 49.32 562 VAL B O 1
ATOM 6938 N N . PHE B 1 332 ? -39.245 8.392 -4.375 1.00 47.63 563 PHE B N 1
ATOM 6939 C CA . PHE B 1 332 ? -37.948 8.157 -3.727 1.00 45.91 563 PHE B CA 1
ATOM 6940 C C . PHE B 1 332 ? -37.044 7.428 -4.716 1.00 44.75 563 PHE B C 1
ATOM 6941 O O . PHE B 1 332 ? -37.094 6.208 -4.843 1.00 44.19 563 PHE B O 1
ATOM 6949 N N . ASP B 1 333 ? -36.247 8.212 -5.436 1.00 45.10 564 ASP B N 1
ATOM 6950 C CA . ASP B 1 333 ? -35.356 7.717 -6.483 1.00 44.24 564 ASP B CA 1
ATOM 6951 C C . ASP B 1 333 ? -33.959 7.557 -5.882 1.00 41.91 564 ASP B C 1
ATOM 6952 O O . ASP B 1 333 ? -33.276 8.545 -5.638 1.00 41.69 564 ASP B O 1
ATOM 6957 N N . PRO B 1 334 ? -33.527 6.312 -5.644 1.00 40.56 565 PRO B N 1
ATOM 6958 C CA . PRO B 1 334 ? -32.258 6.139 -4.939 1.00 39.97 565 PRO B CA 1
ATOM 6959 C C . PRO B 1 334 ? -31.044 6.678 -5.700 1.00 40.43 565 PRO B C 1
ATOM 6960 O O . PRO B 1 334 ? -30.112 7.190 -5.075 1.00 39.24 565 PRO B O 1
ATOM 6964 N N . VAL B 1 335 ? -31.049 6.586 -7.026 1.00 40.70 566 VAL B N 1
ATOM 6965 C CA . VAL B 1 335 ? -29.945 7.153 -7.792 1.00 42.15 566 VAL B CA 1
ATOM 6966 C C . VAL B 1 335 ? -29.890 8.663 -7.566 1.00 43.66 566 VAL B C 1
ATOM 6967 O O . VAL B 1 335 ? -28.817 9.223 -7.335 1.00 44.06 566 VAL B O 1
ATOM 6971 N N . GLU B 1 336 ? -31.049 9.309 -7.610 1.00 44.60 567 GLU B N 1
ATOM 6972 C CA . GLU B 1 336 ? -31.141 10.753 -7.393 1.00 47.06 567 GLU B CA 1
ATOM 6973 C C . GLU B 1 336 ? -30.588 11.156 -6.021 1.00 45.09 567 GLU B C 1
ATOM 6974 O O . GLU B 1 336 ? -29.831 12.128 -5.906 1.00 44.56 567 GLU B O 1
ATOM 6980 N N . LYS B 1 337 ? -30.968 10.415 -4.983 1.00 42.91 568 LYS B N 1
ATOM 6981 C CA . LYS B 1 337 ? -30.478 10.709 -3.630 1.00 41.79 568 LYS B CA 1
ATOM 6982 C C . LYS B 1 337 ? -29.003 10.399 -3.472 1.00 39.66 568 LYS B C 1
ATOM 6983 O O . LYS B 1 337 ? -28.293 11.135 -2.797 1.00 39.37 568 LYS B O 1
ATOM 6989 N N . ALA B 1 338 ? -28.540 9.334 -4.116 1.00 38.57 569 ALA B N 1
ATOM 6990 C CA . ALA B 1 338 ? -27.109 9.023 -4.132 1.00 38.38 569 ALA B CA 1
ATOM 6991 C C . ALA B 1 338 ? -26.309 10.155 -4.774 1.00 39.54 569 ALA B C 1
ATOM 6992 O O . ALA B 1 338 ? -25.264 10.537 -4.264 1.00 38.83 569 ALA B O 1
ATOM 6994 N N . GLU B 1 339 ? -26.809 10.682 -5.891 1.00 41.25 570 GLU B N 1
ATOM 6995 C CA . GLU B 1 339 ? -26.163 11.792 -6.591 1.00 43.10 570 GLU B CA 1
ATOM 6996 C C . GLU B 1 339 ? -26.097 13.036 -5.707 1.00 44.13 570 GLU B C 1
ATOM 6997 O O . GLU B 1 339 ? -25.139 13.797 -5.769 1.00 44.34 570 GLU B O 1
ATOM 7003 N N . GLU B 1 340 ? -27.115 13.227 -4.878 1.00 45.01 571 GLU B N 1
ATOM 7004 C CA . GLU B 1 340 ? -27.168 14.367 -3.974 1.00 47.14 571 GLU B CA 1
ATOM 7005 C C . GLU B 1 340 ? -26.265 14.199 -2.756 1.00 45.38 571 GLU B C 1
ATOM 7006 O O . GLU B 1 340 ? -25.507 15.105 -2.422 1.00 46.34 571 GLU B O 1
ATOM 7012 N N . PHE B 1 341 ? -26.339 13.044 -2.094 1.00 42.57 572 PHE B N 1
ATOM 7013 C CA . PHE B 1 341 ? -25.663 12.851 -0.803 1.00 40.69 572 PHE B CA 1
ATOM 7014 C C . PHE B 1 341 ? -24.420 11.962 -0.828 1.00 39.20 572 PHE B C 1
ATOM 7015 O O . PHE B 1 341 ? -23.669 11.938 0.145 1.00 38.76 572 PHE B O 1
ATOM 7023 N N . GLY B 1 342 ? -24.204 11.242 -1.924 1.00 38.43 573 GLY B N 1
ATOM 7024 C CA . GLY B 1 342 ? -23.139 10.249 -2.004 1.00 37.31 573 GLY B CA 1
ATOM 7025 C C . GLY B 1 342 ? -23.697 8.829 -2.012 1.00 36.56 573 GLY B C 1
ATOM 7026 O O . GLY B 1 342 ? -24.657 8.509 -1.307 1.00 36.17 573 GLY B O 1
ATOM 7027 N N . TYR B 1 343 ? -23.079 7.981 -2.823 1.00 35.76 574 TYR B N 1
ATOM 7028 C CA . TYR B 1 343 ? -23.489 6.602 -2.984 1.00 34.31 574 TYR B CA 1
ATOM 7029 C C . TYR B 1 343 ? -23.253 5.783 -1.717 1.00 33.00 574 TYR B C 1
ATOM 7030 O O . TYR B 1 343 ? -24.191 5.180 -1.189 1.00 31.79 574 TYR B O 1
ATOM 7039 N N . ASP B 1 344 ? -22.020 5.785 -1.214 1.00 31.85 575 ASP B N 1
ATOM 7040 C CA . ASP B 1 344 ? -21.703 5.060 0.005 1.00 30.95 575 ASP B CA 1
ATOM 7041 C C . ASP B 1 344 ? -22.521 5.568 1.186 1.00 30.53 575 ASP B C 1
ATOM 7042 O O . ASP B 1 344 ? -22.931 4.776 2.052 1.00 29.24 575 ASP B O 1
ATOM 7047 N N . ALA B 1 345 ? -22.785 6.874 1.209 1.00 30.46 576 ALA B N 1
ATOM 7048 C CA . ALA B 1 345 ? -23.546 7.478 2.303 1.00 30.51 576 ALA B CA 1
ATOM 7049 C C . ALA B 1 345 ? -24.994 7.017 2.291 1.00 30.53 576 ALA B C 1
ATOM 7050 O O . ALA B 1 345 ? -25.560 6.710 3.342 1.00 30.17 576 ALA B O 1
ATOM 7052 N N . LEU B 1 346 ? -25.602 6.966 1.109 1.00 31.02 577 LEU B N 1
ATOM 7053 C CA . LEU B 1 346 ? -26.974 6.471 1.010 1.00 30.97 577 LEU B CA 1
ATOM 7054 C C . LEU B 1 346 ? -27.067 4.997 1.415 1.00 29.97 577 LEU B C 1
ATOM 7055 O O . LEU B 1 346 ? -27.958 4.604 2.159 1.00 30.62 577 LEU B O 1
ATOM 7060 N N . LYS B 1 347 ? -26.153 4.188 0.904 1.00 29.57 578 LYS B N 1
ATOM 7061 C CA . LYS B 1 347 ? -26.110 2.764 1.223 1.00 28.95 578 LYS B CA 1
ATOM 7062 C C . LYS B 1 347 ? -26.011 2.586 2.740 1.00 28.80 578 LYS B C 1
ATOM 7063 O O . LYS B 1 347 ? -26.775 1.821 3.333 1.00 29.14 578 LYS B O 1
ATOM 7069 N N . TYR B 1 348 ? -25.104 3.329 3.366 1.00 28.85 579 TYR B N 1
ATOM 7070 C CA . TYR B 1 348 ? -24.975 3.321 4.822 1.00 28.36 579 TYR B CA 1
ATOM 7071 C C . TYR B 1 348 ? -26.300 3.636 5.496 1.00 28.68 579 TYR B C 1
ATOM 7072 O O . TYR B 1 348 ? -26.704 2.950 6.434 1.00 28.29 579 TYR B O 1
ATOM 7081 N N . PHE B 1 349 ? -26.984 4.665 5.017 1.00 29.16 580 PHE B N 1
ATOM 7082 C CA . PHE B 1 349 ? -28.250 5.035 5.616 1.00 29.79 580 PHE B CA 1
ATOM 7083 C C . PHE B 1 349 ? -29.256 3.900 5.508 1.00 29.38 580 PHE B C 1
ATOM 7084 O O . PHE B 1 349 ? -29.901 3.548 6.493 1.00 29.47 580 PHE B O 1
ATOM 7092 N N . LEU B 1 350 ? -29.393 3.338 4.308 1.00 28.78 581 LEU B N 1
ATOM 7093 C CA . LEU B 1 350 ? -30.345 2.253 4.091 1.00 28.30 581 LEU B CA 1
ATOM 7094 C C . LEU B 1 350 ? -30.064 1.052 4.997 1.00 27.44 581 LEU B C 1
ATOM 7095 O O . LEU B 1 350 ? -30.987 0.399 5.480 1.00 27.19 581 LEU B O 1
ATOM 7100 N N . LEU B 1 351 ? -28.791 0.786 5.264 1.00 26.59 582 LEU B N 1
ATOM 7101 C CA . LEU B 1 351 ? -28.420 -0.383 6.059 1.00 25.79 582 LEU B CA 1
ATOM 7102 C C . LEU B 1 351 ? -28.361 -0.128 7.565 1.00 25.73 582 LEU B C 1
ATOM 7103 O O . LEU B 1 351 ? -28.481 -1.064 8.356 1.00 25.83 582 LEU B O 1
ATOM 7108 N N . ARG B 1 352 ? -28.206 1.129 7.958 1.00 26.40 583 ARG B N 1
ATOM 7109 C CA . ARG B 1 352 ? -28.086 1.495 9.369 1.00 26.89 583 ARG B CA 1
ATOM 7110 C C . ARG B 1 352 ? -29.418 1.969 9.959 1.00 28.16 583 ARG B C 1
ATOM 7111 O O . ARG B 1 352 ? -29.722 1.706 11.132 1.00 27.90 583 ARG B O 1
ATOM 7119 N N . GLU B 1 353 ? -30.210 2.668 9.156 1.00 29.30 584 GLU B N 1
ATOM 7120 C CA . GLU B 1 353 ? -31.447 3.284 9.653 1.00 30.79 584 GLU B CA 1
ATOM 7121 C C . GLU B 1 353 ? -32.450 2.250 10.138 1.00 31.51 584 GLU B C 1
ATOM 7122 O O . GLU B 1 353 ? -33.158 2.462 11.121 1.00 32.29 584 GLU B O 1
ATOM 7128 N N . SER B 1 354 ? -32.503 1.117 9.466 1.00 32.28 585 SER B N 1
ATOM 7129 C CA . SER B 1 354 ? -33.491 0.128 9.806 1.00 33.25 585 SER B CA 1
ATOM 7130 C C . SER B 1 354 ? -32.918 -1.272 9.718 1.00 31.83 585 SER B C 1
ATOM 7131 O O . SER B 1 354 ? -32.025 -1.534 8.923 1.00 32.43 585 SER B O 1
ATOM 7134 N N . GLY B 1 355 ? -33.410 -2.158 10.572 1.00 30.88 586 GLY B N 1
ATOM 7135 C CA . GLY B 1 355 ? -33.119 -3.566 10.461 1.00 29.99 586 GLY B CA 1
ATOM 7136 C C . GLY B 1 355 ? -34.120 -4.262 9.559 1.00 30.28 586 GLY B C 1
ATOM 7137 O O . GLY B 1 355 ? -35.044 -3.639 9.017 1.00 30.06 586 GLY B O 1
ATOM 7138 N N . PHE B 1 356 ? -33.954 -5.570 9.412 1.00 29.75 587 PHE B N 1
ATOM 7139 C CA . PHE B 1 356 ? -34.806 -6.339 8.515 1.00 30.12 587 PHE B CA 1
ATOM 7140 C C . PHE B 1 356 ? -36.202 -6.578 9.080 1.00 31.87 587 PHE B C 1
ATOM 7141 O O . PHE B 1 356 ? -37.123 -6.907 8.330 1.00 32.03 587 PHE B O 1
ATOM 7149 N N . SER B 1 357 ? -36.352 -6.406 10.390 1.00 33.27 588 SER B N 1
ATOM 7150 C CA . SER B 1 357 ? -37.652 -6.507 11.060 1.00 35.38 588 SER B CA 1
ATOM 7151 C C . SER B 1 357 ? -38.535 -5.292 10.866 1.00 36.38 588 SER B C 1
ATOM 7152 O O . SER B 1 357 ? -39.718 -5.357 11.140 1.00 38.85 588 SER B O 1
ATOM 7155 N N . ASP B 1 358 ? -37.963 -4.178 10.429 1.00 36.84 589 ASP B N 1
ATOM 7156 C CA . ASP B 1 358 ? -38.700 -2.926 10.368 1.00 37.71 589 ASP B CA 1
ATOM 7157 C C . ASP B 1 358 ? -38.946 -2.511 8.930 1.00 36.44 589 ASP B C 1
ATOM 7158 O O . ASP B 1 358 ? -38.173 -2.843 8.021 1.00 34.73 589 ASP B O 1
ATOM 7163 N N . ASP B 1 359 ? -40.023 -1.762 8.743 1.00 35.55 590 ASP B N 1
ATOM 7164 C CA . ASP B 1 359 ? -40.260 -1.044 7.512 1.00 35.15 590 ASP B CA 1
ATOM 7165 C C . ASP B 1 359 ? -39.606 0.323 7.675 1.00 35.07 590 ASP B C 1
ATOM 7166 O O . ASP B 1 359 ? -40.117 1.184 8.379 1.00 35.41 590 ASP B O 1
ATOM 7171 N N . GLY B 1 360 ? -38.445 0.503 7.062 1.00 34.36 591 GLY B N 1
ATOM 7172 C CA . GLY B 1 360 ? -37.691 1.733 7.225 1.00 34.49 591 GLY B CA 1
ATOM 7173 C C . GLY B 1 360 ? -38.391 2.955 6.673 1.00 34.87 591 GLY B C 1
ATOM 7174 O O . GLY B 1 360 ? -39.241 2.853 5.797 1.00 34.69 591 GLY B O 1
ATOM 7175 N N . ASP B 1 361 ? -38.017 4.118 7.189 1.00 35.66 592 ASP B N 1
ATOM 7176 C CA . ASP B 1 361 ? -38.504 5.391 6.664 1.00 37.22 592 ASP B CA 1
ATOM 7177 C C . ASP B 1 361 ? -37.335 6.274 6.243 1.00 37.05 592 ASP B C 1
ATOM 7178 O O . ASP B 1 361 ? -36.459 6.555 7.047 1.00 36.66 592 ASP B O 1
ATOM 7183 N N . TYR B 1 362 ? -37.327 6.702 4.981 1.00 38.14 593 TYR B N 1
ATOM 7184 C CA . TYR B 1 362 ? -36.344 7.667 4.505 1.00 38.15 593 TYR B CA 1
ATOM 7185 C C . TYR B 1 362 ? -36.865 9.092 4.682 1.00 39.23 593 TYR B C 1
ATOM 7186 O O . TYR B 1 362 ? -38.034 9.368 4.425 1.00 40.33 593 TYR B O 1
ATOM 7195 N N . SER B 1 363 ? -35.979 9.991 5.104 1.00 39.35 594 SER B N 1
ATOM 7196 C CA . SER B 1 363 ? -36.190 11.430 4.959 1.00 41.00 594 SER B CA 1
ATOM 7197 C C . SER B 1 363 ? -34.835 12.117 4.781 1.00 40.88 594 SER B C 1
ATOM 7198 O O . SER B 1 363 ? -33.804 11.603 5.222 1.00 39.61 594 SER B O 1
ATOM 7201 N N . ASP B 1 364 ? -34.838 13.270 4.121 1.00 42.01 595 ASP B N 1
ATOM 7202 C CA . ASP B 1 364 ? -33.612 14.040 3.927 1.00 42.40 595 ASP B CA 1
ATOM 7203 C C . ASP B 1 364 ? -33.015 14.453 5.270 1.00 42.61 595 ASP B C 1
ATOM 7204 O O . ASP B 1 364 ? -31.803 14.440 5.445 1.00 41.74 595 ASP B O 1
ATOM 7209 N N . LYS B 1 365 ? -33.879 14.823 6.206 1.00 44.18 596 LYS B N 1
ATOM 7210 C CA . LYS B 1 365 ? -33.463 15.228 7.541 1.00 45.19 596 LYS B CA 1
ATOM 7211 C C . LYS B 1 365 ? -32.651 14.141 8.250 1.00 42.91 596 LYS B C 1
ATOM 7212 O O . LYS B 1 365 ? -31.567 14.410 8.759 1.00 41.76 596 LYS B O 1
ATOM 7218 N N . ASN B 1 366 ? -33.180 12.920 8.287 1.00 41.64 597 ASN B N 1
ATOM 7219 C CA . ASN B 1 366 ? -32.493 11.821 8.980 1.00 40.38 597 ASN B CA 1
ATOM 7220 C C . ASN B 1 366 ? -31.281 11.329 8.214 1.00 37.88 597 ASN B C 1
ATOM 7221 O O . ASN B 1 366 ? -30.307 10.905 8.817 1.00 36.64 597 ASN B O 1
ATOM 7226 N N . MET B 1 367 ? -31.346 11.398 6.888 1.00 37.74 598 MET B N 1
ATOM 7227 C CA . MET B 1 367 ? -30.188 11.125 6.031 1.00 37.02 598 MET B CA 1
ATOM 7228 C C . MET B 1 367 ? -29.023 12.044 6.394 1.00 36.88 598 MET B C 1
ATOM 7229 O O . MET B 1 367 ? -27.896 11.597 6.622 1.00 34.63 598 MET B O 1
ATOM 7234 N N . ILE B 1 368 ? -29.315 13.337 6.447 1.00 38.22 599 ILE B N 1
ATOM 7235 C CA . ILE B 1 368 ? -28.310 14.335 6.772 1.00 38.77 599 ILE B CA 1
ATOM 7236 C C . ILE B 1 368 ? -27.805 14.160 8.208 1.00 38.10 599 ILE B C 1
ATOM 7237 O O . ILE B 1 368 ? -26.608 14.271 8.450 1.00 37.83 599 ILE B O 1
ATOM 7242 N N . ALA B 1 369 ? -28.700 13.860 9.145 1.00 38.03 600 ALA B N 1
ATOM 7243 C CA . ALA B 1 369 ? -28.292 13.641 10.531 1.00 37.91 600 ALA B CA 1
ATOM 7244 C C . ALA B 1 369 ? -27.270 12.502 10.633 1.00 36.64 600 ALA B C 1
ATOM 7245 O O . ALA B 1 369 ? -26.258 12.637 11.314 1.00 36.67 600 ALA B O 1
ATOM 7247 N N . ARG B 1 370 ? -27.516 11.395 9.937 1.00 35.81 601 ARG B N 1
ATOM 7248 C CA . ARG B 1 370 ? -26.580 10.261 9.969 1.00 34.75 601 ARG B CA 1
ATOM 7249 C C . ARG B 1 370 ? -25.272 10.545 9.234 1.00 34.28 601 ARG B C 1
ATOM 7250 O O . ARG B 1 370 ? -24.207 10.143 9.691 1.00 32.55 601 ARG B O 1
ATOM 7258 N N . LEU B 1 371 ? -25.368 11.224 8.099 1.00 34.99 602 LEU B N 1
ATOM 7259 C CA . LEU B 1 371 ? -24.198 11.594 7.331 1.00 35.88 602 LEU B CA 1
ATOM 7260 C C . LEU B 1 371 ? -23.293 12.537 8.138 1.00 36.21 602 LEU B C 1
ATOM 7261 O O . LEU B 1 371 ? -22.083 12.323 8.216 1.00 34.65 602 LEU B O 1
ATOM 7266 N N . ASN B 1 372 ? -23.884 13.567 8.740 1.00 37.06 603 ASN B N 1
ATOM 7267 C CA . ASN B 1 372 ? -23.122 14.510 9.572 1.00 38.36 603 ASN B CA 1
ATOM 7268 C C . ASN B 1 372 ? -22.643 13.904 10.877 1.00 37.51 603 ASN B C 1
ATOM 7269 O O . ASN B 1 372 ? -21.510 14.147 11.303 1.00 37.61 603 ASN B O 1
ATOM 7274 N N . GLY B 1 373 ? -23.515 13.137 11.525 1.00 37.31 604 GLY B N 1
ATOM 7275 C CA . GLY B 1 373 ? -23.257 12.636 12.875 1.00 37.20 604 GLY B CA 1
ATOM 7276 C C . GLY B 1 373 ? -22.324 11.443 12.922 1.00 36.18 604 GLY B C 1
ATOM 7277 O O . GLY B 1 373 ? -21.398 11.402 13.726 1.00 37.13 604 GLY B O 1
ATOM 7278 N N . GLU B 1 374 ? -22.555 10.474 12.048 1.00 35.68 605 GLU B N 1
ATOM 7279 C CA . GLU B 1 374 ? -21.779 9.238 12.058 1.00 34.62 605 GLU B CA 1
ATOM 7280 C C . GLU B 1 374 ? -20.647 9.249 11.051 1.00 33.73 605 GLU B C 1
ATOM 7281 O O . GLU B 1 374 ? -19.503 8.997 11.417 1.00 33.43 605 GLU B O 1
ATOM 7287 N N . LEU B 1 375 ? -20.951 9.547 9.792 1.00 33.29 606 LEU B N 1
ATOM 7288 C CA . LEU B 1 375 ? -19.943 9.430 8.734 1.00 33.33 606 LEU B CA 1
ATOM 7289 C C . LEU B 1 375 ? -18.916 10.560 8.786 1.00 34.35 606 LEU B C 1
ATOM 7290 O O . LEU B 1 375 ? -17.712 10.310 8.691 1.00 33.42 606 LEU B O 1
ATOM 7295 N N . ALA B 1 376 ? -19.392 11.789 8.955 1.00 35.70 607 ALA B N 1
ATOM 7296 C CA . ALA B 1 376 ? -18.514 12.951 9.018 1.00 37.85 607 ALA B CA 1
ATOM 7297 C C . ALA B 1 376 ? -17.888 13.085 10.398 1.00 38.37 607 ALA B C 1
ATOM 7298 O O . ALA B 1 376 ? -16.669 13.022 10.523 1.00 38.64 607 ALA B O 1
ATOM 7300 N N . ASP B 1 377 ? -18.721 13.249 11.425 1.00 39.93 608 ASP B N 1
ATOM 7301 C CA . ASP B 1 377 ? -18.243 13.549 12.787 1.00 41.73 608 ASP B CA 1
ATOM 7302 C C . ASP B 1 377 ? -17.536 12.402 13.499 1.00 41.08 608 ASP B C 1
ATOM 7303 O O . ASP B 1 377 ? -16.619 12.655 14.280 1.00 45.38 608 ASP B O 1
ATOM 7308 N N . THR B 1 378 ? -17.975 11.164 13.297 1.00 38.03 609 THR B N 1
ATOM 7309 C CA . THR B 1 378 ? -17.359 10.047 14.009 1.00 36.18 609 THR B CA 1
ATOM 7310 C C . THR B 1 378 ? -16.242 9.414 13.180 1.00 34.73 609 THR B C 1
ATOM 7311 O O . THR B 1 378 ? -15.112 9.312 13.654 1.00 34.75 609 THR B O 1
ATOM 7315 N N . LEU B 1 379 ? -16.541 9.004 11.951 1.00 32.93 610 LEU B N 1
ATOM 7316 C CA . LEU B 1 379 ? -15.545 8.311 11.119 1.00 31.79 610 LEU B CA 1
ATOM 7317 C C . LEU B 1 379 ? -14.585 9.289 10.450 1.00 31.80 610 LEU B C 1
ATOM 7318 O O . LEU B 1 379 ? -13.362 9.176 10.604 1.00 30.47 610 LEU B O 1
ATOM 7323 N N . GLY B 1 380 ? -15.144 10.251 9.723 1.00 32.98 611 GLY B N 1
ATOM 7324 C CA . GLY B 1 380 ? -14.352 11.228 8.968 1.00 34.93 611 GLY B CA 1
ATOM 7325 C C . GLY B 1 380 ? -13.351 11.997 9.813 1.00 36.78 611 GLY B C 1
ATOM 7326 O O . GLY B 1 380 ? -12.163 12.037 9.499 1.00 37.61 611 GLY B O 1
ATOM 7327 N N . ASN B 1 381 ? -13.845 12.598 10.889 1.00 38.36 612 ASN B N 1
ATOM 7328 C CA . ASN B 1 381 ? -13.035 13.408 11.801 1.00 40.71 612 ASN B CA 1
ATOM 7329 C C . ASN B 1 381 ? -11.854 12.616 12.350 1.00 38.69 612 ASN B C 1
ATOM 7330 O O . ASN B 1 381 ? -10.746 13.141 12.489 1.00 39.35 612 ASN B O 1
ATOM 7335 N N . LEU B 1 382 ? -12.103 11.351 12.667 1.00 36.03 613 LEU B N 1
ATOM 7336 C CA . LEU B 1 382 ? -11.085 10.485 13.229 1.00 34.51 613 LEU B CA 1
ATOM 7337 C C . LEU B 1 382 ? -10.021 10.131 12.195 1.00 34.26 613 LEU B C 1
ATOM 7338 O O . LEU B 1 382 ? -8.827 10.158 12.493 1.00 35.74 613 LEU B O 1
ATOM 7343 N N . VAL B 1 383 ? -10.450 9.820 10.977 1.00 34.09 614 VAL B N 1
ATOM 7344 C CA . VAL B 1 383 ? -9.530 9.552 9.871 1.00 35.01 614 VAL B CA 1
ATOM 7345 C C . VAL B 1 383 ? -8.623 10.759 9.632 1.00 37.14 614 VAL B C 1
ATOM 7346 O O . VAL B 1 383 ? -7.417 10.608 9.425 1.00 36.98 614 VAL B O 1
ATOM 7350 N N . MET B 1 384 ? -9.208 11.948 9.668 1.00 40.45 615 MET B N 1
ATOM 7351 C CA . MET B 1 384 ? -8.447 13.181 9.448 1.00 44.77 615 MET B CA 1
ATOM 7352 C C . MET B 1 384 ? -7.457 13.432 10.575 1.00 44.18 615 MET B C 1
ATOM 7353 O O . MET B 1 384 ? -6.311 13.781 10.315 1.00 43.06 615 MET B O 1
ATOM 7358 N N . ARG B 1 385 ? -7.891 13.222 11.817 1.00 44.32 616 ARG B N 1
ATOM 7359 C CA . ARG B 1 385 ? -7.025 13.435 12.989 1.00 45.72 616 ARG B CA 1
ATOM 7360 C C . ARG B 1 385 ? -5.746 12.586 12.970 1.00 43.96 616 ARG B C 1
ATOM 7361 O O . ARG B 1 385 ? -4.660 13.104 13.220 1.00 45.17 616 ARG B O 1
ATOM 7369 N N . CYS B 1 386 ? -5.872 11.291 12.690 1.00 41.34 617 CYS B N 1
ATOM 7370 C CA . CYS B 1 386 ? -4.717 10.391 12.755 1.00 40.23 617 CYS B CA 1
ATOM 7371 C C . CYS B 1 386 ? -3.783 10.510 11.548 1.00 39.31 617 CYS B C 1
ATOM 7372 O O . CYS B 1 386 ? -2.647 10.041 11.601 1.00 39.08 617 CYS B O 1
ATOM 7375 N N . THR B 1 387 ? -4.250 11.154 10.480 1.00 38.74 618 THR B N 1
ATOM 7376 C CA . THR B 1 387 ? -3.429 11.385 9.292 1.00 38.75 618 THR B CA 1
ATOM 7377 C C . THR B 1 387 ? -2.978 12.833 9.122 1.00 39.52 618 THR B C 1
ATOM 7378 O O . THR B 1 387 ? -2.308 13.150 8.153 1.00 40.04 618 THR B O 1
ATOM 7382 N N . SER B 1 388 ? -3.336 13.718 10.045 1.00 40.69 619 SER B N 1
ATOM 7383 C CA . SER B 1 388 ? -2.980 15.134 9.893 1.00 42.84 619 SER B CA 1
ATOM 7384 C C . SER B 1 388 ? -1.492 15.384 10.166 1.00 43.12 619 SER B C 1
ATOM 7385 O O . SER B 1 388 ? -0.887 14.757 11.042 1.00 40.84 619 SER B O 1
ATOM 7388 N N . ALA B 1 389 ? -0.920 16.315 9.411 1.00 44.95 620 ALA B N 1
ATOM 7389 C CA . ALA B 1 389 ? 0.484 16.689 9.568 1.00 47.24 620 ALA B CA 1
ATOM 7390 C C . ALA B 1 389 ? 0.778 17.267 10.952 1.00 47.48 620 ALA B C 1
ATOM 7391 O O . ALA B 1 389 ? 1.879 17.106 11.470 1.00 47.40 620 ALA B O 1
ATOM 7393 N N . LYS B 1 390 ? -0.209 17.928 11.551 1.00 49.42 621 LYS B N 1
ATOM 7394 C CA . LYS B 1 390 ? -0.040 18.546 12.875 1.00 51.96 621 LYS B CA 1
ATOM 7395 C C . LYS B 1 390 ? 0.059 17.534 14.008 1.00 50.67 621 LYS B C 1
ATOM 7396 O O . LYS B 1 390 ? 0.612 17.842 15.058 1.00 50.83 621 LYS B O 1
ATOM 7402 N N . ILE B 1 391 ? -0.478 16.334 13.791 1.00 49.10 622 ILE B N 1
ATOM 7403 C CA . ILE B 1 391 ? -0.476 15.286 14.807 1.00 48.33 622 ILE B CA 1
ATOM 7404 C C . ILE B 1 391 ? 0.475 14.148 14.437 1.00 47.37 622 ILE B C 1
ATOM 7405 O O . ILE B 1 391 ? 1.297 13.738 15.253 1.00 48.01 622 ILE B O 1
ATOM 7410 N N . ASN B 1 392 ? 0.348 13.640 13.215 1.00 47.01 623 ASN B N 1
ATOM 7411 C CA . ASN B 1 392 ? 1.270 12.642 12.676 1.00 46.77 623 ASN B CA 1
ATOM 7412 C C . ASN B 1 392 ? 2.341 13.377 11.883 1.00 47.07 623 ASN B C 1
ATOM 7413 O O . ASN B 1 392 ? 2.219 13.558 10.671 1.00 46.27 623 ASN B O 1
ATOM 7418 N N . VAL B 1 393 ? 3.387 13.813 12.573 1.00 48.42 624 VAL B N 1
ATOM 7419 C CA . VAL B 1 393 ? 4.348 14.736 11.961 1.00 50.36 624 VAL B CA 1
ATOM 7420 C C . VAL B 1 393 ? 5.245 14.098 10.896 1.00 50.51 624 VAL B C 1
ATOM 7421 O O . VAL B 1 393 ? 5.578 14.756 9.917 1.00 50.86 624 VAL B O 1
ATOM 7425 N N . ASN B 1 394 ? 5.609 12.828 11.057 1.00 50.16 625 ASN B N 1
ATOM 7426 C CA . ASN B 1 394 ? 6.421 12.129 10.040 1.00 51.11 625 ASN B CA 1
ATOM 7427 C C . ASN B 1 394 ? 5.616 11.409 8.957 1.00 49.43 625 ASN B C 1
ATOM 7428 O O . ASN B 1 394 ? 6.193 10.744 8.101 1.00 49.96 625 ASN B O 1
ATOM 7433 N N . GLY B 1 395 ? 4.293 11.525 8.993 1.00 47.82 626 GLY B N 1
ATOM 7434 C CA . GLY B 1 395 ? 3.442 10.873 7.996 1.00 46.61 626 GLY B CA 1
ATOM 7435 C C . GLY B 1 395 ? 3.665 9.371 7.875 1.00 45.15 626 GLY B C 1
ATOM 7436 O O . GLY B 1 395 ? 3.867 8.848 6.779 1.00 43.70 626 GLY B O 1
ATOM 7437 N N . GLU B 1 396 ? 3.627 8.671 9.002 1.00 44.16 627 GLU B N 1
ATOM 7438 C CA . GLU B 1 396 ? 3.803 7.223 8.981 1.00 44.58 627 GLU B CA 1
ATOM 7439 C C . GLU B 1 396 ? 3.145 6.542 10.172 1.00 40.88 627 GLU B C 1
ATOM 7440 O O . GLU B 1 396 ? 2.647 7.201 11.074 1.00 40.55 627 GLU B O 1
ATOM 7446 N N . TRP B 1 397 ? 3.163 5.214 10.156 1.00 37.88 628 TRP B N 1
ATOM 7447 C CA . TRP B 1 397 ? 2.707 4.418 11.275 1.00 35.63 628 TRP B CA 1
ATOM 7448 C C . TRP B 1 397 ? 3.826 4.315 12.297 1.00 35.82 628 TRP B C 1
ATOM 7449 O O . TRP B 1 397 ? 4.848 3.692 12.021 1.00 36.10 628 TRP B O 1
ATOM 7460 N N . PRO B 1 398 ? 3.643 4.918 13.480 1.00 35.44 629 PRO B N 1
ATOM 7461 C CA . PRO B 1 398 ? 4.749 4.887 14.420 1.00 36.17 629 PRO B CA 1
ATOM 7462 C C . PRO B 1 398 ? 4.831 3.578 15.183 1.00 35.97 629 PRO B C 1
ATOM 7463 O O . PRO B 1 398 ? 3.873 2.781 15.219 1.00 34.33 629 PRO B O 1
ATOM 7467 N N . SER B 1 399 ? 5.991 3.357 15.773 1.00 36.32 630 SER B N 1
ATOM 7468 C CA . SER B 1 399 ? 6.237 2.156 16.532 1.00 37.66 630 SER B CA 1
ATOM 7469 C C . SER B 1 399 ? 5.808 2.443 17.967 1.00 36.51 630 SER B C 1
ATOM 7470 O O . SER B 1 399 ? 6.279 3.395 18.571 1.00 36.55 630 SER B O 1
ATOM 7473 N N . PRO B 1 400 ? 4.895 1.634 18.516 1.00 35.32 631 PRO B N 1
ATOM 7474 C CA . PRO B 1 400 ? 4.348 1.973 19.830 1.00 34.54 631 PRO B CA 1
ATOM 7475 C C . PRO B 1 400 ? 5.328 1.721 20.968 1.00 34.80 631 PRO B C 1
ATOM 7476 O O . PRO B 1 400 ? 6.127 0.794 20.886 1.00 34.66 631 PRO B O 1
ATOM 7480 N N . ALA B 1 401 ? 5.243 2.539 22.019 1.00 34.73 632 ALA B N 1
ATOM 7481 C CA . ALA B 1 401 ? 5.979 2.306 23.268 1.00 35.18 632 ALA B CA 1
ATOM 7482 C C . ALA B 1 401 ? 5.090 1.476 24.196 1.00 34.56 632 ALA B C 1
ATOM 7483 O O . ALA B 1 401 ? 4.169 0.825 23.721 1.00 35.26 632 ALA B O 1
ATOM 7485 N N . ALA B 1 402 ? 5.343 1.497 25.500 1.00 34.74 633 ALA B N 1
ATOM 7486 C CA . ALA B 1 402 ? 4.613 0.631 26.437 1.00 34.96 633 ALA B CA 1
ATOM 7487 C C . ALA B 1 402 ? 3.123 0.983 26.539 1.00 34.20 633 ALA B C 1
ATOM 7488 O O . ALA B 1 402 ? 2.750 2.154 26.567 1.00 35.19 633 ALA B O 1
ATOM 7490 N N . TYR B 1 403 ? 2.270 -0.032 26.588 1.00 33.74 634 TYR B N 1
ATOM 7491 C CA . TYR B 1 403 ? 0.825 0.189 26.659 1.00 32.62 634 TYR B CA 1
ATOM 7492 C C . TYR B 1 403 ? 0.349 0.371 28.083 1.00 32.24 634 TYR B C 1
ATOM 7493 O O . TYR B 1 403 ? 0.650 -0.440 28.946 1.00 33.06 634 TYR B O 1
ATOM 7502 N N . THR B 1 404 ? -0.424 1.420 28.322 1.00 31.12 635 THR B N 1
ATOM 7503 C CA . THR B 1 404 ? -1.109 1.579 29.595 1.00 30.88 635 THR B CA 1
ATOM 7504 C C . THR B 1 404 ? -2.356 0.697 29.657 1.00 30.82 635 THR B C 1
ATOM 7505 O O . THR B 1 404 ? -2.762 0.070 28.663 1.00 29.72 635 THR B O 1
ATOM 7509 N N . GLU B 1 405 ? -2.976 0.669 30.824 1.00 31.23 636 GLU B N 1
ATOM 7510 C CA . GLU B 1 405 ? -4.202 -0.072 30.992 1.00 32.18 636 GLU B CA 1
ATOM 7511 C C . GLU B 1 405 ? -5.296 0.493 30.085 1.00 31.58 636 GLU B C 1
ATOM 7512 O O . GLU B 1 405 ? -6.033 -0.258 29.444 1.00 30.38 636 GLU B O 1
ATOM 7518 N N . GLU B 1 406 ? -5.381 1.816 30.013 1.00 31.94 637 GLU B N 1
ATOM 7519 C CA . GLU B 1 406 ? -6.345 2.450 29.129 1.00 32.15 637 GLU B CA 1
ATOM 7520 C C . GLU B 1 406 ? -6.101 2.061 27.671 1.00 30.54 637 GLU B C 1
ATOM 7521 O O . GLU B 1 406 ? -7.054 1.780 26.952 1.00 29.47 637 GLU B O 1
ATOM 7527 N N . ASP B 1 407 ? -4.837 2.046 27.248 1.00 30.38 638 ASP B N 1
ATOM 7528 C CA . ASP B 1 407 ? -4.467 1.559 25.916 1.00 29.96 638 ASP B CA 1
ATOM 7529 C C . ASP B 1 407 ? -4.958 0.123 25.699 1.00 29.50 638 ASP B C 1
ATOM 7530 O O . ASP B 1 407 ? -5.510 -0.188 24.657 1.00 29.17 638 ASP B O 1
ATOM 7535 N N . GLU B 1 408 ? -4.725 -0.749 26.673 1.00 30.08 639 GLU B N 1
ATOM 7536 C CA . GLU B 1 408 ? -5.167 -2.141 26.581 1.00 30.62 639 GLU B CA 1
ATOM 7537 C C . GLU B 1 408 ? -6.684 -2.278 26.472 1.00 29.95 639 GLU B C 1
ATOM 7538 O O . GLU B 1 408 ? -7.159 -3.173 25.769 1.00 28.90 639 GLU B O 1
ATOM 7544 N N . SER B 1 409 ? -7.448 -1.420 27.160 1.00 29.67 640 SER B N 1
ATOM 7545 C CA . SER B 1 409 ? -8.915 -1.503 27.060 1.00 29.74 640 SER B CA 1
ATOM 7546 C C . SER B 1 409 ? -9.356 -1.215 25.638 1.00 28.60 640 SER B C 1
ATOM 7547 O O . SER B 1 409 ? -10.204 -1.911 25.120 1.00 28.66 640 SER B O 1
ATOM 7550 N N . LEU B 1 410 ? -8.773 -0.205 24.996 1.00 28.01 641 LEU B N 1
ATOM 7551 C CA . LEU B 1 410 ? -9.131 0.100 23.609 1.00 27.02 641 LEU B CA 1
ATOM 7552 C C . LEU B 1 410 ? -8.665 -0.986 22.640 1.00 26.70 641 LEU B C 1
ATOM 7553 O O . LEU B 1 410 ? -9.399 -1.385 21.739 1.00 26.65 641 LEU B O 1
ATOM 7558 N N . ILE B 1 411 ? -7.449 -1.468 22.831 1.00 26.55 642 ILE B N 1
ATOM 7559 C CA . ILE B 1 411 ? -6.920 -2.541 22.008 1.00 26.79 642 ILE B CA 1
ATOM 7560 C C . ILE B 1 411 ? -7.808 -3.787 22.080 1.00 27.19 642 ILE B C 1
ATOM 7561 O O . ILE B 1 411 ? -8.021 -4.460 21.058 1.00 26.85 642 ILE B O 1
ATOM 7566 N N . GLN B 1 412 ? -8.335 -4.094 23.266 1.00 27.80 643 GLN B N 1
ATOM 7567 C CA . GLN B 1 412 ? -9.194 -5.269 23.420 1.00 28.89 643 GLN B CA 1
ATOM 7568 C C . GLN B 1 412 ? -10.449 -5.121 22.582 1.00 28.02 643 GLN B C 1
ATOM 7569 O O . GLN B 1 412 ? -10.901 -6.089 21.968 1.00 27.40 643 GLN B O 1
ATOM 7575 N N . LEU B 1 413 ? -11.019 -3.916 22.580 1.00 27.32 644 LEU B N 1
ATOM 7576 C CA . LEU B 1 413 ? -12.223 -3.643 21.797 1.00 26.86 644 LEU B CA 1
ATOM 7577 C C . LEU B 1 413 ? -11.941 -3.903 20.328 1.00 25.37 644 LEU B C 1
ATOM 7578 O O . LEU B 1 413 ? -12.726 -4.516 19.637 1.00 24.42 644 LEU B O 1
ATOM 7583 N N . ILE B 1 414 ? -10.790 -3.446 19.865 1.00 24.91 645 ILE B N 1
ATOM 7584 C CA . ILE B 1 414 ? -10.434 -3.594 18.460 1.00 24.61 645 ILE B CA 1
ATOM 7585 C C . ILE B 1 414 ? -10.188 -5.066 18.121 1.00 24.95 645 ILE B C 1
ATOM 7586 O O . ILE B 1 414 ? -10.585 -5.524 17.059 1.00 24.89 645 ILE B O 1
ATOM 7591 N N . LYS B 1 415 ? -9.572 -5.811 19.035 1.00 25.83 646 LYS B N 1
ATOM 7592 C CA . LYS B 1 415 ? -9.367 -7.251 18.836 1.00 26.88 646 LYS B CA 1
ATOM 7593 C C . LYS B 1 415 ? -10.659 -8.050 18.800 1.00 26.54 646 LYS B C 1
ATOM 7594 O O . LYS B 1 415 ? -10.756 -9.033 18.074 1.00 25.75 646 LYS B O 1
ATOM 7600 N N . ASP B 1 416 ? -11.631 -7.640 19.608 1.00 26.63 647 ASP B N 1
ATOM 7601 C CA . ASP B 1 416 ? -12.898 -8.336 19.711 1.00 27.19 647 ASP B CA 1
ATOM 7602 C C . ASP B 1 416 ? -13.813 -8.074 18.522 1.00 26.06 647 ASP B C 1
ATOM 7603 O O . ASP B 1 416 ? -14.698 -8.880 18.243 1.00 25.49 647 ASP B O 1
ATOM 7608 N N . LEU B 1 417 ? -13.619 -6.945 17.844 1.00 25.39 648 LEU B N 1
ATOM 7609 C CA . LEU B 1 417 ? -14.603 -6.471 16.861 1.00 24.92 648 LEU B CA 1
ATOM 7610 C C . LEU B 1 417 ? -14.809 -7.420 15.669 1.00 24.50 648 LEU B C 1
ATOM 7611 O O . LEU B 1 417 ? -15.946 -7.688 15.276 1.00 24.16 648 LEU B O 1
ATOM 7616 N N . PRO B 1 418 ? -13.717 -7.935 15.081 1.00 24.62 649 PRO B N 1
ATOM 7617 C CA . PRO B 1 418 ? -13.930 -8.816 13.917 1.00 24.56 649 PRO B CA 1
ATOM 7618 C C . PRO B 1 418 ? -14.854 -9.986 14.221 1.00 24.30 649 PRO B C 1
ATOM 7619 O O . PRO B 1 418 ? -15.786 -10.254 13.463 1.00 23.90 649 PRO B O 1
ATOM 7623 N N . GLY B 1 419 ? -14.591 -10.664 15.331 1.00 24.60 650 GLY B N 1
ATOM 7624 C CA . GLY B 1 419 ? -15.422 -11.769 15.768 1.00 25.76 650 GLY B CA 1
ATOM 7625 C C . GLY B 1 419 ? -16.874 -11.368 15.988 1.00 25.51 650 GLY B C 1
ATOM 7626 O O . GLY B 1 419 ? -17.770 -12.101 15.599 1.00 27.04 650 GLY B O 1
ATOM 7627 N N . THR B 1 420 ? -17.104 -10.203 16.593 1.00 25.00 651 THR B N 1
ATOM 7628 C CA . THR B 1 420 ? -18.469 -9.688 16.814 1.00 25.58 651 THR B CA 1
ATOM 7629 C C . THR B 1 420 ? -19.154 -9.369 15.491 1.00 24.82 651 THR B C 1
ATOM 7630 O O . THR B 1 420 ? -20.304 -9.733 15.265 1.00 24.65 651 THR B O 1
ATOM 7634 N N . ALA B 1 421 ? -18.458 -8.628 14.636 1.00 23.93 652 ALA B N 1
ATOM 7635 C CA . ALA B 1 421 ? -19.008 -8.256 13.354 1.00 23.77 652 ALA B CA 1
ATOM 7636 C C . ALA B 1 421 ? -19.283 -9.483 12.493 1.00 23.85 652 ALA B C 1
ATOM 7637 O O . ALA B 1 421 ? -20.307 -9.546 11.815 1.00 23.10 652 ALA B O 1
ATOM 7639 N N . ASP B 1 422 ? -18.370 -10.451 12.518 1.00 24.80 653 ASP B N 1
ATOM 7640 C CA . ASP B 1 422 ? -18.555 -11.682 11.753 1.00 25.51 653 ASP B CA 1
ATOM 7641 C C . ASP B 1 422 ? -19.863 -12.371 12.122 1.00 26.30 653 ASP B C 1
ATOM 7642 O O . ASP B 1 422 ? -20.640 -12.732 11.240 1.00 26.48 653 ASP B O 1
ATOM 7647 N N . HIS B 1 423 ? -20.119 -12.547 13.418 1.00 27.43 654 HIS B N 1
ATOM 7648 C CA . HIS B 1 423 ? -21.385 -13.157 13.851 1.00 28.20 654 HIS B CA 1
ATOM 7649 C C . HIS B 1 423 ? -22.591 -12.415 13.311 1.00 27.32 654 HIS B C 1
ATOM 7650 O O . HIS B 1 423 ? -23.535 -13.049 12.818 1.00 26.60 654 HIS B O 1
ATOM 7657 N N . TYR B 1 424 ? -22.566 -11.084 13.387 1.00 25.78 655 TYR B N 1
ATOM 7658 C CA . TYR B 1 424 ? -23.704 -10.298 12.894 1.00 24.92 655 TYR B CA 1
ATOM 7659 C C . TYR B 1 424 ? -23.883 -10.402 11.379 1.00 23.99 655 TYR B C 1
ATOM 7660 O O . TYR B 1 424 ? -25.000 -10.530 10.894 1.00 23.64 655 TYR B O 1
ATOM 7669 N N . TYR B 1 425 ? -22.790 -10.321 10.630 1.00 22.90 656 TYR B N 1
ATOM 7670 C CA . TYR B 1 425 ? -22.857 -10.475 9.179 1.00 22.54 656 TYR B CA 1
ATOM 7671 C C . TYR B 1 425 ? -23.429 -11.838 8.782 1.00 22.69 656 TYR B C 1
ATOM 7672 O O . TYR B 1 425 ? -24.122 -11.964 7.771 1.00 22.52 656 TYR B O 1
ATOM 7681 N N . LEU B 1 426 ? -23.132 -12.862 9.569 1.00 23.38 657 LEU B N 1
ATOM 7682 C CA . LEU B 1 426 ? -23.606 -14.219 9.262 1.00 24.03 657 LEU B CA 1
ATOM 7683 C C . LEU B 1 426 ? -25.055 -14.528 9.611 1.00 24.12 657 LEU B C 1
ATOM 7684 O O . LEU B 1 426 ? -25.614 -15.491 9.082 1.00 24.35 657 LEU B O 1
ATOM 7689 N N . ILE B 1 427 ? -25.677 -13.735 10.481 1.00 23.45 658 ILE B N 1
ATOM 7690 C CA . ILE B 1 427 ? -27.061 -14.007 10.877 1.00 23.90 658 ILE B CA 1
ATOM 7691 C C . ILE B 1 427 ? -28.035 -14.081 9.685 1.00 23.94 658 ILE B C 1
ATOM 7692 O O . ILE B 1 427 ? -28.781 -15.045 9.577 1.00 24.71 658 ILE B O 1
ATOM 7697 N N . PRO B 1 428 ? -28.045 -13.076 8.789 1.00 23.72 659 PRO B N 1
ATOM 7698 C CA . PRO B 1 428 ? -27.342 -11.795 8.745 1.00 23.26 659 PRO B CA 1
ATOM 7699 C C . PRO B 1 428 ? -28.124 -10.673 9.419 1.00 24.09 659 PRO B C 1
ATOM 7700 O O . PRO B 1 428 ? -29.353 -10.642 9.352 1.00 24.04 659 PRO B O 1
ATOM 7704 N N . ASP B 1 429 ? -27.401 -9.767 10.070 1.00 24.47 660 ASP B N 1
ATOM 7705 C CA . ASP B 1 429 ? -27.980 -8.566 10.672 1.00 25.30 660 ASP B CA 1
ATOM 7706 C C . ASP B 1 429 ? -26.968 -7.457 10.442 1.00 24.78 660 ASP B C 1
ATOM 7707 O O . ASP B 1 429 ? -26.070 -7.231 11.259 1.00 24.39 660 ASP B O 1
ATOM 7712 N N . ILE B 1 430 ? -27.102 -6.793 9.301 1.00 24.66 661 ILE B N 1
ATOM 7713 C CA . ILE B 1 430 ? -26.119 -5.812 8.861 1.00 24.79 661 ILE B CA 1
ATOM 7714 C C . ILE B 1 430 ? -26.188 -4.552 9.724 1.00 24.80 661 ILE B C 1
ATOM 7715 O O . ILE B 1 430 ? -25.163 -3.932 10.007 1.00 24.75 661 ILE B O 1
ATOM 7720 N N . GLN B 1 431 ? -27.383 -4.196 10.171 1.00 24.44 662 GLN B N 1
ATOM 7721 C CA . GLN B 1 431 ? -27.542 -3.034 11.025 1.00 24.54 662 GLN B CA 1
ATOM 7722 C C . GLN B 1 431 ? -26.716 -3.208 12.300 1.00 24.58 662 GLN B C 1
ATOM 7723 O O . GLN B 1 431 ? -25.988 -2.302 12.692 1.00 24.59 662 GLN B O 1
ATOM 7729 N N . LYS B 1 432 ? -26.810 -4.374 12.931 1.00 24.74 663 LYS B N 1
ATOM 7730 C CA . LYS B 1 432 ? -26.017 -4.650 14.125 1.00 25.38 663 LYS B CA 1
ATOM 7731 C C . LYS B 1 432 ? -24.513 -4.710 13.862 1.00 24.55 663 LYS B C 1
ATOM 7732 O O . LYS B 1 432 ? -23.732 -4.257 14.699 1.00 24.20 663 LYS B O 1
ATOM 7738 N N . ALA B 1 433 ? -24.110 -5.224 12.700 1.00 23.87 664 ALA B N 1
ATOM 7739 C CA . ALA B 1 433 ? -22.692 -5.207 12.325 1.00 23.77 664 ALA B CA 1
ATOM 7740 C C . ALA B 1 433 ? -22.160 -3.791 12.270 1.00 23.71 664 ALA B C 1
ATOM 7741 O O . ALA B 1 433 ? -21.067 -3.496 12.779 1.00 23.77 664 ALA B O 1
ATOM 7743 N N . ILE B 1 434 ? -22.940 -2.909 11.661 1.00 23.98 665 ILE B N 1
ATOM 7744 C CA . ILE B 1 434 ? -22.537 -1.510 11.523 1.00 24.84 665 ILE B CA 1
ATOM 7745 C C . ILE B 1 434 ? -22.467 -0.836 12.896 1.00 24.92 665 ILE B C 1
ATOM 7746 O O . ILE B 1 434 ? -21.518 -0.121 13.197 1.00 24.68 665 ILE B O 1
ATOM 7751 N N . ILE B 1 435 ? -23.480 -1.067 13.722 1.00 25.31 666 ILE B N 1
ATOM 7752 C CA . ILE B 1 435 ? -23.502 -0.480 15.053 1.00 25.58 666 ILE B CA 1
ATOM 7753 C C . ILE B 1 435 ? -22.286 -0.956 15.857 1.00 25.46 666 ILE B C 1
ATOM 7754 O O . ILE B 1 435 ? -21.643 -0.162 16.528 1.00 26.13 666 ILE B O 1
ATOM 7759 N N . ALA B 1 436 ? -21.958 -2.240 15.775 1.00 25.37 667 ALA B N 1
ATOM 7760 C CA . ALA B 1 436 ? -20.802 -2.763 16.503 1.00 25.53 667 ALA B CA 1
ATOM 7761 C C . ALA B 1 436 ? -19.514 -2.066 16.075 1.00 25.12 667 ALA B C 1
ATOM 7762 O O . ALA B 1 436 ? -18.686 -1.729 16.914 1.00 25.34 667 ALA B O 1
ATOM 7764 N N . VAL B 1 437 ? -19.345 -1.816 14.779 1.00 24.51 668 VAL B N 1
ATOM 7765 C CA . VAL B 1 437 ? -18.137 -1.139 14.314 1.00 24.44 668 VAL B CA 1
ATOM 7766 C C . VAL B 1 437 ? -18.137 0.292 14.834 1.00 24.89 668 VAL B C 1
ATOM 7767 O O . VAL B 1 437 ? -17.108 0.802 15.309 1.00 24.90 668 VAL B O 1
ATOM 7771 N N . PHE B 1 438 ? -19.290 0.940 14.775 1.00 25.12 669 PHE B N 1
ATOM 7772 C CA . PHE B 1 438 ? -19.381 2.318 15.248 1.00 25.87 669 PHE B CA 1
ATOM 7773 C C . PHE B 1 438 ? -19.227 2.471 16.754 1.00 26.68 669 PHE B C 1
ATOM 7774 O O . PHE B 1 438 ? -18.733 3.501 17.205 1.00 26.85 669 PHE B O 1
ATOM 7782 N N . ASP B 1 439 ? -19.624 1.460 17.526 1.00 27.12 670 ASP B N 1
ATOM 7783 C CA . ASP B 1 439 ? -19.315 1.460 18.961 1.00 27.94 670 ASP B CA 1
ATOM 7784 C C . ASP B 1 439 ? -17.794 1.558 19.154 1.00 27.28 670 ASP B C 1
ATOM 7785 O O . ASP B 1 439 ? -17.317 2.280 20.025 1.00 27.80 670 ASP B O 1
ATOM 7790 N N . VAL B 1 440 ? -17.033 0.841 18.337 1.00 26.06 671 VAL B N 1
ATOM 7791 C CA . VAL B 1 440 ? -15.567 0.896 18.442 1.00 26.14 671 VAL B CA 1
ATOM 7792 C C . VAL B 1 440 ? -15.018 2.250 17.965 1.00 25.95 671 VAL B C 1
ATOM 7793 O O . VAL B 1 440 ? -14.123 2.801 18.582 1.00 26.09 671 VAL B O 1
ATOM 7797 N N . LEU B 1 441 ? -15.563 2.790 16.881 1.00 26.61 672 LEU B N 1
ATOM 7798 C CA . LEU B 1 441 ? -15.174 4.126 16.420 1.00 27.33 672 LEU B CA 1
ATOM 7799 C C . LEU B 1 441 ? -15.420 5.195 17.480 1.00 28.62 672 LEU B C 1
ATOM 7800 O O . LEU B 1 441 ? -14.567 6.051 17.698 1.00 28.83 672 LEU B O 1
ATOM 7805 N N . ARG B 1 442 ? -16.572 5.147 18.141 1.00 29.12 673 ARG B N 1
ATOM 7806 C CA . ARG B 1 442 ? -16.828 6.067 19.240 1.00 30.29 673 ARG B CA 1
ATOM 7807 C C . ARG B 1 442 ? -15.811 5.879 20.368 1.00 29.28 673 ARG B C 1
ATOM 7808 O O . ARG B 1 442 ? -15.379 6.857 20.968 1.00 29.21 673 ARG B O 1
ATOM 7816 N N . ALA B 1 443 ? -15.422 4.639 20.662 1.00 27.79 674 ALA B N 1
ATOM 7817 C CA . ALA B 1 443 ? -14.428 4.420 21.719 1.00 28.08 674 ALA B CA 1
ATOM 7818 C C . ALA B 1 443 ? -13.040 4.929 21.310 1.00 27.65 674 ALA B C 1
ATOM 7819 O O . ALA B 1 443 ? -12.318 5.479 22.139 1.00 27.81 674 ALA B O 1
ATOM 7821 N N . ILE B 1 444 ? -12.678 4.784 20.035 1.00 27.23 675 ILE B N 1
ATOM 7822 C CA . ILE B 1 444 ? -11.399 5.330 19.573 1.00 28.10 675 ILE B CA 1
ATOM 7823 C C . ILE B 1 444 ? -11.433 6.847 19.685 1.00 29.23 675 ILE B C 1
ATOM 7824 O O . ILE B 1 444 ? -10.474 7.456 20.141 1.00 28.36 675 ILE B O 1
ATOM 7829 N N . ASN B 1 445 ? -12.546 7.455 19.286 1.00 30.40 676 ASN B N 1
ATOM 7830 C CA . ASN B 1 445 ? -12.693 8.909 19.431 1.00 32.39 676 ASN B CA 1
ATOM 7831 C C . ASN B 1 445 ? -12.584 9.415 20.853 1.00 31.90 676 ASN B C 1
ATOM 7832 O O . ASN B 1 445 ? -11.928 10.417 21.092 1.00 33.39 676 ASN B O 1
ATOM 7837 N N . ALA B 1 446 ? -13.250 8.730 21.776 1.00 30.93 677 ALA B N 1
ATOM 7838 C CA . ALA B 1 446 ? -13.177 9.067 23.192 1.00 31.61 677 ALA B CA 1
ATOM 7839 C C . ALA B 1 446 ? -11.725 8.991 23.703 1.00 31.08 677 ALA B C 1
ATOM 7840 O O . ALA B 1 446 ? -11.279 9.845 24.465 1.00 32.49 677 ALA B O 1
ATOM 7842 N N . TYR B 1 447 ? -11.000 7.970 23.259 1.00 29.98 678 TYR B N 1
ATOM 7843 C CA . TYR B 1 447 ? -9.593 7.761 23.636 1.00 29.00 678 TYR B CA 1
ATOM 7844 C C . TYR B 1 447 ? -8.712 8.884 23.091 1.00 29.74 678 TYR B C 1
ATOM 7845 O O . TYR B 1 447 ? -7.894 9.439 23.814 1.00 28.71 678 TYR B O 1
ATOM 7854 N N . VAL B 1 448 ? -8.907 9.233 21.823 1.00 30.10 679 VAL B N 1
ATOM 7855 C CA . VAL B 1 448 ? -8.182 10.352 21.233 1.00 31.16 679 VAL B CA 1
ATOM 7856 C C . VAL B 1 448 ? -8.411 11.644 22.009 1.00 32.49 679 VAL B C 1
ATOM 7857 O O . VAL B 1 448 ? -7.448 12.341 22.342 1.00 32.87 679 VAL B O 1
ATOM 7861 N N . THR B 1 449 ? -9.675 11.955 22.301 1.00 33.24 680 THR B N 1
ATOM 7862 C CA . THR B 1 449 ? -10.017 13.157 23.070 1.00 34.65 680 THR B CA 1
ATOM 7863 C C . THR B 1 449 ? -9.405 13.102 24.472 1.00 35.90 680 THR B C 1
ATOM 7864 O O . THR B 1 449 ? -8.933 14.096 24.997 1.00 36.45 680 THR B O 1
ATOM 7868 N N . ASP B 1 450 ? -9.413 11.918 25.067 1.00 36.45 681 ASP B N 1
ATOM 7869 C CA . ASP B 1 450 ? -8.807 11.710 26.364 1.00 37.78 681 ASP B CA 1
ATOM 7870 C C . ASP B 1 450 ? -7.294 11.966 26.316 1.00 35.73 681 ASP B C 1
ATOM 7871 O O . ASP B 1 450 ? -6.749 12.610 27.206 1.00 34.64 681 ASP B O 1
ATOM 7876 N N . MET B 1 451 ? -6.630 11.473 25.270 1.00 33.42 682 MET B N 1
ATOM 7877 C CA . MET B 1 451 ? -5.172 11.550 25.176 1.00 33.41 682 MET B CA 1
ATOM 7878 C C . MET B 1 451 ? -4.645 12.884 24.631 1.00 33.88 682 MET B C 1
ATOM 7879 O O . MET B 1 451 ? -3.491 13.218 24.868 1.00 34.11 682 MET B O 1
ATOM 7884 N N . ALA B 1 452 ? -5.478 13.626 23.902 1.00 34.20 683 ALA B N 1
ATOM 7885 C CA . ALA B 1 452 ? -5.092 14.927 23.342 1.00 35.18 683 ALA B CA 1
ATOM 7886 C C . ALA B 1 452 ? -3.715 14.876 22.651 1.00 35.43 683 ALA B C 1
ATOM 7887 O O . ALA B 1 452 ? -2.780 15.581 23.051 1.00 34.48 683 ALA B O 1
ATOM 7889 N N . PRO B 1 453 ? -3.591 14.037 21.608 1.00 35.38 684 PRO B N 1
ATOM 7890 C CA . PRO B 1 453 ? -2.293 13.813 20.966 1.00 36.27 684 PRO B CA 1
ATOM 7891 C C . PRO B 1 453 ? -1.699 15.070 20.332 1.00 38.20 684 PRO B C 1
ATOM 7892 O O . PRO B 1 453 ? -0.491 15.127 20.101 1.00 38.96 684 PRO B O 1
ATOM 7896 N N . TRP B 1 454 ? -2.541 16.060 20.058 1.00 39.88 685 TRP B N 1
ATOM 7897 C CA . TRP B 1 454 ? -2.075 17.344 19.545 1.00 42.65 685 TRP B CA 1
ATOM 7898 C C . TRP B 1 454 ? -1.143 18.074 20.526 1.00 44.25 685 TRP B C 1
ATOM 7899 O O . TRP B 1 454 ? -0.212 18.738 20.094 1.00 44.42 685 TRP B O 1
ATOM 7910 N N . LYS B 1 455 ? -1.394 17.946 21.829 1.00 44.80 686 LYS B N 1
ATOM 7911 C CA . LYS B 1 455 ? -0.488 18.477 22.850 1.00 45.46 686 LYS B CA 1
ATOM 7912 C C . LYS B 1 455 ? 0.744 17.592 23.009 1.00 45.36 686 LYS B C 1
ATOM 7913 O O . LYS B 1 455 ? 1.842 18.093 23.256 1.00 45.10 686 LYS B O 1
ATOM 7919 N N . LEU B 1 456 ? 0.560 16.278 22.870 1.00 44.39 687 LEU B N 1
ATOM 7920 C CA . LEU B 1 456 ? 1.661 15.329 23.051 1.00 44.39 687 LEU B CA 1
ATOM 7921 C C . LEU B 1 456 ? 2.802 15.546 22.059 1.00 45.80 687 LEU B C 1
ATOM 7922 O O . LEU B 1 456 ? 3.947 15.229 22.368 1.00 45.19 687 LEU B O 1
ATOM 7927 N N . VAL B 1 457 ? 2.497 16.069 20.871 1.00 47.75 688 VAL B N 1
ATOM 7928 C CA . VAL B 1 457 ? 3.545 16.339 19.879 1.00 49.38 688 VAL B CA 1
ATOM 7929 C C . VAL B 1 457 ? 4.650 17.198 20.501 1.00 49.65 688 VAL B C 1
ATOM 7930 O O . VAL B 1 457 ? 5.825 16.963 20.240 1.00 50.51 688 VAL B O 1
ATOM 7934 N N . LYS B 1 458 ? 4.262 18.156 21.346 1.00 49.60 689 LYS B N 1
ATOM 7935 C CA . LYS B 1 458 ? 5.211 18.971 22.101 1.00 50.34 689 LYS B CA 1
ATOM 7936 C C . LYS B 1 458 ? 5.668 18.307 23.400 1.00 49.58 689 LYS B C 1
ATOM 7937 O O . LYS B 1 458 ? 6.872 18.219 23.660 1.00 49.87 689 LYS B O 1
ATOM 7939 N N . THR B 1 459 ? 4.719 17.851 24.221 1.00 47.44 690 THR B N 1
ATOM 7940 C CA . THR B 1 459 ? 5.045 17.418 25.593 1.00 46.64 690 THR B CA 1
ATOM 7941 C C . THR B 1 459 ? 5.627 16.008 25.730 1.00 45.43 690 THR B C 1
ATOM 7942 O O . THR B 1 459 ? 6.404 15.761 26.647 1.00 45.49 690 THR B O 1
ATOM 7946 N N . ASP B 1 460 ? 5.260 15.079 24.848 1.00 44.07 691 ASP B N 1
ATOM 7947 C CA . ASP B 1 460 ? 5.704 13.685 24.999 1.00 42.96 691 ASP B CA 1
ATOM 7948 C C . ASP B 1 460 ? 5.635 12.898 23.684 1.00 42.27 691 ASP B C 1
ATOM 7949 O O . ASP B 1 460 ? 4.743 12.082 23.480 1.00 40.35 691 ASP B O 1
ATOM 7954 N N . PRO B 1 461 ? 6.615 13.117 22.798 1.00 43.01 692 PRO B N 1
ATOM 7955 C CA . PRO B 1 461 ? 6.628 12.402 21.522 1.00 42.45 692 PRO B CA 1
ATOM 7956 C C . PRO B 1 461 ? 6.562 10.874 21.669 1.00 41.09 692 PRO B C 1
ATOM 7957 O O . PRO B 1 461 ? 5.969 10.215 20.827 1.00 40.29 692 PRO B O 1
ATOM 7961 N N . GLU B 1 462 ? 7.154 10.316 22.720 1.00 41.56 693 GLU B N 1
ATOM 7962 C CA . GLU B 1 462 ? 7.161 8.863 22.895 1.00 41.63 693 GLU B CA 1
ATOM 7963 C C . GLU B 1 462 ? 5.745 8.341 23.151 1.00 39.09 693 GLU B C 1
ATOM 7964 O O . GLU B 1 462 ? 5.323 7.352 22.549 1.00 38.26 693 GLU B O 1
ATOM 7970 N N . ARG B 1 463 ? 5.013 9.014 24.031 1.00 37.14 694 ARG B N 1
ATOM 7971 C CA . ARG B 1 463 ? 3.635 8.639 24.315 1.00 35.64 694 ARG B CA 1
ATOM 7972 C C . ARG B 1 463 ? 2.754 8.772 23.065 1.00 34.47 694 ARG B C 1
ATOM 7973 O O . ARG B 1 463 ? 1.869 7.940 22.816 1.00 32.76 694 ARG B O 1
ATOM 7981 N N . LEU B 1 464 ? 3.006 9.815 22.280 1.00 34.38 695 LEU B N 1
ATOM 7982 C CA . LEU B 1 464 ? 2.268 10.034 21.045 1.00 34.15 695 LEU B CA 1
ATOM 7983 C C . LEU B 1 464 ? 2.359 8.840 20.100 1.00 33.05 695 LEU B C 1
ATOM 7984 O O . LEU B 1 464 ? 1.371 8.472 19.488 1.00 31.90 695 LEU B O 1
ATOM 7989 N N . ARG B 1 465 ? 3.543 8.247 19.993 1.00 33.69 696 ARG B N 1
ATOM 7990 C CA . ARG B 1 465 ? 3.749 7.083 19.139 1.00 34.37 696 ARG B CA 1
ATOM 7991 C C . ARG B 1 465 ? 2.763 5.970 19.482 1.00 32.84 696 ARG B C 1
ATOM 7992 O O . ARG B 1 465 ? 2.166 5.362 18.600 1.00 31.87 696 ARG B O 1
ATOM 8000 N N . THR B 1 466 ? 2.578 5.727 20.769 1.00 32.21 697 THR B N 1
ATOM 8001 C CA . THR B 1 466 ? 1.658 4.706 21.218 1.00 31.40 697 THR B CA 1
ATOM 8002 C C . THR B 1 466 ? 0.205 5.076 20.877 1.00 30.86 697 THR B C 1
ATOM 8003 O O . THR B 1 466 ? -0.548 4.268 20.317 1.00 29.50 697 THR B O 1
ATOM 8007 N N . VAL B 1 467 ? -0.173 6.305 21.190 1.00 31.30 698 VAL B N 1
ATOM 8008 C CA . VAL B 1 467 ? -1.548 6.769 20.969 1.00 31.38 698 VAL B CA 1
ATOM 8009 C C . VAL B 1 467 ? -1.905 6.732 19.479 1.00 31.68 698 VAL B C 1
ATOM 8010 O O . VAL B 1 467 ? -2.962 6.226 19.090 1.00 30.38 698 VAL B O 1
ATOM 8014 N N . LEU B 1 468 ? -1.005 7.254 18.656 1.00 32.47 699 LEU B N 1
ATOM 8015 C CA . LEU B 1 468 ? -1.203 7.267 17.216 1.00 32.96 699 LEU B CA 1
ATOM 8016 C C . LEU B 1 468 ? -1.247 5.879 16.613 1.00 31.37 699 LEU B C 1
ATOM 8017 O O . LEU B 1 468 ? -2.065 5.615 15.741 1.00 30.37 699 LEU B O 1
ATOM 8022 N N . TYR B 1 469 ? -0.338 5.010 17.037 1.00 31.21 700 TYR B N 1
ATOM 8023 C CA . TYR B 1 469 ? -0.314 3.660 16.511 1.00 31.49 700 TYR B CA 1
ATOM 8024 C C . TYR B 1 469 ? -1.643 2.947 16.765 1.00 30.44 700 TYR B C 1
ATOM 8025 O O . TYR B 1 469 ? -2.199 2.320 15.858 1.00 30.45 700 TYR B O 1
ATOM 8034 N N . ILE B 1 470 ? -2.141 3.035 17.993 1.00 29.34 701 ILE B N 1
ATOM 8035 C CA . ILE B 1 470 ? -3.409 2.406 18.347 1.00 28.97 701 ILE B CA 1
ATOM 8036 C C . ILE B 1 470 ? -4.559 2.995 17.533 1.00 28.94 701 ILE B C 1
ATOM 8037 O O . ILE B 1 470 ? -5.442 2.264 17.074 1.00 29.27 701 ILE B O 1
ATOM 8042 N N . THR B 1 471 ? -4.552 4.313 17.361 1.00 28.95 702 THR B N 1
ATOM 8043 C CA . THR B 1 471 ? -5.633 4.990 16.663 1.00 29.11 702 THR B CA 1
ATOM 8044 C C . THR B 1 471 ? -5.670 4.540 15.203 1.00 29.33 702 THR B C 1
ATOM 8045 O O . THR B 1 471 ? -6.730 4.168 14.670 1.00 28.74 702 THR B O 1
ATOM 8049 N N . LEU B 1 472 ? -4.503 4.572 14.566 1.00 29.50 703 LEU B N 1
ATOM 8050 C CA . LEU B 1 472 ? -4.371 4.147 13.188 1.00 29.70 703 LEU B CA 1
ATOM 8051 C C . LEU B 1 472 ? -4.877 2.727 12.986 1.00 29.05 703 LEU B C 1
ATOM 8052 O O . LEU B 1 472 ? -5.610 2.455 12.043 1.00 27.43 703 LEU B O 1
ATOM 8057 N N . GLU B 1 473 ? -4.475 1.823 13.869 1.00 29.34 704 GLU B N 1
ATOM 8058 C CA . GLU B 1 473 ? -4.844 0.434 13.715 1.00 30.09 704 GLU B CA 1
ATOM 8059 C C . GLU B 1 473 ? -6.351 0.235 13.951 1.00 28.85 704 GLU B C 1
ATOM 8060 O O . GLU B 1 473 ? -7.001 -0.554 13.257 1.00 27.91 704 GLU B O 1
ATOM 8066 N N . GLY B 1 474 ? -6.909 0.983 14.898 1.00 27.67 705 GLY B N 1
ATOM 8067 C CA . GLY B 1 474 ? -8.341 0.972 15.123 1.00 26.76 705 GLY B CA 1
ATOM 8068 C C . GLY B 1 474 ? -9.097 1.459 13.901 1.00 26.28 705 GLY B C 1
ATOM 8069 O O . GLY B 1 474 ? -10.106 0.870 13.501 1.00 24.65 705 GLY B O 1
ATOM 8070 N N . VAL B 1 475 ? -8.605 2.531 13.293 1.00 26.32 706 VAL B N 1
ATOM 8071 C CA . VAL B 1 475 ? -9.250 3.040 12.093 1.00 26.25 706 VAL B CA 1
ATOM 8072 C C . VAL B 1 475 ? -9.173 2.008 10.962 1.00 25.82 706 VAL B C 1
ATOM 8073 O O . VAL B 1 475 ? -10.159 1.810 10.241 1.00 25.58 706 VAL B O 1
ATOM 8077 N N . ARG B 1 476 ? -8.029 1.331 10.831 1.00 25.46 707 ARG B N 1
ATOM 8078 C CA . ARG B 1 476 ? -7.859 0.327 9.778 1.00 25.38 707 ARG B CA 1
ATOM 8079 C C . ARG B 1 476 ? -8.826 -0.840 9.934 1.00 24.47 707 ARG B C 1
ATOM 8080 O O . ARG B 1 476 ? -9.457 -1.252 8.972 1.00 24.27 707 ARG B O 1
ATOM 8088 N N . VAL B 1 477 ? -8.898 -1.393 11.137 1.00 24.18 708 VAL B N 1
ATOM 8089 C CA . VAL B 1 477 ? -9.729 -2.563 11.402 1.00 24.10 708 VAL B CA 1
ATOM 8090 C C . VAL B 1 477 ? -11.220 -2.242 11.239 1.00 24.27 708 VAL B C 1
ATOM 8091 O O . VAL B 1 477 ? -11.970 -3.009 10.633 1.00 24.83 708 VAL B O 1
ATOM 8095 N N . THR B 1 478 ? -11.652 -1.107 11.764 1.00 24.29 709 THR B N 1
ATOM 8096 C CA . THR B 1 478 ? -13.040 -0.700 11.618 1.00 24.21 709 THR B CA 1
ATOM 8097 C C . THR B 1 478 ? -13.371 -0.451 10.140 1.00 24.86 709 THR B C 1
ATOM 8098 O O . THR B 1 478 ? -14.426 -0.865 9.646 1.00 23.98 709 THR B O 1
ATOM 8102 N N . THR B 1 479 ? -12.458 0.203 9.428 1.00 25.62 710 THR B N 1
ATOM 8103 C CA . THR B 1 479 ? -12.681 0.510 8.022 1.00 25.96 710 THR B CA 1
ATOM 8104 C C . THR B 1 479 ? -12.787 -0.787 7.213 1.00 26.44 710 THR B C 1
ATOM 8105 O O . THR B 1 479 ? -13.651 -0.925 6.353 1.00 26.36 710 THR B O 1
ATOM 8109 N N . LEU B 1 480 ? -11.928 -1.743 7.526 1.00 26.82 711 LEU B N 1
ATOM 8110 C CA . LEU B 1 480 ? -11.968 -3.050 6.887 1.00 27.82 711 LEU B CA 1
ATOM 8111 C C . LEU B 1 480 ? -13.339 -3.703 7.044 1.00 27.33 711 LEU B C 1
ATOM 8112 O O . LEU B 1 480 ? -13.929 -4.173 6.061 1.00 26.20 711 LEU B O 1
ATOM 8117 N N . LEU B 1 481 ? -13.868 -3.702 8.265 1.00 26.87 712 LEU B N 1
ATOM 8118 C CA . LEU B 1 481 ? -15.153 -4.349 8.517 1.00 26.95 712 LEU B CA 1
ATOM 8119 C C . LEU B 1 481 ? -16.331 -3.544 7.962 1.00 26.85 712 LEU B C 1
ATOM 8120 O O . LEU B 1 481 ? -17.414 -4.098 7.764 1.00 26.03 712 LEU B O 1
ATOM 8125 N N . LEU B 1 482 ? -16.111 -2.254 7.686 1.00 27.03 713 LEU B N 1
ATOM 8126 C CA . LEU B 1 482 ? -17.106 -1.421 7.008 1.00 27.09 713 LEU B CA 1
ATOM 8127 C C . LEU B 1 482 ? -16.972 -1.406 5.488 1.00 26.93 713 LEU B C 1
ATOM 8128 O O . LEU B 1 482 ? -17.840 -0.853 4.799 1.00 26.61 713 LEU B O 1
ATOM 8133 N N . SER B 1 483 ? -15.912 -1.997 4.946 1.00 26.09 714 SER B N 1
ATOM 8134 C CA . SER B 1 483 ? -15.705 -1.932 3.496 1.00 26.26 714 SER B CA 1
ATOM 8135 C C . SER B 1 483 ? -16.866 -2.535 2.667 1.00 26.30 714 SER B C 1
ATOM 8136 O O . SER B 1 483 ? -17.152 -2.062 1.577 1.00 26.89 714 SER B O 1
ATOM 8139 N N . PRO B 1 484 ? -17.567 -3.557 3.192 1.00 25.82 715 PRO B N 1
ATOM 8140 C CA . PRO B 1 484 ? -18.770 -4.011 2.466 1.00 25.79 715 PRO B CA 1
ATOM 8141 C C . PRO B 1 484 ? -19.898 -2.963 2.404 1.00 26.37 715 PRO B C 1
ATOM 8142 O O . PRO B 1 484 ? -20.731 -3.007 1.499 1.00 26.66 715 PRO B O 1
ATOM 8146 N N . ILE B 1 485 ? -19.913 -2.046 3.368 1.00 26.43 716 ILE B N 1
ATOM 8147 C CA . ILE B 1 485 ? -20.938 -1.016 3.482 1.00 26.81 716 ILE B CA 1
ATOM 8148 C C . ILE B 1 485 ? -20.532 0.225 2.698 1.00 27.64 716 ILE B C 1
ATOM 8149 O O . ILE B 1 485 ? -21.368 0.831 2.021 1.00 27.80 716 ILE B O 1
ATOM 8154 N N . LEU B 1 486 ? -19.252 0.592 2.795 1.00 27.47 717 LEU B N 1
ATOM 8155 C CA . LEU B 1 486 ? -18.698 1.767 2.134 1.00 28.28 717 LEU B CA 1
ATOM 8156 C C . LEU B 1 486 ? -17.568 1.363 1.192 1.00 28.93 717 LEU B C 1
ATOM 8157 O O . LEU B 1 486 ? -16.411 1.713 1.403 1.00 28.91 717 LEU B O 1
ATOM 8162 N N . PRO B 1 487 ? -17.895 0.627 0.129 1.00 29.77 718 PRO B N 1
ATOM 8163 C CA . PRO B 1 487 ? -16.816 0.095 -0.699 1.00 30.62 718 PRO B CA 1
ATOM 8164 C C . PRO B 1 487 ? -15.888 1.160 -1.312 1.00 31.71 718 PRO B C 1
ATOM 8165 O O . PRO B 1 487 ? -14.692 0.922 -1.419 1.00 33.01 718 PRO B O 1
ATOM 8169 N N . ARG B 1 488 ? -16.409 2.324 -1.683 1.00 32.64 719 ARG B N 1
ATOM 8170 C CA . ARG B 1 488 ? -15.556 3.363 -2.290 1.00 33.57 719 ARG B CA 1
ATOM 8171 C C . ARG B 1 488 ? -14.819 4.190 -1.256 1.00 32.64 719 ARG B C 1
ATOM 8172 O O . ARG B 1 488 ? -13.628 4.425 -1.398 1.00 33.51 719 ARG B O 1
ATOM 8180 N N . LYS B 1 489 ? -15.517 4.621 -0.213 1.00 31.84 720 LYS B N 1
ATOM 8181 C CA . LYS B 1 489 ? -14.894 5.452 0.808 1.00 31.95 720 LYS B CA 1
ATOM 8182 C C . LYS B 1 489 ? -13.847 4.677 1.605 1.00 31.61 720 LYS B C 1
ATOM 8183 O O . LYS B 1 489 ? -12.873 5.261 2.080 1.00 31.00 720 LYS B O 1
ATOM 8189 N N . SER B 1 490 ? -14.022 3.365 1.732 1.00 30.76 721 SER B N 1
ATOM 8190 C CA . SER B 1 490 ? -13.021 2.546 2.418 1.00 30.99 721 SER B CA 1
ATOM 8191 C C . SER B 1 490 ? -11.683 2.542 1.669 1.00 31.28 721 SER B C 1
ATOM 8192 O O . SER B 1 490 ? -10.614 2.529 2.291 1.00 31.00 721 SER B O 1
ATOM 8195 N N . VAL B 1 491 ? -11.739 2.571 0.335 1.00 31.24 722 VAL B N 1
ATOM 8196 C CA . VAL B 1 491 ? -10.532 2.653 -0.464 1.00 30.98 722 VAL B CA 1
ATOM 8197 C C . VAL B 1 491 ? -9.863 4.003 -0.206 1.00 31.43 722 VAL B C 1
ATOM 8198 O O . VAL B 1 491 ? -8.638 4.076 -0.074 1.00 31.34 722 VAL B O 1
ATOM 8202 N N . VAL B 1 492 ? -10.660 5.064 -0.126 1.00 31.00 723 VAL B N 1
ATOM 8203 C CA . VAL B 1 492 ? -10.113 6.397 0.124 1.00 31.71 723 VAL B CA 1
ATOM 8204 C C . VAL B 1 492 ? -9.389 6.424 1.476 1.00 31.23 723 VAL B C 1
ATOM 8205 O O . VAL B 1 492 ? -8.264 6.918 1.579 1.00 30.61 723 VAL B O 1
ATOM 8209 N N . ILE B 1 493 ? -10.032 5.855 2.495 1.00 30.13 724 ILE B N 1
ATOM 8210 C CA . ILE B 1 493 ? -9.454 5.792 3.829 1.00 29.68 724 ILE B CA 1
ATOM 8211 C C . ILE B 1 493 ? -8.161 5.000 3.819 1.00 30.11 724 ILE B C 1
ATOM 8212 O O . ILE B 1 493 ? -7.147 5.467 4.351 1.00 30.22 724 ILE B O 1
ATOM 8217 N N . PHE B 1 494 ? -8.190 3.817 3.211 1.00 29.80 725 PHE B N 1
ATOM 8218 C CA . PHE B 1 494 ? -7.003 2.985 3.165 1.00 30.25 725 PHE B CA 1
ATOM 8219 C C . PHE B 1 494 ? -5.886 3.709 2.413 1.00 32.25 725 PHE B C 1
ATOM 8220 O O . PHE B 1 494 ? -4.730 3.680 2.837 1.00 32.90 725 PHE B O 1
ATOM 8228 N N . ASP B 1 495 ? -6.221 4.367 1.307 1.00 33.10 726 ASP B N 1
ATOM 8229 C CA . ASP B 1 495 ? -5.231 5.216 0.632 1.00 34.80 726 ASP B CA 1
ATOM 8230 C C . ASP B 1 495 ? -4.641 6.279 1.565 1.00 35.11 726 ASP B C 1
ATOM 8231 O O . ASP B 1 495 ? -3.432 6.446 1.586 1.00 35.10 726 ASP B O 1
ATOM 8236 N N . MET B 1 496 ? -5.475 6.983 2.337 1.00 35.49 727 MET B N 1
ATOM 8237 C CA . MET B 1 496 ? -4.968 8.027 3.253 1.00 36.87 727 MET B CA 1
ATOM 8238 C C . MET B 1 496 ? -4.023 7.420 4.301 1.00 37.02 727 MET B C 1
ATOM 8239 O O . MET B 1 496 ? -2.959 7.974 4.599 1.00 38.27 727 MET B O 1
ATOM 8244 N N . LEU B 1 497 ? -4.417 6.272 4.842 1.00 36.14 728 LEU B N 1
ATOM 8245 C CA . LEU B 1 497 ? -3.620 5.552 5.835 1.00 36.79 728 LEU B CA 1
ATOM 8246 C C . LEU B 1 497 ? -2.377 4.899 5.239 1.00 36.78 728 LEU B C 1
ATOM 8247 O O . LEU B 1 497 ? -1.474 4.504 5.975 1.00 37.04 728 LEU B O 1
ATOM 8252 N N . GLY B 1 498 ? -2.339 4.762 3.919 1.00 36.67 729 GLY B N 1
ATOM 8253 C CA . GLY B 1 498 ? -1.228 4.092 3.255 1.00 37.46 729 GLY B CA 1
ATOM 8254 C C . GLY B 1 498 ? -1.206 2.593 3.505 1.00 36.91 729 GLY B C 1
ATOM 8255 O O . GLY B 1 498 ? -0.143 1.993 3.519 1.00 37.54 729 GLY B O 1
ATOM 8256 N N . VAL B 1 499 ? -2.376 1.990 3.715 1.00 35.58 730 VAL B N 1
ATOM 8257 C CA . VAL B 1 499 ? -2.479 0.546 3.916 1.00 34.87 730 VAL B CA 1
ATOM 8258 C C . VAL B 1 499 ? -2.213 -0.148 2.584 1.00 35.76 730 VAL B C 1
ATOM 8259 O O . VAL B 1 499 ? -2.909 0.118 1.606 1.00 34.92 730 VAL B O 1
ATOM 8263 N N . PRO B 1 500 ? -1.184 -1.014 2.528 1.00 37.16 731 PRO B N 1
ATOM 8264 C CA . PRO B 1 500 ? -0.923 -1.743 1.293 1.00 38.73 731 PRO B CA 1
ATOM 8265 C C . PRO B 1 500 ? -2.102 -2.605 0.849 1.00 38.78 731 PRO B C 1
ATOM 8266 O O . PRO B 1 500 ? -2.841 -3.129 1.685 1.00 36.80 731 PRO B O 1
ATOM 8270 N N . GLU B 1 501 ? -2.268 -2.735 -0.463 1.00 41.05 732 GLU B N 1
ATOM 8271 C CA . GLU B 1 501 ? -3.351 -3.541 -1.045 1.00 42.45 732 GLU B CA 1
ATOM 8272 C C . GLU B 1 501 ? -3.552 -4.880 -0.354 1.00 41.70 732 GLU B C 1
ATOM 8273 O O . GLU B 1 501 ? -4.670 -5.245 0.015 1.00 40.40 732 GLU B O 1
ATOM 8279 N N . VAL B 1 502 ? -2.452 -5.603 -0.196 1.00 42.11 733 VAL B N 1
ATOM 8280 C CA . VAL B 1 502 ? -2.467 -6.946 0.359 1.00 42.57 733 VAL B CA 1
ATOM 8281 C C . VAL B 1 502 ? -3.109 -6.998 1.748 1.00 40.77 733 VAL B C 1
ATOM 8282 O O . VAL B 1 502 ? -3.680 -8.015 2.118 1.00 40.63 733 VAL B O 1
ATOM 8286 N N . HIS B 1 503 ? -3.046 -5.900 2.499 1.00 38.99 734 HIS B N 1
ATOM 8287 C CA . HIS B 1 503 ? -3.660 -5.843 3.822 1.00 37.53 734 HIS B CA 1
ATOM 8288 C C . HIS B 1 503 ? -5.113 -5.337 3.843 1.00 35.87 734 HIS B C 1
ATOM 8289 O O . HIS B 1 503 ? -5.688 -5.169 4.908 1.00 34.46 734 HIS B O 1
ATOM 8296 N N . ARG B 1 504 ? -5.704 -5.106 2.676 1.00 36.09 735 ARG B N 1
ATOM 8297 C CA . ARG B 1 504 ? -7.067 -4.557 2.588 1.00 36.39 735 ARG B CA 1
ATOM 8298 C C . ARG B 1 504 ? -8.142 -5.635 2.455 1.00 36.84 735 ARG B C 1
ATOM 8299 O O . ARG B 1 504 ? -9.322 -5.331 2.286 1.00 37.88 735 ARG B O 1
ATOM 8307 N N . LYS B 1 505 ? -7.728 -6.890 2.539 1.00 37.40 736 LYS B N 1
ATOM 8308 C CA . LYS B 1 505 ? -8.605 -8.022 2.298 1.00 38.42 736 LYS B CA 1
ATOM 8309 C C . LYS B 1 505 ? -8.031 -9.234 3.040 1.00 36.04 736 LYS B C 1
ATOM 8310 O O . LYS B 1 505 ? -6.812 -9.321 3.240 1.00 34.55 736 LYS B O 1
ATOM 8316 N N . GLY B 1 506 ? -8.902 -10.156 3.445 1.00 33.28 737 GLY B N 1
ATOM 8317 C CA . GLY B 1 506 ? -8.468 -11.435 4.008 1.00 33.18 737 GLY B CA 1
ATOM 8318 C C . GLY B 1 506 ? -8.609 -11.504 5.516 1.00 30.88 737 GLY B C 1
ATOM 8319 O O . GLY B 1 506 ? -8.208 -10.589 6.226 1.00 28.50 737 GLY B O 1
ATOM 8320 N N . ILE B 1 507 ? -9.165 -12.612 5.997 1.00 31.53 738 ILE B N 1
ATOM 8321 C CA . ILE B 1 507 ? -9.447 -12.795 7.413 1.00 31.23 738 ILE B CA 1
ATOM 8322 C C . ILE B 1 507 ? -8.204 -12.578 8.269 1.00 30.88 738 ILE B C 1
ATOM 8323 O O . ILE B 1 507 ? -8.288 -11.996 9.339 1.00 30.15 738 ILE B O 1
ATOM 8328 N N . GLU B 1 508 ? -7.044 -12.983 7.770 1.00 31.89 739 GLU B N 1
ATOM 8329 C CA . GLU B 1 508 ? -5.791 -12.758 8.484 1.00 31.91 739 GLU B CA 1
ATOM 8330 C C . GLU B 1 508 ? -5.542 -11.274 8.792 1.00 30.60 739 GLU B C 1
ATOM 8331 O O . GLU B 1 508 ? -4.907 -10.944 9.781 1.00 30.70 739 GLU B O 1
ATOM 8337 N N . ASN B 1 509 ? -6.071 -10.383 7.962 1.00 29.96 740 ASN B N 1
ATOM 8338 C CA . ASN B 1 509 ? -5.925 -8.946 8.179 1.00 28.68 740 ASN B CA 1
ATOM 8339 C C . ASN B 1 509 ? -6.962 -8.295 9.101 1.00 29.31 740 ASN B C 1
ATOM 8340 O O . ASN B 1 509 ? -6.873 -7.103 9.396 1.00 29.38 740 ASN B O 1
ATOM 8345 N N . PHE B 1 510 ? -7.912 -9.082 9.586 1.00 30.56 741 PHE B N 1
ATOM 8346 C CA . PHE B 1 510 ? -8.820 -8.620 10.626 1.00 31.46 741 PHE B CA 1
ATOM 8347 C C . PHE B 1 510 ? -8.086 -8.403 11.956 1.00 32.47 741 PHE B C 1
ATOM 8348 O O . PHE B 1 510 ? -8.521 -7.614 12.792 1.00 31.81 741 PHE B O 1
ATOM 8356 N N . GLU B 1 511 ? -6.979 -9.116 12.144 1.00 34.44 742 GLU B N 1
ATOM 8357 C CA . GLU B 1 511 ? -6.209 -9.060 13.381 1.00 35.94 742 GLU B CA 1
ATOM 8358 C C . GLU B 1 511 ? -5.506 -7.729 13.632 1.00 34.04 742 GLU B C 1
ATOM 8359 O O . GLU B 1 511 ? -4.879 -7.154 12.736 1.00 32.27 742 GLU B O 1
ATOM 8365 N N . PHE B 1 512 ? -5.606 -7.269 14.879 1.00 33.84 743 PHE B N 1
ATOM 8366 C CA . PHE B 1 512 ? -4.812 -6.150 15.386 1.00 32.92 743 PHE B CA 1
ATOM 8367 C C . PHE B 1 512 ? -3.342 -6.393 15.097 1.00 32.73 743 PHE B C 1
ATOM 8368 O O . PHE B 1 512 ? -2.822 -7.455 15.412 1.00 33.83 743 PHE B O 1
ATOM 8376 N N . GLY B 1 513 ? -2.684 -5.415 14.484 1.00 32.26 744 GLY B N 1
ATOM 8377 C CA . GLY B 1 513 ? -1.231 -5.461 14.262 1.00 33.39 744 GLY B CA 1
ATOM 8378 C C . GLY B 1 513 ? -0.778 -5.892 12.876 1.00 33.74 744 GLY B C 1
ATOM 8379 O O . GLY B 1 513 ? 0.395 -6.130 12.660 1.00 34.10 744 GLY B O 1
ATOM 8380 N N . ALA B 1 514 ? -1.689 -5.979 11.918 1.00 33.13 745 ALA B N 1
ATOM 8381 C CA . ALA B 1 514 ? -1.335 -6.523 10.607 1.00 34.05 745 ALA B CA 1
ATOM 8382 C C . ALA B 1 514 ? -0.511 -5.571 9.740 1.00 34.49 745 ALA B C 1
ATOM 8383 O O . ALA B 1 514 ? 0.065 -6.006 8.752 1.00 36.10 745 ALA B O 1
ATOM 8385 N N . VAL B 1 515 ? -0.474 -4.283 10.085 1.00 34.06 746 VAL B N 1
ATOM 8386 C CA . VAL B 1 515 ? 0.302 -3.292 9.327 1.00 34.51 746 VAL B CA 1
ATOM 8387 C C . VAL B 1 515 ? 1.464 -2.809 10.180 1.00 35.21 746 VAL B C 1
ATOM 8388 O O . VAL B 1 515 ? 1.239 -2.256 11.241 1.00 36.29 746 VAL B O 1
ATOM 8392 N N . PRO B 1 516 ? 2.705 -2.995 9.712 1.00 36.20 747 PRO B N 1
ATOM 8393 C CA . PRO B 1 516 ? 3.859 -2.716 10.556 1.00 38.25 747 PRO B CA 1
ATOM 8394 C C . PRO B 1 516 ? 4.186 -1.239 10.712 1.00 38.94 747 PRO B C 1
ATOM 8395 O O . PRO B 1 516 ? 3.981 -0.455 9.786 1.00 38.82 747 PRO B O 1
ATOM 8399 N N . PRO B 1 517 ? 4.709 -0.860 11.883 1.00 40.23 748 PRO B N 1
ATOM 8400 C CA . PRO B 1 517 ? 5.318 0.454 12.048 1.00 41.50 748 PRO B CA 1
ATOM 8401 C C . PRO B 1 517 ? 6.301 0.750 10.921 1.00 42.28 748 PRO B C 1
ATOM 8402 O O . PRO B 1 517 ? 6.977 -0.158 10.453 1.00 41.38 748 PRO B O 1
ATOM 8406 N N . GLY B 1 518 ? 6.362 2.009 10.495 1.00 42.94 749 GLY B N 1
ATOM 8407 C CA . GLY B 1 518 ? 7.191 2.411 9.362 1.00 44.74 749 GLY B CA 1
ATOM 8408 C C . GLY B 1 518 ? 6.384 2.602 8.086 1.00 43.82 749 GLY B C 1
ATOM 8409 O O . GLY B 1 518 ? 6.791 3.341 7.198 1.00 44.89 749 GLY B O 1
ATOM 8410 N N . THR B 1 519 ? 5.235 1.945 7.983 1.00 42.33 750 THR B N 1
ATOM 8411 C CA . THR B 1 519 ? 4.351 2.160 6.842 1.00 42.29 750 THR B CA 1
ATOM 8412 C C . THR B 1 519 ? 4.098 3.657 6.672 1.00 42.95 750 THR B C 1
ATOM 8413 O O . THR B 1 519 ? 3.672 4.321 7.613 1.00 40.85 750 THR B O 1
ATOM 8417 N N . ARG B 1 520 ? 4.381 4.182 5.480 1.00 45.45 751 ARG B N 1
ATOM 8418 C CA . ARG B 1 520 ? 4.158 5.601 5.188 1.00 47.43 751 ARG B CA 1
ATOM 8419 C C . ARG B 1 520 ? 2.697 5.840 4.854 1.00 44.42 751 ARG B C 1
ATOM 8420 O O . ARG B 1 520 ? 2.081 5.022 4.178 1.00 42.35 751 ARG B O 1
ATOM 8428 N N . LEU B 1 521 ? 2.153 6.962 5.321 1.00 44.04 752 LEU B N 1
ATOM 8429 C CA . LEU B 1 521 ? 0.795 7.376 4.962 1.00 43.46 752 LEU B CA 1
ATOM 8430 C C . LEU B 1 521 ? 0.724 7.705 3.475 1.00 45.88 752 LEU B C 1
ATOM 8431 O O . LEU B 1 521 ? 1.749 7.946 2.844 1.00 46.66 752 LEU B O 1
ATOM 8436 N N . GLY B 1 522 ? -0.490 7.725 2.928 1.00 46.29 753 GLY B N 1
ATOM 8437 C CA . GLY B 1 522 ? -0.708 8.209 1.568 1.00 50.14 753 GLY B CA 1
ATOM 8438 C C . GLY B 1 522 ? -0.462 9.704 1.472 1.00 55.13 753 GLY B C 1
ATOM 8439 O O . GLY B 1 522 ? -0.350 10.387 2.490 1.00 54.42 753 GLY B O 1
ATOM 8440 N N . PRO B 1 523 ? -0.384 10.232 0.243 1.00 62.50 754 PRO B N 1
ATOM 8441 C CA . PRO B 1 523 ? -0.096 11.652 0.079 1.00 67.83 754 PRO B CA 1
ATOM 8442 C C . PRO B 1 523 ? -1.272 12.498 0.546 1.00 70.38 754 PRO B C 1
ATOM 8443 O O . PRO B 1 523 ? -2.428 12.085 0.404 1.00 67.62 754 PRO B O 1
ATOM 8447 N N . ALA B 1 524 ? -0.974 13.662 1.116 1.00 76.18 755 ALA B N 1
ATOM 8448 C CA . ALA B 1 524 ? -2.013 14.591 1.557 1.00 79.55 755 ALA B CA 1
ATOM 8449 C C . ALA B 1 524 ? -2.329 15.544 0.413 1.00 84.05 755 ALA B C 1
ATOM 8450 O O . ALA B 1 524 ? -1.416 16.155 -0.145 1.00 86.61 755 ALA B O 1
ATOM 8452 N N . VAL B 1 525 ? -3.608 15.667 0.058 1.00 84.55 756 VAL B N 1
ATOM 8453 C CA . VAL B 1 525 ? -4.026 16.636 -0.971 1.00 89.20 756 VAL B CA 1
ATOM 8454 C C . VAL B 1 525 ? -4.848 17.762 -0.329 1.00 90.06 756 VAL B C 1
ATOM 8455 O O . VAL B 1 525 ? -5.762 17.507 0.462 1.00 86.07 756 VAL B O 1
ATOM 8459 N N . GLU B 1 526 ? -4.499 19.000 -0.684 1.00 94.44 757 GLU B N 1
ATOM 8460 C CA . GLU B 1 526 ? -5.051 20.207 -0.060 1.00 96.26 757 GLU B CA 1
ATOM 8461 C C . GLU B 1 526 ? -6.576 20.200 0.021 1.00 94.78 757 GLU B C 1
ATOM 8462 O O . GLU B 1 526 ? -7.259 20.077 -0.996 1.00 96.17 757 GLU B O 1
ATOM 8464 N N . GLY B 1 527 ? -7.095 20.311 1.242 1.00 92.53 758 GLY B N 1
ATOM 8465 C CA . GLY B 1 527 ? -8.523 20.496 1.470 1.00 91.67 758 GLY B CA 1
ATOM 8466 C C . GLY B 1 527 ? -9.427 19.330 1.105 1.00 89.93 758 GLY B C 1
ATOM 8467 O O . GLY B 1 527 ? -10.633 19.520 0.958 1.00 90.02 758 GLY B O 1
ATOM 8468 N N . GLU B 1 528 ? -8.866 18.129 0.962 1.00 88.19 759 GLU B N 1
ATOM 8469 C CA . GLU B 1 528 ? -9.677 16.943 0.679 1.00 85.80 759 GLU B CA 1
ATOM 8470 C C . GLU B 1 528 ? -10.471 16.550 1.925 1.00 79.71 759 GLU B C 1
ATOM 8471 O O . GLU B 1 528 ? -9.957 16.613 3.040 1.00 78.72 759 GLU B O 1
ATOM 8477 N N . VAL B 1 529 ? -11.728 16.168 1.731 1.00 75.56 760 VAL B N 1
ATOM 8478 C CA . VAL B 1 529 ? -12.570 15.698 2.833 1.00 70.83 760 VAL B CA 1
ATOM 8479 C C . VAL B 1 529 ? -13.125 14.328 2.486 1.00 65.05 760 VAL B C 1
ATOM 8480 O O . VAL B 1 529 ? -13.334 14.008 1.317 1.00 66.90 760 VAL B O 1
ATOM 8484 N N . LEU B 1 530 ? -13.355 13.517 3.508 1.00 59.60 761 LEU B N 1
ATOM 8485 C CA . LEU B 1 530 ? -13.859 12.171 3.305 1.00 54.49 761 LEU B CA 1
ATOM 8486 C C . LEU B 1 530 ? -15.374 12.230 3.136 1.00 52.65 761 LEU B C 1
ATOM 8487 O O . LEU B 1 530 ? -15.924 11.727 2.155 1.00 51.04 761 LEU B O 1
ATOM 8492 N N . PHE B 1 531 ? -16.044 12.846 4.104 1.00 50.10 762 PHE B N 1
ATOM 8493 C CA . PHE B 1 531 ? -17.478 13.078 4.022 1.00 49.49 762 PHE B CA 1
ATOM 8494 C C . PHE B 1 531 ? -17.737 14.541 4.299 1.00 52.73 762 PHE B C 1
ATOM 8495 O O . PHE B 1 531 ? -17.352 15.064 5.343 1.00 53.45 762 PHE B O 1
ATOM 8503 N N . SER B 1 532 ? -18.393 15.195 3.357 1.00 55.66 763 SER B N 1
ATOM 8504 C CA . SER B 1 532 ? -18.672 16.612 3.470 1.00 59.73 763 SER B CA 1
ATOM 8505 C C . SER B 1 532 ? -19.984 16.797 4.214 1.00 58.98 763 SER B C 1
ATOM 8506 O O . SER B 1 532 ? -20.981 16.163 3.881 1.00 56.79 763 SER B O 1
ATOM 8509 N N . LYS B 1 533 ? -19.978 17.666 5.220 1.00 60.70 764 LYS B N 1
ATOM 8510 C CA . LYS B 1 533 ? -21.179 17.935 6.001 1.00 61.29 764 LYS B CA 1
ATOM 8511 C C . LYS B 1 533 ? -22.148 18.758 5.167 1.00 63.47 764 LYS B C 1
ATOM 8512 O O . LYS B 1 533 ? -21.737 19.502 4.279 1.00 63.19 764 LYS B O 1
ATOM 8518 N N . ARG B 1 534 ? -23.437 18.600 5.430 1.00 64.32 765 ARG B N 1
ATOM 8519 C CA . ARG B 1 534 ? -24.447 19.315 4.668 1.00 69.04 765 ARG B CA 1
ATOM 8520 C C . ARG B 1 534 ? -25.356 20.104 5.591 1.00 69.90 765 ARG B C 1
ATOM 8521 O O . ARG B 1 534 ? -25.572 19.717 6.736 1.00 66.44 765 ARG B O 1
ATOM 8529 N N . SER B 1 535 ? -25.876 21.218 5.085 1.00 73.42 766 SER B N 1
ATOM 8530 C CA . SER B 1 535 ? -26.527 22.212 5.936 1.00 76.82 766 SER B CA 1
ATOM 8531 C C . SER B 1 535 ? -27.837 21.713 6.533 1.00 77.71 766 SER B C 1
ATOM 8532 O O . SER B 1 535 ? -28.477 20.808 6.001 1.00 74.06 766 SER B O 1
ATOM 8535 N N . THR B 1 536 ? -28.225 22.339 7.639 1.00 83.10 767 THR B N 1
ATOM 8536 C CA . THR B 1 536 ? -29.345 21.886 8.448 1.00 84.74 767 THR B CA 1
ATOM 8537 C C . THR B 1 536 ? -30.202 23.072 8.903 1.00 87.89 767 THR B C 1
ATOM 8538 O O . THR B 1 536 ? -31.125 23.490 8.204 1.00 90.66 767 THR B O 1
#

Radius of gyration: 36.71 Å; Cα contacts (8 Å, |Δi|>4): 1898; chains: 2; bounding box: 94×81×104 Å

Nearest PDB structures (foldseek):
  4mw0-assembly2_B  TM=1.002E+00  e=1.077E-95  Trypanosoma brucei
  5j59-assembly2_B  TM=9.956E-01  e=2.776E-90  Trypanosoma brucei brucei TREU927
  4mw5-assembly1_A  TM=9.498E-01  e=7.230E-86  Trypanosoma brucei
  6swx-assembly1_A  TM=9.574E-01  e=8.486E-72  Leishmania major
  3kfl-assembly1_A  TM=9.393E-01  e=5.928E-71  Leishmania major

Secondary structure (DSSP, 8-state):
----EEEEEEEEE-SS---HHHHHHHHHHHHHHHHHHHTT--EEEEEEEE--SHHHHHHHHHTTS-HHHHHHHHHHHHHHHHHHHT---SEEEETT-HHHHHHHHHHHHHHHHTT-EEEEEEEEEEETTTTEEE-GGGEEEEE-TTS-EEEEETTT--BEEEEEEEEEEE-GGGGHHHHHHHHHH-TTSEESHHHHHHHHHHHHH----EE----GGGGTT-SPPBTTBTT---HHHHHHTHHHHHHTEEE-TTS-EEEE-SSGGGTT-PSPSEEEEEGGGHHIIIIIHHHHHHHHTPPPPS-EEEE---EETTB--BTTTTB---HHHHHHHH-HHHHHHHHHHH--TTS--EE-HHHHHHHIIIIIIIIIIHHHHHHH-TTTSTTSB-PPP-PPPHHHHHHHHHHHHHHHHHHHHHHTT-HHHHHHHHHHHHHHHHHHHHHH-HHHHHHH-HHHHHHHHHHHHHHHHHHHHHHTTTSHHHHHHHHHHHT--GGGGSSGGGGSTT-SPTTPBPPPP-TT--SS------/---PPPPSS-EEEEEEEEETTS---HHHHHHHHHHHHHHHHHHHHT--EEEEEEEE--SHHHHHHHHHTTS-HHHHHHHHHHHHHHHHHHTT---SEEEETT-HHHHHHHHHHHHHHHHHTSEEEEEEEEEEETTTTEEE-GGGEEEEE---EEEEETTT--BEEEEEEEEEEE-GGGGHHHHHHHHHH-TTSEESHHHHHHHHHHHHT----EE----TTTTTT-SPPBTTBTT---HHHHHTTHHHHHHTEEE-TTS-EEEE-S-GGGTT-PSPSEEEEEGGGHHIIIIIHHHHHHHHTPPPPS-EEEE---EETTB--BTTTTB---HHHHHHHH-HHHHHHHHHHH--TTS--EE-HHHHHHHIIIIIIIIIIHHHHHHH-TTTSTTSB-PPP-PPPHHHHHHHHHHHHHHHHHHHHHHTT-HHHHHHHHHHHHHHHHHHHHHH-HHHHHHH-HHHHHHHHHHHHHHHHHHHHHHTTTSHHHHHHHHHHHT--GGGGSSGGGGSTT-S-TTPBPPPP-TT--SS-----

Foldseek 3Di:
DAFAAEEEFAAAELLDADADQLVLRLLLLQLLQVLCVQQVGHYAYEYEHLQFFQSLVVSCVVVPHDSVVSSVVRRVNVVVLVVLLPGDHLAYDYLVDPLLLVLLLVLLVLLVVLVFKDWAKDWAKAARNLLDGDHPVQKDWDADPVRHIAIAGNLPRGGIDTDIFTAIWGQLQVCLVVLLVVCVVQVLAEPDNVLSVVQNVVSVVTDHIGGQKGQCVSRVNGDRAHVPDNRMGRSLSSRLSVQVQSLQFDADPVNDTDDGHDDSVVSRHPDHQEYREASSCCCSQSRVNVSSCVSSVHDHHNHYYHAYAEDEPPHRADPVDDHHDHLSVVCVVFNSLLSLLCSQQQDWRDDHGYDYPQVSLCCLVPQVCPQQQVLLCQLQPCLLVVVQWQFDADDADPLLVVLVVLLLCLVVQLVVCSSSPISNRSLVSLSVSSVSLVVLCVVVVSSVCVPPPVNNSSNNSNSSLQSSLLSLLSCCSSRVVLSVVSCQQRQPDPVLSRHPCNSHRCPDDTPRGGHDDDPPDTSGDRDDRD/DAADDQDPFAAEEEEFAAELLDADAPQLVLRLLLLQLLQVLNVQQPGHYAYEYEHEQFFQSLCVSCVVVVHGSVVSSVVRRVRVVVVCVLLVGDHLAYDYLPDPLLLVLLQVLLVLLVVLVQKDKDKDWAKAFLVVRDGDDPVQKDWDCPCHIAIAGNPPRGGIDTDIDIFMKGQLQVCLVVLLVVCVVQVLAEPDNVLSVVLNVVSVVTDHIGTQKDACVSGVVGDRAHVPGNRMGDCLSRRLSRQVSSLQFDADPVNHTDDGDPDSVVNRHPPHQEYRYASVCCNSQSRVNVVSCVSNVHDHHNHYYHAYAEDEPPHRDDPPVPRHDHPSVVCVVFNSLLSLCCSQQQDWRPDHGYDYPVVSLCCLVPQVCVQLFVLLCQLQPCLQVVQQWQFDADDADPLLVVLLVLLQCLVNQLSVCSSSPIRNSSLVSLSVSSVSLVVLCVVVVSSCCVPVPVNNSSNNSNSSLQSSLLSLLSCCSSRVPLSVVSCQQNQPDPVLSRHSVNNHRPPDDTPRGGHDDDPPDTSGDRDDD

Organism: Trypanosoma brucei brucei (strain 927/4 GUTat10.1) (NCBI:txid185431)

InterPro domains:
  IPR009080 Aminoacyl-tRNA synthetase, class Ia, anticodon-binding [SSF47323] (606-754)
  IPR014729 Rossmann-like alpha/beta/alpha sandwich fold [G3DSA:3.40.50.620] (242-590)
  IPR014758 Methionyl-tRNA synthetase [TIGR00398] (242-732)
  IPR015413 Methionyl/Leucyl tRNA synthetase [PF09334] (243-617)
  IPR023457 Methionine-tRNA synthetase, type 2 [PTHR43326] (222-734)
  IPR033911 Methioninyl-tRNA synthetase core domain [PR01041] (244-257)
  IPR033911 Methioninyl-tRNA synthetase core domain [PR01041] (276-290)
  IPR033911 Methioninyl-tRNA synthetase core domain [PR01041] (324-335)
  IPR033911 Methioninyl-tRNA synthetase core domain [PR01041] (471-482)
  IPR033911 Methioninyl-tRNA synthetase core domain [PR01041] (513-528)
  IPR033911 Methioninyl-tRNA synthetase core domain [PR01041] (605-616)
  IPR033911 Methioninyl-tRNA synthetase core domain [cd00814] (242-593)
  IPR041872 Methionyl-tRNA synthetase, anticodon-binding domain [PF19303] (629-769)
  IPR041872 Methionyl-tRNA synthetase, anticodon-binding domain [cd07957] (602-728)

B-factor: mean 36.93, std 13.77, range [20.73, 115.72]

Solvent-accessible surface area: 43697 Å² total

CATH classification: 3.40.50.620 (+2 more: 2.170.220.10, 1.10.730.10)